Protein AF-A0A933SGP5-F1 (afdb_monomer)

Mean predicted aligned error: 10.7 Å

Solvent-accessible surface area (backbone atoms only — not comparable to full-atom values): 42991 Å² total; per-residue (Å²): 132,90,87,83,89,90,85,87,89,82,85,86,79,82,85,81,80,91,80,70,86,86,73,77,61,46,72,39,69,76,51,48,76,64,67,73,30,51,44,72,49,71,53,75,30,29,44,54,48,43,68,49,72,62,44,60,30,32,48,36,37,34,29,32,26,58,16,60,73,47,40,33,36,42,36,40,47,82,93,46,76,46,81,36,67,37,43,79,78,50,70,52,79,47,25,30,31,34,36,27,79,45,73,52,46,89,56,62,39,37,26,32,32,39,38,44,25,8,79,85,39,59,36,25,44,38,76,91,41,77,36,79,54,85,75,86,79,63,32,43,63,47,33,48,75,72,46,74,46,42,46,69,16,60,42,62,38,92,69,14,30,36,40,25,47,84,35,65,79,48,87,45,40,27,56,27,21,63,74,54,75,58,40,91,83,40,67,36,48,77,58,89,50,26,34,31,40,78,43,70,68,44,57,76,67,31,43,31,33,39,36,32,70,89,78,45,80,37,53,51,82,50,20,57,32,53,45,55,70,95,76,64,43,30,16,31,33,55,63,85,75,72,67,83,84,76,37,90,84,50,67,77,65,60,72,47,48,45,31,35,36,35,43,46,60,49,22,64,45,30,37,65,27,92,92,43,78,53,61,86,52,17,23,31,52,55,56,23,74,40,24,67,56,45,40,65,44,42,41,32,26,35,36,35,46,30,53,32,24,45,65,76,86,60,63,68,23,86,42,24,47,40,78,45,18,50,26,55,79,35,41,52,68,61,32,45,39,46,17,46,33,36,22,26,66,53,58,25,35,43,25,46,39,40,67,72,36,37,30,24,82,56,84,37,66,55,64,48,57,44,79,43,48,78,48,36,45,89,76,66,51,73,52,100,75,19,44,26,58,32,41,77,41,66,73,45,36,45,56,54,54,49,30,54,53,43,42,44,71,72,50,61,46,41,29,34,36,34,49,52,49,62,50,33,39,50,82,94,41,26,66,32,29,42,50,50,44,25,46,49,35,51,54,35,51,36,70,40,66,73,45,47,37,30,33,35,34,81,76,74,55,60,49,46,47,28,55,48,94,80,72,18,30,33,27,53,18,27,50,35,56,58,35,22,52,24,49,46,50,26,60,59,30,22,80,77,73,63,32,51,48,68,47,34,49,44,24,73,70,48,75,70,95,56,54,41,34,60,29,22,32,29,35,76,41,46,65,60,48,16,13,55,92,74,74,24,44,25,65,26,37,71,64,26,76,88,43,25,67,75,39,69,64,19,51,27,43,50,48,28,54,54,42,48,33,48,62,37,58,14,27,23,39,42,31,75,44,63,55,37,48,45,60,64,43,44,58,51,49,86,82,22,32,46,60,45,51,32,56,68,78,30,37,32,39,34,49,46,43,28,50,45,36,44,45,24,56,69,39,61,22,32,21,8,67,25,51,77,44,82,48,40,78,37,58,96,64,29,32,40,26,30,37,27,35,40,91,83,30,49,32,43,39,36,40,28,53,28,90,53,68,35,78,76,42,74,46,43,33,92,61,70,55,47,29,29,71,78,44,48,51,22,29,59,77,30,68,29,87,35,70,74,64,63,87,59,41,67,40,38,94,43,67,30,58,92,23,71,12,17,38,73,37,51,45,29,41,25,17,28,35,33,33,30,36,53,67,55,71,50,62,69,69,75,59,81,66,34,92,47,81,45,66,48,75,43,42,55,63,69,17,74,46,50,30,39,36,41,34,29,25,51,54,65,40,56,34,41,31,35,35,20,42,85,86,67,50,81,40,28,82,77,43,80,46,77,42,70,48,28,77,48,79,49,74,43,74,37,43,31,79,86,70,45,73,55,73,65,43,60,31,38,38,40,39,37,43,88,94,44,78,44,75,35,70,40,39,37,46,123

Structure (mmCIF, N/CA/C/O backbone):
data_AF-A0A933SGP5-F1
#
_entry.id   AF-A0A933SGP5-F1
#
loop_
_atom_site.group_PDB
_atom_site.id
_atom_site.type_symbol
_atom_site.label_atom_id
_atom_site.label_alt_id
_atom_site.label_comp_id
_atom_site.label_asym_id
_atom_site.label_entity_id
_atom_site.label_seq_id
_atom_site.pdbx_PDB_ins_code
_atom_site.Cartn_x
_atom_site.Cartn_y
_atom_site.Cartn_z
_atom_site.occupancy
_atom_site.B_iso_or_equiv
_atom_site.auth_seq_id
_atom_site.auth_comp_id
_atom_site.auth_asym_id
_atom_site.auth_atom_id
_atom_site.pdbx_PDB_model_num
ATOM 1 N N . MET A 1 1 ? -11.580 48.003 -3.101 1.00 30.02 1 MET A N 1
ATOM 2 C CA . MET A 1 1 ? -12.113 48.890 -4.157 1.00 30.02 1 MET A CA 1
ATOM 3 C C . MET A 1 1 ? -12.393 48.013 -5.376 1.00 30.02 1 MET A C 1
ATOM 5 O O . MET A 1 1 ? -11.557 47.175 -5.670 1.00 30.02 1 MET A O 1
ATOM 9 N N . HIS A 1 2 ? -13.614 48.111 -5.911 1.00 26.11 2 HIS A N 1
ATOM 10 C CA . HIS A 1 2 ? -14.306 47.339 -6.971 1.00 26.11 2 HIS A CA 1
ATOM 11 C C . HIS A 1 2 ? -13.445 46.508 -7.953 1.00 26.11 2 HIS A C 1
ATOM 13 O O . HIS A 1 2 ? -12.447 46.998 -8.454 1.00 26.11 2 HIS A O 1
ATOM 19 N N . LEU A 1 3 ? -13.788 45.255 -8.286 1.00 25.11 3 LEU A N 1
ATOM 20 C CA . LEU A 1 3 ? -15.017 44.850 -8.987 1.00 25.11 3 LEU A CA 1
ATOM 21 C C . LEU A 1 3 ? -15.493 43.436 -8.591 1.00 25.11 3 LEU A C 1
ATOM 23 O O . LEU A 1 3 ? -14.771 42.452 -8.710 1.00 25.11 3 LEU A O 1
ATOM 27 N N . ARG A 1 4 ? -16.757 43.362 -8.159 1.00 26.61 4 ARG A N 1
ATOM 28 C CA . ARG A 1 4 ? -17.594 42.156 -8.115 1.00 26.61 4 ARG A CA 1
ATOM 29 C C . ARG A 1 4 ? -18.509 42.153 -9.346 1.00 26.61 4 ARG A C 1
ATOM 31 O O . ARG A 1 4 ? -18.882 43.221 -9.824 1.00 26.61 4 ARG A O 1
ATOM 38 N N . SER A 1 5 ? -18.975 40.954 -9.695 1.00 24.95 5 SER A N 1
ATOM 39 C CA . SER A 1 5 ? -20.106 40.602 -10.575 1.00 24.95 5 SER A CA 1
ATOM 40 C C . SER A 1 5 ? -19.791 40.337 -12.052 1.00 24.95 5 SER A C 1
ATOM 42 O O . SER A 1 5 ? -19.536 41.253 -12.820 1.00 24.95 5 SER A O 1
ATOM 44 N N . ALA A 1 6 ? -19.860 39.054 -12.433 1.00 24.98 6 ALA A N 1
ATOM 45 C CA . ALA A 1 6 ? -20.825 38.539 -13.414 1.00 24.98 6 ALA A CA 1
ATOM 46 C C . ALA A 1 6 ? -20.545 37.052 -13.718 1.00 24.98 6 ALA A C 1
ATOM 48 O O . ALA A 1 6 ? -19.836 36.765 -14.664 1.00 24.98 6 ALA A O 1
ATOM 49 N N . PHE A 1 7 ? -21.108 36.117 -12.942 1.00 22.59 7 PHE A N 1
ATOM 50 C CA . PHE A 1 7 ? -21.380 34.739 -13.397 1.00 22.59 7 PHE A CA 1
ATOM 51 C C . PHE A 1 7 ? -22.445 34.086 -12.495 1.00 22.59 7 PHE A C 1
ATOM 53 O O . PHE A 1 7 ? -22.112 33.505 -11.464 1.00 22.59 7 PHE A O 1
ATOM 60 N N . PRO A 1 8 ? -23.743 34.167 -12.832 1.00 25.20 8 PRO A N 1
ATOM 61 C CA . PRO A 1 8 ? -24.728 33.203 -12.372 1.00 25.20 8 PRO A CA 1
ATOM 62 C C . PRO A 1 8 ? -24.959 32.149 -13.468 1.00 25.20 8 PRO A C 1
ATOM 64 O O . PRO A 1 8 ? -24.963 32.488 -14.649 1.00 25.20 8 PRO A O 1
ATOM 67 N N . ARG A 1 9 ? -25.246 30.903 -13.056 1.00 24.14 9 ARG A N 1
ATOM 68 C CA . ARG A 1 9 ? -25.607 29.710 -13.868 1.00 24.14 9 ARG A CA 1
ATOM 69 C C . ARG A 1 9 ? -24.482 28.708 -14.177 1.00 24.14 9 ARG A C 1
ATOM 71 O O . ARG A 1 9 ? -24.273 28.371 -15.327 1.00 24.14 9 ARG A O 1
ATOM 78 N N . PHE A 1 10 ? -23.848 28.145 -13.147 1.00 23.58 10 PHE A N 1
ATOM 79 C CA . PHE A 1 10 ? -23.220 26.807 -13.230 1.00 23.58 10 PHE A CA 1
ATOM 80 C C . PHE A 1 10 ? -23.317 26.017 -11.905 1.00 23.58 10 PHE A C 1
ATOM 82 O O . PHE A 1 10 ? -22.543 25.105 -11.649 1.00 23.58 10 PHE A O 1
ATOM 89 N N . ALA A 1 11 ? -24.288 26.344 -11.042 1.00 23.72 11 ALA A N 1
ATOM 90 C CA . ALA A 1 11 ? -24.413 25.755 -9.700 1.00 23.72 11 ALA A CA 1
ATOM 91 C C . ALA A 1 11 ? -25.414 24.581 -9.595 1.00 23.72 11 ALA A C 1
ATOM 93 O O . ALA A 1 11 ? -25.685 24.116 -8.496 1.00 23.72 11 ALA A O 1
ATOM 94 N N . ALA A 1 12 ? -25.980 24.097 -10.708 1.00 22.09 12 ALA A N 1
ATOM 95 C CA . ALA A 1 12 ? -27.060 23.099 -10.683 1.00 22.09 12 ALA A CA 1
ATOM 96 C C . ALA A 1 12 ? -26.692 21.716 -11.261 1.00 22.09 12 ALA A C 1
ATOM 98 O O . ALA A 1 12 ? -27.559 20.854 -11.334 1.00 22.09 12 ALA A O 1
ATOM 99 N N . ALA A 1 13 ? -25.432 21.477 -11.645 1.00 22.45 13 ALA A N 1
ATOM 100 C CA . ALA A 1 13 ? -25.002 20.200 -12.239 1.00 22.45 13 ALA A CA 1
ATOM 101 C C . ALA A 1 13 ? -23.969 19.412 -11.406 1.00 22.45 13 ALA A C 1
ATOM 103 O O . ALA A 1 13 ? -23.584 18.321 -11.804 1.00 22.45 13 ALA A O 1
ATOM 104 N N . LEU A 1 14 ? -23.533 19.924 -10.246 1.00 25.06 14 LEU A N 1
ATOM 105 C CA . LEU A 1 14 ? -22.432 19.328 -9.464 1.00 25.06 14 LEU A CA 1
ATOM 106 C C . LEU A 1 14 ? -22.867 18.664 -8.141 1.00 25.06 14 LEU A C 1
ATOM 108 O O . LEU A 1 14 ? -22.026 18.304 -7.326 1.00 25.06 14 LEU A O 1
ATOM 112 N N . ALA A 1 15 ? -24.173 18.503 -7.907 1.00 22.52 15 ALA A N 1
ATOM 113 C CA . ALA A 1 15 ? -24.717 17.992 -6.641 1.00 22.52 15 ALA A CA 1
ATOM 114 C C . ALA A 1 15 ? -25.316 16.572 -6.731 1.00 22.52 15 ALA A C 1
ATOM 116 O O . ALA A 1 15 ? -26.023 16.147 -5.823 1.00 22.52 15 ALA A O 1
ATOM 117 N N . LEU A 1 16 ? -25.048 15.827 -7.809 1.00 23.80 16 LEU A N 1
ATOM 118 C CA . LEU A 1 16 ? -25.680 14.526 -8.070 1.00 23.80 16 LEU A CA 1
ATOM 119 C C . LEU A 1 16 ? -24.695 13.451 -8.563 1.00 23.80 16 LEU A C 1
ATOM 121 O O . LEU A 1 16 ? -25.020 12.704 -9.468 1.00 23.80 16 LEU A O 1
ATOM 125 N N . THR A 1 17 ? -23.509 13.336 -7.955 1.00 24.94 17 THR A N 1
ATOM 126 C CA . THR A 1 17 ? -22.615 12.158 -8.122 1.00 24.94 17 THR A CA 1
ATOM 127 C C . THR A 1 17 ? -21.677 11.907 -6.924 1.00 24.94 17 THR A C 1
ATOM 129 O O . THR A 1 17 ? -20.628 11.291 -7.068 1.00 24.94 17 THR A O 1
ATOM 132 N N . LEU A 1 18 ? -22.039 12.328 -5.706 1.00 28.88 18 LEU A N 1
ATOM 133 C CA . LEU A 1 18 ? -21.249 12.060 -4.482 1.00 28.88 18 LEU A CA 1
ATOM 134 C C . LEU A 1 18 ? -21.832 10.938 -3.603 1.00 28.88 18 LEU A C 1
ATOM 136 O O . LEU A 1 18 ? -21.614 10.888 -2.397 1.00 28.88 18 LEU A O 1
ATOM 140 N N . GLY A 1 19 ? -22.565 10.009 -4.214 1.00 25.62 19 GLY A N 1
ATOM 141 C CA . GLY A 1 19 ? -23.202 8.893 -3.520 1.00 25.62 19 GLY A CA 1
ATOM 142 C C . GLY A 1 19 ? -23.305 7.656 -4.397 1.00 25.62 19 GLY A C 1
ATOM 143 O O . GLY A 1 19 ? -24.396 7.308 -4.825 1.00 25.62 19 GLY A O 1
ATOM 144 N N . ALA A 1 20 ? -22.173 7.008 -4.669 1.00 23.89 20 ALA A N 1
ATOM 145 C CA . ALA A 1 20 ? -22.115 5.614 -5.106 1.00 23.89 20 ALA A CA 1
ATOM 146 C C . ALA A 1 20 ? -20.699 5.068 -4.868 1.00 23.89 20 ALA A C 1
ATOM 148 O O . ALA A 1 20 ? -19.829 5.132 -5.732 1.00 23.89 20 ALA A O 1
ATOM 149 N N . VAL A 1 21 ? -20.462 4.524 -3.675 1.00 33.00 21 VAL A N 1
ATOM 150 C CA . VAL A 1 21 ? -19.434 3.492 -3.512 1.00 33.00 21 VAL A CA 1
ATOM 151 C C . VAL A 1 21 ? -19.931 2.272 -4.293 1.00 33.00 21 VAL A C 1
ATOM 153 O O . VAL A 1 21 ? -21.085 1.873 -4.145 1.00 33.00 21 VAL A O 1
ATOM 156 N N . THR A 1 22 ? -19.060 1.716 -5.138 1.00 34.47 22 THR A N 1
ATOM 157 C CA . THR A 1 22 ? -19.254 0.528 -5.992 1.00 34.47 22 THR A CA 1
ATOM 158 C C . THR A 1 22 ? -20.319 0.660 -7.090 1.00 34.47 22 THR A C 1
ATOM 160 O O . THR A 1 22 ? -21.463 0.253 -6.924 1.00 34.47 22 THR A O 1
ATOM 163 N N . THR A 1 23 ? -19.932 1.157 -8.266 1.00 38.78 23 THR A N 1
ATOM 164 C CA . THR A 1 23 ? -20.649 0.857 -9.518 1.00 38.78 23 THR A CA 1
ATOM 165 C C . THR A 1 23 ? -19.660 0.296 -10.533 1.00 38.78 23 THR A C 1
ATOM 167 O O . THR A 1 23 ? -18.488 0.658 -10.539 1.00 38.78 23 THR A O 1
ATOM 170 N N . ALA A 1 24 ? -20.119 -0.716 -11.262 1.00 39.25 24 ALA A N 1
ATOM 171 C CA . ALA A 1 24 ? -19.312 -1.686 -11.975 1.00 39.25 24 ALA A CA 1
ATOM 172 C C . ALA A 1 24 ? -18.368 -1.041 -12.992 1.00 39.25 24 ALA A C 1
ATOM 174 O O . ALA A 1 24 ? -18.798 -0.420 -13.955 1.00 39.25 24 ALA A O 1
ATOM 175 N N . PHE A 1 25 ? -17.077 -1.285 -12.818 1.00 51.09 25 PHE A N 1
ATOM 176 C CA . PHE A 1 25 ? -16.066 -1.087 -13.845 1.00 51.09 25 PHE A CA 1
ATOM 177 C C . PHE A 1 25 ? -16.157 -2.186 -14.931 1.00 51.09 25 PHE A C 1
ATOM 179 O O . PHE A 1 25 ? -15.211 -2.925 -15.201 1.00 51.09 25 PHE A O 1
ATOM 186 N N . ALA A 1 26 ? -17.351 -2.377 -15.478 1.00 58.91 26 ALA A N 1
ATOM 187 C CA . ALA A 1 26 ? -17.632 -3.278 -16.580 1.00 58.91 26 ALA A CA 1
ATOM 188 C C . ALA A 1 26 ? -18.611 -2.543 -17.488 1.00 58.91 26 ALA A C 1
ATOM 190 O O . ALA A 1 26 ? -19.692 -2.173 -17.033 1.00 58.91 26 ALA A O 1
ATOM 191 N N . ALA A 1 27 ? -18.213 -2.308 -18.732 1.00 70.31 27 ALA A N 1
ATOM 192 C CA . ALA A 1 27 ? -19.041 -1.586 -19.685 1.00 70.31 27 ALA A CA 1
ATOM 193 C C . ALA A 1 27 ? -20.141 -2.476 -20.282 1.00 70.31 27 ALA A C 1
ATOM 195 O O . ALA A 1 27 ? -21.258 -2.026 -20.511 1.00 70.31 27 ALA A O 1
ATOM 196 N N . GLY A 1 28 ? -19.870 -3.784 -20.394 1.00 67.50 28 GLY A N 1
ATOM 197 C CA . GLY A 1 28 ? -20.719 -4.673 -21.186 1.00 67.50 28 GLY A CA 1
ATOM 198 C C . GLY A 1 28 ? -20.559 -4.390 -22.682 1.00 67.50 28 GLY A C 1
ATOM 199 O O . GLY A 1 28 ? -19.946 -3.406 -23.058 1.00 67.50 28 GLY A O 1
ATOM 200 N N . ALA A 1 29 ? -21.086 -5.278 -23.524 1.00 75.69 29 ALA A N 1
ATOM 201 C CA . ALA A 1 29 ? -21.069 -5.078 -24.970 1.00 75.69 29 ALA A CA 1
ATOM 202 C C . ALA A 1 29 ? -22.310 -4.268 -25.364 1.00 75.69 29 ALA A C 1
ATOM 204 O O . ALA A 1 29 ? -23.421 -4.818 -25.394 1.00 75.69 29 ALA A O 1
ATOM 205 N N . ASP A 1 30 ? -22.144 -2.970 -25.602 1.00 80.38 30 ASP A N 1
ATOM 206 C CA . ASP A 1 30 ? -23.233 -2.004 -25.783 1.00 80.38 30 ASP A CA 1
ATOM 207 C C . ASP A 1 30 ? -23.106 -1.136 -27.052 1.00 80.38 30 ASP A C 1
ATOM 209 O O . ASP A 1 30 ? -23.931 -0.250 -27.293 1.00 80.38 30 ASP A O 1
ATOM 213 N N . ASN A 1 31 ? -22.177 -1.507 -27.936 1.00 84.31 31 ASN A N 1
ATOM 214 C CA . ASN A 1 31 ? -21.805 -0.834 -29.176 1.00 84.31 31 ASN A CA 1
ATOM 215 C C . ASN A 1 31 ? -21.044 0.490 -28.963 1.00 84.31 31 ASN A C 1
ATOM 217 O O . ASN A 1 31 ? -21.185 1.417 -29.771 1.00 84.31 31 ASN A O 1
ATOM 221 N N . ASN A 1 32 ? -20.230 0.562 -27.911 1.00 85.19 32 ASN A N 1
ATOM 222 C CA . ASN A 1 32 ? -19.328 1.658 -27.584 1.00 85.19 32 ASN A CA 1
ATOM 223 C C . ASN A 1 32 ? -18.031 1.088 -26.983 1.00 85.19 32 ASN A C 1
ATOM 225 O O . ASN A 1 32 ? -18.072 0.121 -26.248 1.00 85.19 32 ASN A O 1
ATOM 229 N N . VAL A 1 33 ? -16.870 1.666 -27.307 1.00 85.62 33 VAL A N 1
ATOM 230 C CA . VAL A 1 33 ? -15.601 1.241 -26.690 1.00 85.62 33 VAL A CA 1
ATOM 231 C C . VAL A 1 33 ? -15.219 2.256 -25.623 1.00 85.62 33 VAL A C 1
ATOM 233 O O . VAL A 1 33 ? -15.014 3.442 -25.902 1.00 85.62 33 VAL A O 1
ATOM 236 N N . GLU A 1 34 ? -15.070 1.811 -24.381 1.00 87.69 34 GLU A N 1
ATOM 237 C CA . GLU A 1 34 ? -14.759 2.680 -23.250 1.00 87.69 34 GLU A CA 1
ATOM 238 C C . GLU A 1 34 ? -13.257 2.947 -23.136 1.00 87.69 34 GLU A C 1
ATOM 240 O O . GLU A 1 34 ? -12.488 2.266 -22.452 1.00 87.69 34 GLU A O 1
ATOM 245 N N . TRP A 1 35 ? -12.842 4.052 -23.746 1.00 89.69 35 TRP A N 1
ATOM 246 C CA . TRP A 1 35 ? -11.441 4.457 -23.856 1.00 89.69 35 TRP A CA 1
ATOM 247 C C . TRP A 1 35 ? -10.694 4.606 -22.522 1.00 89.69 35 TRP A C 1
ATOM 249 O O . TRP A 1 35 ? -9.485 4.392 -22.470 1.00 89.69 35 TRP A O 1
ATOM 259 N N . SER A 1 36 ? -11.389 4.938 -21.431 1.00 82.31 36 SER A N 1
ATOM 260 C CA . SER A 1 36 ? -10.787 5.158 -20.105 1.00 82.31 36 SER A CA 1
ATOM 261 C C . SER A 1 36 ? -10.195 3.901 -19.454 1.00 82.31 36 SER A C 1
ATOM 263 O O . SER A 1 36 ? -9.466 4.026 -18.473 1.00 82.31 36 SER A O 1
ATOM 265 N N . GLY A 1 37 ? -10.485 2.708 -19.984 1.00 83.94 37 GLY A N 1
ATOM 266 C CA . GLY A 1 37 ? -9.931 1.435 -19.509 1.00 83.94 37 GLY A CA 1
ATOM 267 C C . GLY A 1 37 ? -8.969 0.774 -20.488 1.00 83.94 37 GLY A C 1
ATOM 268 O O . GLY A 1 37 ? -8.443 -0.305 -20.193 1.00 83.94 37 GLY A O 1
ATOM 269 N N . VAL A 1 38 ? -8.739 1.397 -21.648 1.00 92.62 38 VAL A N 1
ATOM 270 C CA . VAL A 1 38 ? -7.859 0.852 -22.675 1.00 92.62 38 VAL A CA 1
ATOM 271 C C . VAL A 1 38 ? -6.409 1.246 -22.396 1.00 92.62 38 VAL A C 1
ATOM 273 O O . VAL A 1 38 ? -6.070 2.426 -22.318 1.00 92.62 38 VAL A O 1
ATOM 276 N N . SER A 1 39 ? -5.519 0.259 -22.265 1.00 93.62 39 SER A N 1
ATOM 277 C CA . SER A 1 39 ? -4.097 0.513 -21.992 1.00 93.62 39 SER A CA 1
ATOM 278 C C . SER A 1 39 ? -3.172 -0.528 -22.623 1.00 93.62 39 SER A C 1
ATOM 280 O O . SER A 1 39 ? -3.425 -1.733 -22.555 1.00 93.62 39 SER A O 1
ATOM 282 N N . HIS A 1 40 ? -2.057 -0.046 -23.179 1.00 94.94 40 HIS A N 1
ATOM 283 C CA . HIS A 1 40 ? -0.906 -0.832 -23.619 1.00 94.94 40 HIS A CA 1
ATOM 284 C C . HIS A 1 40 ? 0.393 -0.104 -23.238 1.00 94.94 40 HIS A C 1
ATOM 286 O O . HIS A 1 40 ? 0.616 1.033 -23.649 1.00 94.94 40 HIS A O 1
ATOM 292 N N . LEU A 1 41 ? 1.265 -0.764 -22.476 1.00 92.00 41 LEU A N 1
ATOM 293 C CA . LEU A 1 41 ? 2.590 -0.278 -22.097 1.00 92.00 41 LEU A CA 1
ATOM 294 C C . LEU A 1 41 ? 3.656 -1.179 -22.721 1.00 92.00 41 LEU A C 1
ATOM 296 O O . LEU A 1 41 ? 3.891 -2.289 -22.245 1.00 92.00 41 LEU A O 1
ATOM 300 N N . GLN A 1 42 ? 4.343 -0.689 -23.755 1.00 87.06 42 GLN A N 1
ATOM 301 C CA . GLN A 1 42 ? 5.252 -1.493 -24.585 1.00 87.06 42 GLN A CA 1
ATOM 302 C C . GLN A 1 42 ? 6.281 -2.307 -23.777 1.00 87.06 42 GLN A C 1
ATOM 304 O O . GLN A 1 42 ? 6.529 -3.472 -24.079 1.00 87.06 42 GLN A O 1
ATOM 309 N N . TRP A 1 43 ? 6.835 -1.730 -22.708 1.00 85.88 43 TRP A N 1
ATOM 310 C CA . TRP A 1 43 ? 7.854 -2.384 -21.881 1.00 85.88 43 TRP A CA 1
ATOM 311 C C . TRP A 1 43 ? 7.296 -3.415 -20.881 1.00 85.88 43 TRP A C 1
ATOM 313 O O . TRP A 1 43 ? 8.063 -4.220 -20.357 1.00 85.88 43 TRP A O 1
ATOM 323 N N . GLN A 1 44 ? 5.984 -3.411 -20.609 1.00 90.12 44 GLN A N 1
ATOM 324 C CA . GLN A 1 44 ? 5.318 -4.332 -19.674 1.00 90.12 44 GLN A CA 1
ATOM 325 C C . GLN A 1 44 ? 4.371 -5.318 -20.335 1.00 90.12 44 GLN A C 1
ATOM 327 O O . GLN A 1 44 ? 4.019 -6.311 -19.699 1.00 90.12 44 GLN A O 1
ATOM 332 N N . ASP A 1 45 ? 3.928 -5.050 -21.558 1.00 94.19 45 ASP A N 1
ATOM 333 C CA . ASP A 1 45 ? 2.873 -5.807 -22.229 1.00 94.19 45 ASP A CA 1
ATOM 334 C C . ASP A 1 45 ? 3.396 -6.712 -23.349 1.00 94.19 45 ASP A C 1
ATOM 336 O O . ASP A 1 45 ? 2.619 -7.438 -23.965 1.00 94.19 45 ASP A O 1
ATOM 340 N N . CYS A 1 46 ? 4.715 -6.755 -23.549 1.00 94.25 46 CYS A N 1
ATOM 341 C CA . CYS A 1 46 ? 5.376 -7.743 -24.399 1.00 94.25 46 CYS A CA 1
ATOM 342 C C . CYS A 1 46 ? 5.785 -8.992 -23.598 1.00 94.25 46 CYS A C 1
ATOM 344 O O . CYS A 1 46 ? 6.289 -8.882 -22.476 1.00 94.25 46 CYS A O 1
ATOM 346 N N . ARG A 1 47 ? 5.594 -10.202 -24.135 1.00 93.81 47 ARG A N 1
ATOM 347 C CA . ARG A 1 47 ? 6.167 -11.447 -23.577 1.00 93.81 47 ARG A CA 1
ATOM 348 C C . ARG A 1 47 ? 6.904 -12.236 -24.670 1.00 93.81 47 ARG A C 1
ATOM 350 O O . ARG A 1 47 ? 6.230 -12.670 -25.598 1.00 93.81 47 ARG A O 1
ATOM 357 N N . PRO A 1 48 ? 8.226 -12.475 -24.563 1.00 93.69 48 PRO A N 1
ATOM 358 C CA . PRO A 1 48 ? 9.139 -11.983 -23.518 1.00 93.69 48 PRO A CA 1
ATOM 359 C C . PRO A 1 48 ? 9.181 -10.443 -23.453 1.00 93.69 48 PRO A C 1
ATOM 361 O O . PRO A 1 48 ? 8.728 -9.778 -24.378 1.00 93.69 48 PRO A O 1
ATOM 364 N N . LEU A 1 49 ? 9.683 -9.863 -22.350 1.00 94.44 49 LEU A N 1
ATOM 365 C CA . LEU A 1 49 ? 9.677 -8.396 -22.149 1.00 94.44 49 LEU A CA 1
ATOM 366 C C . LEU A 1 49 ? 10.464 -7.635 -23.225 1.00 94.44 49 LEU A C 1
ATOM 368 O O . LEU A 1 49 ? 10.174 -6.477 -23.503 1.00 94.44 49 LEU A O 1
ATOM 372 N N . CYS A 1 50 ? 11.463 -8.285 -23.818 1.00 96.00 50 CYS A N 1
ATOM 373 C CA . CYS A 1 50 ? 12.234 -7.760 -24.933 1.00 96.00 50 CYS A CA 1
ATOM 374 C C . CYS A 1 50 ? 12.378 -8.862 -25.990 1.00 96.00 50 CYS A C 1
ATOM 376 O O . CYS A 1 50 ? 13.369 -9.592 -25.956 1.00 96.00 50 CYS A O 1
ATOM 378 N N . PRO A 1 51 ? 11.415 -9.018 -26.911 1.00 95.31 51 PRO A N 1
ATOM 379 C CA . PRO A 1 51 ? 11.571 -9.974 -27.999 1.00 95.31 51 PRO A CA 1
ATOM 380 C C . PRO A 1 51 ? 12.772 -9.609 -28.875 1.00 95.31 51 PRO A C 1
ATOM 382 O O . PRO A 1 51 ? 13.033 -8.425 -29.125 1.00 95.31 51 PRO A O 1
ATOM 385 N N . VAL A 1 52 ? 13.513 -10.623 -29.323 1.00 94.69 52 VAL A N 1
ATOM 386 C CA . VAL A 1 52 ? 14.652 -10.475 -30.245 1.00 94.69 52 VAL A CA 1
ATOM 387 C C . VAL A 1 52 ? 14.380 -11.154 -31.592 1.00 94.69 52 VAL A C 1
ATOM 389 O O . VAL A 1 52 ? 13.429 -11.915 -31.735 1.00 94.69 52 VAL A O 1
ATOM 392 N N . ASN A 1 53 ? 15.205 -10.850 -32.603 1.00 93.50 53 ASN A N 1
ATOM 393 C CA . ASN A 1 53 ? 14.999 -11.344 -33.970 1.00 93.50 53 ASN A CA 1
ATOM 394 C C . ASN A 1 53 ? 14.846 -12.877 -34.003 1.00 93.50 53 ASN A C 1
ATOM 396 O O . ASN A 1 53 ? 15.652 -13.589 -33.397 1.00 93.50 53 ASN A O 1
ATOM 400 N N . GLY A 1 54 ? 13.848 -13.369 -34.738 1.00 91.62 54 GLY A N 1
ATOM 401 C CA . GLY A 1 54 ? 13.533 -14.793 -34.846 1.00 91.62 54 GLY A CA 1
ATOM 402 C C . GLY A 1 54 ? 12.722 -15.376 -33.684 1.00 91.62 54 GLY A C 1
ATOM 403 O O . GLY A 1 54 ? 12.471 -16.580 -33.687 1.00 91.62 54 GLY A O 1
ATOM 404 N N . GLU A 1 55 ? 12.287 -14.574 -32.710 1.00 94.12 55 GLU A N 1
ATOM 405 C CA . GLU A 1 55 ? 11.398 -15.026 -31.635 1.00 94.12 55 GLU A CA 1
ATOM 406 C C . GLU A 1 55 ? 9.930 -14.706 -31.926 1.00 94.12 55 GLU A C 1
ATOM 408 O O . GLU A 1 55 ? 9.588 -13.631 -32.409 1.00 94.12 55 GLU A O 1
ATOM 413 N N . THR A 1 56 ? 9.048 -15.642 -31.575 1.00 95.75 56 THR A N 1
ATOM 414 C CA . THR A 1 56 ? 7.616 -15.351 -31.408 1.00 95.75 56 THR A CA 1
ATOM 415 C C . THR A 1 56 ? 7.428 -14.585 -30.106 1.00 95.75 56 THR A C 1
ATOM 417 O O . THR A 1 56 ? 8.086 -14.892 -29.108 1.00 95.75 56 THR A O 1
ATOM 420 N N . PHE A 1 57 ? 6.514 -13.622 -30.089 1.00 95.88 57 PHE A N 1
ATOM 421 C CA . PHE A 1 57 ? 6.220 -12.855 -28.886 1.00 95.88 57 PHE A CA 1
ATOM 422 C C . PHE A 1 57 ? 4.744 -12.516 -28.772 1.00 95.88 57 PHE A C 1
ATOM 424 O O . PHE A 1 57 ? 4.015 -12.445 -29.750 1.00 95.88 57 PHE A O 1
ATOM 431 N N . GLN A 1 58 ? 4.292 -12.298 -27.549 1.00 96.69 58 GLN A N 1
ATOM 432 C CA . GLN A 1 58 ? 2.936 -11.880 -27.259 1.00 96.69 58 GLN A CA 1
ATOM 433 C C . GLN A 1 58 ? 2.901 -10.375 -27.032 1.00 96.69 58 GLN A C 1
ATOM 435 O O . GLN A 1 58 ? 3.685 -9.872 -26.228 1.00 96.69 58 GLN A O 1
ATOM 440 N N . VAL A 1 59 ? 1.948 -9.685 -27.651 1.00 97.69 59 VAL A N 1
ATOM 441 C CA . VAL A 1 59 ? 1.555 -8.327 -27.252 1.00 97.69 59 VAL A CA 1
ATOM 442 C C . VAL A 1 59 ? 0.247 -8.398 -26.481 1.00 97.69 59 VAL A C 1
ATOM 444 O O . VAL A 1 59 ? -0.654 -9.165 -26.834 1.00 97.69 59 VAL A O 1
ATOM 447 N N . ARG A 1 60 ? 0.157 -7.630 -25.400 1.00 97.06 60 ARG A N 1
ATOM 448 C CA . ARG A 1 60 ? -1.013 -7.569 -24.526 1.00 97.06 60 ARG A CA 1
ATOM 449 C C . ARG A 1 60 ? -1.582 -6.166 -24.500 1.00 97.06 60 ARG A C 1
ATOM 451 O O . ARG A 1 60 ? -0.856 -5.196 -24.664 1.00 97.06 60 ARG A O 1
ATOM 458 N N . PHE A 1 61 ? -2.866 -6.057 -24.244 1.00 96.56 61 PHE A N 1
ATOM 459 C CA . PHE A 1 61 ? -3.509 -4.802 -23.883 1.00 96.56 61 PHE A CA 1
ATOM 460 C C . PHE A 1 61 ? -4.664 -5.133 -22.947 1.00 96.56 61 PHE A C 1
ATOM 462 O O . PHE A 1 61 ? -5.020 -6.302 -22.763 1.00 96.56 61 PHE A O 1
ATOM 469 N N . GLN A 1 62 ? -5.224 -4.113 -22.324 1.00 94.62 62 GLN A N 1
ATOM 470 C CA . GLN A 1 62 ? -6.391 -4.275 -21.472 1.00 94.62 62 GLN A CA 1
ATOM 471 C C . GLN A 1 62 ? -7.524 -3.366 -21.910 1.00 94.62 62 GLN A C 1
ATOM 473 O O . GLN A 1 62 ? -7.263 -2.356 -22.559 1.00 94.62 62 GLN A O 1
ATOM 478 N N . THR A 1 63 ? -8.741 -3.743 -21.527 1.00 94.12 63 THR A N 1
ATOM 479 C CA . THR A 1 63 ? -9.984 -2.968 -21.657 1.00 94.12 63 THR A CA 1
ATOM 480 C C . THR A 1 63 ? -10.840 -3.178 -20.416 1.00 94.12 63 THR A C 1
ATOM 482 O O . THR A 1 63 ? -10.574 -4.103 -19.637 1.00 94.12 63 THR A O 1
ATOM 485 N N . TRP A 1 64 ? -11.896 -2.383 -20.228 1.00 90.88 64 TRP A N 1
ATOM 486 C CA . TRP A 1 64 ? -12.889 -2.705 -19.204 1.00 90.88 64 TRP A CA 1
ATOM 487 C C . TRP A 1 64 ? -13.468 -4.104 -19.437 1.00 90.88 64 TRP A C 1
ATOM 489 O O . TRP A 1 64 ? -13.490 -4.631 -20.555 1.00 90.88 64 TRP A O 1
ATOM 499 N N . ARG A 1 65 ? -13.891 -4.758 -18.355 1.00 89.31 65 ARG A N 1
ATOM 500 C CA . ARG A 1 65 ? -14.427 -6.114 -18.444 1.00 89.31 65 ARG A CA 1
ATOM 501 C C . ARG A 1 65 ? -15.686 -6.140 -19.310 1.00 89.31 65 ARG A C 1
ATOM 503 O O . ARG A 1 65 ? -16.617 -5.372 -19.071 1.00 89.31 65 ARG A O 1
ATOM 510 N N . ASN A 1 66 ? -15.726 -7.096 -20.239 1.00 89.62 66 ASN A N 1
ATOM 511 C CA . ASN A 1 66 ? -16.824 -7.328 -21.185 1.00 89.62 66 ASN A CA 1
ATOM 512 C C . ASN A 1 66 ? -17.126 -6.173 -22.160 1.00 89.62 66 ASN A C 1
ATOM 514 O O . ASN A 1 66 ? -18.170 -6.233 -22.795 1.00 89.62 66 ASN A O 1
ATOM 518 N N . ASP A 1 67 ? -16.250 -5.173 -22.257 1.00 91.00 67 ASP A N 1
ATOM 519 C CA . ASP A 1 67 ? -16.338 -4.046 -23.203 1.00 91.00 67 ASP A CA 1
ATOM 520 C C . ASP A 1 67 ? -16.235 -4.557 -24.654 1.00 91.00 67 ASP A C 1
ATOM 522 O O . ASP A 1 67 ? -17.158 -4.455 -25.452 1.00 91.00 67 ASP A O 1
ATOM 526 N N . LEU A 1 68 ? -15.157 -5.280 -24.977 1.00 94.44 68 LEU A N 1
ATOM 527 C CA . LEU A 1 68 ? -14.948 -5.743 -26.347 1.00 94.44 68 LEU A CA 1
ATOM 528 C C . LEU A 1 68 ? -15.664 -7.059 -26.669 1.00 94.44 68 LEU A C 1
ATOM 530 O O . LEU A 1 68 ? -15.507 -8.073 -25.982 1.00 94.44 68 LEU A O 1
ATOM 534 N N . THR A 1 69 ? -16.316 -7.088 -27.832 1.00 94.75 69 THR A N 1
ATOM 535 C CA . THR A 1 69 ? -16.782 -8.329 -28.479 1.00 94.75 69 THR A CA 1
ATOM 536 C C . THR A 1 69 ? -15.654 -9.086 -29.175 1.00 94.75 69 THR A C 1
ATOM 538 O O . THR A 1 69 ? -15.660 -10.316 -29.225 1.00 94.75 69 THR A O 1
ATOM 541 N N . SER A 1 70 ? -14.688 -8.364 -29.745 1.00 96.62 70 SER A N 1
ATOM 542 C CA . SER A 1 70 ? -13.517 -8.931 -30.411 1.00 96.62 70 SER A CA 1
ATOM 543 C C . SER A 1 70 ? -12.404 -7.894 -30.523 1.00 96.62 70 SER A C 1
ATOM 545 O O . SER A 1 70 ? -12.639 -6.690 -30.430 1.00 96.62 70 SER A O 1
ATOM 547 N N . ALA A 1 71 ? -11.182 -8.364 -30.740 1.00 97.81 71 ALA A N 1
ATOM 548 C CA . ALA A 1 71 ? -10.048 -7.499 -31.008 1.00 97.81 71 ALA A CA 1
ATOM 549 C C . ALA A 1 71 ? -9.033 -8.195 -31.910 1.00 97.81 71 ALA A C 1
ATOM 551 O O . ALA A 1 71 ? -8.920 -9.426 -31.914 1.00 97.81 71 ALA A O 1
ATOM 552 N N . ARG A 1 72 ? -8.262 -7.399 -32.647 1.00 97.56 72 ARG A N 1
ATOM 553 C CA . ARG A 1 72 ? -7.160 -7.885 -33.478 1.00 97.56 72 ARG A CA 1
ATOM 554 C C . ARG A 1 72 ? -5.952 -6.968 -33.395 1.00 97.56 72 ARG A C 1
ATOM 556 O O . ARG A 1 72 ? -6.061 -5.794 -33.059 1.00 97.56 72 ARG A O 1
ATOM 563 N N . VAL A 1 73 ? -4.794 -7.529 -33.697 1.00 98.12 73 VAL A N 1
ATOM 564 C CA . VAL A 1 73 ? -3.532 -6.814 -33.820 1.00 98.12 73 VAL A CA 1
ATOM 565 C C . VAL A 1 73 ? -3.129 -6.834 -35.278 1.00 98.12 73 VAL A C 1
ATOM 567 O O . VAL A 1 73 ? -2.964 -7.899 -35.872 1.00 98.12 73 VAL A O 1
ATOM 570 N N . HIS A 1 74 ? -2.981 -5.642 -35.832 1.00 97.56 74 HIS A N 1
ATOM 571 C CA . HIS A 1 74 ? -2.415 -5.422 -37.151 1.00 97.56 74 HIS A CA 1
ATOM 572 C C . HIS A 1 74 ? -0.903 -5.420 -37.017 1.00 97.56 74 HIS A C 1
ATOM 574 O O . HIS A 1 74 ? -0.383 -4.682 -36.184 1.00 97.56 74 HIS A O 1
ATOM 580 N N . VAL A 1 75 ? -0.202 -6.229 -37.807 1.00 97.12 75 VAL A N 1
ATOM 581 C CA . VAL A 1 75 ? 1.263 -6.316 -37.790 1.00 97.12 75 VAL A CA 1
ATOM 582 C C . VAL A 1 75 ? 1.817 -6.038 -39.173 1.00 97.12 75 VAL A C 1
ATOM 584 O O . VAL A 1 75 ? 1.386 -6.642 -40.156 1.00 97.12 75 VAL A O 1
ATOM 587 N N . VAL A 1 76 ? 2.811 -5.158 -39.238 1.00 95.38 76 VAL A N 1
ATOM 588 C CA . VAL A 1 76 ? 3.546 -4.819 -40.454 1.00 95.38 76 VAL A CA 1
ATOM 589 C C . VAL A 1 76 ? 4.989 -5.294 -40.321 1.00 95.38 76 VAL A C 1
ATOM 591 O O . VAL A 1 76 ? 5.736 -4.833 -39.457 1.00 95.38 76 VAL A O 1
ATOM 594 N N . ALA A 1 77 ? 5.386 -6.201 -41.214 1.00 93.19 77 ALA A N 1
ATOM 595 C CA . ALA A 1 77 ? 6.722 -6.783 -41.282 1.00 93.19 77 ALA A CA 1
ATOM 596 C C . ALA A 1 77 ? 7.264 -6.675 -42.716 1.00 93.19 77 ALA A C 1
ATOM 598 O O . ALA A 1 77 ? 6.901 -7.443 -43.615 1.00 93.19 77 ALA A O 1
ATOM 599 N N . GLY A 1 78 ? 8.135 -5.692 -42.955 1.00 89.31 78 GLY A N 1
ATOM 600 C CA . GLY A 1 78 ? 8.579 -5.351 -44.308 1.00 89.31 78 GLY A CA 1
ATOM 601 C C . GLY A 1 78 ? 7.398 -4.894 -45.174 1.00 89.31 78 GLY A C 1
ATOM 602 O O . GLY A 1 78 ? 6.725 -3.928 -44.836 1.00 89.31 78 GLY A O 1
ATOM 603 N N . ALA A 1 79 ? 7.139 -5.591 -46.284 1.00 88.56 79 ALA A N 1
ATOM 604 C CA . ALA A 1 79 ? 5.985 -5.326 -47.154 1.00 88.56 79 ALA A CA 1
ATOM 605 C C . ALA A 1 79 ? 4.725 -6.137 -46.783 1.00 88.56 79 ALA A C 1
ATOM 607 O O . ALA A 1 79 ? 3.696 -6.002 -47.443 1.00 88.56 79 ALA A O 1
ATOM 608 N N . SER A 1 80 ? 4.808 -7.009 -45.773 1.00 89.88 80 SER A N 1
ATOM 609 C CA . SER A 1 80 ? 3.705 -7.892 -45.383 1.00 89.88 80 SER A CA 1
ATOM 610 C C . SER A 1 80 ? 2.864 -7.251 -44.286 1.00 89.88 80 SER A C 1
ATOM 612 O O . SER A 1 80 ? 3.416 -6.722 -43.322 1.00 89.88 80 SER A O 1
ATOM 614 N N . VAL A 1 81 ? 1.541 -7.357 -44.411 1.00 92.06 81 VAL A N 1
ATOM 615 C CA . VAL A 1 81 ? 0.572 -6.974 -43.375 1.00 92.06 81 VAL A CA 1
ATOM 616 C C . VAL A 1 81 ? -0.181 -8.227 -42.942 1.00 92.06 81 VAL A C 1
ATOM 618 O O . VAL A 1 81 ? -0.610 -9.007 -43.793 1.00 92.06 81 VAL A O 1
ATOM 621 N N . SER A 1 82 ? -0.296 -8.449 -41.635 1.00 94.56 82 SER A N 1
ATOM 622 C CA . SER A 1 82 ? -0.991 -9.597 -41.047 1.00 94.56 82 SER A CA 1
ATOM 623 C C . SER A 1 82 ? -1.962 -9.147 -39.963 1.00 94.56 82 SER A C 1
ATOM 625 O O . SER A 1 82 ? -1.588 -8.368 -39.089 1.00 94.56 82 SER A O 1
ATOM 627 N N . ASP A 1 83 ? -3.171 -9.706 -39.985 1.00 96.75 83 ASP A N 1
ATOM 628 C CA . ASP A 1 83 ? -4.198 -9.465 -38.972 1.00 96.75 83 ASP A CA 1
ATOM 629 C C . ASP A 1 83 ? -4.269 -10.667 -38.030 1.00 96.75 83 ASP A C 1
ATOM 631 O O . ASP A 1 83 ? -4.624 -11.777 -38.438 1.00 96.75 83 ASP A O 1
ATOM 635 N N . ILE A 1 84 ? -3.922 -10.460 -36.763 1.00 97.94 84 ILE A N 1
ATOM 636 C CA . ILE A 1 84 ? -3.853 -11.521 -35.757 1.00 97.94 84 ILE A CA 1
ATOM 637 C C . ILE A 1 84 ? -4.944 -11.288 -34.720 1.00 97.94 84 ILE A C 1
ATOM 639 O O . ILE A 1 84 ? -4.952 -10.271 -34.033 1.00 97.94 84 ILE A O 1
ATOM 643 N N . ASN A 1 85 ? -5.854 -12.248 -34.565 1.00 98.19 85 ASN A N 1
ATOM 644 C CA . ASN A 1 85 ? -6.892 -12.158 -33.541 1.00 98.19 85 ASN A CA 1
ATOM 645 C C . ASN A 1 85 ? -6.271 -12.130 -32.138 1.00 98.19 85 ASN A C 1
ATOM 647 O O . ASN A 1 85 ? -5.425 -12.964 -31.803 1.00 98.19 85 ASN A O 1
ATOM 651 N N . ALA A 1 86 ? -6.732 -11.199 -31.308 1.00 98.19 86 ALA A N 1
ATOM 652 C CA . ALA A 1 86 ? -6.420 -11.183 -29.892 1.00 98.19 86 ALA A CA 1
ATOM 653 C C . ALA A 1 86 ? -7.449 -12.021 -29.124 1.00 98.19 86 ALA A C 1
ATOM 655 O O . ALA A 1 86 ? -8.641 -12.022 -29.433 1.00 98.19 86 ALA A O 1
ATOM 656 N N . VAL A 1 87 ? -6.988 -12.727 -28.096 1.00 97.56 87 VAL A N 1
ATOM 657 C CA . VAL A 1 87 ? -7.830 -13.534 -27.209 1.00 97.56 87 VAL A CA 1
ATOM 658 C C . VAL A 1 87 ? -7.730 -13.020 -25.782 1.00 97.56 87 VAL A C 1
ATOM 660 O O . VAL A 1 87 ? -6.664 -12.587 -25.341 1.00 97.56 87 VAL A O 1
ATOM 663 N N . LYS A 1 88 ? -8.832 -13.095 -25.039 1.00 96.25 88 LYS A N 1
ATOM 664 C CA . LYS A 1 88 ? -8.840 -12.830 -23.601 1.00 96.25 88 LYS A CA 1
ATOM 665 C C . LYS A 1 88 ? -8.061 -13.930 -22.876 1.00 96.25 88 LYS A C 1
ATOM 667 O O . LYS A 1 88 ? -8.421 -15.102 -22.954 1.00 96.25 88 LYS A O 1
ATOM 672 N N . ILE A 1 89 ? -6.998 -13.550 -22.172 1.00 95.06 89 ILE A N 1
ATOM 673 C CA . ILE A 1 89 ? -6.100 -14.468 -21.449 1.00 95.06 89 ILE A CA 1
ATOM 674 C C . ILE A 1 89 ? -6.265 -14.409 -19.929 1.00 95.06 89 ILE A C 1
ATOM 676 O O . ILE A 1 89 ? -5.668 -15.213 -19.218 1.00 95.06 89 ILE A O 1
ATOM 680 N N . GLY A 1 90 ? -7.045 -13.458 -19.417 1.00 91.88 90 GLY A N 1
ATOM 681 C CA . GLY A 1 90 ? -7.272 -13.317 -17.986 1.00 91.88 90 GLY A CA 1
ATOM 682 C C . GLY A 1 90 ? -7.983 -12.024 -17.626 1.00 91.88 90 GLY A C 1
ATOM 683 O O . GLY A 1 90 ? -8.494 -11.311 -18.491 1.00 91.88 90 GLY A O 1
ATOM 684 N N . VAL A 1 91 ? -7.992 -11.736 -16.329 1.00 88.44 91 VAL A N 1
ATOM 685 C CA . VAL A 1 91 ? -8.563 -10.523 -15.745 1.00 88.44 91 VAL A CA 1
ATOM 686 C C . VAL A 1 91 ? -7.555 -9.878 -14.803 1.00 88.44 91 VAL A C 1
ATOM 688 O O . VAL A 1 91 ? -6.736 -10.566 -14.195 1.00 88.44 91 VAL A O 1
ATOM 691 N N . ARG A 1 92 ? -7.623 -8.556 -14.672 1.00 86.12 92 ARG A N 1
ATOM 692 C CA . ARG A 1 92 ? -6.883 -7.783 -13.670 1.00 86.12 92 ARG A CA 1
ATOM 693 C C . ARG A 1 92 ? -7.835 -6.780 -13.061 1.00 86.12 92 ARG A C 1
ATOM 695 O O . ARG A 1 92 ? -8.235 -5.849 -13.754 1.00 86.12 92 ARG A O 1
ATOM 702 N N . GLY A 1 93 ? -8.202 -6.977 -11.800 1.00 85.31 93 GLY A N 1
ATOM 703 C CA . GLY A 1 93 ? -9.203 -6.131 -11.168 1.00 85.31 93 GLY A CA 1
ATOM 704 C C . GLY A 1 93 ? -10.448 -6.041 -12.052 1.00 85.31 93 GLY A C 1
ATOM 705 O O . GLY A 1 93 ? -11.014 -7.079 -12.406 1.00 85.31 93 GLY A O 1
ATOM 706 N N . PRO A 1 94 ? -10.849 -4.841 -12.488 1.00 86.50 94 PRO A N 1
ATOM 707 C CA . PRO A 1 94 ? -12.003 -4.662 -13.356 1.00 86.50 94 PRO A CA 1
ATOM 708 C C . PRO A 1 94 ? -11.746 -4.824 -14.863 1.00 86.50 94 PRO A C 1
ATOM 710 O O . PRO A 1 94 ? -12.660 -4.628 -15.657 1.00 86.50 94 PRO A O 1
ATOM 713 N N . TYR A 1 95 ? -10.532 -5.173 -15.277 1.00 91.06 95 TYR A N 1
ATOM 714 C CA . TYR A 1 95 ? -10.142 -5.208 -16.683 1.00 91.06 95 TYR A CA 1
ATOM 715 C C . TYR A 1 95 ? -10.067 -6.628 -17.236 1.00 91.06 95 TYR A C 1
ATOM 717 O O . TYR A 1 95 ? -9.679 -7.567 -16.530 1.00 91.06 95 TYR A O 1
ATOM 725 N N . ASP A 1 96 ? -10.372 -6.765 -18.523 1.00 93.31 96 ASP A N 1
ATOM 726 C CA . ASP A 1 96 ? -10.023 -7.939 -19.315 1.00 93.31 96 ASP A CA 1
ATOM 727 C C . ASP A 1 96 ? -8.636 -7.750 -19.926 1.00 93.31 96 ASP A C 1
ATO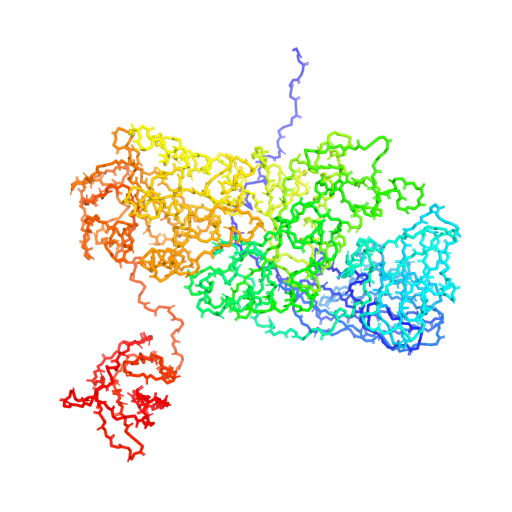M 729 O O . ASP A 1 96 ? -8.321 -6.693 -20.470 1.00 93.31 96 ASP A O 1
ATOM 733 N N . ILE A 1 97 ? -7.798 -8.785 -19.838 1.00 94.75 97 ILE A N 1
ATOM 734 C CA . ILE A 1 97 ? -6.474 -8.788 -20.460 1.00 94.75 97 ILE A CA 1
ATOM 735 C C . ILE A 1 97 ? -6.558 -9.561 -21.767 1.00 94.75 97 ILE A C 1
ATOM 737 O O . ILE A 1 97 ? -6.798 -10.772 -21.771 1.00 94.75 97 ILE A O 1
ATOM 741 N N . TRP A 1 98 ? -6.315 -8.862 -22.865 1.00 97.75 98 TRP A N 1
ATOM 742 C CA . TRP A 1 98 ? -6.294 -9.403 -24.214 1.00 97.75 98 TRP A CA 1
ATOM 743 C C . TRP A 1 98 ? -4.864 -9.600 -24.685 1.00 97.75 98 TRP A C 1
ATOM 745 O O . TRP A 1 98 ? -3.949 -8.880 -24.278 1.00 97.75 98 TRP A O 1
ATOM 755 N N . ALA A 1 99 ? -4.656 -10.587 -25.550 1.00 98.00 99 ALA A N 1
ATOM 756 C CA . ALA A 1 99 ? -3.339 -10.861 -26.082 1.00 98.00 99 ALA A CA 1
ATOM 757 C C . ALA A 1 99 ? -3.364 -11.484 -27.476 1.00 98.00 99 ALA A C 1
ATOM 759 O O . ALA A 1 99 ? -4.189 -12.350 -27.758 1.00 98.00 99 ALA A O 1
ATOM 760 N N . ALA A 1 100 ? -2.393 -11.107 -28.304 1.00 98.19 100 ALA A N 1
ATOM 761 C CA . ALA A 1 100 ? -2.138 -11.706 -29.611 1.00 98.19 100 ALA A CA 1
ATOM 762 C C . ALA A 1 100 ? -0.719 -12.283 -29.657 1.00 98.19 100 ALA A C 1
ATOM 764 O O . ALA A 1 100 ? 0.216 -11.678 -29.131 1.00 98.19 100 ALA A O 1
ATOM 765 N N . GLN A 1 101 ? -0.569 -13.462 -30.265 1.00 97.88 101 GLN A N 1
ATOM 766 C CA . GLN A 1 101 ? 0.729 -14.101 -30.496 1.00 97.88 101 GLN A CA 1
ATOM 767 C C . GLN A 1 101 ? 1.263 -13.675 -31.861 1.00 97.88 101 GLN A C 1
ATOM 769 O O . GLN A 1 101 ? 0.699 -14.051 -32.886 1.00 97.88 101 GLN A O 1
ATOM 774 N N . ILE A 1 102 ? 2.334 -12.892 -31.857 1.00 96.75 102 ILE A N 1
ATOM 775 C CA . ILE A 1 102 ? 3.009 -12.379 -33.044 1.00 96.75 102 ILE A CA 1
ATOM 776 C C . ILE A 1 102 ? 4.058 -13.408 -33.483 1.00 96.75 102 ILE A C 1
ATOM 778 O O . ILE A 1 102 ? 4.979 -13.694 -32.709 1.00 96.75 102 ILE A O 1
ATOM 782 N N . PRO A 1 103 ? 3.917 -14.012 -34.679 1.00 95.12 103 PRO A N 1
ATOM 783 C CA . PRO A 1 103 ? 4.862 -15.001 -35.179 1.00 95.12 103 PRO A CA 1
ATOM 784 C C . PRO A 1 103 ? 6.278 -14.443 -35.298 1.00 95.12 103 PRO A C 1
ATOM 786 O O . PRO A 1 103 ? 6.479 -13.256 -35.531 1.00 95.12 103 PRO A O 1
ATOM 789 N N . ALA A 1 104 ? 7.261 -15.334 -35.199 1.00 94.62 104 ALA A N 1
ATOM 790 C CA . ALA A 1 104 ? 8.645 -14.976 -35.466 1.00 94.62 104 ALA A CA 1
ATOM 791 C C . ALA A 1 104 ? 8.826 -14.433 -36.891 1.00 94.62 104 ALA A C 1
ATOM 793 O O . ALA A 1 104 ? 8.231 -14.928 -37.852 1.00 94.62 104 ALA A O 1
ATOM 794 N N . THR A 1 105 ? 9.741 -13.481 -37.024 1.00 93.94 105 THR A N 1
ATOM 795 C CA . THR A 1 105 ? 10.092 -12.845 -38.291 1.00 93.94 105 THR A CA 1
ATOM 796 C C . THR A 1 105 ? 11.589 -12.877 -38.530 1.00 93.94 105 THR A C 1
ATOM 798 O O . THR A 1 105 ? 12.372 -13.071 -37.602 1.00 93.94 105 THR A O 1
ATOM 801 N N . ALA A 1 106 ? 11.979 -12.660 -39.783 1.00 92.12 106 ALA A N 1
ATOM 802 C CA . ALA A 1 106 ? 13.367 -12.416 -40.168 1.00 92.12 106 ALA A CA 1
ATOM 803 C C . ALA A 1 106 ? 13.641 -10.930 -40.470 1.00 92.12 106 ALA A C 1
ATOM 805 O O . ALA A 1 106 ? 14.767 -10.572 -40.822 1.00 92.12 106 ALA A O 1
ATOM 806 N N . GLN A 1 107 ? 12.619 -10.069 -40.387 1.00 94.56 107 GLN A N 1
ATOM 807 C CA . GLN A 1 107 ? 12.761 -8.638 -40.643 1.00 94.56 107 GLN A CA 1
ATOM 808 C C . GLN A 1 107 ? 13.566 -7.954 -39.533 1.00 94.56 107 GLN A C 1
ATOM 810 O O . GLN A 1 107 ? 13.602 -8.405 -38.394 1.00 94.56 107 GLN A O 1
ATOM 815 N N . ALA A 1 108 ? 14.206 -6.831 -39.862 1.00 93.50 108 ALA A N 1
ATOM 816 C CA . ALA A 1 108 ? 14.983 -6.049 -38.895 1.00 93.50 108 ALA A CA 1
ATOM 817 C C . ALA A 1 108 ? 14.106 -5.334 -37.847 1.00 93.50 108 ALA A C 1
ATOM 819 O O . ALA A 1 108 ? 14.580 -4.986 -36.764 1.00 93.50 108 ALA A O 1
ATOM 820 N N . SER A 1 109 ? 12.835 -5.107 -38.172 1.00 95.00 109 SER A N 1
ATOM 821 C CA . SER A 1 109 ? 11.842 -4.498 -37.295 1.00 95.00 109 SER A CA 1
ATOM 822 C C . SER A 1 109 ? 10.433 -4.863 -37.740 1.00 95.00 109 SER A C 1
ATOM 824 O O . SER A 1 109 ? 10.207 -5.138 -38.920 1.00 95.00 109 SER A O 1
ATOM 826 N N . GLU A 1 110 ? 9.492 -4.753 -36.814 1.00 95.31 110 GLU A N 1
ATOM 827 C CA . GLU A 1 110 ? 8.056 -4.853 -37.059 1.00 95.31 110 GLU A CA 1
ATOM 828 C C . GLU A 1 110 ? 7.329 -3.717 -36.357 1.00 95.31 110 GLU A C 1
ATOM 830 O O . GLU A 1 110 ? 7.825 -3.173 -35.365 1.00 95.31 110 GLU A O 1
ATOM 835 N N . SER A 1 111 ? 6.148 -3.368 -36.856 1.00 95.75 111 SER A N 1
ATOM 836 C CA . SER A 1 111 ? 5.245 -2.479 -36.141 1.00 95.75 111 SER A CA 1
ATOM 837 C C . SER A 1 111 ? 3.855 -3.073 -35.989 1.00 95.75 111 SER A C 1
ATOM 839 O O . SER A 1 111 ? 3.457 -3.944 -36.763 1.00 95.75 111 SER A O 1
ATOM 841 N N . TYR A 1 112 ? 3.133 -2.638 -34.958 1.00 97.19 112 TYR A N 1
ATOM 842 C CA . TYR A 1 112 ? 1.788 -3.120 -34.685 1.00 97.19 112 TYR A CA 1
ATOM 843 C C . TYR A 1 112 ? 0.873 -2.063 -34.071 1.00 97.19 112 TYR A C 1
ATOM 845 O O . TYR A 1 112 ? 1.319 -1.147 -33.383 1.00 97.19 112 TYR A O 1
ATOM 853 N N . TRP A 1 113 ? -0.431 -2.218 -34.271 1.00 97.94 113 TRP A N 1
ATOM 854 C CA . TRP A 1 113 ? -1.465 -1.471 -33.553 1.00 97.94 113 TRP A CA 1
ATOM 855 C C . TRP A 1 113 ? -2.671 -2.369 -33.287 1.00 97.94 113 TRP A C 1
ATOM 857 O O . TRP A 1 113 ? -2.845 -3.415 -33.919 1.00 97.94 113 TRP A O 1
ATOM 867 N N . PHE A 1 114 ? -3.495 -1.972 -32.324 1.00 98.06 114 PHE A N 1
ATOM 868 C CA . PHE A 1 114 ? -4.671 -2.739 -31.930 1.00 98.06 114 PHE A CA 1
ATOM 869 C C . PHE A 1 114 ? -5.906 -2.183 -32.623 1.00 98.06 114 PHE A C 1
ATOM 871 O O . PHE A 1 114 ? -6.059 -0.971 -32.744 1.00 98.06 114 PHE A O 1
ATOM 878 N N . GLU A 1 115 ? -6.790 -3.074 -33.043 1.00 97.94 115 GLU A N 1
ATOM 879 C CA . GLU A 1 115 ? -8.167 -2.773 -33.403 1.00 97.94 115 GLU A CA 1
ATOM 880 C C . GLU A 1 115 ? -9.086 -3.396 -32.355 1.00 97.94 115 GLU A C 1
ATOM 882 O O . GLU A 1 115 ? -8.960 -4.577 -32.012 1.00 97.94 115 GLU A O 1
ATOM 887 N N . LEU A 1 116 ? -9.996 -2.577 -31.850 1.00 97.56 116 LEU A N 1
ATOM 888 C CA . LEU A 1 116 ? -10.871 -2.837 -30.722 1.00 97.56 116 LEU A CA 1
ATOM 889 C C . LEU A 1 116 ? -12.302 -2.756 -31.236 1.00 97.56 116 LEU A C 1
ATOM 891 O O . LEU A 1 116 ? -12.687 -1.746 -31.828 1.00 97.56 116 LEU A O 1
ATOM 895 N N . LYS A 1 117 ? -13.082 -3.821 -31.051 1.00 96.56 117 LYS A N 1
ATOM 896 C CA . LYS A 1 117 ? -14.440 -3.888 -31.579 1.00 96.56 117 LYS A CA 1
ATOM 897 C C . LYS A 1 117 ? -15.445 -4.233 -30.494 1.00 96.56 117 LYS A C 1
ATOM 899 O O . LYS A 1 117 ? -15.419 -5.336 -29.939 1.00 96.56 117 LYS A O 1
ATOM 904 N N . ASP A 1 118 ? -16.405 -3.339 -30.306 1.00 92.94 118 ASP A N 1
ATOM 905 C CA . ASP A 1 118 ? -17.636 -3.616 -29.578 1.00 92.94 118 ASP A CA 1
ATOM 906 C C . ASP A 1 118 ? -18.843 -3.510 -30.523 1.00 92.94 118 ASP A C 1
ATOM 908 O O . ASP A 1 118 ? -19.097 -2.480 -31.148 1.00 92.94 118 ASP A O 1
ATOM 912 N N . GLY A 1 119 ? -19.551 -4.626 -30.701 1.00 90.12 119 GLY A N 1
ATOM 913 C CA . GLY A 1 119 ? -20.658 -4.754 -31.644 1.00 90.12 119 GLY A CA 1
ATOM 914 C C . GLY A 1 119 ? -20.278 -4.373 -33.082 1.00 90.12 119 GLY A C 1
ATOM 915 O O . GLY A 1 119 ? -19.638 -5.133 -33.813 1.00 90.12 119 GLY A O 1
ATOM 916 N N . THR A 1 120 ? -20.741 -3.205 -33.514 1.00 90.12 120 THR A N 1
ATOM 917 C CA . THR A 1 120 ? -20.499 -2.603 -34.834 1.00 90.12 120 THR A CA 1
ATOM 918 C C . THR A 1 120 ? -19.478 -1.465 -34.806 1.00 90.12 120 THR A C 1
ATOM 920 O O . THR A 1 120 ? -19.013 -1.071 -35.875 1.00 90.12 120 THR A O 1
ATOM 923 N N . LEU A 1 121 ? -19.117 -0.958 -33.625 1.00 93.50 121 LEU A N 1
ATOM 924 C CA . LEU A 1 121 ? -18.138 0.109 -33.455 1.00 93.50 121 LEU A CA 1
ATOM 925 C C . LEU A 1 121 ? -16.715 -0.455 -33.517 1.00 93.50 121 LEU A C 1
ATOM 927 O O . LEU A 1 121 ? -16.439 -1.557 -33.044 1.00 93.50 121 LEU A O 1
ATOM 931 N N . THR A 1 122 ? -15.803 0.287 -34.137 1.00 96.19 122 THR A N 1
ATOM 932 C CA . THR A 1 122 ? -14.396 -0.096 -34.255 1.00 96.19 122 THR A CA 1
ATOM 933 C C . THR A 1 122 ? -13.513 1.102 -33.972 1.00 96.19 122 THR A C 1
ATOM 935 O O . THR A 1 122 ? -13.586 2.099 -34.686 1.00 96.19 122 THR A O 1
ATOM 938 N N . ASP A 1 123 ? -12.652 0.944 -32.974 1.00 97.12 123 ASP A N 1
ATOM 939 C CA . ASP A 1 123 ? -11.626 1.901 -32.584 1.00 97.12 123 ASP A CA 1
ATOM 940 C C . ASP A 1 123 ? -10.241 1.258 -32.665 1.00 97.12 123 ASP A C 1
ATOM 942 O O . ASP A 1 123 ? -10.091 0.042 -32.804 1.00 97.12 123 ASP A O 1
ATOM 946 N N . TYR A 1 124 ? -9.206 2.082 -32.584 1.00 97.19 124 TYR A N 1
ATOM 947 C CA . TYR A 1 124 ? -7.822 1.656 -32.708 1.00 97.19 124 TYR A CA 1
ATOM 948 C C . TYR A 1 124 ? -6.970 2.241 -31.590 1.00 97.19 124 TYR A C 1
ATOM 950 O O . TYR A 1 124 ? -7.164 3.392 -31.213 1.00 97.19 124 TYR A O 1
ATOM 958 N N . LEU A 1 125 ? -5.993 1.470 -31.111 1.00 96.81 125 LEU A N 1
ATOM 959 C CA . LEU A 1 125 ? -4.959 1.928 -30.181 1.00 96.81 125 LEU A CA 1
ATOM 960 C C . LEU A 1 125 ? -3.583 1.843 -30.849 1.00 96.81 125 LEU A C 1
ATOM 962 O O . LEU A 1 125 ? -3.140 0.757 -31.239 1.00 96.81 125 LEU A O 1
ATOM 966 N N . SER A 1 126 ? -2.886 2.975 -30.917 1.00 95.75 126 SER A N 1
ATOM 967 C CA . SER A 1 126 ? -1.514 3.103 -31.422 1.00 95.75 126 SER A CA 1
ATOM 968 C C . SER A 1 126 ? -0.657 3.986 -30.508 1.00 95.75 126 SER A C 1
ATOM 970 O O . SER A 1 126 ? -1.051 4.319 -29.390 1.00 95.75 126 SER A O 1
ATOM 972 N N . VAL A 1 127 ? 0.540 4.364 -30.971 1.00 93.00 127 VAL A N 1
ATOM 973 C CA . VAL A 1 127 ? 1.479 5.201 -30.211 1.00 93.00 127 VAL A CA 1
ATOM 974 C C . VAL A 1 127 ? 0.900 6.575 -29.850 1.00 93.00 127 VAL A C 1
ATOM 976 O O . VAL A 1 127 ? 1.202 7.087 -28.776 1.00 93.00 127 VAL A O 1
ATOM 979 N N . ASN A 1 128 ? 0.026 7.145 -30.688 1.00 92.69 128 ASN A N 1
ATOM 980 C CA . ASN A 1 128 ? -0.657 8.411 -30.399 1.00 92.69 128 ASN A CA 1
ATOM 981 C C . ASN A 1 128 ? -1.937 8.253 -29.555 1.00 92.69 128 ASN A C 1
ATOM 983 O O . ASN A 1 128 ? -2.639 9.237 -29.322 1.00 92.69 128 ASN A O 1
ATOM 987 N N . GLY A 1 129 ? -2.236 7.042 -29.081 1.00 92.31 129 GLY A N 1
ATOM 988 C CA . GLY A 1 129 ? -3.414 6.744 -28.273 1.00 92.31 129 GLY A CA 1
ATOM 989 C C . GLY A 1 129 ? -4.578 6.190 -29.091 1.00 92.31 129 GLY A C 1
ATOM 990 O O . GLY A 1 129 ? -4.376 5.450 -30.056 1.00 92.31 129 GLY A O 1
ATOM 991 N N . LEU A 1 130 ? -5.797 6.490 -28.641 1.00 94.12 130 LEU A N 1
ATOM 992 C CA . LEU A 1 130 ? -7.036 5.948 -29.199 1.00 94.12 130 LEU A CA 1
ATOM 993 C C . LEU A 1 130 ? -7.558 6.789 -30.366 1.00 94.12 130 LEU A C 1
ATOM 995 O O . LEU A 1 130 ? -7.443 8.015 -30.362 1.00 94.12 130 LEU A O 1
ATOM 999 N N . SER A 1 131 ? -8.139 6.125 -31.363 1.00 94.94 131 SER A N 1
ATOM 1000 C CA . SER A 1 131 ? -8.666 6.754 -32.576 1.00 94.94 131 SER A CA 1
ATOM 1001 C C . SER A 1 131 ? -9.848 5.975 -33.150 1.00 94.94 131 SER A C 1
ATOM 1003 O O . SER A 1 131 ? -9.827 4.749 -33.180 1.00 94.94 131 SER A O 1
ATOM 1005 N N . HIS A 1 132 ? -10.827 6.692 -33.705 1.00 95.31 132 HIS A N 1
ATOM 1006 C CA . HIS A 1 132 ? -11.939 6.111 -34.472 1.00 95.31 132 HIS A CA 1
ATOM 1007 C C . HIS A 1 132 ? -11.545 5.674 -35.893 1.00 95.31 132 HIS A C 1
ATOM 1009 O O . HIS A 1 132 ? -12.332 5.071 -36.622 1.00 95.31 132 HIS A O 1
ATOM 1015 N N . THR A 1 133 ? -10.342 6.029 -36.343 1.00 94.44 133 THR A N 1
ATOM 1016 C CA . THR A 1 133 ? -9.827 5.689 -37.672 1.00 94.44 133 THR A CA 1
ATOM 1017 C C . THR A 1 133 ? -8.505 4.951 -37.568 1.00 94.44 133 THR A C 1
ATOM 1019 O O . THR A 1 133 ? -7.767 5.107 -36.590 1.00 94.44 133 THR A O 1
ATOM 1022 N N . THR A 1 134 ? -8.197 4.160 -38.599 1.00 92.00 134 THR A N 1
ATOM 1023 C CA . THR A 1 134 ? -6.947 3.405 -38.675 1.00 92.00 134 THR A CA 1
ATOM 1024 C C . THR A 1 134 ? -5.747 4.339 -38.466 1.00 92.00 134 THR A C 1
ATOM 1026 O O . THR A 1 134 ? -5.657 5.365 -39.149 1.00 92.00 134 THR A O 1
ATOM 1029 N N . PRO A 1 135 ? -4.823 4.010 -37.548 1.00 92.81 135 PRO A N 1
ATOM 1030 C CA . PRO A 1 135 ? -3.700 4.876 -37.221 1.00 92.81 135 PRO A CA 1
ATOM 1031 C C . PRO A 1 135 ? -2.781 5.128 -38.420 1.00 92.81 135 PRO A C 1
ATOM 1033 O O . PRO A 1 135 ? -2.362 4.198 -39.106 1.00 92.81 135 PRO A O 1
ATOM 1036 N N . ALA A 1 136 ? -2.421 6.394 -38.643 1.00 91.81 136 ALA A N 1
ATOM 1037 C CA . ALA A 1 136 ? -1.445 6.798 -39.663 1.00 91.81 136 ALA A CA 1
ATOM 1038 C C . ALA A 1 136 ? -0.008 6.911 -39.114 1.00 91.81 136 ALA A C 1
ATOM 1040 O O . ALA A 1 136 ? 0.919 7.223 -39.857 1.00 91.81 136 ALA A O 1
ATOM 1041 N N . ASP A 1 137 ? 0.180 6.684 -37.813 1.00 92.25 137 ASP A N 1
ATOM 1042 C CA . ASP A 1 137 ? 1.446 6.867 -37.093 1.00 92.25 137 ASP A CA 1
ATOM 1043 C C . ASP A 1 137 ? 2.392 5.656 -37.165 1.00 92.25 137 ASP A C 1
ATOM 1045 O O . ASP A 1 137 ? 3.495 5.697 -36.625 1.00 92.25 137 ASP A O 1
ATOM 1049 N N . GLY A 1 138 ? 1.976 4.591 -37.855 1.00 85.62 138 GLY A N 1
ATOM 1050 C CA . GLY A 1 138 ? 2.758 3.369 -38.031 1.00 85.62 138 GLY A CA 1
ATOM 1051 C C . GLY A 1 138 ? 2.729 2.413 -36.836 1.00 85.62 138 GLY A C 1
ATOM 1052 O O . GLY A 1 138 ? 3.305 1.331 -36.943 1.00 85.62 138 GLY A O 1
ATOM 1053 N N . GLY A 1 139 ? 2.038 2.755 -35.742 1.00 94.25 139 GLY A N 1
ATOM 1054 C CA . GLY A 1 139 ? 1.890 1.903 -34.563 1.00 94.25 139 GLY A CA 1
ATOM 1055 C C . GLY A 1 139 ? 3.128 1.820 -33.659 1.00 94.25 139 GLY A C 1
ATOM 1056 O O . GLY A 1 139 ? 4.080 2.592 -33.756 1.00 94.25 139 GLY A O 1
ATOM 1057 N N . PHE A 1 140 ? 3.101 0.862 -32.737 1.00 96.06 140 PHE A N 1
ATOM 1058 C CA . PHE A 1 140 ? 4.206 0.524 -31.841 1.00 96.06 140 PHE A CA 1
ATOM 1059 C C . PHE A 1 140 ? 5.280 -0.258 -32.595 1.00 96.06 140 PHE A C 1
ATOM 1061 O O . PHE A 1 140 ? 4.955 -1.185 -33.326 1.00 96.06 140 PHE A O 1
ATOM 1068 N N . VAL A 1 141 ? 6.560 0.068 -32.396 1.00 95.12 141 VAL A N 1
ATOM 1069 C CA . VAL A 1 141 ? 7.670 -0.532 -33.160 1.00 95.12 141 VAL A CA 1
ATOM 1070 C C . VAL A 1 141 ? 8.527 -1.447 -32.288 1.00 95.12 141 VAL A C 1
ATOM 1072 O O . VAL A 1 141 ? 9.056 -1.015 -31.263 1.00 95.12 141 VAL A O 1
ATOM 1075 N N . VAL A 1 142 ? 8.739 -2.681 -32.742 1.00 95.81 142 VAL A N 1
ATOM 1076 C CA . VAL A 1 142 ? 9.735 -3.627 -32.221 1.00 95.81 142 VAL A CA 1
ATOM 1077 C C . VAL A 1 142 ? 10.918 -3.627 -33.181 1.00 95.81 142 VAL A C 1
ATOM 1079 O O . VAL A 1 142 ? 10.810 -4.085 -34.316 1.00 95.81 142 VAL A O 1
ATOM 1082 N N . ASN A 1 143 ? 12.058 -3.084 -32.754 1.00 94.44 143 ASN A N 1
ATOM 1083 C CA . ASN A 1 143 ? 13.244 -2.981 -33.601 1.00 94.44 143 ASN A CA 1
ATOM 1084 C C . ASN A 1 143 ? 14.321 -3.947 -33.111 1.00 94.44 143 ASN A C 1
ATOM 1086 O O . ASN A 1 143 ? 14.974 -3.705 -32.097 1.00 94.44 143 ASN A O 1
ATOM 1090 N N . PHE A 1 144 ? 14.535 -5.037 -33.842 1.00 94.75 144 PHE A N 1
ATOM 1091 C CA . PHE A 1 144 ? 15.475 -6.079 -33.436 1.00 94.75 144 PHE A CA 1
ATOM 1092 C C . PHE A 1 144 ? 16.943 -5.699 -33.659 1.00 94.75 144 PHE A C 1
ATOM 109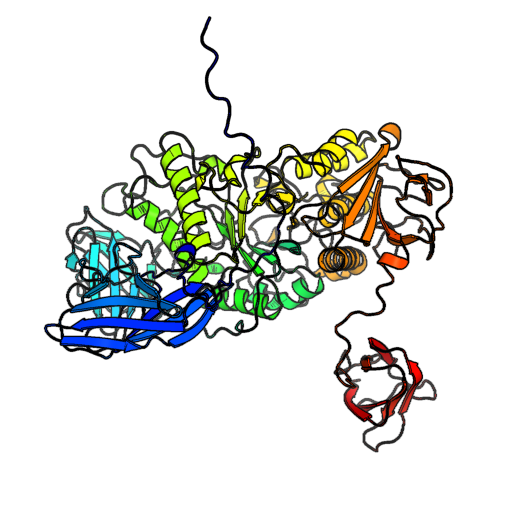4 O O . PHE A 1 144 ? 17.828 -6.348 -33.103 1.00 94.75 144 PHE A O 1
ATOM 1101 N N . THR A 1 145 ? 17.203 -4.652 -34.447 1.00 91.69 145 THR A N 1
ATOM 1102 C CA . THR A 1 145 ? 18.552 -4.132 -34.701 1.00 91.69 145 THR A CA 1
ATOM 1103 C C . THR A 1 145 ? 18.978 -3.140 -33.625 1.00 91.69 145 THR A C 1
ATOM 1105 O O . THR A 1 145 ? 20.051 -3.281 -33.046 1.00 91.69 145 THR A O 1
ATOM 1108 N N . THR A 1 146 ? 18.154 -2.126 -33.349 1.00 92.81 146 THR A N 1
ATOM 1109 C CA . THR A 1 146 ? 18.481 -1.076 -32.370 1.00 92.81 146 THR A CA 1
ATOM 1110 C C . THR A 1 146 ? 18.098 -1.458 -30.947 1.00 92.81 146 THR A C 1
ATOM 1112 O O . THR A 1 146 ? 18.602 -0.846 -30.010 1.00 92.81 146 THR A O 1
ATOM 1115 N N . LEU A 1 147 ? 17.196 -2.434 -30.778 1.00 95.19 147 LEU A N 1
ATOM 1116 C CA . LEU A 1 147 ? 16.623 -2.836 -29.490 1.00 95.19 147 LEU A CA 1
ATOM 1117 C C . LEU A 1 147 ? 15.991 -1.652 -28.739 1.00 95.19 147 LEU A C 1
ATOM 1119 O O . LEU A 1 147 ? 15.957 -1.618 -27.508 1.00 95.19 147 LEU A O 1
ATOM 1123 N N . SER A 1 148 ? 15.477 -0.658 -29.472 1.00 90.38 148 SER A N 1
ATOM 1124 C CA . SER A 1 148 ? 14.897 0.554 -28.884 1.00 90.38 148 SER A CA 1
ATOM 1125 C C . SER A 1 148 ? 13.691 0.260 -27.989 1.00 90.38 148 SER A C 1
ATOM 1127 O O . SER A 1 148 ? 13.489 0.979 -27.010 1.00 90.38 148 SER A O 1
ATOM 1129 N N . HIS A 1 149 ? 12.944 -0.812 -28.272 1.00 92.94 149 HIS A N 1
ATOM 1130 C CA . HIS A 1 149 ? 11.800 -1.286 -27.483 1.00 92.94 149 HIS A CA 1
ATOM 1131 C C . HIS A 1 149 ? 12.189 -1.961 -26.164 1.00 92.94 149 HIS A C 1
ATOM 1133 O O . HIS A 1 149 ? 11.316 -2.193 -25.332 1.00 92.94 149 HIS A O 1
ATOM 1139 N N . ALA A 1 150 ? 13.470 -2.283 -25.952 1.00 94.88 150 ALA A N 1
ATOM 1140 C CA . ALA A 1 150 ? 13.906 -2.940 -24.728 1.00 94.88 150 ALA A CA 1
ATOM 1141 C C . ALA A 1 150 ? 13.576 -2.076 -23.494 1.00 94.88 150 ALA A C 1
ATOM 1143 O O . ALA A 1 150 ? 13.797 -0.850 -23.522 1.00 94.88 150 ALA A O 1
ATOM 1144 N N . PRO A 1 151 ? 13.098 -2.687 -22.393 1.00 95.56 151 PRO A N 1
ATOM 1145 C CA . PRO A 1 151 ? 13.052 -2.020 -21.101 1.00 95.56 151 PRO A CA 1
ATOM 1146 C C . PRO A 1 151 ? 14.448 -1.522 -20.709 1.00 95.56 151 PRO A C 1
ATOM 1148 O O . PRO A 1 151 ? 15.456 -2.161 -21.005 1.00 95.56 151 PRO A O 1
ATOM 1151 N N . VAL A 1 152 ? 14.511 -0.370 -20.043 1.00 97.00 152 VAL A N 1
ATOM 1152 C CA . VAL A 1 152 ? 15.759 0.114 -19.429 1.00 97.00 152 VAL A CA 1
ATOM 1153 C C . VAL A 1 152 ? 16.082 -0.778 -18.228 1.00 97.00 152 VAL A C 1
ATOM 1155 O O . VAL A 1 152 ? 15.180 -1.124 -17.465 1.00 97.00 152 VAL A O 1
ATOM 1158 N N . GLY A 1 153 ? 17.351 -1.130 -18.072 1.00 97.44 153 GLY A N 1
ATOM 1159 C CA . GLY A 1 153 ? 17.852 -2.138 -17.150 1.00 97.44 153 GLY A CA 1
ATOM 1160 C C . GLY A 1 153 ? 18.437 -3.346 -17.891 1.00 97.44 153 GLY A C 1
ATOM 1161 O O . GLY A 1 153 ? 18.625 -3.327 -19.113 1.00 97.44 153 GLY A O 1
ATOM 1162 N N . ALA A 1 154 ? 18.668 -4.432 -17.156 1.00 98.06 154 ALA A N 1
ATOM 1163 C CA . ALA A 1 154 ? 18.926 -5.755 -17.720 1.00 98.06 154 ALA A CA 1
ATOM 1164 C C . ALA A 1 154 ? 17.614 -6.510 -17.978 1.00 98.06 154 ALA A C 1
ATOM 1166 O O . ALA A 1 154 ? 16.796 -6.681 -17.071 1.00 98.06 154 ALA A O 1
ATOM 1167 N N . THR A 1 155 ? 17.425 -6.997 -19.203 1.00 97.19 155 THR A N 1
ATOM 1168 C CA . THR A 1 155 ? 16.276 -7.821 -19.597 1.00 97.19 155 THR A CA 1
ATOM 1169 C C . THR A 1 155 ? 16.767 -9.152 -20.166 1.00 97.19 155 THR A C 1
ATOM 1171 O O . THR A 1 155 ? 17.320 -9.168 -21.271 1.00 97.19 155 THR A O 1
ATOM 1174 N N . PRO A 1 156 ? 16.574 -10.276 -19.450 1.00 96.12 156 PRO A N 1
ATOM 1175 C CA . PRO A 1 156 ? 16.872 -11.600 -19.984 1.00 96.12 156 PRO A CA 1
ATOM 1176 C C . PRO A 1 156 ? 16.090 -11.878 -21.272 1.00 96.12 156 PRO A C 1
ATOM 1178 O O . PRO A 1 156 ? 14.900 -11.574 -21.368 1.00 96.12 156 PRO A O 1
ATOM 1181 N N .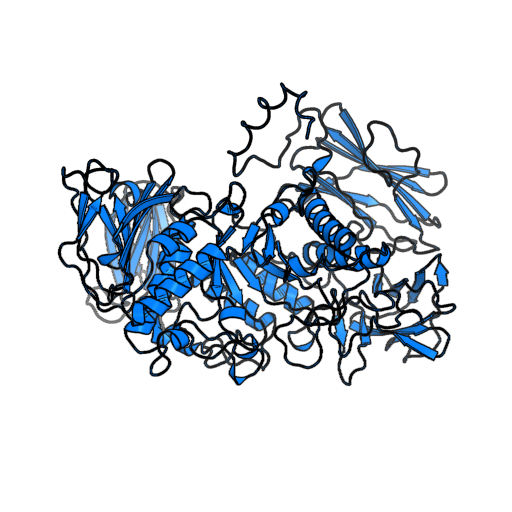 VAL A 1 157 ? 16.768 -12.470 -22.252 1.00 95.69 157 VAL A N 1
ATOM 1182 C CA . VAL A 1 157 ? 16.213 -12.881 -23.552 1.00 95.69 157 VAL A CA 1
ATOM 1183 C C . VAL A 1 157 ? 16.735 -14.274 -23.902 1.00 95.69 157 VAL A C 1
ATOM 1185 O O . VAL A 1 157 ? 17.648 -14.782 -23.243 1.00 95.69 157 VAL A O 1
ATOM 1188 N N . THR A 1 158 ? 16.218 -14.922 -24.948 1.00 91.94 158 THR A N 1
ATOM 1189 C CA . THR A 1 158 ? 16.749 -16.244 -25.309 1.00 91.94 158 THR A CA 1
ATOM 1190 C C . THR A 1 158 ? 18.228 -16.130 -25.679 1.00 91.94 158 THR A C 1
ATOM 1192 O O . THR A 1 158 ? 18.633 -15.263 -26.457 1.00 91.94 158 THR A O 1
ATOM 1195 N N . GLY A 1 159 ? 19.063 -16.997 -25.102 1.00 92.31 159 GLY A N 1
ATOM 1196 C CA . GLY A 1 159 ? 20.502 -17.040 -25.372 1.00 92.31 159 GLY A CA 1
ATOM 1197 C C . GLY A 1 159 ? 21.316 -15.856 -24.834 1.00 92.31 159 GLY A C 1
ATOM 1198 O O . GLY A 1 159 ? 22.469 -15.713 -25.237 1.00 92.31 159 GLY A O 1
ATOM 1199 N N . GLY A 1 160 ? 20.772 -14.997 -23.962 1.00 96.31 160 GLY A N 1
ATOM 1200 C CA . GLY A 1 160 ? 21.538 -13.891 -23.379 1.00 96.31 160 GLY A CA 1
ATOM 1201 C C . GLY A 1 160 ? 20.713 -12.856 -22.613 1.00 96.31 160 GLY A C 1
ATOM 1202 O O . GLY A 1 160 ? 19.659 -13.150 -22.062 1.00 96.31 160 GLY A O 1
ATOM 1203 N N . CYS A 1 161 ? 21.200 -11.618 -22.585 1.00 98.12 161 CYS A N 1
ATOM 1204 C CA . CYS A 1 161 ? 20.536 -10.491 -21.933 1.00 98.12 161 CYS A CA 1
ATOM 1205 C C . CYS A 1 161 ? 20.674 -9.228 -22.793 1.00 98.12 161 CYS A C 1
ATOM 1207 O O . CYS A 1 161 ? 21.720 -9.004 -23.405 1.00 98.12 161 CYS A O 1
ATOM 1209 N N . VAL A 1 162 ? 19.628 -8.405 -22.848 1.00 98.19 162 VAL A N 1
ATOM 1210 C CA . VAL A 1 162 ? 19.701 -7.044 -23.392 1.00 98.19 162 VAL A CA 1
ATOM 1211 C C . VAL A 1 162 ? 19.885 -6.075 -22.235 1.00 98.19 162 VAL A C 1
ATOM 1213 O O . VAL A 1 162 ? 19.103 -6.085 -21.287 1.00 98.19 162 VAL A O 1
ATOM 1216 N N . PHE A 1 163 ? 20.904 -5.230 -22.330 1.00 98.62 163 PHE A N 1
ATOM 1217 C CA . PHE A 1 163 ? 21.165 -4.160 -21.375 1.00 98.62 163 PHE A CA 1
ATOM 1218 C C . PHE A 1 163 ? 20.845 -2.821 -22.018 1.00 98.62 163 PHE A C 1
ATOM 1220 O O . PHE A 1 163 ? 21.232 -2.585 -23.167 1.00 98.62 163 PHE A O 1
ATOM 1227 N N . LYS A 1 164 ? 20.162 -1.944 -21.282 1.00 98.31 164 LYS A N 1
ATOM 1228 C CA . LYS A 1 164 ? 19.844 -0.589 -21.729 1.00 98.31 164 LYS A CA 1
ATOM 1229 C C . LYS A 1 164 ? 19.934 0.400 -20.573 1.00 98.31 164 LYS A C 1
ATOM 1231 O O . LYS A 1 164 ? 19.282 0.205 -19.557 1.00 98.31 164 LYS A O 1
ATOM 1236 N N . VAL A 1 165 ? 20.669 1.497 -20.742 1.00 98.12 165 VAL A N 1
ATOM 1237 C CA . VAL A 1 165 ? 20.868 2.515 -19.694 1.00 98.12 165 VAL A CA 1
ATOM 1238 C C . VAL A 1 165 ? 20.773 3.928 -20.254 1.00 98.12 165 VAL A C 1
ATOM 1240 O O . VAL A 1 165 ? 21.270 4.203 -21.345 1.00 98.12 165 VAL A O 1
ATOM 1243 N N . TRP A 1 166 ? 20.121 4.823 -19.509 1.00 97.94 166 TRP A N 1
ATOM 1244 C CA . TRP A 1 166 ? 20.064 6.252 -19.820 1.00 97.94 166 TRP A CA 1
ATOM 1245 C C . TRP A 1 166 ? 21.319 6.949 -19.286 1.00 97.94 166 TRP A C 1
ATOM 1247 O O . TRP A 1 166 ? 21.595 6.892 -18.087 1.00 97.94 166 TRP A O 1
ATOM 1257 N N . ALA A 1 167 ? 22.104 7.551 -20.180 1.00 97.25 167 ALA A N 1
ATOM 1258 C CA . ALA A 1 167 ? 23.345 8.245 -19.834 1.00 97.25 167 ALA A CA 1
ATOM 1259 C C . ALA A 1 167 ? 23.733 9.235 -20.954 1.00 97.25 167 ALA A C 1
ATOM 1261 O O . ALA A 1 167 ? 24.705 9.001 -21.683 1.00 97.25 167 ALA A O 1
ATOM 1262 N N . PRO A 1 168 ? 22.966 10.321 -21.149 1.00 96.88 168 PRO A N 1
ATOM 1263 C CA . PRO A 1 168 ? 23.060 11.162 -22.340 1.00 96.88 168 PRO A CA 1
ATOM 1264 C C . PRO A 1 168 ? 24.423 11.836 -22.513 1.00 96.88 168 PRO A C 1
ATOM 1266 O O . PRO A 1 168 ? 24.896 11.944 -23.650 1.00 96.88 168 PRO A O 1
ATOM 1269 N N . THR A 1 169 ? 25.097 12.239 -21.432 1.00 95.94 169 THR A N 1
ATOM 1270 C CA . THR A 1 169 ? 26.389 12.943 -21.534 1.00 95.94 169 THR A CA 1
ATOM 1271 C C . THR A 1 169 ? 27.600 12.006 -21.654 1.00 95.94 169 THR A C 1
ATOM 1273 O O . THR A 1 169 ? 28.680 12.434 -22.070 1.00 95.94 169 THR A O 1
ATOM 1276 N N . ARG A 1 170 ? 27.442 10.697 -21.398 1.00 95.75 170 ARG A N 1
ATOM 1277 C CA . ARG A 1 170 ? 28.513 9.699 -21.593 1.00 95.75 170 ARG A CA 1
ATOM 1278 C C . ARG A 1 170 ? 28.748 9.428 -23.082 1.00 95.75 170 ARG A C 1
ATOM 1280 O O . ARG A 1 170 ? 27.822 9.476 -23.891 1.00 95.75 170 ARG A O 1
ATOM 1287 N N . THR A 1 171 ? 29.982 9.109 -23.472 1.00 95.94 171 THR A N 1
ATOM 1288 C CA . THR A 1 171 ? 30.359 8.899 -24.887 1.00 95.94 171 THR A CA 1
ATOM 1289 C C . THR A 1 171 ? 30.626 7.438 -25.234 1.00 95.94 171 THR A C 1
ATOM 1291 O O . THR A 1 171 ? 30.476 7.053 -26.389 1.00 95.94 171 THR A O 1
ATOM 1294 N N . SER A 1 172 ? 30.965 6.604 -24.251 1.00 97.44 172 SER A N 1
ATOM 1295 C CA . SER A 1 172 ? 31.103 5.152 -24.415 1.00 97.44 172 SER A CA 1
ATOM 1296 C C . SER A 1 172 ? 30.622 4.419 -23.170 1.00 97.44 172 SER A C 1
ATOM 1298 O O . SER A 1 172 ? 30.710 4.953 -22.063 1.00 97.44 172 SER A O 1
ATOM 1300 N N . CYS A 1 173 ? 30.130 3.196 -23.354 1.00 98.31 173 CYS A N 1
ATOM 1301 C CA . CYS A 1 173 ? 29.659 2.332 -22.281 1.00 98.31 173 CYS A CA 1
ATOM 1302 C C . CYS A 1 173 ? 30.013 0.876 -22.590 1.00 98.31 173 CYS A C 1
ATOM 1304 O O . CYS A 1 173 ? 29.829 0.419 -23.716 1.00 98.31 173 CYS A O 1
ATOM 1306 N N . TYR A 1 174 ? 30.476 0.150 -21.579 1.00 98.50 174 TYR A N 1
ATOM 1307 C CA . TYR A 1 174 ? 30.570 -1.305 -21.572 1.00 98.50 174 TYR A CA 1
ATOM 1308 C C . TYR A 1 174 ? 29.673 -1.843 -20.468 1.00 98.50 174 TYR A C 1
ATOM 1310 O O . TYR A 1 174 ? 29.601 -1.251 -19.391 1.00 98.50 174 TYR A O 1
ATOM 1318 N N . VAL A 1 175 ? 29.058 -2.999 -20.695 1.00 98.50 175 VAL A N 1
ATOM 1319 C CA . VAL A 1 175 ? 28.490 -3.787 -19.601 1.00 98.50 175 VAL A CA 1
ATOM 1320 C C . VAL A 1 175 ? 29.509 -4.841 -19.180 1.00 98.50 175 VAL A C 1
ATOM 1322 O O . VAL A 1 175 ? 30.035 -5.596 -19.999 1.00 98.50 175 VAL A O 1
ATOM 1325 N N . ARG A 1 176 ? 29.846 -4.860 -17.894 1.00 98.06 176 ARG A N 1
ATOM 1326 C CA . ARG A 1 176 ? 30.865 -5.751 -17.330 1.00 98.06 176 ARG A CA 1
ATOM 1327 C C . ARG A 1 176 ? 30.235 -6.530 -16.197 1.00 98.06 176 ARG A C 1
ATOM 1329 O O . ARG A 1 176 ? 29.495 -5.944 -15.415 1.00 98.06 176 ARG A O 1
ATOM 1336 N N . GLY A 1 177 ? 30.539 -7.816 -16.110 1.00 97.38 177 GLY A N 1
ATOM 1337 C CA . GLY A 1 177 ? 29.932 -8.687 -15.119 1.00 97.38 177 GLY A CA 1
ATOM 1338 C C . GLY A 1 177 ? 30.628 -10.030 -14.992 1.00 97.38 177 GLY A C 1
ATOM 1339 O O . GLY A 1 177 ? 31.629 -10.305 -15.658 1.00 97.38 177 GLY A O 1
ATOM 1340 N N . THR A 1 178 ? 30.081 -10.907 -14.159 1.00 97.25 178 THR A N 1
ATOM 1341 C CA . THR A 1 178 ? 30.639 -12.255 -13.955 1.00 97.25 178 THR A CA 1
ATOM 1342 C C . THR A 1 178 ? 30.703 -13.058 -15.257 1.00 97.25 178 THR A C 1
ATOM 1344 O O . THR A 1 178 ? 31.690 -13.750 -15.499 1.00 97.25 178 THR A O 1
ATOM 1347 N N . PHE A 1 179 ? 29.721 -12.885 -16.148 1.00 97.38 179 PHE A N 1
ATOM 1348 C CA . PHE A 1 179 ? 29.629 -13.548 -17.458 1.00 97.38 179 PHE A CA 1
ATOM 1349 C C . PHE A 1 179 ? 30.771 -13.218 -18.432 1.00 97.38 179 PHE A C 1
ATOM 1351 O O . PHE A 1 179 ? 30.955 -13.925 -19.419 1.00 97.38 179 PHE A O 1
ATOM 1358 N N . ASN A 1 180 ? 31.547 -12.161 -18.186 1.00 97.06 180 ASN A N 1
ATOM 1359 C CA . ASN A 1 180 ? 32.722 -11.835 -18.992 1.00 97.06 180 ASN A CA 1
ATOM 1360 C C . ASN A 1 180 ? 33.977 -11.591 -18.151 1.00 97.06 180 ASN A C 1
ATOM 1362 O O . ASN A 1 180 ? 34.878 -10.885 -18.603 1.00 97.06 180 ASN A O 1
ATOM 1366 N N . ALA A 1 181 ? 34.026 -12.144 -16.932 1.00 97.44 181 ALA A N 1
ATOM 1367 C CA . ALA A 1 181 ? 35.108 -11.923 -15.971 1.00 97.44 181 ALA A CA 1
ATOM 1368 C C . ALA A 1 181 ? 35.431 -10.429 -15.774 1.00 97.44 181 ALA A C 1
ATOM 1370 O O . ALA A 1 181 ? 36.588 -10.037 -15.632 1.00 97.44 181 ALA A O 1
ATOM 1371 N N . TRP A 1 182 ? 34.395 -9.586 -15.816 1.00 96.81 182 TRP A N 1
ATOM 1372 C CA . TRP A 1 182 ? 34.490 -8.134 -15.751 1.00 96.81 182 TRP A CA 1
ATOM 1373 C C . TRP A 1 182 ? 35.393 -7.520 -16.838 1.00 96.81 182 TRP A C 1
ATOM 1375 O O . TRP A 1 182 ? 35.980 -6.469 -16.606 1.00 96.81 182 TRP A O 1
ATOM 1385 N N . ALA A 1 183 ? 35.536 -8.117 -18.023 1.00 97.12 183 ALA A N 1
ATOM 1386 C CA . ALA A 1 183 ? 36.381 -7.601 -19.111 1.00 97.12 183 ALA A CA 1
ATOM 1387 C C . ALA A 1 183 ? 35.689 -6.526 -19.983 1.00 97.12 183 ALA A C 1
ATOM 1389 O O . ALA A 1 183 ? 34.475 -6.349 -19.932 1.00 97.12 183 ALA A O 1
ATOM 1390 N N . LEU A 1 184 ? 36.452 -5.826 -20.837 1.00 96.50 184 LEU A N 1
ATOM 1391 C CA . LEU A 1 184 ? 35.952 -4.817 -21.798 1.00 96.50 184 LEU A CA 1
ATOM 1392 C C . LEU A 1 184 ? 35.437 -5.427 -23.117 1.00 96.50 184 LEU A C 1
ATOM 1394 O O . LEU A 1 184 ? 35.558 -4.836 -24.184 1.00 96.50 184 LEU A O 1
ATOM 1398 N N . THR A 1 185 ? 34.887 -6.637 -23.067 1.00 95.94 185 THR A N 1
ATOM 1399 C CA . THR A 1 185 ? 34.503 -7.400 -24.266 1.00 95.94 185 THR A CA 1
ATOM 1400 C C . THR A 1 185 ? 33.088 -7.113 -24.767 1.00 95.94 185 THR A C 1
ATOM 1402 O O . THR A 1 185 ? 32.755 -7.530 -25.870 1.00 95.94 185 THR A O 1
ATOM 1405 N N . ASN A 1 186 ? 32.271 -6.386 -23.994 1.00 96.62 186 ASN A N 1
ATOM 1406 C CA . ASN A 1 186 ? 30.859 -6.125 -24.297 1.00 96.62 186 ASN A CA 1
ATOM 1407 C C . ASN A 1 186 ? 30.551 -4.612 -24.343 1.00 96.62 186 ASN A C 1
ATOM 1409 O O . ASN A 1 186 ? 29.976 -4.075 -23.388 1.00 96.62 186 ASN A O 1
ATOM 1413 N N . PRO A 1 187 ? 30.965 -3.893 -25.406 1.00 97.75 187 PRO A N 1
ATOM 1414 C CA . PRO A 1 187 ? 30.577 -2.499 -25.613 1.00 97.75 187 PRO A CA 1
ATOM 1415 C C . PRO A 1 187 ? 29.078 -2.390 -25.929 1.00 97.75 187 PRO A C 1
ATOM 1417 O O . PRO A 1 187 ? 28.527 -3.219 -26.652 1.00 97.75 187 PRO A O 1
ATOM 1420 N N . LEU A 1 188 ? 28.427 -1.344 -25.422 1.00 98.06 188 LEU A N 1
ATOM 1421 C CA . LEU A 1 188 ? 27.050 -0.991 -25.765 1.00 98.06 188 LEU A CA 1
ATOM 1422 C C . LEU A 1 188 ? 27.026 0.112 -26.829 1.00 98.06 188 LEU A C 1
ATOM 1424 O O . LEU A 1 188 ? 27.878 1.003 -26.853 1.00 98.06 188 LEU A O 1
ATOM 1428 N N . THR A 1 189 ? 26.019 0.081 -27.696 1.00 96.94 189 THR A N 1
ATOM 1429 C CA . THR A 1 189 ? 25.822 1.075 -28.754 1.00 96.94 189 THR A CA 1
ATOM 1430 C C . THR A 1 189 ? 25.010 2.252 -28.229 1.00 96.94 189 THR A C 1
ATOM 1432 O O . THR A 1 189 ? 23.969 2.060 -27.604 1.00 96.94 189 THR A O 1
ATOM 1435 N N . LYS A 1 190 ? 25.459 3.483 -28.499 1.00 96.00 190 LYS A N 1
ATOM 1436 C CA . LYS A 1 190 ? 24.689 4.686 -28.169 1.00 96.00 190 LYS A CA 1
ATOM 1437 C C . LYS A 1 190 ? 23.561 4.887 -29.188 1.00 96.00 190 LYS A C 1
ATOM 1439 O O . LYS A 1 190 ? 23.826 5.010 -30.381 1.00 96.00 190 LYS A O 1
ATOM 1444 N N . VAL A 1 191 ? 22.319 4.932 -28.717 1.00 94.25 191 VAL A N 1
ATOM 1445 C CA . VAL A 1 191 ? 21.098 5.169 -29.499 1.00 94.25 191 VAL A CA 1
ATOM 1446 C C . VAL A 1 191 ? 20.331 6.310 -28.829 1.00 94.25 191 VAL A C 1
ATOM 1448 O O . VAL A 1 191 ? 19.706 6.132 -27.783 1.00 94.25 191 VAL A O 1
ATOM 1451 N N . GLY A 1 192 ? 20.421 7.510 -29.409 1.00 93.94 192 GLY A N 1
ATOM 1452 C CA . GLY A 1 192 ? 19.923 8.732 -28.772 1.00 93.94 192 GLY A CA 1
ATOM 1453 C C . GLY A 1 192 ? 20.633 8.997 -27.438 1.00 93.94 192 GLY A C 1
ATOM 1454 O O . GLY A 1 192 ? 21.861 9.052 -27.377 1.00 93.94 192 GLY A O 1
ATOM 1455 N N . GLU A 1 193 ? 19.853 9.133 -26.368 1.00 95.94 193 GLU A N 1
ATOM 1456 C CA . GLU A 1 193 ? 20.343 9.352 -24.997 1.00 95.94 193 GLU A CA 1
ATOM 1457 C C . GLU A 1 193 ? 20.695 8.063 -24.234 1.00 95.94 193 GLU A C 1
ATOM 1459 O O . GLU A 1 193 ? 21.141 8.109 -23.084 1.00 95.94 193 GLU A O 1
ATOM 1464 N N . TYR A 1 194 ? 20.488 6.904 -24.860 1.00 97.50 194 TYR A N 1
ATOM 1465 C CA . TYR A 1 194 ? 20.637 5.600 -24.227 1.00 97.50 194 TYR A CA 1
ATOM 1466 C C . TYR A 1 194 ? 21.841 4.845 -24.780 1.00 97.50 194 TYR A C 1
ATOM 1468 O O . TYR A 1 194 ? 22.206 4.994 -25.943 1.00 97.50 194 TYR A O 1
ATOM 1476 N N . PHE A 1 195 ? 22.418 3.972 -23.962 1.00 98.19 195 PHE A N 1
ATOM 1477 C CA . PHE A 1 195 ? 23.287 2.892 -24.419 1.00 98.19 195 PHE A CA 1
ATOM 1478 C C . PHE A 1 195 ? 22.509 1.588 -24.386 1.00 98.19 195 PHE A C 1
ATOM 1480 O O . PHE A 1 195 ? 21.825 1.322 -23.402 1.00 98.19 195 PHE A O 1
ATOM 1487 N N . VAL A 1 196 ? 22.606 0.787 -25.444 1.00 98.25 196 VAL A N 1
ATOM 1488 C CA . VAL A 1 196 ? 21.871 -0.469 -25.590 1.00 98.25 196 VAL A CA 1
ATOM 1489 C C . VAL A 1 196 ? 22.722 -1.537 -26.273 1.00 98.25 196 VAL A C 1
ATOM 1491 O O . VAL A 1 196 ? 23.532 -1.237 -27.151 1.00 98.25 196 VAL A O 1
ATOM 1494 N N . GLY A 1 197 ? 22.555 -2.794 -25.871 1.00 97.19 197 GLY A N 1
ATOM 1495 C CA . GLY A 1 197 ? 23.204 -3.921 -26.535 1.00 97.19 197 GLY A CA 1
ATOM 1496 C C . GLY A 1 197 ? 22.764 -5.274 -25.989 1.00 97.19 197 GLY A C 1
ATOM 1497 O O . GLY A 1 197 ? 22.453 -5.416 -24.806 1.00 97.19 197 GLY A O 1
ATOM 1498 N N . ARG A 1 198 ? 22.754 -6.283 -26.866 1.00 97.06 198 ARG A N 1
ATOM 1499 C CA . ARG A 1 198 ? 22.533 -7.684 -26.494 1.00 97.06 198 ARG A CA 1
ATOM 1500 C C . ARG A 1 198 ? 23.872 -8.357 -26.225 1.00 97.06 198 ARG A C 1
ATOM 1502 O O . ARG A 1 198 ? 24.743 -8.359 -27.090 1.00 97.06 198 ARG A O 1
ATOM 1509 N N . VAL A 1 199 ? 24.000 -8.983 -25.063 1.00 97.88 199 VAL A N 1
ATOM 1510 C CA . VAL A 1 199 ? 25.157 -9.799 -24.692 1.00 97.88 199 VAL A CA 1
ATOM 1511 C C . VAL A 1 199 ? 24.739 -11.269 -24.668 1.00 97.88 199 VAL A C 1
ATOM 1513 O O . VAL A 1 199 ? 23.770 -11.611 -23.981 1.00 97.88 199 VAL A O 1
ATOM 1516 N N . PRO A 1 200 ? 25.421 -12.151 -25.417 1.00 96.38 200 PRO A N 1
ATOM 1517 C CA . PRO A 1 200 ? 25.099 -13.571 -25.441 1.00 96.38 200 PRO A CA 1
ATOM 1518 C C . PRO A 1 200 ? 25.541 -14.273 -24.152 1.00 96.38 200 PRO A C 1
ATOM 1520 O O . PRO A 1 200 ? 26.466 -13.829 -23.476 1.00 96.38 200 PRO A O 1
ATOM 1523 N N . ASN A 1 201 ? 24.920 -15.417 -23.861 1.00 95.88 201 ASN A N 1
ATOM 1524 C CA . ASN A 1 201 ? 25.323 -16.351 -22.805 1.00 95.88 201 ASN A CA 1
ATOM 1525 C C . ASN A 1 201 ? 25.469 -15.700 -21.421 1.00 95.88 201 ASN A C 1
ATOM 1527 O O . ASN A 1 201 ? 26.417 -15.995 -20.701 1.00 95.88 201 ASN A O 1
ATOM 1531 N N . VAL A 1 202 ? 24.540 -14.813 -21.059 1.00 98.00 202 VAL A N 1
ATOM 1532 C CA . VAL A 1 202 ? 24.467 -14.197 -19.728 1.00 98.00 202 VAL A CA 1
ATOM 1533 C C . VAL A 1 202 ? 23.521 -15.021 -18.851 1.00 98.00 202 VAL A C 1
ATOM 1535 O O . VAL A 1 202 ? 22.318 -15.016 -19.119 1.00 98.00 202 VAL A O 1
ATOM 1538 N N . PRO A 1 203 ? 24.021 -15.735 -17.826 1.00 95.88 203 PRO A N 1
ATOM 1539 C CA . PRO A 1 203 ? 23.163 -16.463 -16.899 1.00 95.88 203 PRO A CA 1
ATOM 1540 C C . PRO A 1 203 ? 22.285 -15.535 -16.056 1.00 95.88 203 PRO A C 1
ATOM 1542 O O . PRO A 1 203 ? 22.693 -14.423 -15.705 1.00 95.88 203 PRO A O 1
ATOM 1545 N N . ASP A 1 204 ? 21.116 -16.038 -15.662 1.00 94.69 204 ASP A N 1
ATOM 1546 C CA . ASP A 1 204 ? 20.318 -15.450 -14.585 1.00 94.69 204 ASP A CA 1
ATOM 1547 C C . ASP A 1 204 ? 21.163 -15.331 -13.305 1.00 94.69 204 ASP A C 1
ATOM 1549 O O . ASP A 1 204 ? 22.055 -16.149 -13.066 1.00 94.69 204 ASP A O 1
ATOM 1553 N N . ARG A 1 205 ? 20.912 -14.294 -12.502 1.00 94.81 205 ARG A N 1
ATOM 1554 C CA . ARG A 1 205 ? 21.683 -13.942 -11.297 1.00 94.81 205 ARG A CA 1
ATOM 1555 C C . ARG A 1 205 ? 23.161 -13.609 -11.538 1.00 94.81 205 ARG A C 1
ATOM 1557 O O . ARG A 1 205 ? 23.944 -13.578 -10.591 1.00 94.81 205 ARG A O 1
ATOM 1564 N N . SER A 1 206 ? 23.560 -13.299 -12.772 1.00 97.38 206 SER A N 1
ATOM 1565 C CA . SER A 1 206 ? 24.889 -12.729 -13.023 1.00 97.38 206 SER A CA 1
ATOM 1566 C C . SER A 1 206 ? 24.995 -11.310 -12.474 1.00 97.38 206 SER A C 1
ATOM 1568 O O . SER A 1 206 ? 24.101 -10.494 -12.701 1.00 97.38 206 SER A O 1
ATOM 1570 N N . GLU A 1 207 ? 26.107 -10.997 -11.812 1.00 97.81 207 GLU A N 1
ATOM 1571 C CA . GLU A 1 207 ? 26.414 -9.628 -11.395 1.00 97.81 207 GLU A CA 1
ATOM 1572 C C . GLU A 1 207 ? 26.910 -8.804 -12.576 1.00 97.81 207 GLU A C 1
ATOM 1574 O O . GLU A 1 207 ? 27.655 -9.317 -13.415 1.00 97.81 207 GLU A O 1
ATOM 1579 N N . TYR A 1 208 ? 26.537 -7.526 -12.624 1.00 98.44 208 TYR A N 1
ATOM 1580 C CA . TYR A 1 208 ? 27.013 -6.580 -13.622 1.00 98.44 208 TYR A CA 1
ATOM 1581 C C . TYR A 1 208 ? 26.996 -5.127 -13.138 1.00 98.44 208 TYR A C 1
ATOM 1583 O O . TYR A 1 208 ? 26.295 -4.761 -12.194 1.00 98.44 208 TYR A O 1
ATOM 1591 N N . LYS A 1 209 ? 27.761 -4.284 -13.838 1.00 97.94 209 LYS A N 1
ATOM 1592 C CA . LYS A 1 209 ? 27.720 -2.816 -13.770 1.00 97.94 209 LYS A CA 1
ATOM 1593 C C . LYS A 1 209 ? 27.986 -2.214 -15.149 1.00 97.94 209 LYS A C 1
ATOM 1595 O O . LYS A 1 209 ? 28.555 -2.868 -16.032 1.00 97.94 209 LYS A O 1
ATOM 1600 N N . TYR A 1 210 ? 27.623 -0.945 -15.310 1.00 98.38 210 TYR A N 1
ATOM 1601 C CA . TYR A 1 210 ? 28.016 -0.153 -16.469 1.00 98.38 210 TYR A CA 1
ATOM 1602 C C . TYR A 1 210 ? 29.382 0.485 -16.235 1.00 98.38 210 TYR A C 1
ATOM 1604 O O . TYR A 1 210 ? 29.687 0.971 -15.144 1.00 98.38 210 TYR A O 1
ATOM 1612 N N . PHE A 1 211 ? 30.209 0.479 -17.273 1.00 98.06 211 PHE A N 1
ATOM 1613 C CA . PHE A 1 211 ? 31.534 1.075 -17.270 1.00 98.06 211 PHE A CA 1
ATOM 1614 C C . PHE A 1 211 ? 31.638 2.105 -18.388 1.00 98.06 211 PHE A C 1
ATOM 1616 O O . PHE A 1 211 ? 31.721 1.762 -19.569 1.00 98.06 211 PHE A O 1
ATOM 1623 N N . PHE A 1 212 ? 31.592 3.376 -18.011 1.00 97.81 212 PHE A N 1
ATOM 1624 C CA . PHE A 1 212 ? 31.536 4.502 -18.926 1.00 97.81 212 PHE A CA 1
ATOM 1625 C C . PHE A 1 212 ? 32.910 5.122 -19.169 1.00 97.81 212 PHE A C 1
ATOM 1627 O O . PHE A 1 212 ? 33.752 5.180 -18.270 1.00 97.81 212 PHE A O 1
ATOM 1634 N N . ASN A 1 213 ? 33.113 5.636 -20.386 1.00 96.12 213 ASN A N 1
ATOM 1635 C CA . ASN A 1 213 ? 34.279 6.443 -20.776 1.00 96.12 213 ASN A CA 1
ATOM 1636 C C . ASN A 1 213 ? 35.636 5.810 -20.404 1.00 96.12 213 ASN A C 1
ATOM 1638 O O . ASN A 1 213 ? 36.610 6.515 -20.154 1.00 96.12 213 ASN A O 1
ATOM 1642 N N . ASN A 1 214 ? 35.687 4.475 -20.363 1.00 93.38 214 ASN A N 1
ATOM 1643 C CA . ASN A 1 214 ? 36.836 3.667 -19.950 1.00 93.38 214 ASN A CA 1
ATOM 1644 C C . ASN A 1 214 ? 37.387 3.954 -18.538 1.00 93.38 214 ASN A C 1
ATOM 1646 O O . ASN A 1 214 ? 38.525 3.583 -18.251 1.00 93.38 214 ASN A O 1
ATOM 1650 N N . SER A 1 215 ? 36.616 4.586 -17.650 1.00 95.00 215 SER A N 1
ATOM 1651 C CA . SER A 1 215 ? 37.115 4.970 -16.321 1.00 95.00 215 SER A CA 1
ATOM 1652 C C . SER A 1 215 ? 36.078 4.970 -15.201 1.00 95.00 215 SER A C 1
ATOM 1654 O O . SER A 1 215 ? 36.466 4.845 -14.041 1.00 95.00 215 SER A O 1
ATOM 1656 N N . VAL A 1 216 ? 34.782 5.074 -15.504 1.00 95.69 216 VAL A N 1
ATOM 1657 C CA . VAL A 1 216 ? 33.748 5.291 -14.482 1.00 95.69 216 VAL A CA 1
ATOM 1658 C C . VAL A 1 216 ? 32.849 4.072 -14.346 1.00 95.69 216 VAL A C 1
ATOM 1660 O O . VAL A 1 216 ? 32.301 3.595 -15.335 1.00 95.69 216 VAL A O 1
ATOM 1663 N N . TRP A 1 217 ? 32.679 3.579 -13.121 1.00 95.38 217 TRP A N 1
ATOM 1664 C CA . TRP A 1 217 ? 31.760 2.491 -12.800 1.00 95.38 217 TRP A CA 1
ATOM 1665 C C . TRP A 1 217 ? 30.461 3.024 -12.221 1.00 95.38 217 TRP A C 1
ATOM 1667 O O . TRP A 1 217 ? 30.474 3.735 -11.221 1.00 95.38 217 TRP A O 1
ATOM 1677 N N . ASN A 1 218 ? 29.344 2.576 -12.777 1.00 96.44 218 ASN A N 1
ATOM 1678 C CA . ASN A 1 218 ? 28.016 2.953 -12.325 1.00 96.44 218 ASN A CA 1
ATOM 1679 C C . ASN A 1 218 ? 27.134 1.716 -12.184 1.00 96.44 218 ASN A C 1
ATOM 1681 O O . ASN A 1 218 ? 27.145 0.814 -13.025 1.00 96.44 218 ASN A O 1
ATOM 1685 N N . THR A 1 219 ? 26.364 1.687 -11.105 1.00 97.06 219 THR A N 1
ATOM 1686 C CA . THR A 1 219 ? 25.303 0.701 -10.880 1.00 97.06 219 THR A CA 1
ATOM 1687 C C . THR A 1 219 ? 24.166 0.914 -11.883 1.00 97.06 219 THR A C 1
ATOM 1689 O O . THR A 1 219 ? 24.022 2.005 -12.437 1.00 97.06 219 THR A O 1
ATOM 1692 N N . ASP A 1 220 ? 23.378 -0.122 -12.172 1.00 98.06 220 ASP A N 1
ATOM 1693 C CA . ASP A 1 220 ? 22.177 0.032 -12.997 1.00 98.06 220 ASP A CA 1
ATOM 1694 C C . ASP A 1 220 ? 21.064 0.734 -12.187 1.00 98.06 220 ASP A C 1
ATOM 1696 O O . ASP A 1 220 ? 20.639 0.187 -11.168 1.00 98.06 220 ASP A O 1
ATOM 1700 N N . PRO A 1 221 ? 20.557 1.910 -12.612 1.00 97.50 221 PRO A N 1
ATOM 1701 C CA . PRO A 1 221 ? 19.477 2.613 -11.927 1.00 97.50 221 PRO A CA 1
ATOM 1702 C C . PRO A 1 221 ? 18.201 1.777 -11.827 1.00 97.50 221 PRO A C 1
ATOM 1704 O O . PRO A 1 221 ? 17.474 1.889 -10.845 1.00 97.50 221 PRO A O 1
ATOM 1707 N N . ARG A 1 222 ? 17.935 0.925 -12.824 1.00 97.19 222 ARG A N 1
ATOM 1708 C CA . ARG A 1 222 ? 16.749 0.063 -12.908 1.00 97.19 222 ARG A CA 1
ATOM 1709 C C . ARG A 1 222 ? 17.086 -1.407 -12.651 1.00 97.19 222 ARG A C 1
ATOM 1711 O O . ARG A 1 222 ? 16.435 -2.304 -13.189 1.00 97.19 222 ARG A O 1
ATOM 1718 N N . ALA A 1 223 ? 18.103 -1.666 -11.827 1.00 97.75 223 ALA A N 1
ATOM 1719 C CA . ALA A 1 223 ? 18.375 -3.006 -11.326 1.00 97.75 223 ALA A CA 1
ATOM 1720 C C . ALA A 1 223 ? 17.140 -3.572 -10.602 1.00 97.75 223 ALA A C 1
ATOM 1722 O O . ALA A 1 223 ? 16.545 -2.902 -9.757 1.00 97.75 223 ALA A O 1
ATOM 1723 N N . ARG A 1 224 ? 16.780 -4.826 -10.906 1.00 96.88 224 ARG A N 1
ATOM 1724 C CA . ARG A 1 224 ? 15.725 -5.567 -10.185 1.00 96.88 224 ARG A CA 1
ATOM 1725 C C . ARG A 1 224 ? 16.198 -6.122 -8.843 1.00 96.88 224 ARG A C 1
ATOM 1727 O O . ARG A 1 224 ? 15.376 -6.447 -7.996 1.00 96.88 224 ARG A O 1
ATOM 1734 N N . ALA A 1 225 ? 17.509 -6.262 -8.675 1.00 97.31 225 ALA A N 1
ATOM 1735 C CA . ALA A 1 225 ? 18.159 -6.657 -7.435 1.00 97.31 225 ALA A CA 1
ATOM 1736 C C . ALA A 1 225 ? 19.603 -6.145 -7.418 1.00 97.31 225 ALA A C 1
ATOM 1738 O O . ALA A 1 225 ? 20.241 -6.030 -8.473 1.00 97.31 225 ALA A O 1
ATOM 1739 N N . LEU A 1 226 ? 20.124 -5.902 -6.216 1.00 96.56 226 LEU A N 1
ATOM 1740 C CA . LEU A 1 226 ? 21.492 -5.456 -5.979 1.00 96.56 226 LEU A CA 1
ATOM 1741 C C . LEU A 1 226 ? 22.265 -6.474 -5.127 1.00 96.56 226 LEU A C 1
ATOM 1743 O O . LEU A 1 226 ? 21.705 -7.195 -4.306 1.00 96.56 226 LEU A O 1
ATOM 1747 N N . ASN A 1 227 ? 23.574 -6.530 -5.356 1.00 93.62 227 ASN A N 1
ATOM 1748 C CA . ASN A 1 227 ? 24.572 -7.016 -4.419 1.00 93.62 227 ASN A CA 1
ATOM 1749 C C . ASN A 1 227 ? 25.319 -5.803 -3.868 1.00 93.62 227 ASN A C 1
ATOM 1751 O O . ASN A 1 227 ? 26.177 -5.226 -4.548 1.00 93.62 227 ASN A O 1
ATOM 1755 N N . VAL A 1 228 ? 25.000 -5.417 -2.640 1.00 88.25 228 VAL A N 1
ATOM 1756 C CA . VAL A 1 228 ? 25.637 -4.279 -1.964 1.00 88.25 228 VAL A CA 1
ATOM 1757 C C . VAL A 1 228 ? 26.847 -4.693 -1.122 1.00 88.25 228 VAL A C 1
ATOM 1759 O O . VAL A 1 228 ? 27.495 -3.848 -0.504 1.00 88.25 228 VAL A O 1
ATOM 1762 N N . PHE A 1 229 ? 27.213 -5.983 -1.122 1.00 83.75 229 PHE A N 1
ATOM 1763 C CA . PHE A 1 229 ? 28.348 -6.484 -0.354 1.00 83.75 229 PHE A CA 1
ATOM 1764 C C . PHE A 1 229 ? 29.628 -5.692 -0.659 1.00 83.75 229 PHE A C 1
ATOM 1766 O O . PHE A 1 229 ? 30.003 -5.480 -1.815 1.00 83.75 229 PHE A O 1
ATOM 1773 N N . GLY A 1 230 ? 30.306 -5.242 0.401 1.00 74.06 230 GLY A N 1
ATOM 1774 C CA . GLY A 1 230 ? 31.542 -4.464 0.296 1.00 74.06 230 GLY A CA 1
ATOM 1775 C C . GLY A 1 230 ? 31.386 -3.087 -0.367 1.00 74.06 230 GLY A C 1
ATOM 1776 O O . GLY A 1 230 ? 32.390 -2.534 -0.811 1.00 74.06 230 GLY A O 1
ATOM 1777 N N . GLY A 1 231 ? 30.163 -2.550 -0.476 1.00 76.31 231 GLY A N 1
ATOM 1778 C CA . GLY A 1 231 ? 29.882 -1.249 -1.101 1.00 76.31 231 GLY A CA 1
ATOM 1779 C C . GLY A 1 231 ? 29.961 -1.258 -2.632 1.00 76.31 231 GLY A C 1
ATOM 1780 O O . GLY A 1 231 ? 30.055 -0.206 -3.263 1.00 76.31 231 GLY A O 1
ATOM 1781 N N . GLY A 1 232 ? 29.969 -2.441 -3.257 1.00 82.06 232 GLY A N 1
ATOM 1782 C CA . GLY A 1 232 ? 30.107 -2.571 -4.710 1.00 82.06 232 GLY A CA 1
ATOM 1783 C C . GLY A 1 232 ? 28.868 -2.124 -5.492 1.00 82.06 232 GLY A C 1
ATOM 1784 O O . GLY A 1 232 ? 29.003 -1.616 -6.613 1.00 82.06 232 GLY A O 1
ATOM 1785 N N . ASN A 1 233 ? 27.679 -2.292 -4.902 1.00 92.38 233 ASN A N 1
ATOM 1786 C CA . ASN A 1 233 ? 26.370 -2.049 -5.517 1.00 92.38 233 ASN A CA 1
ATOM 1787 C C . ASN A 1 233 ? 26.285 -2.666 -6.924 1.00 92.38 233 ASN A C 1
ATOM 1789 O O . ASN A 1 233 ? 25.909 -2.001 -7.892 1.00 92.38 233 ASN A O 1
ATOM 1793 N N . ASN A 1 234 ? 26.723 -3.919 -7.073 1.00 96.12 234 ASN A N 1
ATOM 1794 C CA . ASN A 1 234 ? 26.622 -4.632 -8.344 1.00 96.12 234 ASN A CA 1
ATOM 1795 C C . ASN A 1 234 ? 25.150 -4.963 -8.602 1.00 96.12 234 ASN A C 1
ATOM 1797 O O . ASN A 1 234 ? 24.452 -5.415 -7.702 1.00 96.12 234 ASN A O 1
ATOM 1801 N N . ALA A 1 235 ? 24.664 -4.767 -9.822 1.00 98.12 235 ALA A N 1
ATOM 1802 C CA . ALA A 1 235 ? 23.311 -5.172 -10.180 1.00 98.12 235 ALA A CA 1
ATOM 1803 C C . ALA A 1 235 ? 23.269 -6.664 -10.523 1.00 98.12 235 ALA A C 1
ATOM 1805 O O . ALA A 1 235 ? 24.234 -7.203 -11.062 1.00 98.12 235 ALA A O 1
ATOM 1806 N N . TYR A 1 236 ? 22.142 -7.322 -10.260 1.00 97.75 236 TYR A N 1
ATOM 1807 C CA . TYR A 1 236 ? 21.881 -8.678 -10.734 1.00 97.75 236 TYR A CA 1
ATOM 1808 C C . TYR A 1 236 ? 21.023 -8.666 -11.995 1.00 97.75 236 TYR A C 1
ATOM 1810 O O . TYR A 1 236 ? 20.032 -7.937 -12.100 1.00 97.75 236 TYR A O 1
ATOM 1818 N N . VAL A 1 237 ? 21.394 -9.501 -12.965 1.00 97.94 237 VAL A N 1
ATOM 1819 C CA . VAL A 1 237 ? 20.456 -9.946 -13.997 1.00 97.94 237 VAL A CA 1
ATOM 1820 C C . VAL A 1 237 ? 19.402 -10.799 -13.298 1.00 97.94 237 VAL A C 1
ATOM 1822 O O . VAL A 1 237 ? 19.757 -11.762 -12.626 1.00 97.94 237 VAL A O 1
ATOM 1825 N N . GLU A 1 238 ? 18.129 -10.445 -13.447 1.00 95.94 238 GLU A N 1
ATOM 1826 C CA . GLU A 1 238 ? 17.026 -11.124 -12.765 1.00 95.94 238 GLU A CA 1
ATOM 1827 C C . GLU A 1 238 ? 15.950 -11.509 -13.779 1.00 95.94 238 GLU A C 1
ATOM 1829 O O . GLU A 1 238 ? 15.428 -10.646 -14.490 1.00 95.94 238 GLU A O 1
ATOM 1834 N N . ASN A 1 239 ? 15.613 -12.797 -13.849 1.00 94.38 239 ASN A N 1
ATOM 1835 C CA . ASN A 1 239 ? 14.467 -13.276 -14.611 1.00 94.38 239 ASN A CA 1
ATOM 1836 C C . ASN A 1 239 ? 13.147 -12.973 -13.873 1.00 94.38 239 ASN A C 1
ATOM 1838 O O . ASN A 1 239 ? 12.817 -13.662 -12.903 1.00 94.38 239 ASN A O 1
ATOM 1842 N N . PRO A 1 240 ? 12.325 -12.026 -14.365 1.00 93.38 240 PRO A N 1
ATOM 1843 C CA . PRO A 1 240 ? 11.109 -11.608 -13.671 1.00 93.38 240 PRO A CA 1
ATOM 1844 C C . PRO A 1 240 ? 10.016 -12.689 -13.641 1.00 93.38 240 PRO A C 1
ATOM 1846 O O . PRO A 1 240 ? 9.098 -12.609 -12.823 1.00 93.38 240 PRO A O 1
ATOM 1849 N N . PHE A 1 241 ? 10.112 -13.710 -14.502 1.00 92.62 241 PHE A N 1
ATOM 1850 C CA . PHE A 1 241 ? 9.114 -14.775 -14.658 1.00 92.62 241 PHE A CA 1
ATOM 1851 C C . PHE A 1 241 ? 9.526 -16.108 -14.018 1.00 92.62 241 PHE A C 1
ATOM 1853 O O . PHE A 1 241 ? 8.898 -17.129 -14.289 1.00 92.62 241 PHE A O 1
ATOM 1860 N N . ARG A 1 242 ? 10.590 -16.129 -13.201 1.00 94.06 242 ARG A N 1
ATOM 1861 C CA . ARG A 1 242 ? 11.060 -17.352 -12.529 1.00 94.06 242 ARG A CA 1
ATOM 1862 C C . ARG A 1 242 ? 10.076 -17.844 -11.460 1.00 94.06 242 ARG A C 1
ATOM 1864 O O . ARG A 1 242 ? 9.841 -19.046 -11.355 1.00 94.06 242 ARG A O 1
ATOM 1871 N N . TYR A 1 243 ? 9.491 -16.924 -10.694 1.00 97.19 243 TYR A N 1
ATOM 1872 C CA . TYR A 1 243 ? 8.500 -17.242 -9.666 1.00 97.19 243 TYR A CA 1
ATOM 1873 C C . TYR A 1 243 ? 7.158 -17.677 -10.272 1.00 97.19 243 TYR A C 1
ATOM 1875 O O . TYR A 1 243 ? 6.651 -17.053 -11.205 1.00 97.19 243 TYR A O 1
ATOM 1883 N N . SER A 1 244 ? 6.558 -18.727 -9.709 1.00 96.94 244 SER A N 1
ATOM 1884 C CA . SER A 1 244 ? 5.221 -19.209 -10.079 1.00 96.94 244 SER A CA 1
ATOM 1885 C C . SER A 1 244 ? 4.202 -18.796 -9.019 1.00 96.94 244 SER A C 1
ATOM 1887 O O . SER A 1 244 ? 4.251 -19.296 -7.899 1.00 96.94 244 SER A O 1
ATOM 1889 N N . TRP A 1 245 ? 3.284 -17.900 -9.381 1.00 97.56 245 TRP A N 1
ATOM 1890 C CA . TRP A 1 245 ? 2.256 -17.363 -8.485 1.00 97.56 245 TRP A CA 1
ATOM 1891 C C . TRP A 1 245 ? 1.140 -18.368 -8.166 1.00 97.56 245 TRP A C 1
ATOM 1893 O O . TRP A 1 245 ? 0.670 -19.087 -9.051 1.00 97.56 245 TRP A O 1
ATOM 1903 N N . GLY A 1 246 ? 0.685 -18.382 -6.909 1.00 96.44 246 GLY A N 1
ATOM 1904 C CA . GLY A 1 246 ? -0.464 -19.150 -6.422 1.00 96.44 246 GLY A CA 1
ATOM 1905 C C . GLY A 1 246 ? -1.707 -18.303 -6.116 1.00 96.44 246 GLY A C 1
ATOM 1906 O O . GLY A 1 246 ? -2.657 -18.815 -5.524 1.00 96.44 246 GLY A O 1
ATOM 1907 N N . ASP A 1 247 ? -1.732 -17.034 -6.524 1.00 94.00 247 ASP A N 1
ATOM 1908 C CA . ASP A 1 247 ? -2.728 -16.027 -6.136 1.00 94.00 247 ASP A CA 1
ATOM 1909 C C . ASP A 1 247 ? -3.883 -15.845 -7.136 1.00 94.00 247 ASP A C 1
ATOM 1911 O O . ASP A 1 247 ? -4.671 -14.916 -7.017 1.00 94.00 247 ASP A O 1
ATOM 1915 N N . SER A 1 248 ? -4.047 -16.756 -8.097 1.00 88.25 248 SER A N 1
ATOM 1916 C CA . SER A 1 248 ? -5.061 -16.646 -9.168 1.00 88.25 248 SER A CA 1
ATOM 1917 C C . SER A 1 248 ? -6.517 -16.427 -8.710 1.00 88.25 248 SER A C 1
ATOM 1919 O O . SER A 1 248 ? -7.314 -15.890 -9.475 1.00 88.25 248 SER A O 1
ATOM 1921 N N . ASN A 1 249 ? -6.870 -16.830 -7.482 1.00 86.38 249 ASN A N 1
ATOM 1922 C CA . ASN A 1 249 ? -8.208 -16.650 -6.896 1.00 86.38 249 ASN A CA 1
ATOM 1923 C C . ASN A 1 249 ? -8.304 -15.444 -5.949 1.00 86.38 249 ASN A C 1
ATOM 1925 O O . ASN A 1 249 ? -9.361 -15.206 -5.361 1.00 86.38 249 ASN A O 1
ATOM 1929 N N . PHE A 1 250 ? -7.206 -14.722 -5.737 1.00 93.69 250 PHE A N 1
ATOM 1930 C CA . PHE A 1 250 ? -7.190 -13.568 -4.860 1.00 93.69 250 PHE A CA 1
ATOM 1931 C C . PHE A 1 250 ? -7.986 -12.417 -5.479 1.00 93.69 250 PHE A C 1
ATOM 1933 O O . PHE A 1 250 ? -8.000 -12.191 -6.688 1.00 93.69 250 PHE A O 1
ATOM 1940 N N . THR A 1 251 ? -8.691 -11.686 -4.628 1.00 90.00 251 THR A N 1
ATOM 1941 C CA . THR A 1 251 ? -9.353 -10.438 -4.986 1.00 90.00 251 THR A CA 1
ATOM 1942 C C . THR A 1 251 ? -9.122 -9.473 -3.844 1.00 90.00 251 THR A C 1
ATOM 1944 O O . THR A 1 251 ? -9.316 -9.833 -2.681 1.00 90.00 251 THR A O 1
ATOM 1947 N N . ILE A 1 252 ? -8.724 -8.251 -4.188 1.00 91.75 252 ILE A N 1
ATOM 1948 C CA . ILE A 1 252 ? -8.507 -7.187 -3.214 1.00 91.75 252 ILE A CA 1
ATOM 1949 C C . ILE A 1 252 ? -9.806 -6.992 -2.421 1.00 91.75 252 ILE A C 1
ATOM 1951 O O . ILE A 1 252 ? -10.876 -6.849 -3.028 1.00 91.75 252 ILE A O 1
ATOM 1955 N N . PRO A 1 253 ? -9.759 -6.997 -1.077 1.00 92.06 253 PRO A N 1
ATOM 1956 C CA . PRO A 1 253 ? -10.935 -6.702 -0.277 1.00 92.06 253 PRO A CA 1
ATOM 1957 C C . PRO A 1 253 ? -11.501 -5.327 -0.635 1.00 92.06 253 PRO A C 1
ATOM 1959 O O . PRO A 1 253 ? -10.757 -4.384 -0.899 1.00 92.06 253 PRO A O 1
ATOM 1962 N N . ASN A 1 254 ? -12.830 -5.197 -0.604 1.00 90.56 254 ASN A N 1
ATOM 1963 C CA . ASN A 1 254 ? -13.476 -3.900 -0.796 1.00 90.56 254 ASN A CA 1
ATOM 1964 C C . ASN A 1 254 ? -12.864 -2.876 0.174 1.00 90.56 254 ASN A C 1
ATOM 1966 O O . ASN A 1 254 ? -12.803 -3.143 1.377 1.00 90.56 254 ASN A O 1
ATOM 1970 N N . TRP A 1 255 ? -12.444 -1.718 -0.347 1.00 91.44 255 TRP A N 1
ATOM 1971 C CA . TRP A 1 255 ? -11.778 -0.667 0.425 1.00 91.44 255 TRP A CA 1
ATOM 1972 C C . TRP A 1 255 ? -12.578 -0.249 1.663 1.00 91.44 255 TRP A C 1
ATOM 1974 O O . TRP A 1 255 ? -12.020 0.003 2.727 1.00 91.44 255 TRP A O 1
ATOM 1984 N N . ASP A 1 256 ? -13.906 -0.288 1.559 1.00 91.38 256 ASP A N 1
ATOM 1985 C CA . ASP A 1 256 ? -14.836 0.034 2.640 1.00 91.38 256 ASP A CA 1
ATOM 1986 C C . ASP A 1 256 ? -14.775 -0.940 3.839 1.00 91.38 256 ASP A C 1
ATOM 1988 O O . ASP A 1 256 ? -15.246 -0.646 4.940 1.00 91.38 256 ASP A O 1
ATOM 1992 N N . LYS A 1 257 ? -14.178 -2.117 3.630 1.00 94.00 257 LYS A N 1
ATOM 1993 C CA . LYS A 1 257 ? -14.010 -3.195 4.610 1.00 94.00 257 LYS A CA 1
ATOM 1994 C C . LYS A 1 257 ? -12.544 -3.483 4.933 1.00 94.00 257 LYS A C 1
ATOM 1996 O O . LYS A 1 257 ? -12.268 -4.513 5.554 1.00 94.00 257 LYS A O 1
ATOM 2001 N N . LEU A 1 258 ? -11.610 -2.626 4.517 1.00 97.06 258 LEU A N 1
ATOM 2002 C CA . LEU A 1 258 ? -10.205 -2.800 4.872 1.00 97.06 258 LEU A CA 1
ATOM 2003 C C . LEU A 1 258 ? -10.002 -2.640 6.381 1.00 97.06 258 LEU A C 1
ATOM 2005 O O . LEU A 1 258 ? -10.661 -1.834 7.038 1.00 97.06 258 LEU A O 1
ATOM 2009 N N . VAL A 1 259 ? -9.084 -3.445 6.900 1.00 98.44 259 VAL A N 1
ATOM 2010 C CA . VAL A 1 259 ? -8.454 -3.322 8.209 1.00 98.44 259 VAL A CA 1
ATOM 2011 C C . VAL A 1 259 ? -6.968 -3.522 7.969 1.00 98.44 259 VAL A C 1
ATOM 2013 O O . VAL A 1 259 ? -6.546 -4.630 7.620 1.00 98.44 259 VAL A O 1
ATOM 2016 N N . VAL A 1 260 ? -6.216 -2.433 8.088 1.00 98.75 260 VAL A N 1
ATOM 2017 C CA . VAL A 1 260 ? -4.807 -2.361 7.707 1.00 98.75 260 VAL A CA 1
ATOM 2018 C C . VAL A 1 260 ? -3.929 -2.644 8.924 1.00 98.75 260 VAL A C 1
ATOM 2020 O O . VAL A 1 260 ? -4.190 -2.160 10.022 1.00 98.75 260 VAL A O 1
ATOM 2023 N N . TYR A 1 261 ? -2.895 -3.454 8.727 1.00 98.88 261 TYR A N 1
ATOM 2024 C CA . TYR A 1 261 ? -1.881 -3.760 9.731 1.00 98.88 261 TYR A CA 1
ATOM 2025 C C . TYR A 1 261 ? -0.519 -3.283 9.240 1.00 98.88 261 TYR A C 1
ATOM 2027 O O . TYR A 1 261 ? -0.037 -3.768 8.211 1.00 98.88 261 TYR A O 1
ATOM 2035 N N . GLN A 1 262 ? 0.102 -2.351 9.957 1.00 98.81 262 GLN A N 1
ATOM 2036 C CA . GLN A 1 262 ? 1.419 -1.847 9.593 1.00 98.81 262 GLN A CA 1
ATOM 2037 C C . GLN A 1 262 ? 2.525 -2.733 10.160 1.00 98.81 262 GLN A C 1
ATOM 2039 O O . GLN A 1 262 ? 2.531 -3.026 11.358 1.00 98.81 262 GLN A O 1
ATOM 2044 N N . LEU A 1 263 ? 3.494 -3.126 9.332 1.00 98.31 263 LEU A N 1
ATOM 2045 C CA . LEU A 1 263 ? 4.629 -3.933 9.783 1.00 98.31 263 LEU A CA 1
ATOM 2046 C C . LEU A 1 263 ? 5.958 -3.533 9.141 1.00 98.31 263 LEU A C 1
ATOM 2048 O O . LEU A 1 263 ? 6.006 -3.006 8.031 1.00 98.31 263 LEU A O 1
ATOM 2052 N N . HIS A 1 264 ? 7.044 -3.874 9.831 1.00 98.38 264 HIS A N 1
ATOM 2053 C CA . HIS A 1 264 ? 8.416 -3.731 9.361 1.00 98.38 264 HIS A CA 1
ATOM 2054 C C . HIS A 1 264 ? 9.080 -5.104 9.220 1.00 98.38 264 HIS A C 1
ATOM 2056 O O . HIS A 1 264 ? 9.221 -5.844 10.198 1.00 98.38 264 HIS A O 1
ATOM 2062 N N . ILE A 1 265 ? 9.522 -5.439 8.002 1.00 98.38 265 ILE A N 1
ATOM 2063 C CA . ILE A 1 265 ? 10.025 -6.779 7.654 1.00 98.38 265 ILE A CA 1
ATOM 2064 C C . ILE A 1 265 ? 11.148 -7.226 8.586 1.00 98.38 265 ILE A C 1
ATOM 2066 O O . ILE A 1 265 ? 11.097 -8.349 9.082 1.00 98.38 265 ILE A O 1
ATOM 2070 N N . GLY A 1 266 ? 12.126 -6.359 8.868 1.00 97.50 266 GLY A N 1
ATOM 2071 C CA . GLY A 1 266 ? 13.323 -6.738 9.619 1.00 97.50 266 GLY A CA 1
ATOM 2072 C C . GLY A 1 266 ? 13.095 -7.041 11.103 1.00 97.50 266 GLY A C 1
ATOM 2073 O O . GLY A 1 266 ? 13.911 -7.737 11.711 1.00 97.50 266 GLY A O 1
ATOM 2074 N N . THR A 1 267 ? 11.994 -6.558 11.690 1.00 97.25 267 THR A N 1
ATOM 2075 C CA . THR A 1 267 ? 11.710 -6.671 13.136 1.00 97.25 267 THR A CA 1
ATOM 2076 C C . THR A 1 267 ? 10.407 -7.401 13.464 1.00 97.25 267 THR A C 1
ATOM 2078 O O . THR A 1 267 ? 10.118 -7.633 14.639 1.00 97.25 267 THR A O 1
ATOM 2081 N N . PHE A 1 268 ? 9.638 -7.809 12.452 1.00 97.44 268 PHE A N 1
ATOM 2082 C CA . PHE A 1 268 ? 8.358 -8.486 12.639 1.00 97.44 268 PHE A CA 1
ATOM 2083 C C . PHE A 1 268 ? 8.486 -9.926 13.144 1.00 97.44 268 PHE A C 1
ATOM 2085 O O . PHE A 1 268 ? 7.589 -10.395 13.826 1.00 97.44 268 PHE A O 1
ATOM 2092 N N . ALA A 1 269 ? 9.551 -10.665 12.828 1.00 95.81 269 ALA A N 1
ATOM 2093 C CA . ALA A 1 269 ? 9.595 -12.107 13.088 1.00 95.81 269 ALA A CA 1
ATOM 2094 C C . ALA A 1 269 ? 10.763 -12.542 13.979 1.00 95.81 269 ALA A C 1
ATOM 2096 O O . ALA A 1 269 ? 11.801 -11.884 14.035 1.00 95.81 269 ALA A O 1
ATOM 2097 N N . GLY A 1 270 ? 10.594 -13.698 14.634 1.00 91.19 270 GLY A N 1
ATOM 2098 C CA . GLY A 1 270 ? 11.650 -14.577 15.152 1.00 91.19 270 GLY A CA 1
ATOM 2099 C C . GLY A 1 270 ? 12.172 -14.316 16.570 1.00 91.19 270 GLY A C 1
ATOM 2100 O O . GLY A 1 270 ? 12.955 -15.131 17.062 1.00 91.19 270 GLY A O 1
ATOM 2101 N N . TYR A 1 271 ? 11.742 -13.250 17.254 1.00 95.25 271 TYR A N 1
ATOM 2102 C CA . TYR A 1 271 ? 12.000 -13.071 18.689 1.00 95.25 271 TYR A CA 1
ATOM 2103 C C . TYR A 1 271 ? 10.874 -13.711 19.518 1.00 95.25 271 TYR A C 1
ATOM 2105 O O . TYR A 1 271 ? 9.709 -13.356 19.358 1.00 95.25 271 TYR A O 1
ATOM 2113 N N . ASN A 1 272 ? 11.225 -14.699 20.355 1.00 94.44 272 ASN A N 1
ATOM 2114 C CA . ASN A 1 272 ? 10.295 -15.549 21.127 1.00 94.44 272 ASN A CA 1
ATOM 2115 C C . ASN A 1 272 ? 9.137 -16.139 20.303 1.00 94.44 272 ASN A C 1
ATOM 2117 O O . ASN A 1 272 ? 8.002 -16.271 20.765 1.00 94.44 272 ASN A O 1
ATOM 2121 N N . ASP A 1 273 ? 9.433 -16.477 19.055 1.00 93.44 273 ASP A N 1
ATOM 2122 C CA . ASP A 1 273 ? 8.418 -16.748 18.056 1.00 93.44 273 ASP A CA 1
ATOM 2123 C C . ASP A 1 273 ? 8.007 -18.226 18.018 1.00 93.44 273 ASP A C 1
ATOM 2125 O O . ASP A 1 273 ? 8.864 -19.097 17.821 1.00 93.44 273 ASP A O 1
ATOM 2129 N N . PRO A 1 274 ? 6.707 -18.547 18.171 1.00 86.44 274 PRO A N 1
ATOM 2130 C CA . PRO A 1 274 ? 6.232 -19.926 18.128 1.00 86.44 274 PRO A CA 1
ATOM 2131 C C . PRO A 1 274 ? 6.396 -20.576 16.747 1.00 86.44 274 PRO A C 1
ATOM 2133 O O . PRO A 1 274 ? 6.383 -21.803 16.658 1.00 86.44 274 PRO A O 1
ATOM 2136 N N . ALA A 1 275 ? 6.567 -19.792 15.676 1.00 85.31 275 ALA A N 1
ATOM 2137 C CA . ALA A 1 275 ? 6.889 -20.293 14.341 1.00 85.31 275 ALA A CA 1
ATOM 2138 C C . ALA A 1 275 ? 8.392 -20.595 14.151 1.00 85.31 275 ALA A C 1
ATOM 2140 O O . ALA A 1 275 ? 8.798 -21.008 13.064 1.00 85.31 275 ALA A O 1
ATOM 2141 N N . GLY A 1 276 ? 9.207 -20.430 15.199 1.00 81.56 276 GLY A N 1
ATOM 2142 C CA . GLY A 1 276 ? 10.646 -20.688 15.207 1.00 81.56 276 GLY A CA 1
ATOM 2143 C C . GLY A 1 276 ? 11.487 -19.413 15.140 1.00 81.56 276 GLY A C 1
ATOM 2144 O O . GLY A 1 276 ? 11.027 -18.358 14.696 1.00 81.56 276 GLY A O 1
ATOM 2145 N N . SER A 1 277 ? 12.744 -19.513 15.583 1.00 81.38 277 SER A N 1
ATOM 2146 C CA . SER A 1 277 ? 13.705 -18.417 15.459 1.00 81.38 277 SER A CA 1
ATOM 2147 C C . SER A 1 277 ? 14.041 -18.146 13.991 1.00 81.38 277 SER A C 1
ATOM 2149 O O . SER A 1 277 ? 14.116 -19.058 13.169 1.00 81.38 277 SER A O 1
ATOM 2151 N N . THR A 1 278 ? 14.274 -16.877 13.668 1.00 87.88 278 THR A N 1
ATOM 2152 C CA . THR A 1 278 ? 14.706 -16.426 12.337 1.00 87.88 278 THR A CA 1
ATOM 2153 C C . THR A 1 278 ? 15.995 -15.622 12.471 1.00 87.88 278 THR A C 1
ATOM 2155 O O . THR A 1 278 ? 16.283 -15.086 13.554 1.00 87.88 278 THR A O 1
ATOM 2158 N N . SER A 1 279 ? 16.763 -15.516 11.383 1.00 91.50 279 SER A N 1
ATOM 2159 C CA . SER A 1 279 ? 17.892 -14.584 11.308 1.00 91.50 279 SER A CA 1
ATOM 2160 C C . SER A 1 279 ? 17.440 -13.154 11.604 1.00 91.50 279 SER A C 1
ATOM 2162 O O . SER A 1 279 ? 16.252 -12.833 11.521 1.00 91.50 279 SER A O 1
ATOM 2164 N N . PHE A 1 280 ? 18.399 -12.312 11.983 1.00 94.56 280 PHE A N 1
ATOM 2165 C CA . PHE A 1 280 ? 18.178 -10.884 12.131 1.00 94.56 280 PHE A CA 1
ATOM 2166 C C . PHE A 1 280 ? 19.008 -10.109 11.087 1.00 94.56 280 PHE A C 1
ATOM 2168 O O . PHE A 1 280 ? 20.206 -10.396 10.975 1.00 94.56 280 PHE A O 1
ATOM 2175 N N . PRO A 1 281 ? 18.411 -9.144 10.359 1.00 96.56 281 PRO A N 1
ATOM 2176 C CA . PRO A 1 281 ? 16.967 -8.870 10.296 1.00 96.56 281 PRO A CA 1
ATOM 2177 C C . PRO A 1 281 ? 16.165 -10.081 9.777 1.00 96.56 281 PRO A C 1
ATOM 2179 O O . PRO A 1 281 ? 16.727 -10.971 9.132 1.00 96.56 281 PRO A O 1
ATOM 2182 N N . SER A 1 282 ? 14.870 -10.159 10.109 1.00 97.12 282 SER A N 1
ATOM 2183 C CA . SER A 1 282 ? 13.978 -11.126 9.450 1.00 97.12 282 SER A CA 1
ATOM 2184 C C . SER A 1 282 ? 13.757 -10.756 7.983 1.00 97.12 282 SER A C 1
ATOM 2186 O O . SER A 1 282 ? 13.949 -9.606 7.595 1.00 97.12 282 SER A O 1
ATOM 2188 N N . GLY A 1 283 ? 13.379 -11.737 7.163 1.00 97.69 283 GLY A N 1
ATOM 2189 C CA . GLY A 1 283 ? 13.222 -11.571 5.718 1.00 97.69 283 GLY A CA 1
ATOM 2190 C C . GLY A 1 283 ? 11.788 -11.703 5.208 1.00 97.69 283 GLY A C 1
ATOM 2191 O O . GLY A 1 283 ? 10.853 -12.020 5.948 1.00 97.69 283 GLY A O 1
ATOM 2192 N N . PHE A 1 284 ? 11.614 -11.532 3.896 1.00 98.62 284 PHE A N 1
ATOM 2193 C CA . PHE A 1 284 ? 10.309 -11.603 3.225 1.00 98.62 284 PHE A CA 1
ATOM 2194 C C . PHE A 1 284 ? 9.578 -12.929 3.492 1.00 98.62 284 PHE A C 1
ATOM 2196 O O . PHE A 1 284 ? 8.386 -12.953 3.809 1.00 98.62 284 PHE A O 1
ATOM 2203 N N . ARG A 1 285 ? 10.302 -14.057 3.441 1.00 97.94 285 ARG A N 1
ATOM 2204 C CA . ARG A 1 285 ? 9.729 -15.377 3.748 1.00 97.94 285 ARG A CA 1
ATOM 2205 C C . ARG A 1 285 ? 9.210 -15.479 5.175 1.00 97.94 285 ARG A C 1
ATOM 2207 O O . ARG A 1 285 ? 8.201 -16.147 5.393 1.00 97.94 285 ARG A O 1
ATOM 2214 N N . ASP A 1 286 ? 9.865 -14.828 6.131 1.00 98.06 286 ASP A N 1
ATOM 2215 C CA . ASP A 1 286 ? 9.451 -14.873 7.531 1.00 98.06 286 ASP A CA 1
ATOM 2216 C C . ASP A 1 286 ? 8.093 -14.193 7.722 1.00 98.06 286 ASP A C 1
ATOM 2218 O O . ASP A 1 286 ? 7.222 -14.744 8.400 1.00 98.06 286 ASP A O 1
ATOM 2222 N N . VAL A 1 287 ? 7.870 -13.053 7.062 1.00 98.19 287 VAL A N 1
ATOM 2223 C CA . VAL A 1 287 ? 6.561 -12.383 7.038 1.00 98.19 287 VAL A CA 1
ATOM 2224 C C . VAL A 1 287 ? 5.519 -13.270 6.347 1.00 98.19 287 VAL A C 1
ATOM 2226 O O . VAL A 1 287 ? 4.464 -13.542 6.923 1.00 98.19 287 VAL A O 1
ATOM 2229 N N . GLY A 1 288 ? 5.829 -13.813 5.162 1.00 97.81 288 GLY A N 1
ATOM 2230 C CA . GLY A 1 288 ? 4.917 -14.693 4.416 1.00 97.81 288 GLY A CA 1
ATOM 2231 C C . GLY A 1 288 ? 4.489 -15.937 5.207 1.00 97.81 288 GLY A C 1
ATOM 2232 O O . GLY A 1 288 ? 3.323 -16.330 5.187 1.00 97.81 288 GLY A O 1
ATOM 2233 N N . ASN A 1 289 ? 5.400 -16.519 5.991 1.00 96.94 289 ASN A N 1
ATOM 2234 C CA . ASN A 1 289 ? 5.124 -17.675 6.852 1.00 96.94 289 ASN A CA 1
ATOM 2235 C C . ASN A 1 289 ? 4.185 -17.356 8.034 1.00 96.94 289 ASN A C 1
ATOM 2237 O O . ASN A 1 289 ? 3.679 -18.274 8.679 1.00 96.94 289 ASN A O 1
ATOM 2241 N N . ARG A 1 290 ? 3.917 -16.073 8.307 1.00 96.94 290 ARG A N 1
ATOM 2242 C CA . ARG A 1 290 ? 3.012 -15.590 9.364 1.00 96.94 290 ARG A CA 1
ATOM 2243 C C . ARG A 1 290 ? 1.688 -15.049 8.815 1.00 96.94 290 ARG A C 1
ATOM 2245 O O . ARG A 1 290 ? 0.863 -14.576 9.594 1.00 96.94 290 ARG A O 1
ATOM 2252 N N . ALA A 1 291 ? 1.409 -15.208 7.518 1.00 97.75 291 ALA A N 1
ATOM 2253 C CA . ALA A 1 291 ? 0.138 -14.799 6.910 1.00 97.75 291 ALA A CA 1
ATOM 2254 C C . ALA A 1 291 ? -1.094 -15.396 7.624 1.00 97.75 291 ALA A C 1
ATOM 2256 O O . ALA A 1 291 ? -2.080 -14.698 7.850 1.00 97.75 291 ALA A O 1
ATOM 2257 N N . ALA A 1 292 ? -1.017 -16.654 8.076 1.00 96.25 292 ALA A N 1
ATOM 2258 C CA . ALA A 1 292 ? -2.100 -17.297 8.826 1.00 96.25 292 ALA A CA 1
ATOM 2259 C C . ALA A 1 292 ? -2.385 -16.623 10.182 1.00 96.25 292 ALA A C 1
ATOM 2261 O O . ALA A 1 292 ? -3.526 -16.608 10.640 1.00 96.25 292 ALA A O 1
ATOM 2262 N N . HIS A 1 293 ? -1.368 -16.048 10.832 1.00 95.56 293 HIS A N 1
ATOM 2263 C CA . HIS A 1 293 ? -1.560 -15.295 12.069 1.00 95.56 293 HIS A CA 1
ATOM 2264 C C . HIS A 1 293 ? -2.292 -13.973 11.820 1.00 95.56 293 HIS A C 1
ATOM 2266 O O . HIS A 1 293 ? -3.219 -13.648 12.559 1.00 95.56 293 HIS A O 1
ATOM 2272 N N . LEU A 1 294 ? -1.913 -13.249 10.768 1.00 98.31 294 LEU A N 1
ATOM 2273 C CA . LEU A 1 294 ? -2.582 -12.012 10.368 1.00 98.31 294 LEU A CA 1
ATOM 2274 C C . LEU A 1 294 ? -4.045 -12.290 9.977 1.00 98.31 294 LEU A C 1
ATOM 2276 O O . LEU A 1 294 ? -4.964 -11.625 10.455 1.00 98.31 294 LEU A O 1
ATOM 2280 N N . ALA A 1 295 ? -4.293 -13.361 9.220 1.00 97.62 295 ALA A N 1
ATOM 2281 C CA . ALA A 1 295 ? -5.649 -13.799 8.897 1.00 97.62 295 ALA A CA 1
ATOM 2282 C C . ALA A 1 295 ? -6.449 -14.178 10.156 1.00 97.62 295 ALA A C 1
ATOM 2284 O O . ALA A 1 295 ? -7.623 -13.825 10.270 1.00 97.62 295 ALA A O 1
ATOM 2285 N N . GLN A 1 296 ? -5.810 -14.843 11.129 1.00 96.56 296 GLN A N 1
ATOM 2286 C CA . GLN A 1 296 ? -6.406 -15.163 12.428 1.00 96.56 296 GLN A CA 1
ATOM 2287 C C . GLN A 1 296 ? -6.785 -13.900 13.216 1.00 96.56 296 GLN A C 1
ATOM 2289 O O . GLN A 1 296 ? -7.847 -13.885 13.836 1.00 96.56 296 GLN A O 1
ATOM 2294 N N . LEU A 1 297 ? -5.951 -12.856 13.201 1.00 98.06 297 LEU A N 1
ATOM 2295 C CA . LEU A 1 297 ? -6.251 -11.554 13.813 1.00 98.06 297 LEU A CA 1
ATOM 2296 C C . LEU A 1 297 ? -7.455 -10.865 13.142 1.00 98.06 297 LEU A C 1
ATOM 2298 O O . LEU A 1 297 ? -8.132 -10.041 13.754 1.00 98.06 297 LEU A O 1
ATOM 2302 N N . GLY A 1 298 ? -7.753 -11.231 11.895 1.00 97.62 298 GLY A N 1
ATOM 2303 C CA . GLY A 1 298 ? -8.878 -10.711 11.126 1.00 97.62 298 GLY A CA 1
ATOM 2304 C C . GLY A 1 298 ? -8.528 -9.498 10.268 1.00 97.62 298 GLY A C 1
ATOM 2305 O O . GLY A 1 298 ? -9.438 -8.923 9.666 1.00 97.62 298 GLY A O 1
ATOM 2306 N N . VAL A 1 299 ? -7.245 -9.139 10.158 1.00 98.25 299 VAL A N 1
ATOM 2307 C CA . VAL A 1 299 ? -6.780 -8.126 9.201 1.00 98.25 299 VAL A CA 1
ATOM 2308 C C . VAL A 1 299 ? -6.857 -8.688 7.781 1.00 98.25 299 VAL A C 1
ATOM 2310 O O . VAL A 1 299 ? -6.743 -9.895 7.565 1.00 98.25 299 VAL A O 1
ATOM 2313 N N . ASN A 1 300 ? -7.121 -7.823 6.808 1.00 98.50 300 ASN A N 1
ATOM 2314 C CA . ASN A 1 300 ? -7.242 -8.196 5.392 1.00 98.50 300 ASN A CA 1
ATOM 2315 C C . ASN A 1 300 ? -6.370 -7.318 4.486 1.00 98.50 300 ASN A C 1
ATOM 2317 O O . ASN A 1 300 ? -6.467 -7.399 3.266 1.00 98.50 300 ASN A O 1
ATOM 2321 N N . CYS A 1 301 ? -5.516 -6.495 5.083 1.00 98.88 301 CYS A N 1
ATOM 2322 C CA . CYS A 1 301 ? -4.556 -5.662 4.393 1.00 98.88 301 CYS A CA 1
ATOM 2323 C C . CYS A 1 301 ? -3.332 -5.484 5.289 1.00 98.88 301 CYS A C 1
ATOM 2325 O O . CYS A 1 301 ? -3.479 -5.245 6.488 1.00 98.88 301 CYS A O 1
ATOM 2327 N N . VAL A 1 302 ? -2.137 -5.576 4.720 1.00 98.81 302 VAL A N 1
ATOM 2328 C CA . VAL A 1 302 ? -0.899 -5.156 5.377 1.00 98.81 302 VAL A CA 1
ATOM 2329 C C . VAL A 1 302 ? -0.326 -3.953 4.653 1.00 98.81 302 VAL A C 1
ATOM 2331 O O . VAL A 1 302 ? -0.297 -3.933 3.425 1.00 98.81 302 VAL A O 1
ATOM 2334 N N . GLN A 1 303 ? 0.137 -2.965 5.409 1.00 98.75 303 GLN A N 1
ATOM 2335 C CA . GLN A 1 303 ? 0.996 -1.907 4.897 1.00 98.75 303 GLN A CA 1
ATOM 2336 C C . GLN A 1 303 ? 2.412 -2.186 5.380 1.00 98.75 303 GLN A C 1
ATOM 2338 O O . GLN A 1 303 ? 2.676 -2.242 6.580 1.00 98.75 303 GLN A O 1
ATOM 2343 N N . VAL A 1 304 ? 3.321 -2.416 4.445 1.00 98.56 304 VAL A N 1
ATOM 2344 C CA . VAL A 1 304 ? 4.699 -2.772 4.774 1.00 98.56 304 VAL A CA 1
ATOM 2345 C C . VAL A 1 304 ? 5.555 -1.520 4.663 1.00 98.56 304 VAL A C 1
ATOM 2347 O O . VAL A 1 304 ? 5.514 -0.850 3.628 1.00 98.56 304 VAL A O 1
ATOM 2350 N N . CYS A 1 305 ? 6.327 -1.219 5.715 1.00 98.38 305 CYS A N 1
ATOM 2351 C CA . CYS A 1 305 ? 7.364 -0.187 5.662 1.00 98.38 305 CYS A CA 1
ATOM 2352 C C . CYS A 1 305 ? 8.271 -0.404 4.433 1.00 98.38 305 CYS A C 1
ATOM 2354 O O . CYS A 1 305 ? 8.386 -1.541 3.955 1.00 98.38 305 CYS A O 1
ATOM 2356 N N . PRO A 1 306 ? 8.923 0.649 3.914 1.00 98.19 306 PRO A N 1
ATOM 2357 C CA . PRO A 1 306 ? 9.633 0.572 2.646 1.00 98.19 306 PRO A CA 1
ATOM 2358 C C . PRO A 1 306 ? 10.636 -0.592 2.618 1.00 98.19 306 PRO A C 1
ATOM 2360 O O . PRO A 1 306 ? 11.452 -0.761 3.521 1.00 98.19 306 PRO A O 1
ATOM 2363 N N . TRP A 1 307 ? 10.575 -1.407 1.565 1.00 97.56 307 TRP A N 1
ATOM 2364 C CA . TRP A 1 307 ? 11.486 -2.543 1.369 1.00 97.56 307 TRP A CA 1
ATOM 2365 C C . TRP A 1 307 ? 12.508 -2.306 0.265 1.00 97.56 307 TRP A C 1
ATOM 2367 O O . TRP A 1 307 ? 13.135 -3.253 -0.199 1.00 97.56 307 TRP A O 1
ATOM 2377 N N . MET A 1 308 ? 12.595 -1.080 -0.243 1.00 97.12 308 MET A N 1
ATOM 2378 C CA . MET A 1 308 ? 13.603 -0.712 -1.229 1.00 97.12 308 MET A CA 1
ATOM 2379 C C . MET A 1 308 ? 14.989 -0.758 -0.590 1.00 97.12 308 MET A C 1
ATOM 2381 O O . MET A 1 308 ? 15.121 -0.453 0.590 1.00 97.12 308 MET A O 1
ATOM 2385 N N . GLU A 1 309 ? 16.001 -1.117 -1.379 1.00 97.06 309 GLU A N 1
ATOM 2386 C CA . GLU A 1 309 ? 17.389 -1.170 -0.916 1.00 97.06 309 GLU A CA 1
ATOM 2387 C C . GLU A 1 309 ? 17.827 0.166 -0.291 1.00 97.06 309 GLU A C 1
ATOM 2389 O O . GLU A 1 309 ? 17.600 1.245 -0.863 1.00 97.06 309 GLU A O 1
ATOM 2394 N N . PHE A 1 310 ? 18.488 0.075 0.861 1.00 95.38 310 PHE A N 1
ATOM 2395 C CA . PHE A 1 310 ? 18.971 1.205 1.654 1.00 95.38 310 PHE A CA 1
ATOM 2396 C C . PHE A 1 310 ? 20.431 0.997 2.108 1.00 95.38 310 PHE A C 1
ATOM 2398 O O . PHE A 1 310 ? 20.986 -0.087 1.967 1.00 95.38 310 PHE A O 1
ATOM 2405 N N . PRO A 1 311 ? 21.108 2.027 2.649 1.00 92.44 311 PRO A N 1
ATOM 2406 C CA . PRO A 1 311 ? 22.467 1.878 3.161 1.00 92.44 311 PRO A CA 1
ATOM 2407 C C . PRO A 1 311 ? 22.534 0.989 4.410 1.00 92.44 311 PRO A C 1
ATOM 2409 O O . PRO A 1 311 ? 21.820 1.218 5.390 1.00 92.44 311 PRO A O 1
ATOM 2412 N N . GLY A 1 312 ? 23.488 0.058 4.422 1.00 91.00 312 GLY A N 1
ATOM 2413 C CA . GLY A 1 312 ? 23.753 -0.824 5.559 1.00 91.00 312 GLY A CA 1
ATOM 2414 C C . GLY A 1 312 ? 22.784 -2.004 5.663 1.00 91.00 312 GLY A C 1
ATOM 2415 O O . GLY A 1 312 ? 22.012 -2.277 4.761 1.00 91.00 312 GLY A O 1
ATOM 2416 N N . ASP A 1 313 ? 22.856 -2.734 6.778 1.00 92.00 313 ASP A N 1
ATOM 2417 C CA . ASP A 1 313 ? 22.046 -3.946 6.984 1.00 92.00 313 ASP A CA 1
ATOM 2418 C C . ASP A 1 313 ? 20.704 -3.668 7.686 1.00 92.00 313 ASP A C 1
ATOM 2420 O O . ASP A 1 313 ? 19.852 -4.554 7.744 1.00 92.00 313 ASP A O 1
ATOM 2424 N N . LEU A 1 314 ? 20.540 -2.482 8.287 1.00 95.12 314 LEU A N 1
ATOM 2425 C CA . LEU A 1 314 ? 19.424 -2.141 9.172 1.00 95.12 314 LEU A CA 1
ATOM 2426 C C . LEU A 1 314 ? 18.921 -0.727 8.877 1.00 95.12 314 LEU A C 1
ATOM 2428 O O . LEU A 1 314 ? 19.641 0.250 9.076 1.00 95.12 314 LEU A O 1
ATOM 2432 N N . SER A 1 315 ? 17.661 -0.621 8.474 1.00 94.75 315 SER A N 1
ATOM 2433 C CA . SER A 1 315 ? 16.936 0.637 8.320 1.00 94.75 315 SER A CA 1
ATOM 2434 C C . SER A 1 315 ? 15.440 0.381 8.457 1.00 94.75 315 SER A C 1
ATOM 2436 O O . SER A 1 315 ? 14.987 -0.738 8.242 1.00 94.75 315 SER A O 1
ATOM 2438 N N . ALA A 1 316 ? 14.670 1.424 8.773 1.00 94.12 316 ALA A N 1
ATOM 2439 C CA . ALA A 1 316 ? 13.214 1.395 8.631 1.00 94.12 316 ALA A CA 1
ATOM 2440 C C . ALA A 1 316 ? 12.760 1.479 7.157 1.00 94.12 316 ALA A C 1
ATOM 2442 O O . ALA A 1 316 ? 11.569 1.370 6.883 1.00 94.12 316 ALA A O 1
ATOM 2443 N N . GLY A 1 317 ? 13.698 1.690 6.223 1.00 95.69 317 GLY A N 1
ATOM 2444 C CA . GLY A 1 317 ? 13.474 1.716 4.777 1.00 95.69 317 GLY A CA 1
ATOM 2445 C C . GLY A 1 317 ? 13.273 3.110 4.178 1.00 95.69 317 GLY A C 1
ATOM 2446 O O . GLY A 1 317 ? 13.350 3.270 2.962 1.00 95.69 317 GLY A O 1
ATOM 2447 N N . TYR A 1 318 ? 13.068 4.138 5.007 1.00 96.12 318 TYR A N 1
ATOM 2448 C CA . TYR A 1 318 ? 12.742 5.498 4.554 1.00 96.12 318 TYR A CA 1
ATOM 2449 C C . TYR A 1 318 ? 13.914 6.290 3.960 1.00 96.12 318 TYR A C 1
ATOM 2451 O O . TYR A 1 318 ? 13.761 7.464 3.674 1.00 96.12 318 TYR A O 1
ATOM 2459 N N . ASN A 1 319 ? 15.070 5.667 3.745 1.00 95.12 319 ASN A N 1
ATOM 2460 C CA . ASN A 1 319 ? 16.256 6.259 3.125 1.00 95.12 319 ASN A CA 1
ATOM 2461 C C . ASN A 1 319 ? 16.719 5.421 1.915 1.00 95.12 319 ASN A C 1
ATOM 2463 O O . ASN A 1 319 ? 17.830 4.884 1.924 1.00 95.12 319 ASN A O 1
ATOM 2467 N N . PRO A 1 320 ? 15.890 5.270 0.868 1.00 96.19 320 PRO A N 1
ATOM 2468 C CA . PRO A 1 320 ? 16.223 4.407 -0.258 1.00 96.19 320 PRO A CA 1
ATOM 2469 C C . PRO A 1 320 ? 17.447 4.925 -1.029 1.00 96.19 320 PRO A C 1
ATOM 2471 O O . PRO A 1 320 ? 17.643 6.135 -1.181 1.00 96.19 320 PRO A O 1
ATOM 2474 N N . ILE A 1 321 ? 18.240 4.002 -1.582 1.00 95.06 321 ILE A N 1
ATOM 2475 C CA . ILE A 1 321 ? 19.270 4.297 -2.601 1.00 95.06 321 ILE A CA 1
ATOM 2476 C C . ILE A 1 321 ? 18.795 3.965 -4.024 1.00 95.06 321 ILE A C 1
ATOM 2478 O O . ILE A 1 321 ? 19.440 4.334 -5.004 1.00 95.06 321 ILE A O 1
ATOM 2482 N N . THR A 1 322 ? 17.653 3.284 -4.158 1.00 96.06 322 THR A N 1
ATOM 2483 C CA . THR A 1 322 ? 16.975 2.979 -5.428 1.00 96.06 322 THR A CA 1
ATOM 2484 C C . THR A 1 322 ? 15.483 2.760 -5.201 1.00 96.06 322 THR A C 1
ATOM 2486 O O . THR A 1 322 ? 15.067 2.378 -4.118 1.00 96.06 322 THR A O 1
ATOM 2489 N N . GLN A 1 323 ? 14.673 2.957 -6.238 1.00 97.38 323 GLN A N 1
ATOM 2490 C CA . GLN A 1 323 ? 13.227 2.703 -6.215 1.00 97.38 323 GLN A CA 1
ATOM 2491 C C . GLN A 1 323 ? 12.841 1.331 -6.808 1.00 97.38 323 GLN A C 1
ATOM 2493 O O . GLN A 1 323 ? 11.656 1.018 -6.918 1.00 97.38 323 GLN A O 1
ATOM 2498 N N . TRP A 1 324 ? 13.824 0.529 -7.241 1.00 97.44 324 TRP A N 1
ATOM 2499 C CA . TRP A 1 324 ? 13.608 -0.657 -8.091 1.00 97.44 324 TRP A CA 1
ATOM 2500 C C . TRP A 1 324 ? 14.016 -1.989 -7.465 1.00 97.44 324 TRP A C 1
ATOM 2502 O O . TRP A 1 324 ? 13.454 -3.028 -7.809 1.00 97.44 324 TRP A O 1
ATOM 2512 N N . SER A 1 325 ? 15.012 -1.986 -6.582 1.00 97.88 325 SER A N 1
ATOM 2513 C CA . SER A 1 325 ? 15.517 -3.219 -5.978 1.00 97.88 325 SER A CA 1
ATOM 2514 C C . SER A 1 325 ? 14.938 -3.402 -4.579 1.00 97.88 325 SER A C 1
ATOM 2516 O O . SER A 1 325 ? 14.976 -2.445 -3.803 1.00 97.88 325 SER A O 1
ATOM 2518 N N . PRO A 1 326 ? 14.414 -4.595 -4.248 1.00 97.75 326 PRO A N 1
ATOM 2519 C CA . PRO A 1 326 ? 14.122 -4.938 -2.868 1.00 97.75 326 PRO A CA 1
ATOM 2520 C C . PRO A 1 326 ? 15.429 -5.076 -2.077 1.00 97.75 326 PRO A C 1
ATOM 2522 O O . PRO A 1 326 ? 16.450 -5.469 -2.643 1.00 97.75 326 PRO A O 1
ATOM 2525 N N . GLU A 1 327 ? 15.356 -4.786 -0.784 1.00 97.38 327 GLU A N 1
ATOM 2526 C CA . GLU A 1 327 ? 16.443 -4.866 0.187 1.00 97.38 327 GLU A CA 1
ATOM 2527 C C . GLU A 1 327 ? 17.063 -6.267 0.216 1.00 97.38 327 GLU A C 1
ATOM 2529 O O . GLU A 1 327 ? 16.404 -7.256 0.570 1.00 97.38 327 GLU A O 1
ATOM 2534 N N . TRP A 1 328 ? 18.343 -6.355 -0.152 1.00 95.06 328 TRP A N 1
ATOM 2535 C CA . TRP A 1 328 ? 19.048 -7.624 -0.320 1.00 95.06 328 TRP A CA 1
ATOM 2536 C C . TRP A 1 328 ? 19.090 -8.445 0.973 1.00 95.06 328 TRP A C 1
ATOM 2538 O O . TRP A 1 328 ? 19.074 -9.680 0.918 1.00 95.06 328 TRP A O 1
ATOM 2548 N N . LYS A 1 329 ? 19.124 -7.784 2.140 1.00 95.19 329 LYS A N 1
ATOM 2549 C CA . LYS A 1 329 ? 19.185 -8.457 3.437 1.00 95.19 329 LYS A CA 1
ATOM 2550 C C . LYS A 1 329 ? 17.873 -9.147 3.796 1.00 95.19 329 LYS A C 1
ATOM 2552 O O . LYS A 1 329 ? 17.891 -10.139 4.524 1.00 95.19 329 LYS A O 1
ATOM 2557 N N . TYR A 1 330 ? 16.749 -8.665 3.266 1.00 97.50 330 TYR A N 1
ATOM 2558 C CA . TYR A 1 330 ? 15.433 -9.274 3.474 1.00 97.50 330 TYR A CA 1
ATOM 2559 C C . TYR A 1 330 ? 15.195 -10.493 2.574 1.00 97.50 330 TYR A C 1
ATOM 2561 O O . TYR A 1 330 ? 14.337 -11.326 2.885 1.00 97.50 330 TYR A O 1
ATOM 2569 N N . GLY A 1 331 ? 15.959 -10.638 1.490 1.00 96.31 331 GLY A N 1
ATOM 2570 C CA . GLY A 1 331 ? 15.932 -11.801 0.608 1.00 96.31 331 GLY A CA 1
ATOM 2571 C C . GLY A 1 331 ? 15.951 -11.431 -0.872 1.00 96.31 331 GLY A C 1
ATOM 2572 O O . GLY A 1 331 ? 16.214 -10.300 -1.268 1.00 96.31 331 GLY A O 1
ATOM 2573 N N . THR A 1 332 ? 15.681 -12.417 -1.722 1.00 97.12 332 THR A N 1
ATOM 2574 C CA . THR A 1 332 ? 15.644 -12.224 -3.176 1.00 97.12 332 THR A CA 1
ATOM 2575 C C . THR A 1 332 ? 14.311 -11.620 -3.642 1.00 97.12 332 THR A C 1
ATOM 2577 O O . THR A 1 332 ? 13.310 -11.709 -2.926 1.00 97.12 332 THR A O 1
ATOM 2580 N N . PRO A 1 333 ? 14.228 -11.087 -4.877 1.00 98.12 333 PRO A N 1
ATOM 2581 C CA . PRO A 1 333 ? 12.948 -10.718 -5.485 1.00 98.12 333 PRO A CA 1
ATOM 2582 C C . PRO A 1 333 ? 11.888 -11.830 -5.442 1.00 98.12 333 PRO A C 1
ATOM 2584 O O . PRO A 1 333 ? 10.714 -11.551 -5.215 1.00 98.12 333 PRO A O 1
ATOM 2587 N N . ASP A 1 334 ? 12.282 -13.097 -5.599 1.00 98.38 334 ASP A N 1
ATOM 2588 C CA . ASP A 1 334 ? 11.351 -14.229 -5.502 1.00 98.38 334 ASP A CA 1
ATOM 2589 C C . ASP A 1 334 ? 10.873 -14.485 -4.066 1.00 98.38 334 ASP A C 1
ATOM 2591 O O . ASP A 1 334 ? 9.767 -14.983 -3.870 1.00 98.38 334 ASP A O 1
ATOM 2595 N N . ASP A 1 335 ? 11.664 -14.126 -3.053 1.00 98.56 335 ASP A N 1
ATOM 2596 C CA . ASP A 1 335 ? 11.241 -14.202 -1.653 1.00 98.56 335 ASP A CA 1
ATOM 2597 C C . ASP A 1 335 ? 10.207 -13.118 -1.322 1.00 98.56 335 ASP A C 1
ATOM 2599 O O . ASP A 1 335 ? 9.261 -13.384 -0.578 1.00 98.56 335 ASP A O 1
ATOM 2603 N N . LEU A 1 336 ? 10.328 -11.929 -1.924 1.00 98.81 336 LEU A N 1
ATOM 2604 C CA . LEU A 1 336 ? 9.287 -10.898 -1.865 1.00 98.81 336 LEU A CA 1
ATOM 2605 C C . LEU A 1 336 ? 8.006 -11.361 -2.578 1.00 98.81 336 LEU A C 1
ATOM 2607 O O . LEU A 1 336 ? 6.921 -11.258 -2.005 1.00 98.81 336 LEU A O 1
ATOM 2611 N N . LYS A 1 337 ? 8.116 -11.952 -3.778 1.00 98.81 337 LYS A N 1
ATOM 2612 C CA . LYS A 1 337 ? 6.963 -12.559 -4.474 1.00 98.81 337 LYS A CA 1
ATOM 2613 C C . LYS A 1 337 ? 6.310 -13.650 -3.618 1.00 98.81 337 LYS A C 1
ATOM 2615 O O . LYS A 1 337 ? 5.091 -13.669 -3.492 1.00 98.81 337 LYS A O 1
ATOM 2620 N N . TYR A 1 338 ? 7.103 -14.484 -2.940 1.00 98.88 338 TYR A N 1
ATOM 2621 C CA . TYR A 1 338 ? 6.603 -15.478 -1.986 1.00 98.88 338 TYR A CA 1
ATOM 2622 C C . TYR A 1 338 ? 5.818 -14.859 -0.824 1.00 98.88 338 TYR A C 1
ATOM 2624 O O . TYR A 1 338 ? 4.760 -15.374 -0.464 1.00 98.88 338 TYR A O 1
ATOM 2632 N N . MET A 1 339 ? 6.313 -13.770 -0.229 1.00 98.88 339 MET A N 1
ATOM 2633 C CA . MET A 1 339 ? 5.612 -13.070 0.852 1.00 98.88 339 MET A CA 1
ATOM 2634 C C . MET A 1 339 ? 4.228 -12.604 0.400 1.00 98.88 339 MET A C 1
ATOM 2636 O O . MET A 1 339 ? 3.232 -12.913 1.055 1.00 98.88 339 MET A O 1
ATOM 2640 N N . ILE A 1 340 ? 4.177 -11.900 -0.732 1.00 98.88 340 ILE A N 1
ATOM 2641 C CA . ILE A 1 340 ? 2.945 -11.341 -1.292 1.00 98.88 340 ILE A CA 1
ATOM 2642 C C . ILE A 1 340 ? 1.971 -12.466 -1.656 1.00 98.88 340 ILE A C 1
ATOM 2644 O O . ILE A 1 340 ? 0.825 -12.455 -1.217 1.00 98.88 340 ILE A O 1
ATOM 2648 N N . ASP A 1 341 ? 2.445 -13.506 -2.342 1.00 98.88 341 ASP A N 1
ATOM 2649 C CA . ASP A 1 341 ? 1.639 -14.669 -2.725 1.00 98.88 341 ASP A CA 1
ATOM 2650 C C . ASP A 1 341 ? 1.035 -15.384 -1.502 1.00 98.88 341 ASP A C 1
ATOM 2652 O O . ASP A 1 341 ? -0.135 -15.768 -1.498 1.00 98.88 341 ASP A O 1
ATOM 2656 N N . LYS A 1 342 ? 1.793 -15.518 -0.404 1.00 98.75 342 LYS A N 1
ATOM 2657 C CA . LYS A 1 342 ? 1.271 -16.105 0.841 1.00 98.75 342 LYS A CA 1
ATOM 2658 C C . LYS A 1 342 ? 0.230 -15.234 1.528 1.00 98.75 342 LYS A C 1
ATOM 2660 O O . LYS A 1 342 ? -0.720 -15.784 2.090 1.00 98.75 342 LYS A O 1
ATOM 2665 N N . LEU A 1 343 ? 0.372 -13.915 1.475 1.00 98.88 343 LEU A N 1
ATOM 2666 C CA . LEU A 1 343 ? -0.631 -12.984 1.991 1.00 98.88 343 LEU A CA 1
ATOM 2667 C C . LEU A 1 343 ? -1.905 -13.038 1.131 1.00 98.88 343 LEU A C 1
ATOM 2669 O O . LEU A 1 343 ? -2.991 -13.248 1.676 1.00 98.88 343 LEU A O 1
ATOM 2673 N N . HIS A 1 344 ? -1.772 -13.028 -0.198 1.00 98.81 344 HIS A N 1
ATOM 2674 C CA . HIS A 1 344 ? -2.884 -13.178 -1.142 1.00 98.81 344 HIS A CA 1
ATOM 2675 C C . HIS A 1 344 ? -3.647 -14.495 -0.943 1.00 98.81 344 HIS A C 1
ATOM 2677 O O . HIS A 1 344 ? -4.876 -14.498 -0.859 1.00 98.81 344 HIS A O 1
ATOM 2683 N N . GLN A 1 345 ? -2.941 -15.620 -0.775 1.00 98.19 345 GLN A N 1
ATOM 2684 C CA . GLN A 1 345 ? -3.547 -16.930 -0.481 1.00 98.19 345 GLN A CA 1
ATOM 2685 C C . GLN A 1 345 ? -4.339 -16.951 0.840 1.00 98.19 345 GLN A C 1
ATOM 2687 O O . GLN A 1 345 ? -5.185 -17.822 1.030 1.00 98.19 345 GLN A O 1
ATOM 2692 N N . ASN A 1 346 ? -4.094 -15.996 1.742 1.00 98.00 346 ASN A N 1
ATOM 2693 C CA . ASN A 1 346 ? -4.835 -15.809 2.992 1.00 98.00 346 ASN A CA 1
ATOM 2694 C C . ASN A 1 346 ? -5.856 -14.653 2.922 1.00 98.00 346 ASN A C 1
ATOM 2696 O O . ASN A 1 346 ? -6.425 -14.274 3.945 1.00 98.00 346 ASN A O 1
ATOM 2700 N N . GLY A 1 347 ? -6.121 -14.107 1.729 1.00 97.44 347 GLY A N 1
ATOM 2701 C CA . GLY A 1 347 ? -7.079 -13.019 1.524 1.00 97.44 347 GLY A CA 1
ATOM 2702 C C . GLY A 1 347 ? -6.613 -11.672 2.081 1.00 97.44 347 GLY A C 1
ATOM 2703 O O . GLY A 1 347 ? -7.453 -10.854 2.461 1.00 97.44 347 GLY A O 1
ATOM 2704 N N . ILE A 1 348 ? -5.297 -11.462 2.167 1.00 98.81 348 ILE A N 1
ATOM 2705 C CA . ILE A 1 348 ? -4.671 -10.253 2.703 1.00 98.81 348 ILE A CA 1
ATOM 2706 C C . ILE A 1 348 ? -4.025 -9.483 1.555 1.00 98.81 348 ILE A C 1
ATOM 2708 O O . ILE A 1 348 ? -3.125 -10.005 0.903 1.00 98.81 348 ILE A O 1
ATOM 2712 N N . ALA A 1 349 ? -4.471 -8.247 1.344 1.00 98.75 349 ALA A N 1
ATOM 2713 C CA . ALA A 1 349 ? -3.861 -7.324 0.396 1.00 98.75 349 ALA A CA 1
ATOM 2714 C C . ALA A 1 349 ? -2.525 -6.766 0.912 1.00 98.75 349 ALA A C 1
ATOM 2716 O O . ALA A 1 349 ? -2.334 -6.648 2.125 1.00 98.75 349 ALA A O 1
ATOM 2717 N N . VAL A 1 350 ? -1.621 -6.385 0.010 1.00 98.88 350 VAL A N 1
ATOM 2718 C CA . VAL A 1 350 ? -0.304 -5.822 0.351 1.00 98.88 350 VAL A CA 1
ATOM 2719 C C . VAL A 1 350 ? -0.152 -4.408 -0.196 1.00 98.88 350 VAL A C 1
ATOM 2721 O O . VAL A 1 350 ? -0.136 -4.206 -1.408 1.00 98.88 350 VAL A O 1
ATOM 2724 N N . LEU A 1 351 ? 0.023 -3.431 0.692 1.00 98.81 351 LEU A N 1
ATOM 2725 C CA . LEU A 1 351 ? 0.389 -2.059 0.347 1.00 98.81 351 LEU A CA 1
ATOM 2726 C C . LEU A 1 351 ? 1.885 -1.850 0.582 1.00 98.81 351 LEU A C 1
ATOM 2728 O O . LEU A 1 351 ? 2.407 -2.208 1.641 1.00 98.81 351 LEU A O 1
ATOM 2732 N N . LEU A 1 352 ? 2.555 -1.249 -0.398 1.00 98.69 352 LEU A N 1
ATOM 2733 C CA . LEU A 1 352 ? 3.942 -0.807 -0.266 1.00 98.69 352 LEU A CA 1
ATOM 2734 C C . LEU A 1 352 ? 3.978 0.660 0.166 1.00 98.69 352 LEU A C 1
ATOM 2736 O O . LEU A 1 352 ? 3.318 1.502 -0.444 1.00 98.69 352 LEU A O 1
ATOM 2740 N N . ASP A 1 353 ? 4.777 0.969 1.178 1.00 98.25 353 ASP A N 1
ATOM 2741 C CA . ASP A 1 353 ? 5.109 2.347 1.521 1.00 98.25 353 ASP A CA 1
ATOM 2742 C C . ASP A 1 353 ? 6.183 2.905 0.561 1.00 98.25 353 ASP A C 1
ATOM 2744 O O . ASP A 1 353 ? 7.281 2.355 0.450 1.00 98.25 353 ASP A O 1
ATOM 2748 N N . LEU A 1 354 ? 5.845 3.956 -0.189 1.00 96.69 354 LEU A N 1
ATOM 2749 C CA . LEU A 1 354 ? 6.675 4.586 -1.216 1.00 96.69 354 LEU A CA 1
ATOM 2750 C C . LEU A 1 354 ? 7.338 5.855 -0.692 1.00 96.69 354 LEU A C 1
ATOM 2752 O O . LEU A 1 354 ? 6.662 6.770 -0.225 1.00 96.69 354 LEU A O 1
ATOM 2756 N N . VAL A 1 355 ? 8.646 5.963 -0.921 1.00 96.88 355 VAL A N 1
ATOM 2757 C CA . VAL A 1 355 ? 9.450 7.125 -0.527 1.00 96.88 355 VAL A CA 1
ATOM 2758 C C . VAL A 1 355 ? 10.066 7.748 -1.767 1.00 96.88 355 VAL A C 1
ATOM 2760 O O . VAL A 1 355 ? 11.141 7.360 -2.223 1.00 96.88 355 VAL A O 1
ATOM 2763 N N . TRP A 1 356 ? 9.338 8.690 -2.363 1.00 96.38 356 TRP A N 1
ATOM 2764 C CA . TRP A 1 356 ? 9.792 9.417 -3.553 1.00 96.38 356 TRP A CA 1
ATOM 2765 C C . TRP A 1 356 ? 10.355 10.795 -3.227 1.00 96.38 356 TRP A C 1
ATOM 2767 O O . TRP A 1 356 ? 11.067 11.365 -4.048 1.00 96.38 356 TRP A O 1
ATOM 2777 N N . ASN A 1 357 ? 10.049 11.327 -2.043 1.00 95.31 357 ASN A N 1
ATOM 2778 C CA . ASN A 1 357 ? 10.328 12.715 -1.699 1.00 95.31 357 ASN A CA 1
ATOM 2779 C C . ASN A 1 357 ? 11.836 13.016 -1.560 1.00 95.31 357 ASN A C 1
ATOM 2781 O O . ASN A 1 357 ? 12.236 14.161 -1.764 1.00 95.31 357 ASN A O 1
ATOM 2785 N N . HIS A 1 358 ? 12.674 12.001 -1.323 1.00 94.94 358 HIS A N 1
ATOM 2786 C CA . HIS A 1 358 ? 14.130 12.128 -1.260 1.00 94.94 358 HIS A CA 1
ATOM 2787 C C . HIS A 1 358 ? 14.852 10.808 -1.584 1.00 94.94 358 HIS A C 1
ATOM 2789 O O . HIS A 1 358 ? 14.236 9.747 -1.698 1.00 94.94 358 HIS A O 1
ATOM 2795 N N . PHE A 1 359 ? 16.176 10.887 -1.714 1.00 94.50 359 PHE A N 1
ATOM 2796 C CA . PHE A 1 359 ? 17.090 9.745 -1.662 1.00 94.50 359 PHE A CA 1
ATOM 2797 C C . PHE A 1 359 ? 18.025 9.863 -0.463 1.00 94.50 359 PHE A C 1
ATOM 2799 O O . PHE A 1 359 ? 18.290 10.967 0.019 1.00 94.50 359 PHE A O 1
ATOM 2806 N N . SER A 1 360 ? 18.583 8.728 -0.035 1.00 92.06 360 SER A N 1
ATOM 2807 C CA . SER A 1 360 ? 19.650 8.716 0.964 1.00 92.06 360 SER A CA 1
ATOM 2808 C C . SER A 1 360 ? 20.797 9.661 0.583 1.00 92.06 360 SER A C 1
ATOM 2810 O O . SER A 1 360 ? 21.197 9.758 -0.581 1.00 92.06 360 SER A O 1
ATOM 2812 N N . SER A 1 361 ? 21.367 10.334 1.581 1.00 87.62 361 SER A N 1
ATOM 2813 C CA . SER A 1 361 ? 22.586 11.136 1.422 1.00 87.62 361 SER A CA 1
ATOM 2814 C C . SER A 1 361 ? 23.861 10.282 1.370 1.00 87.62 361 SER A C 1
ATOM 2816 O O . SER A 1 361 ? 24.900 10.750 0.905 1.00 87.62 361 SER A O 1
ATOM 2818 N N . THR A 1 362 ? 23.788 9.022 1.807 1.00 88.12 362 THR A N 1
ATOM 2819 C CA . THR A 1 362 ? 24.881 8.041 1.762 1.00 88.12 362 THR A CA 1
ATOM 2820 C C . THR A 1 362 ? 24.570 6.918 0.776 1.00 88.12 362 THR A C 1
ATOM 2822 O O . THR A 1 362 ? 23.412 6.547 0.594 1.00 88.12 362 THR A O 1
ATOM 2825 N N . ASP A 1 363 ? 25.606 6.388 0.120 1.00 87.50 363 ASP A N 1
ATOM 2826 C CA . ASP A 1 363 ? 25.544 5.272 -0.846 1.00 87.50 363 ASP A CA 1
ATOM 2827 C C . ASP A 1 363 ? 24.612 5.471 -2.058 1.00 87.50 363 ASP A C 1
ATOM 2829 O O . ASP A 1 363 ? 24.375 4.552 -2.847 1.00 87.50 363 ASP A O 1
ATOM 2833 N N . ASN A 1 364 ? 24.145 6.702 -2.271 1.00 89.38 364 ASN A N 1
ATOM 2834 C CA . ASN A 1 364 ? 23.332 7.087 -3.413 1.00 89.38 364 ASN A CA 1
ATOM 2835 C C . ASN A 1 364 ? 24.162 7.112 -4.703 1.00 89.38 364 ASN A C 1
ATOM 2837 O O . ASN A 1 364 ? 24.817 8.094 -5.060 1.00 89.38 364 ASN A O 1
ATOM 2841 N N . PHE A 1 365 ? 24.098 6.005 -5.435 1.00 93.00 365 PHE A N 1
ATOM 2842 C CA . PHE A 1 365 ? 24.833 5.812 -6.680 1.00 93.00 365 PHE A CA 1
ATOM 2843 C C . PHE A 1 365 ? 24.240 6.566 -7.884 1.00 93.00 365 PHE A C 1
ATOM 2845 O O . PHE A 1 365 ? 24.820 6.505 -8.969 1.00 93.00 365 PHE A O 1
ATOM 2852 N N . LEU A 1 366 ? 23.101 7.257 -7.732 1.00 94.94 366 LEU A N 1
ATOM 2853 C CA . LEU A 1 366 ? 22.526 8.122 -8.772 1.00 94.94 366 LEU A CA 1
ATOM 2854 C C . LEU A 1 366 ? 23.183 9.510 -8.802 1.00 94.94 366 LEU A C 1
ATOM 2856 O O . LEU A 1 366 ? 22.990 10.272 -9.753 1.00 94.94 366 LEU A O 1
ATOM 2860 N N . TRP A 1 367 ? 23.985 9.842 -7.789 1.00 91.75 367 TRP A N 1
ATOM 2861 C CA . TRP A 1 367 ? 24.741 11.086 -7.759 1.00 91.75 367 TRP A CA 1
ATOM 2862 C C . TRP A 1 367 ? 25.800 11.118 -8.866 1.00 91.75 367 TRP A C 1
ATOM 2864 O O . TRP A 1 367 ? 26.550 10.161 -9.067 1.00 91.75 367 TRP A O 1
ATOM 2874 N N . ASN A 1 368 ? 25.877 12.233 -9.592 1.00 91.88 368 ASN A N 1
ATOM 2875 C CA . ASN A 1 368 ? 26.786 12.449 -10.721 1.00 91.88 368 ASN A CA 1
ATOM 2876 C C . ASN A 1 368 ? 26.767 11.313 -11.776 1.00 91.88 368 ASN A C 1
ATOM 2878 O O . ASN A 1 368 ? 27.799 10.976 -12.374 1.00 91.88 368 ASN A O 1
ATOM 2882 N N . TYR A 1 369 ? 25.604 10.674 -11.960 1.00 94.69 369 TYR A N 1
ATOM 2883 C CA . TYR A 1 369 ? 25.494 9.372 -12.616 1.00 94.69 369 TYR A CA 1
ATOM 2884 C C . TYR A 1 369 ? 26.137 9.343 -14.006 1.00 94.69 369 TYR A C 1
ATOM 2886 O O . TYR A 1 369 ? 27.022 8.532 -14.297 1.00 94.69 369 TYR A O 1
ATOM 2894 N N . ASP A 1 370 ? 25.749 10.265 -14.879 1.00 91.50 370 ASP A N 1
ATOM 2895 C CA . ASP A 1 370 ? 26.231 10.299 -16.255 1.00 91.50 370 ASP A CA 1
ATOM 2896 C C . ASP A 1 370 ? 27.443 11.231 -16.443 1.00 91.50 370 ASP A C 1
ATOM 2898 O O . ASP A 1 370 ? 27.924 11.406 -17.555 1.00 91.50 370 ASP A O 1
ATOM 2902 N N . GLY A 1 371 ? 28.035 11.727 -15.353 1.00 89.69 371 GLY A N 1
ATOM 2903 C CA . GLY A 1 371 ? 29.092 12.744 -15.375 1.00 89.69 371 GLY A CA 1
ATOM 2904 C C . GLY A 1 371 ? 28.552 14.153 -15.150 1.00 89.69 371 GLY A C 1
ATOM 2905 O O . GLY A 1 371 ? 29.337 15.098 -15.077 1.00 89.69 371 GLY A O 1
ATOM 2906 N N . THR A 1 372 ? 27.232 14.267 -15.004 1.00 91.44 372 THR A N 1
ATOM 2907 C CA . THR A 1 372 ? 26.519 15.419 -14.461 1.00 91.44 372 THR A CA 1
ATOM 2908 C C . THR A 1 372 ? 25.554 14.962 -13.367 1.00 91.44 372 THR A C 1
ATOM 2910 O O . THR A 1 372 ? 25.312 13.763 -13.198 1.00 91.44 372 THR A O 1
ATOM 2913 N N . GLN A 1 373 ? 24.947 15.907 -12.644 1.00 92.31 373 GLN A N 1
ATOM 2914 C CA . GLN A 1 373 ? 23.908 15.613 -11.652 1.00 92.31 373 GLN A CA 1
ATOM 2915 C C . GLN A 1 373 ? 22.552 15.278 -12.276 1.00 92.31 373 GLN A C 1
ATOM 2917 O O . GLN A 1 373 ? 21.536 15.717 -11.787 1.00 92.31 373 GLN A O 1
ATOM 2922 N N . ILE A 1 374 ? 22.489 14.498 -13.351 1.00 93.88 374 ILE A N 1
ATOM 2923 C CA . ILE A 1 374 ? 21.280 14.393 -14.179 1.00 93.88 374 ILE A CA 1
ATOM 2924 C C . ILE A 1 374 ? 19.999 13.906 -13.462 1.00 93.88 374 ILE A C 1
ATOM 2926 O O . ILE A 1 374 ? 18.895 14.204 -13.910 1.00 93.88 374 ILE A O 1
ATOM 2930 N N . TYR A 1 375 ? 20.126 13.171 -12.351 1.00 95.62 375 TYR A N 1
ATOM 2931 C CA . TYR A 1 375 ? 18.988 12.730 -11.529 1.00 95.62 375 TYR A CA 1
ATOM 2932 C C . TYR A 1 375 ? 18.552 13.749 -10.466 1.00 95.62 375 TYR A C 1
ATOM 2934 O O . TYR A 1 375 ? 17.487 13.583 -9.876 1.00 95.62 375 TYR A O 1
ATOM 2942 N N . PHE A 1 376 ? 19.347 14.789 -10.217 1.00 94.25 376 PHE A N 1
ATOM 2943 C CA . PHE A 1 376 ? 19.161 15.783 -9.160 1.00 94.25 376 PHE A CA 1
ATOM 2944 C C . PHE A 1 376 ? 19.339 17.199 -9.729 1.00 94.25 376 PHE A C 1
ATOM 2946 O O . PHE A 1 376 ? 19.757 17.392 -10.868 1.00 94.25 376 PHE A O 1
ATOM 2953 N N . ASP A 1 377 ? 19.011 18.226 -8.960 1.00 88.06 377 ASP A N 1
ATOM 2954 C CA . ASP A 1 377 ? 19.261 19.603 -9.389 1.00 88.06 377 ASP A CA 1
ATOM 2955 C C . ASP A 1 377 ? 20.641 20.090 -8.945 1.00 88.06 377 ASP A C 1
ATOM 2957 O O . ASP A 1 377 ? 21.282 19.528 -8.056 1.00 88.06 377 ASP A O 1
ATOM 2961 N N . THR A 1 378 ? 21.146 21.126 -9.619 1.00 85.94 378 THR A N 1
ATOM 2962 C CA . THR A 1 378 ? 22.387 21.814 -9.239 1.00 85.94 378 THR A CA 1
ATOM 2963 C C . THR A 1 378 ? 22.115 23.317 -9.126 1.00 85.94 378 THR A C 1
ATOM 2965 O O . THR A 1 378 ? 21.977 23.975 -10.160 1.00 85.94 378 THR A O 1
ATOM 2968 N N . PRO A 1 379 ? 22.063 23.892 -7.906 1.00 87.12 379 PRO A N 1
ATOM 2969 C CA . PRO A 1 379 ? 22.201 23.227 -6.600 1.00 87.12 379 PRO A CA 1
ATOM 2970 C C . PRO A 1 379 ? 21.041 22.264 -6.293 1.00 87.12 379 PRO A C 1
ATOM 2972 O O . PRO A 1 379 ? 19.966 22.393 -6.874 1.00 87.12 379 PRO A O 1
ATOM 2975 N N . SER A 1 380 ? 21.263 21.311 -5.385 1.00 87.19 380 SER A N 1
ATOM 2976 C CA . SER A 1 380 ? 20.236 20.350 -4.979 1.00 87.19 380 SER A CA 1
ATOM 2977 C C . SER A 1 380 ? 19.099 21.022 -4.207 1.00 87.19 380 SER A C 1
ATOM 2979 O O . SER A 1 380 ? 19.294 22.017 -3.503 1.00 87.19 380 SER A O 1
ATOM 2981 N N . VAL A 1 381 ? 17.897 20.459 -4.338 1.00 89.44 381 VAL A N 1
ATOM 2982 C CA . VAL A 1 381 ? 16.744 20.800 -3.500 1.00 89.44 381 VAL A CA 1
ATOM 2983 C C . VAL A 1 381 ? 16.703 19.813 -2.341 1.00 89.44 381 VAL A C 1
ATOM 2985 O O . VAL A 1 381 ? 16.529 18.615 -2.551 1.00 89.44 381 VAL A O 1
ATOM 2988 N N . GLU A 1 382 ? 16.893 20.313 -1.123 1.00 89.44 382 GLU A N 1
ATOM 2989 C CA . GLU A 1 382 ? 16.984 19.486 0.082 1.00 89.44 382 GLU A CA 1
ATOM 2990 C C . GLU A 1 382 ? 15.635 19.343 0.793 1.00 89.44 382 GLU A C 1
ATOM 2992 O O . GLU A 1 382 ? 14.882 20.308 0.951 1.00 89.44 382 GLU A O 1
ATOM 2997 N N . THR A 1 383 ? 15.369 18.132 1.273 1.00 91.50 383 THR A N 1
ATOM 2998 C CA . THR A 1 383 ? 14.346 17.829 2.283 1.00 91.50 383 THR A CA 1
ATOM 2999 C C . THR A 1 383 ? 15.028 17.602 3.642 1.00 91.50 383 THR A C 1
ATOM 3001 O O . THR A 1 383 ? 16.259 17.551 3.702 1.00 91.50 383 THR A O 1
ATOM 3004 N N . PRO A 1 384 ? 14.285 17.424 4.751 1.00 89.94 384 PRO A N 1
ATOM 3005 C CA . PRO A 1 384 ? 14.890 17.066 6.037 1.00 89.94 384 PRO A CA 1
ATOM 3006 C C . PRO A 1 384 ? 15.713 15.764 6.032 1.00 89.94 384 PRO A C 1
ATOM 3008 O O . PRO A 1 384 ? 16.538 15.583 6.925 1.00 89.94 384 PRO A O 1
ATOM 3011 N N . TRP A 1 385 ? 15.508 14.872 5.053 1.00 91.31 385 TRP A N 1
ATOM 3012 C CA . TRP A 1 385 ? 16.099 13.525 5.023 1.00 91.31 385 TRP A CA 1
ATOM 3013 C C . TRP A 1 385 ? 17.091 13.292 3.871 1.00 91.31 385 TRP A C 1
ATOM 3015 O O . TRP A 1 385 ? 17.826 12.304 3.875 1.00 91.31 385 TRP A O 1
ATOM 3025 N N . GLY A 1 386 ? 17.157 14.210 2.905 1.00 90.88 386 GLY A N 1
ATOM 3026 C CA . GLY A 1 386 ? 18.093 14.150 1.782 1.00 90.88 386 GLY A CA 1
ATOM 3027 C C . GLY A 1 386 ? 17.615 14.917 0.552 1.00 90.88 386 GLY A C 1
ATOM 3028 O O . GLY A 1 386 ? 16.541 15.530 0.550 1.00 90.88 386 GLY A O 1
ATOM 3029 N N . SER A 1 387 ? 18.412 14.863 -0.514 1.00 91.88 387 SER A N 1
ATOM 3030 C CA . SER A 1 387 ? 18.117 15.580 -1.752 1.00 91.88 387 SER A CA 1
ATOM 3031 C C . SER A 1 387 ? 16.929 14.965 -2.491 1.00 91.88 387 SER A C 1
ATOM 3033 O O . SER A 1 387 ? 16.829 13.745 -2.663 1.00 91.88 387 SER A O 1
ATOM 3035 N N . GLN A 1 388 ? 16.056 15.829 -2.994 1.00 92.62 388 GLN A N 1
ATOM 3036 C CA . GLN A 1 388 ? 14.972 15.457 -3.887 1.00 92.62 388 GLN A CA 1
ATOM 3037 C C . GLN A 1 388 ? 15.491 15.275 -5.319 1.00 92.62 388 GLN A C 1
ATOM 3039 O O . GLN A 1 388 ? 16.322 16.050 -5.798 1.00 92.62 388 GLN A O 1
ATOM 3044 N N . ALA A 1 389 ? 14.983 14.259 -6.018 1.00 94.00 389 ALA A N 1
ATOM 3045 C CA . ALA A 1 389 ? 15.302 14.041 -7.423 1.00 94.00 389 ALA A CA 1
ATOM 3046 C C . ALA A 1 389 ? 14.685 15.121 -8.332 1.00 94.00 389 ALA A C 1
ATOM 3048 O O . ALA A 1 389 ? 13.657 15.723 -8.017 1.00 94.00 389 ALA A O 1
ATOM 3049 N N . ASN A 1 390 ? 15.284 15.324 -9.504 1.00 93.50 390 ASN A N 1
ATOM 3050 C CA . ASN A 1 390 ? 14.821 16.291 -10.493 1.00 93.50 390 ASN A CA 1
ATOM 3051 C C . ASN A 1 390 ? 13.584 15.777 -11.243 1.00 93.50 390 ASN A C 1
ATOM 3053 O O . ASN A 1 390 ? 13.665 15.315 -12.384 1.00 93.50 390 ASN A O 1
ATOM 3057 N N . PHE A 1 391 ? 12.409 15.866 -10.619 1.00 93.44 391 PHE A N 1
ATOM 3058 C CA . PHE A 1 391 ? 11.151 15.415 -11.225 1.00 93.44 391 PHE A CA 1
ATOM 3059 C C . PHE A 1 391 ? 10.768 16.183 -12.498 1.00 93.44 391 PHE A C 1
ATOM 3061 O O . PHE A 1 391 ? 9.908 15.729 -13.248 1.00 93.44 391 PHE A O 1
ATOM 3068 N N . GLY A 1 392 ? 11.372 17.352 -12.748 1.00 92.06 392 GLY A N 1
ATOM 3069 C CA . GLY A 1 392 ? 11.126 18.142 -13.956 1.00 92.06 392 GLY A CA 1
ATOM 3070 C C . GLY A 1 392 ? 11.723 17.518 -15.219 1.00 92.06 392 GLY A C 1
ATOM 3071 O O . GLY A 1 392 ? 11.271 17.817 -16.323 1.00 92.06 392 GLY A O 1
ATOM 3072 N N . THR A 1 393 ? 12.704 16.624 -15.070 1.00 94.19 393 THR A N 1
ATOM 3073 C CA . THR A 1 393 ? 13.323 15.916 -16.193 1.00 94.19 393 THR A CA 1
ATOM 3074 C C . THR A 1 393 ? 12.493 14.680 -16.565 1.00 94.19 393 THR A C 1
ATOM 3076 O O . THR A 1 393 ? 12.362 13.777 -15.735 1.00 94.19 393 THR A O 1
ATOM 3079 N N . PRO A 1 394 ? 11.971 14.556 -17.806 1.00 95.06 394 PRO A N 1
ATOM 3080 C CA . PRO A 1 394 ? 11.063 13.465 -18.178 1.00 95.06 394 PRO A CA 1
ATOM 3081 C C . PRO A 1 394 ? 11.597 12.056 -17.893 1.00 95.06 394 PRO A C 1
ATOM 3083 O O . PRO A 1 394 ? 10.873 11.224 -17.358 1.00 95.06 394 PRO A O 1
ATOM 3086 N N . ALA A 1 395 ? 12.878 11.790 -18.165 1.00 95.69 395 ALA A N 1
ATOM 3087 C CA . ALA A 1 395 ? 13.483 10.481 -17.902 1.00 95.69 395 ALA A CA 1
ATOM 3088 C C . ALA A 1 395 ? 13.625 10.160 -16.398 1.00 95.69 395 ALA A C 1
ATOM 3090 O O . ALA A 1 395 ? 13.588 8.987 -16.013 1.00 95.69 395 ALA A O 1
ATOM 3091 N N . VAL A 1 396 ? 13.743 11.186 -15.545 1.00 97.06 396 VAL A N 1
ATOM 3092 C CA . VAL A 1 396 ? 13.720 11.047 -14.081 1.00 97.06 396 VAL A CA 1
ATOM 3093 C C . VAL A 1 396 ? 12.284 10.825 -13.607 1.00 97.06 396 VAL A C 1
ATOM 3095 O O . VAL A 1 396 ? 12.041 9.899 -12.844 1.00 97.06 396 VAL A O 1
ATOM 3098 N N . ALA A 1 397 ? 11.302 11.570 -14.120 1.00 96.75 397 ALA A N 1
ATOM 3099 C CA . ALA A 1 397 ? 9.889 11.296 -13.840 1.00 96.75 397 ALA A CA 1
ATOM 3100 C C . ALA A 1 397 ? 9.489 9.862 -14.248 1.00 96.75 397 ALA A C 1
ATOM 3102 O O . ALA A 1 397 ? 8.827 9.162 -13.484 1.00 96.75 397 ALA A O 1
ATOM 3103 N N . ASP A 1 398 ? 9.957 9.385 -15.406 1.00 96.44 398 ASP A N 1
ATOM 3104 C CA . ASP A 1 398 ? 9.780 8.002 -15.865 1.00 96.44 398 ASP A CA 1
ATOM 3105 C C . ASP A 1 398 ? 10.463 6.982 -14.953 1.00 96.44 398 ASP A C 1
ATOM 3107 O O . ASP A 1 398 ? 9.979 5.864 -14.815 1.00 96.44 398 ASP A O 1
ATOM 3111 N N . TYR A 1 399 ? 11.598 7.322 -14.338 1.00 97.81 399 TYR A N 1
ATOM 3112 C CA . TYR A 1 399 ? 12.257 6.438 -13.380 1.00 97.81 399 TYR A CA 1
ATOM 3113 C C . TYR A 1 399 ? 11.349 6.118 -12.181 1.00 97.81 399 TYR A C 1
ATOM 3115 O O . TYR A 1 399 ? 11.302 4.957 -11.775 1.00 97.81 399 TYR A O 1
ATOM 3123 N N . PHE A 1 400 ? 10.602 7.101 -11.670 1.00 97.69 400 PHE A N 1
ATOM 3124 C CA . PHE A 1 400 ? 9.650 6.916 -10.569 1.00 97.69 400 PHE A CA 1
ATOM 3125 C C . PHE A 1 400 ? 8.317 6.322 -11.035 1.00 97.69 400 PHE A C 1
ATOM 3127 O O . PHE A 1 400 ? 7.861 5.321 -10.491 1.00 97.69 400 PHE A O 1
ATOM 3134 N N . ALA A 1 401 ? 7.704 6.873 -12.086 1.00 96.56 401 ALA A N 1
ATOM 3135 C CA . ALA A 1 401 ? 6.432 6.354 -12.593 1.00 96.56 401 ALA A CA 1
ATOM 3136 C C . ALA A 1 401 ? 6.554 4.886 -13.044 1.00 96.56 401 ALA A C 1
ATOM 3138 O O . ALA A 1 401 ? 5.692 4.059 -12.767 1.00 96.56 401 ALA A O 1
ATOM 3139 N N . HIS A 1 402 ? 7.664 4.503 -13.679 1.00 96.62 402 HIS A N 1
ATOM 3140 C CA . HIS A 1 402 ? 7.852 3.106 -14.059 1.00 96.62 402 HIS A CA 1
ATOM 3141 C C . HIS A 1 402 ? 8.210 2.194 -12.878 1.00 96.62 402 HIS A C 1
ATOM 3143 O O . HIS A 1 402 ? 7.945 0.994 -12.978 1.00 96.62 402 HIS A O 1
ATOM 3149 N N . SER A 1 403 ? 8.765 2.711 -11.772 1.00 97.38 403 SER A N 1
ATOM 3150 C CA . SER A 1 403 ? 9.008 1.880 -10.587 1.00 97.38 403 SER A CA 1
ATOM 3151 C C . SER A 1 403 ? 7.690 1.468 -9.926 1.00 97.38 403 SER A C 1
ATOM 3153 O O . SER A 1 403 ? 7.530 0.299 -9.580 1.00 97.38 403 SER A O 1
ATOM 3155 N N . SER A 1 404 ? 6.687 2.353 -9.860 1.00 96.38 404 SER A N 1
ATOM 3156 C CA . SER A 1 404 ? 5.345 1.968 -9.389 1.00 96.38 404 SER A CA 1
ATOM 3157 C C . SER A 1 404 ? 4.708 0.925 -10.313 1.00 96.38 404 SER A C 1
ATOM 3159 O O . SER A 1 404 ? 4.253 -0.127 -9.868 1.00 96.38 404 SER A O 1
ATOM 3161 N N . HIS A 1 405 ? 4.775 1.123 -11.630 1.00 95.81 405 HIS A N 1
ATOM 3162 C CA . HIS A 1 405 ? 4.271 0.135 -12.588 1.00 95.81 405 HIS A CA 1
ATOM 3163 C C . HIS A 1 405 ? 4.936 -1.232 -12.410 1.00 95.81 405 HIS A C 1
ATOM 3165 O O . HIS A 1 405 ? 4.281 -2.265 -12.554 1.00 95.81 405 HIS A O 1
ATOM 3171 N N . TYR A 1 406 ? 6.238 -1.251 -12.127 1.00 96.69 406 TYR A N 1
ATOM 3172 C CA . TYR A 1 406 ? 7.007 -2.463 -11.873 1.00 96.69 406 TYR A CA 1
ATOM 3173 C C . TYR A 1 406 ? 6.492 -3.217 -10.641 1.00 96.69 406 TYR A C 1
ATOM 3175 O O . TYR A 1 406 ? 6.196 -4.408 -10.748 1.00 96.69 406 TYR A O 1
ATOM 3183 N N . TRP A 1 407 ? 6.275 -2.530 -9.518 1.00 98.06 407 TRP A N 1
ATOM 3184 C CA . TRP A 1 407 ? 5.735 -3.147 -8.303 1.00 98.06 407 TRP A CA 1
ATOM 3185 C C . TRP A 1 407 ? 4.304 -3.678 -8.495 1.00 98.06 407 TRP A C 1
ATOM 3187 O O . TRP A 1 407 ? 4.006 -4.796 -8.072 1.00 98.06 407 TRP A O 1
ATOM 3197 N N . PHE A 1 408 ? 3.430 -2.948 -9.198 1.00 96.06 408 PHE A N 1
ATOM 3198 C CA . PHE A 1 408 ? 2.087 -3.444 -9.524 1.00 96.06 408 PHE A CA 1
ATOM 3199 C C . PHE A 1 408 ? 2.106 -4.662 -10.452 1.00 96.06 408 PHE A C 1
ATOM 3201 O O . PHE A 1 408 ? 1.339 -5.606 -10.269 1.00 96.06 408 PHE A O 1
ATOM 3208 N N . GLN A 1 409 ? 2.950 -4.639 -11.484 1.00 92.38 409 GLN A N 1
ATOM 3209 C CA . GLN A 1 409 ? 2.894 -5.615 -12.569 1.00 92.38 409 GLN A CA 1
ATOM 3210 C C . GLN A 1 409 ? 3.686 -6.891 -12.288 1.00 92.38 409 GLN A C 1
ATOM 3212 O O . GLN A 1 409 ? 3.250 -7.961 -12.710 1.00 92.38 409 GLN A O 1
ATOM 3217 N N . GLU A 1 410 ? 4.861 -6.772 -11.669 1.00 95.31 410 GLU A N 1
ATOM 3218 C CA . GLU A 1 410 ? 5.784 -7.889 -11.450 1.00 95.31 410 GLU A CA 1
ATOM 3219 C C . GLU A 1 410 ? 5.632 -8.509 -10.053 1.00 95.31 410 GLU A C 1
ATOM 3221 O O . GLU A 1 410 ? 5.809 -9.719 -9.915 1.00 95.31 410 GLU A O 1
ATOM 3226 N N . PHE A 1 411 ? 5.277 -7.706 -9.043 1.00 97.88 411 PHE A N 1
ATOM 3227 C CA . PHE A 1 411 ? 5.152 -8.142 -7.644 1.00 97.88 411 PHE A CA 1
ATOM 3228 C C . PHE A 1 411 ? 3.709 -8.213 -7.150 1.00 97.88 411 PHE A C 1
ATOM 3230 O O . PHE A 1 411 ? 3.489 -8.644 -6.029 1.00 97.88 411 PHE A O 1
ATOM 3237 N N . HIS A 1 412 ? 2.735 -7.812 -7.971 1.00 97.06 412 HIS A N 1
ATOM 3238 C CA . HIS A 1 412 ? 1.306 -7.876 -7.652 1.00 97.06 412 HIS A CA 1
ATOM 3239 C C . HIS A 1 412 ? 0.886 -7.064 -6.413 1.00 97.06 412 HIS A C 1
ATOM 3241 O O . HIS A 1 412 ? -0.143 -7.362 -5.819 1.00 97.06 412 HIS A O 1
ATOM 3247 N N . VAL A 1 413 ? 1.621 -6.005 -6.053 1.00 98.06 413 VAL A N 1
ATOM 3248 C CA . VAL A 1 413 ? 1.238 -5.099 -4.952 1.00 98.06 413 VAL A CA 1
ATOM 3249 C C . VAL A 1 413 ? -0.196 -4.570 -5.156 1.00 98.06 413 VAL A C 1
ATOM 3251 O O . VAL A 1 413 ? -0.643 -4.366 -6.290 1.00 98.06 413 VAL A O 1
ATOM 3254 N N . ASP A 1 414 ? -0.944 -4.365 -4.070 1.00 98.19 414 ASP A N 1
ATOM 3255 C CA . ASP A 1 414 ? -2.367 -3.986 -4.075 1.00 98.19 414 ASP A CA 1
ATOM 3256 C C . ASP A 1 414 ? -2.639 -2.493 -3.936 1.00 98.19 414 ASP A C 1
ATOM 3258 O O . ASP A 1 414 ? -3.767 -2.026 -4.107 1.00 98.19 414 ASP A O 1
ATOM 3262 N N . GLY A 1 415 ? -1.593 -1.728 -3.679 1.00 98.06 415 GLY A N 1
ATOM 3263 C CA . GLY A 1 415 ? -1.680 -0.295 -3.540 1.00 98.06 415 GLY A CA 1
ATOM 3264 C C . GLY A 1 415 ? -0.436 0.289 -2.902 1.00 98.06 415 GLY A C 1
ATOM 3265 O O . GLY A 1 415 ? 0.526 -0.420 -2.600 1.00 98.06 415 GLY A O 1
ATOM 3266 N N . TYR A 1 416 ? -0.478 1.593 -2.680 1.00 98.50 416 TYR A N 1
ATOM 3267 C CA . TYR A 1 416 ? 0.613 2.320 -2.052 1.00 98.50 416 TYR A CA 1
ATOM 3268 C C . TYR A 1 416 ? 0.117 3.178 -0.909 1.00 98.50 416 TYR A C 1
ATOM 3270 O O . TYR A 1 416 ? -0.954 3.775 -1.006 1.00 98.50 416 TYR A O 1
ATOM 3278 N N . ARG A 1 417 ? 0.956 3.327 0.111 1.00 98.06 417 ARG A N 1
ATOM 3279 C CA . ARG A 1 417 ? 0.989 4.541 0.925 1.00 98.06 417 ARG A CA 1
ATOM 3280 C C . ARG A 1 417 ? 2.193 5.351 0.462 1.00 98.06 417 ARG A C 1
ATOM 3282 O O . ARG A 1 417 ? 3.245 4.775 0.240 1.00 98.06 417 ARG A O 1
ATOM 3289 N N . MET A 1 418 ? 2.038 6.645 0.216 1.00 97.94 418 MET A N 1
ATOM 3290 C CA . MET A 1 418 ? 3.152 7.524 -0.130 1.00 97.94 418 MET A CA 1
ATOM 3291 C C . MET A 1 418 ? 3.537 8.344 1.090 1.00 97.94 418 MET A C 1
ATOM 3293 O O . MET A 1 418 ? 2.705 9.068 1.642 1.00 97.94 418 MET A O 1
ATOM 3297 N N . ASP A 1 419 ? 4.800 8.215 1.463 1.00 96.25 419 ASP A N 1
ATOM 3298 C CA . ASP A 1 419 ? 5.425 8.945 2.546 1.00 96.25 419 ASP A CA 1
ATOM 3299 C C . ASP A 1 419 ? 5.614 10.426 2.214 1.00 96.25 419 ASP A C 1
ATOM 3301 O O . ASP A 1 419 ? 6.066 10.789 1.118 1.00 96.25 419 ASP A O 1
ATOM 3305 N N . ALA A 1 420 ? 5.291 11.266 3.194 1.00 94.75 420 ALA A N 1
ATOM 3306 C CA . ALA A 1 420 ? 5.595 12.680 3.263 1.00 94.75 420 ALA A CA 1
ATOM 3307 C C . ALA A 1 420 ? 5.262 13.427 1.964 1.00 94.75 420 ALA A C 1
ATOM 3309 O O . ALA A 1 420 ? 6.101 14.118 1.380 1.00 94.75 420 ALA A O 1
ATOM 3310 N N . THR A 1 421 ? 4.016 13.321 1.484 1.00 95.25 421 THR A N 1
ATOM 3311 C CA . THR A 1 421 ? 3.603 13.919 0.198 1.00 95.25 421 THR A CA 1
ATOM 3312 C C . THR A 1 421 ? 3.737 15.439 0.181 1.00 95.25 421 THR A C 1
ATOM 3314 O O . THR A 1 421 ? 3.947 16.024 -0.879 1.00 95.25 421 THR A O 1
ATOM 3317 N N . ALA A 1 422 ? 3.688 16.087 1.349 1.00 92.25 422 ALA A N 1
ATOM 3318 C CA . ALA A 1 422 ? 3.969 17.517 1.499 1.00 92.25 422 ALA A CA 1
ATOM 3319 C C . ALA A 1 422 ? 5.419 17.895 1.120 1.00 92.25 422 ALA A C 1
ATOM 3321 O O . ALA A 1 422 ? 5.706 19.054 0.829 1.00 92.25 422 ALA A O 1
ATOM 3322 N N . TYR A 1 423 ? 6.328 16.917 1.091 1.00 93.31 423 TYR A N 1
ATOM 3323 C CA . TYR A 1 423 ? 7.716 17.060 0.653 1.00 93.31 423 TYR A CA 1
ATOM 3324 C C . TYR A 1 423 ? 7.945 16.560 -0.775 1.00 93.31 423 TYR A C 1
ATOM 3326 O O . TYR A 1 423 ? 9.073 16.606 -1.258 1.00 93.31 423 TYR A O 1
ATOM 3334 N N . MET A 1 424 ? 6.898 16.162 -1.504 1.00 93.69 424 MET A N 1
ATOM 3335 C CA . MET A 1 424 ? 6.985 15.982 -2.957 1.00 93.69 424 MET A CA 1
ATOM 3336 C C . MET A 1 424 ? 6.972 17.320 -3.689 1.00 93.69 424 MET A C 1
ATOM 3338 O O . MET A 1 424 ? 7.566 17.437 -4.753 1.00 93.69 424 MET A O 1
ATOM 3342 N N . ASN A 1 425 ? 6.338 18.347 -3.123 1.00 87.31 425 ASN A N 1
ATOM 3343 C CA . ASN A 1 425 ? 6.174 19.652 -3.752 1.00 87.31 425 ASN A CA 1
ATOM 3344 C C . ASN A 1 425 ? 6.880 20.849 -3.048 1.00 87.31 425 ASN A C 1
ATOM 3346 O O . ASN A 1 425 ? 6.282 21.928 -2.987 1.00 87.31 425 ASN A O 1
ATOM 3350 N N . PRO A 1 426 ? 8.136 20.740 -2.562 1.00 80.25 426 PRO A N 1
ATOM 3351 C CA . PRO A 1 426 ? 8.869 21.859 -1.984 1.00 80.25 426 PRO A CA 1
ATOM 3352 C C . PRO A 1 426 ? 9.536 22.739 -3.056 1.00 80.25 426 PRO A C 1
ATOM 3354 O O . PRO A 1 426 ? 9.962 22.276 -4.116 1.00 80.25 426 PRO A O 1
ATOM 3357 N N . GLY A 1 427 ? 9.690 24.029 -2.745 1.00 80.56 427 GLY A N 1
ATOM 3358 C CA . GLY A 1 427 ? 10.553 24.951 -3.492 1.00 80.56 427 GLY A CA 1
ATOM 3359 C C . GLY A 1 427 ? 10.275 25.010 -4.999 1.00 80.56 427 GLY A C 1
ATOM 3360 O O . GLY A 1 427 ? 9.134 25.142 -5.439 1.00 80.56 427 GLY A O 1
ATOM 3361 N N . THR A 1 428 ? 11.337 24.932 -5.804 1.00 78.19 428 THR A N 1
ATOM 3362 C CA . THR A 1 428 ? 11.272 24.984 -7.276 1.00 78.19 428 THR A CA 1
ATOM 3363 C C . THR A 1 428 ? 10.658 23.734 -7.906 1.00 78.19 428 THR A C 1
ATOM 3365 O O . THR A 1 428 ? 10.239 23.789 -9.060 1.00 78.19 428 THR A O 1
ATOM 3368 N N . HIS A 1 429 ? 10.562 22.624 -7.170 1.00 81.94 429 HIS A N 1
ATOM 3369 C CA . HIS A 1 429 ? 10.004 21.356 -7.655 1.00 81.94 429 HIS A CA 1
ATOM 3370 C C . HIS A 1 429 ? 8.523 21.190 -7.335 1.00 81.94 429 HIS A C 1
ATOM 3372 O O . HIS A 1 429 ? 7.930 20.170 -7.677 1.00 81.94 429 HIS A O 1
ATOM 3378 N N . ALA A 1 430 ? 7.895 22.201 -6.727 1.00 85.06 430 ALA A N 1
ATOM 3379 C CA . ALA A 1 430 ? 6.495 22.141 -6.333 1.00 85.06 430 ALA A CA 1
ATOM 3380 C C . ALA A 1 430 ? 5.570 21.657 -7.460 1.00 85.06 430 ALA A C 1
ATOM 3382 O O . ALA A 1 430 ? 4.757 20.754 -7.264 1.00 85.06 430 ALA A O 1
ATOM 3383 N N . ALA A 1 431 ? 5.738 22.215 -8.661 1.00 92.31 431 ALA A N 1
ATOM 3384 C CA . ALA A 1 431 ? 4.925 21.858 -9.817 1.00 92.31 431 ALA A CA 1
ATOM 3385 C C . ALA A 1 431 ? 5.242 20.455 -10.362 1.00 92.31 431 ALA A C 1
ATOM 3387 O O . ALA A 1 431 ? 4.321 19.705 -10.678 1.00 92.31 431 ALA A O 1
ATOM 3388 N N . SER A 1 432 ? 6.522 20.087 -10.468 1.00 94.56 432 SER A N 1
ATOM 3389 C CA . SER A 1 432 ? 6.937 18.802 -11.042 1.00 94.56 432 SER A CA 1
ATOM 3390 C C . SER A 1 432 ? 6.631 17.626 -10.115 1.00 94.56 432 SER A C 1
ATOM 3392 O O . SER A 1 432 ? 6.147 16.598 -10.582 1.00 94.56 432 SER A O 1
ATOM 3394 N N . GLY A 1 433 ? 6.816 17.784 -8.804 1.00 95.56 433 GLY A N 1
ATOM 3395 C CA . GLY A 1 433 ? 6.428 16.776 -7.821 1.00 95.56 433 GLY A CA 1
ATOM 3396 C C . GLY A 1 433 ? 4.916 16.586 -7.723 1.00 95.56 433 GLY A C 1
ATOM 3397 O O . GLY A 1 433 ? 4.443 15.450 -7.691 1.00 95.56 433 GLY A O 1
ATOM 3398 N N . TRP A 1 434 ? 4.133 17.673 -7.773 1.00 96.56 434 TRP A N 1
ATOM 3399 C CA . TRP A 1 434 ? 2.669 17.571 -7.854 1.00 96.56 434 TRP A CA 1
ATOM 3400 C C . TRP A 1 434 ? 2.219 16.859 -9.133 1.00 96.56 434 TRP A C 1
ATOM 3402 O O . TRP A 1 434 ? 1.399 15.944 -9.075 1.00 96.56 434 TRP A O 1
ATOM 3412 N N . ALA A 1 435 ? 2.805 17.214 -10.281 1.00 96.88 435 ALA A N 1
ATOM 3413 C CA . ALA A 1 435 ? 2.526 16.557 -11.556 1.00 96.88 435 ALA A CA 1
ATOM 3414 C C . ALA A 1 435 ? 2.903 15.064 -11.544 1.00 96.88 435 ALA A C 1
ATOM 3416 O O . ALA A 1 435 ? 2.182 14.248 -12.115 1.00 96.88 435 ALA A O 1
ATOM 3417 N N . LEU A 1 436 ? 3.989 14.681 -10.863 1.00 97.44 436 LEU A N 1
ATOM 3418 C CA . LEU A 1 436 ? 4.386 13.280 -10.718 1.00 97.44 436 LEU A CA 1
ATOM 3419 C C . LEU A 1 436 ? 3.391 12.485 -9.856 1.00 97.44 436 LEU A C 1
ATOM 3421 O O . LEU A 1 436 ? 3.037 11.363 -10.218 1.00 97.44 436 LEU A O 1
ATOM 3425 N N . MET A 1 437 ? 2.872 13.072 -8.772 1.00 97.81 437 MET A N 1
ATOM 3426 C CA . MET A 1 437 ? 1.790 12.461 -7.986 1.00 97.81 437 MET A CA 1
ATOM 3427 C C . MET A 1 437 ? 0.500 12.311 -8.808 1.00 97.81 437 MET A C 1
ATOM 3429 O O . MET A 1 437 ? -0.138 11.258 -8.770 1.00 97.81 437 MET A O 1
ATOM 3433 N N . GLN A 1 438 ? 0.141 13.321 -9.610 1.00 97.44 438 GLN A N 1
ATOM 3434 C CA . GLN A 1 438 ? -0.998 13.231 -10.531 1.00 97.44 438 GLN A CA 1
ATOM 3435 C C . GLN A 1 438 ? -0.804 12.124 -11.567 1.00 97.44 438 GLN A C 1
ATOM 3437 O O . GLN A 1 438 ? -1.736 11.369 -11.841 1.00 97.44 438 GLN A O 1
ATOM 3442 N N . ARG A 1 439 ? 0.404 12.008 -12.128 1.00 96.69 439 ARG A N 1
ATOM 3443 C CA . ARG A 1 439 ? 0.752 10.956 -13.084 1.00 96.69 439 ARG A CA 1
ATOM 3444 C C . ARG A 1 439 ? 0.581 9.570 -12.468 1.00 96.69 439 ARG A C 1
ATOM 3446 O O . ARG A 1 439 ? -0.125 8.763 -13.064 1.00 96.69 439 ARG A O 1
ATOM 3453 N N . LEU A 1 440 ? 1.129 9.330 -11.271 1.00 97.00 440 LEU A N 1
ATOM 3454 C CA . LEU A 1 440 ? 0.954 8.067 -10.541 1.00 97.00 440 LEU A CA 1
ATOM 3455 C C . LEU A 1 440 ? -0.529 7.696 -10.427 1.00 97.00 440 LEU A C 1
ATOM 3457 O O . LEU A 1 440 ? -0.917 6.586 -10.783 1.00 97.00 440 LEU A O 1
ATOM 3461 N N . ASN A 1 441 ? -1.362 8.621 -9.948 1.00 96.75 441 ASN A N 1
ATOM 3462 C CA . ASN A 1 441 ? -2.774 8.337 -9.708 1.00 96.75 441 ASN A CA 1
ATOM 3463 C C . ASN A 1 441 ? -3.584 8.182 -11.006 1.00 96.75 441 ASN A C 1
ATOM 3465 O O . ASN A 1 441 ? -4.458 7.320 -11.064 1.00 96.75 441 ASN A O 1
ATOM 3469 N N . ASN A 1 442 ? -3.275 8.944 -12.060 1.00 94.06 442 ASN A N 1
ATOM 3470 C CA . ASN A 1 442 ? -3.924 8.812 -13.368 1.00 94.06 442 ASN A CA 1
ATOM 3471 C C . ASN A 1 442 ? -3.570 7.491 -14.059 1.00 94.06 442 ASN A C 1
ATOM 3473 O O . ASN A 1 442 ? -4.457 6.784 -14.534 1.00 94.06 442 ASN A O 1
ATOM 3477 N N . GLU A 1 443 ? -2.285 7.133 -14.099 1.00 92.88 443 GLU A N 1
ATOM 3478 C CA . GLU A 1 443 ? -1.828 5.874 -14.698 1.00 92.88 443 GLU A CA 1
ATOM 3479 C C . GLU A 1 443 ? -2.354 4.673 -13.896 1.00 92.88 443 GLU A C 1
ATOM 3481 O O . GLU A 1 443 ? -2.832 3.698 -14.484 1.00 92.88 443 GLU A O 1
ATOM 3486 N N . LYS A 1 444 ? -2.391 4.782 -12.558 1.00 93.50 444 LYS A N 1
ATOM 3487 C CA . LYS A 1 444 ? -3.063 3.814 -11.684 1.00 93.50 444 LYS A CA 1
ATOM 3488 C C . LYS A 1 444 ? -4.546 3.694 -12.006 1.00 93.50 444 LYS A C 1
ATOM 3490 O O . LYS A 1 444 ? -5.021 2.578 -12.174 1.00 93.50 444 LYS A O 1
ATOM 3495 N N . TYR A 1 445 ? -5.282 4.797 -12.116 1.00 88.44 445 TYR A N 1
ATOM 3496 C CA . TYR A 1 445 ? -6.716 4.748 -12.411 1.00 88.44 445 TYR A CA 1
ATOM 3497 C C . TYR A 1 445 ? -6.986 4.063 -13.755 1.00 88.44 445 TYR A C 1
ATOM 3499 O O . TYR A 1 445 ? -7.798 3.146 -13.814 1.00 88.44 445 TYR A O 1
ATOM 3507 N N . ASN A 1 446 ? -6.227 4.407 -14.796 1.00 86.25 446 ASN A N 1
ATOM 3508 C CA . ASN A 1 446 ? -6.412 3.853 -16.140 1.00 86.25 446 ASN A CA 1
ATOM 3509 C C . ASN A 1 446 ? -6.066 2.358 -16.250 1.00 86.25 446 ASN A C 1
ATOM 3511 O O . ASN A 1 446 ? -6.558 1.681 -17.150 1.00 86.25 446 ASN A O 1
ATOM 3515 N N . ARG A 1 447 ? -5.187 1.834 -15.383 1.00 88.56 447 ARG A N 1
ATOM 3516 C CA . ARG A 1 447 ? -4.628 0.480 -15.548 1.00 88.56 447 ARG A CA 1
ATOM 3517 C C . ARG A 1 447 ? -4.907 -0.489 -14.396 1.00 88.56 447 ARG A C 1
ATOM 3519 O O . ARG A 1 447 ? -4.958 -1.702 -14.598 1.00 88.56 447 ARG A O 1
ATOM 3526 N N . TRP A 1 448 ? -5.117 0.047 -13.204 1.00 92.25 448 TRP A N 1
ATOM 3527 C CA . TRP A 1 448 ? -5.165 -0.647 -11.919 1.00 92.25 448 TRP A CA 1
ATOM 3528 C C . TRP A 1 448 ? -6.215 -0.007 -10.989 1.00 92.25 448 TRP A C 1
ATOM 3530 O O . TRP A 1 448 ? -5.945 0.285 -9.828 1.00 92.25 448 TRP A O 1
ATOM 3540 N N . ALA A 1 449 ? -7.417 0.262 -11.509 1.00 89.62 449 ALA A N 1
ATOM 3541 C CA . ALA A 1 449 ? -8.491 0.964 -10.796 1.00 89.62 449 ALA A CA 1
ATOM 3542 C C . ALA A 1 449 ? -8.960 0.288 -9.490 1.00 89.62 449 ALA A C 1
ATOM 3544 O O . ALA A 1 449 ? -9.581 0.942 -8.658 1.00 89.62 449 ALA A O 1
ATOM 3545 N N . ASP A 1 450 ? -8.677 -1.002 -9.297 1.00 89.62 450 ASP A N 1
ATOM 3546 C CA . ASP A 1 450 ? -8.924 -1.744 -8.055 1.00 89.62 450 ASP A CA 1
ATOM 3547 C C . ASP A 1 450 ? -7.859 -1.523 -6.969 1.00 89.62 450 ASP A C 1
ATOM 3549 O O . ASP A 1 450 ? -8.092 -1.864 -5.806 1.00 89.62 450 ASP A O 1
ATOM 3553 N N . LYS A 1 451 ? -6.706 -0.944 -7.323 1.00 94.44 451 LYS A N 1
ATOM 3554 C CA . LYS A 1 451 ? -5.600 -0.649 -6.404 1.00 94.44 451 LYS A CA 1
ATOM 3555 C C . LYS A 1 451 ? -5.819 0.680 -5.682 1.00 94.44 451 LYS A C 1
ATOM 3557 O O . LYS A 1 451 ? -6.272 1.661 -6.283 1.00 94.44 451 LYS A O 1
ATOM 3562 N N . ILE A 1 452 ? -5.453 0.727 -4.404 1.00 95.50 452 ILE A N 1
ATOM 3563 C CA . ILE A 1 452 ? -5.625 1.916 -3.556 1.00 95.50 452 ILE A CA 1
ATOM 3564 C C . ILE A 1 452 ? -4.326 2.726 -3.447 1.00 95.50 452 ILE A C 1
ATOM 3566 O O . ILE A 1 452 ? -3.241 2.162 -3.337 1.00 95.50 452 ILE A O 1
ATOM 3570 N N . THR A 1 453 ? -4.410 4.052 -3.464 1.00 97.44 453 THR A N 1
ATOM 3571 C CA . THR A 1 453 ? -3.292 4.951 -3.142 1.00 97.44 453 THR A CA 1
ATOM 3572 C C . THR A 1 453 ? -3.646 5.848 -1.963 1.00 97.44 453 THR A C 1
ATOM 3574 O O . THR A 1 453 ? -4.673 6.526 -1.949 1.00 97.44 453 THR A O 1
ATOM 3577 N N . ILE A 1 454 ? -2.775 5.865 -0.960 1.00 97.06 454 ILE A N 1
ATOM 3578 C CA . ILE A 1 454 ? -2.958 6.564 0.311 1.00 97.06 454 ILE A CA 1
ATOM 3579 C C . ILE A 1 454 ? -1.826 7.577 0.462 1.00 97.06 454 ILE A C 1
ATOM 3581 O O . ILE A 1 454 ? -0.667 7.243 0.246 1.00 97.06 454 ILE A O 1
ATOM 3585 N N . ALA A 1 455 ? -2.137 8.814 0.822 1.00 96.69 455 ALA A N 1
ATOM 3586 C CA . ALA A 1 455 ? -1.130 9.831 1.098 1.00 96.69 455 ALA A CA 1
ATOM 3587 C C . ALA A 1 455 ? -0.919 10.015 2.602 1.00 96.69 455 ALA A C 1
ATOM 3589 O O . ALA A 1 455 ? -1.881 10.178 3.358 1.00 96.69 455 ALA A O 1
ATOM 3590 N N . GLU A 1 456 ? 0.331 10.099 3.038 1.00 95.38 456 GLU A N 1
ATOM 3591 C CA . GLU A 1 456 ? 0.648 10.802 4.273 1.00 95.38 456 GLU A CA 1
ATOM 3592 C C . GLU A 1 456 ? 0.962 12.261 3.939 1.00 95.38 456 GLU A C 1
ATOM 3594 O O . GLU A 1 456 ? 2.023 12.594 3.420 1.00 95.38 456 GLU A O 1
ATOM 3599 N N . ASN A 1 457 ? -0.022 13.127 4.192 1.00 91.69 457 ASN A N 1
ATOM 3600 C CA . ASN A 1 457 ? 0.128 14.568 4.055 1.00 91.69 457 ASN A CA 1
ATOM 3601 C C . ASN A 1 457 ? -0.151 15.235 5.398 1.00 91.69 457 ASN A C 1
ATOM 3603 O O . ASN A 1 457 ? -1.316 15.414 5.764 1.00 91.69 457 ASN A O 1
ATOM 3607 N N . LEU A 1 458 ? 0.901 15.632 6.106 1.00 88.50 458 LEU A N 1
ATOM 3608 C CA . LEU A 1 458 ? 0.798 16.312 7.393 1.00 88.50 458 LEU A CA 1
ATOM 3609 C C . LEU A 1 458 ? 1.340 17.757 7.295 1.00 88.50 458 LEU A C 1
ATOM 3611 O O . LEU A 1 458 ? 2.474 17.948 6.854 1.00 88.50 458 LEU A O 1
ATOM 3615 N N . PRO A 1 459 ? 0.562 18.793 7.687 1.00 86.69 459 PRO A N 1
ATOM 3616 C CA . PRO A 1 459 ? -0.852 18.739 8.075 1.00 86.69 459 PRO A CA 1
ATOM 3617 C C . PRO A 1 459 ? -1.761 18.361 6.895 1.00 86.69 459 PRO A C 1
ATOM 3619 O O . PRO A 1 459 ? -1.377 18.516 5.737 1.00 86.69 459 PRO A O 1
ATOM 3622 N N . ASN A 1 460 ? -2.975 17.881 7.183 1.00 86.31 460 ASN A N 1
ATOM 3623 C CA . ASN A 1 460 ? -3.916 17.438 6.149 1.00 86.31 460 ASN A CA 1
ATOM 3624 C C . ASN A 1 460 ? -4.158 18.497 5.060 1.00 86.31 460 ASN A C 1
ATOM 3626 O O . ASN A 1 460 ? -4.371 19.674 5.354 1.00 86.31 460 ASN A O 1
ATOM 3630 N N . ASN A 1 461 ? -4.183 18.055 3.799 1.00 87.75 461 ASN A N 1
ATOM 3631 C CA . ASN A 1 461 ? -4.503 18.883 2.637 1.00 87.75 461 ASN A CA 1
ATOM 3632 C C . ASN A 1 461 ? -5.571 18.184 1.788 1.00 87.75 461 ASN A C 1
ATOM 3634 O O . ASN A 1 461 ? -5.343 17.115 1.220 1.00 87.75 461 ASN A O 1
ATOM 3638 N N . GLU A 1 462 ? -6.741 18.807 1.674 1.00 83.75 462 GLU A N 1
ATOM 3639 C CA . GLU A 1 462 ? -7.887 18.265 0.936 1.00 83.75 462 GLU A CA 1
ATOM 3640 C C . GLU A 1 462 ? -7.581 18.023 -0.550 1.00 83.75 462 GLU A C 1
ATOM 3642 O O . GLU A 1 462 ? -8.095 17.075 -1.141 1.00 83.75 462 GLU A O 1
ATOM 3647 N N . TRP A 1 463 ? -6.701 18.831 -1.153 1.00 88.94 463 TRP A N 1
ATOM 3648 C CA . TRP A 1 463 ? -6.354 18.723 -2.572 1.00 88.94 463 TRP A CA 1
ATOM 3649 C C . TRP A 1 463 ? -5.574 17.453 -2.910 1.00 88.94 463 TRP A C 1
ATOM 3651 O O . TRP A 1 463 ? -5.547 17.048 -4.071 1.00 88.94 463 TRP A O 1
ATOM 3661 N N . VAL A 1 464 ? -4.972 16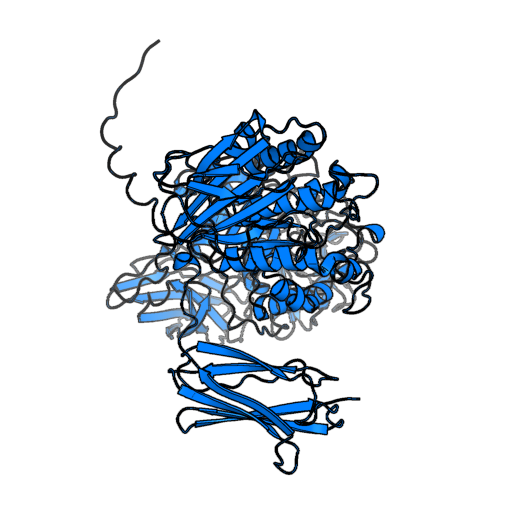.789 -1.923 1.00 91.38 464 VAL A N 1
ATOM 3662 C CA . VAL A 1 464 ? -4.216 15.551 -2.153 1.00 91.38 464 VAL A CA 1
ATOM 3663 C C . VAL A 1 464 ? -5.141 14.403 -2.570 1.00 91.38 464 VAL A C 1
ATOM 3665 O O . VAL A 1 464 ? -4.828 13.665 -3.502 1.00 91.38 464 VAL A O 1
ATOM 3668 N N . SER A 1 465 ? -6.324 14.301 -1.962 1.00 89.44 465 SER A N 1
ATOM 3669 C CA . SER A 1 465 ? -7.325 13.263 -2.259 1.00 89.44 465 SER A CA 1
ATOM 3670 C C . SER A 1 465 ? -8.386 13.679 -3.291 1.00 89.44 465 SER A C 1
ATOM 3672 O O . SER A 1 465 ? -9.345 12.943 -3.543 1.00 89.44 465 SER A O 1
ATOM 3674 N N . MET A 1 466 ? -8.244 14.869 -3.882 1.00 88.06 466 MET A N 1
ATOM 3675 C CA . MET A 1 466 ? -9.138 15.379 -4.925 1.00 88.06 466 MET A CA 1
ATOM 3676 C C . MET A 1 466 ? -8.779 14.830 -6.310 1.00 88.06 466 MET A C 1
ATOM 3678 O O . MET A 1 466 ? -7.596 14.616 -6.583 1.00 88.06 466 MET A O 1
ATOM 3682 N N . PRO A 1 467 ? -9.760 14.665 -7.221 1.00 89.88 467 PRO A N 1
ATOM 3683 C CA . PRO A 1 467 ? -9.494 14.240 -8.591 1.00 89.88 467 PRO A CA 1
ATOM 3684 C C . PRO A 1 467 ? -8.492 15.147 -9.312 1.00 89.88 467 PRO A C 1
ATOM 3686 O O . PRO A 1 467 ? -8.559 16.377 -9.224 1.00 89.88 467 PRO A O 1
ATOM 3689 N N . THR A 1 468 ? -7.612 14.536 -10.101 1.00 92.75 468 THR A N 1
ATOM 3690 C CA . THR A 1 468 ? -6.580 15.229 -10.888 1.00 92.75 468 THR A CA 1
ATOM 3691 C C . THR A 1 468 ? -7.169 16.184 -11.923 1.00 92.75 468 THR A C 1
ATOM 3693 O O . THR A 1 468 ? -6.646 17.278 -12.114 1.00 92.75 468 THR A O 1
ATOM 3696 N N . ALA A 1 469 ? -8.317 15.833 -12.514 1.00 89.19 469 ALA A N 1
ATOM 3697 C CA . ALA A 1 469 ? -9.066 16.688 -13.438 1.00 89.19 469 ALA A CA 1
ATOM 3698 C C . ALA A 1 469 ? -9.500 18.028 -12.811 1.00 89.19 469 ALA A C 1
ATOM 3700 O O . ALA A 1 469 ? -9.682 19.013 -13.523 1.00 89.19 469 ALA A O 1
ATOM 3701 N N . GLY A 1 470 ? -9.654 18.073 -11.483 1.00 89.44 470 GLY A N 1
ATOM 3702 C CA . GLY A 1 470 ? -9.939 19.293 -10.728 1.00 89.44 470 GLY A CA 1
ATOM 3703 C C . GLY A 1 470 ? -8.691 20.023 -10.223 1.00 89.44 470 GLY A C 1
ATOM 3704 O O . GLY A 1 470 ? -8.834 21.036 -9.551 1.00 89.44 470 GLY A O 1
ATOM 3705 N N . GLY A 1 471 ? -7.485 19.521 -10.508 1.00 91.81 471 GLY A N 1
ATOM 3706 C CA . GLY A 1 471 ? -6.215 20.048 -9.999 1.00 91.81 471 GLY A CA 1
ATOM 3707 C C . GLY A 1 471 ? -5.687 19.356 -8.735 1.00 91.81 471 GLY A C 1
ATOM 3708 O O . GLY A 1 471 ? -4.595 19.691 -8.281 1.00 91.81 471 GLY A O 1
ATOM 3709 N N . GLY A 1 472 ? -6.412 18.377 -8.180 1.00 93.94 472 GLY A N 1
ATOM 3710 C CA . GLY A 1 472 ? -5.945 17.581 -7.039 1.00 93.94 472 GLY A CA 1
ATOM 3711 C C . GLY A 1 472 ? -4.798 16.624 -7.387 1.00 93.94 472 GLY A C 1
ATOM 3712 O O . GLY A 1 472 ? -4.471 16.455 -8.560 1.00 93.94 472 GLY A O 1
ATOM 3713 N N . ALA A 1 473 ? -4.185 15.983 -6.389 1.00 94.88 473 ALA A N 1
ATOM 3714 C CA . ALA A 1 473 ? -3.125 14.991 -6.622 1.00 94.88 473 ALA A CA 1
ATOM 3715 C C . ALA A 1 473 ? -3.671 13.595 -6.980 1.00 94.88 473 ALA A C 1
ATOM 3717 O O . ALA A 1 473 ? -2.949 12.799 -7.575 1.00 94.88 473 ALA A O 1
ATOM 3718 N N . GLY A 1 474 ? -4.946 13.311 -6.688 1.00 94.00 474 GLY A N 1
ATOM 3719 C CA . GLY A 1 474 ? -5.646 12.104 -7.135 1.00 94.00 474 GLY A CA 1
ATOM 3720 C C . GLY A 1 474 ? -5.593 10.895 -6.200 1.00 94.00 474 GLY A C 1
ATOM 3721 O O . GLY A 1 474 ? -6.000 9.821 -6.633 1.00 94.00 474 GLY A O 1
ATOM 3722 N N . PHE A 1 475 ? -5.113 11.030 -4.960 1.00 95.19 475 PHE A N 1
ATOM 3723 C CA . PHE A 1 475 ? -5.054 9.902 -4.022 1.00 95.19 475 PHE A CA 1
ATOM 3724 C C . PHE A 1 475 ? -6.452 9.422 -3.601 1.00 95.19 475 PHE A C 1
ATOM 3726 O O . PHE A 1 475 ? -7.409 10.201 -3.493 1.00 95.19 475 PHE A O 1
ATOM 3733 N N . ASP A 1 476 ? -6.580 8.125 -3.325 1.00 93.69 476 ASP A N 1
ATOM 3734 C CA . ASP A 1 476 ? -7.838 7.554 -2.851 1.00 93.69 476 ASP A CA 1
ATOM 3735 C C . ASP A 1 476 ? -8.096 7.857 -1.390 1.00 93.69 476 ASP A C 1
ATOM 3737 O O . ASP A 1 476 ? -9.253 8.009 -1.035 1.00 93.69 476 ASP A O 1
ATOM 3741 N N . ALA A 1 477 ? -7.066 7.954 -0.556 1.00 93.12 477 ALA A N 1
ATOM 3742 C CA . ALA A 1 477 ? -7.212 8.307 0.847 1.00 93.12 477 ALA A CA 1
ATOM 3743 C C . ALA A 1 477 ? -6.008 9.100 1.360 1.00 93.12 477 ALA A C 1
ATOM 3745 O O . ALA A 1 477 ? -4.974 9.188 0.699 1.00 93.12 477 ALA A O 1
ATOM 3746 N N . GLN A 1 478 ? -6.139 9.674 2.553 1.00 93.50 478 GLN A N 1
ATOM 3747 C CA . GLN A 1 478 ? -5.019 10.245 3.291 1.00 93.50 478 GLN A CA 1
ATOM 3748 C C . GLN A 1 478 ? -5.084 9.893 4.779 1.00 93.50 478 GLN A C 1
ATOM 3750 O O . GLN A 1 478 ? -6.163 9.654 5.325 1.00 93.50 478 GLN A O 1
ATOM 3755 N N . TYR A 1 479 ? -3.935 9.888 5.446 1.00 93.88 479 TYR A N 1
ATOM 3756 C CA . TYR A 1 479 ? -3.853 9.774 6.903 1.00 93.88 479 TYR A CA 1
ATOM 3757 C C . TYR A 1 479 ? -4.671 10.859 7.601 1.00 93.88 479 TYR A C 1
ATOM 3759 O O . TYR A 1 479 ? -4.617 12.019 7.211 1.00 93.88 479 TYR A O 1
ATOM 3767 N N . HIS A 1 480 ? -5.416 10.508 8.647 1.00 91.88 480 HIS A N 1
ATOM 3768 C CA . HIS A 1 480 ? -6.330 11.427 9.322 1.00 91.88 480 HIS A CA 1
ATOM 3769 C C . HIS A 1 480 ? -5.719 11.999 10.609 1.00 91.88 480 HIS A C 1
ATOM 3771 O O . HIS A 1 480 ? -5.922 11.485 11.711 1.00 91.88 480 HIS A O 1
ATOM 3777 N N . MET A 1 481 ? -4.982 13.104 10.464 1.00 90.00 481 MET A N 1
ATOM 3778 C CA . MET A 1 481 ? -4.237 13.739 11.556 1.00 90.00 481 MET A CA 1
ATOM 3779 C C . MET A 1 481 ? -5.145 14.207 12.696 1.00 90.00 481 MET A C 1
ATOM 3781 O O . MET A 1 481 ? -4.832 13.990 13.861 1.00 90.00 481 MET A O 1
ATOM 3785 N N . LEU A 1 482 ? -6.291 14.817 12.370 1.00 89.69 482 LEU A N 1
ATOM 3786 C CA . LEU A 1 482 ? -7.212 15.354 13.378 1.00 89.69 482 LEU A CA 1
ATOM 3787 C C . LEU A 1 482 ? -7.785 14.266 14.287 1.00 89.69 482 LEU A C 1
ATOM 3789 O O . LEU A 1 482 ? -7.866 14.468 15.496 1.00 89.69 482 LEU A O 1
ATOM 3793 N N . PHE A 1 483 ? -8.156 13.112 13.726 1.00 94.00 483 PHE A N 1
ATOM 3794 C CA . PHE A 1 483 ? -8.586 11.966 14.523 1.00 94.00 483 PHE A CA 1
ATOM 3795 C C . PHE A 1 483 ? -7.455 11.463 15.420 1.00 94.00 483 PHE A C 1
ATOM 3797 O O . PHE A 1 483 ? -7.657 11.326 16.628 1.00 94.00 483 PHE A O 1
ATOM 3804 N N . ARG A 1 484 ? -6.267 11.235 14.841 1.00 95.06 484 ARG A N 1
ATOM 3805 C CA . ARG A 1 484 ? -5.090 10.759 15.575 1.00 95.06 484 ARG A CA 1
ATOM 3806 C C . ARG A 1 484 ? -4.791 11.663 16.770 1.00 95.06 484 ARG A C 1
ATOM 3808 O O . ARG A 1 484 ? -4.706 11.179 17.897 1.00 95.06 484 ARG A O 1
ATOM 3815 N N . ASP A 1 485 ? -4.659 12.965 16.531 1.00 94.75 485 ASP A N 1
ATOM 3816 C CA . ASP A 1 485 ? -4.267 13.938 17.550 1.00 94.75 485 ASP A CA 1
ATOM 3817 C C . ASP A 1 485 ? -5.345 14.082 18.627 1.00 94.75 485 ASP A C 1
ATOM 3819 O O . ASP A 1 485 ? -5.028 14.062 19.815 1.00 94.75 485 ASP A O 1
ATOM 3823 N N . ALA A 1 486 ? -6.623 14.161 18.240 1.00 95.56 486 ALA A N 1
ATOM 3824 C CA . ALA A 1 486 ? -7.727 14.285 19.188 1.00 95.56 486 ALA A CA 1
ATOM 3825 C C . ALA A 1 486 ? -7.821 13.075 20.129 1.00 95.56 486 ALA A C 1
ATOM 3827 O O . ALA A 1 486 ? -7.918 13.242 21.347 1.00 95.56 486 ALA A O 1
ATOM 3828 N N . VAL A 1 487 ? -7.758 11.853 19.585 1.00 97.25 487 VAL A N 1
ATOM 3829 C CA . VAL A 1 487 ? -7.860 10.628 20.390 1.00 97.25 487 VAL A CA 1
ATOM 3830 C C . VAL A 1 487 ? -6.615 10.439 21.255 1.00 97.25 487 VAL A C 1
ATOM 3832 O O . VAL A 1 487 ? -6.754 10.193 22.452 1.00 97.25 487 VAL A O 1
ATOM 3835 N N . ARG A 1 488 ? -5.402 10.603 20.705 1.00 96.88 488 ARG A N 1
ATOM 3836 C CA . ARG A 1 488 ? -4.155 10.481 21.484 1.00 96.88 488 ARG A CA 1
ATOM 3837 C C . ARG A 1 488 ? -4.104 11.487 22.629 1.00 96.88 488 ARG A C 1
ATOM 3839 O O . ARG A 1 488 ? -3.843 11.092 23.763 1.00 96.88 488 ARG A O 1
ATOM 3846 N N . ASN A 1 489 ? -4.404 12.760 22.361 1.00 97.06 489 ASN A N 1
ATOM 3847 C CA . ASN A 1 489 ? -4.393 13.794 23.394 1.00 97.06 489 ASN A CA 1
ATOM 3848 C C . ASN A 1 489 ? -5.385 13.466 24.513 1.00 97.06 489 ASN A C 1
ATOM 3850 O O . ASN A 1 489 ? -4.992 13.487 25.675 1.00 97.06 489 ASN A O 1
ATOM 3854 N N . ALA A 1 490 ? -6.617 13.066 24.181 1.00 97.56 490 ALA A N 1
ATOM 3855 C CA . ALA A 1 490 ? -7.605 12.664 25.182 1.00 97.56 490 ALA A CA 1
ATOM 3856 C C . ALA A 1 490 ? -7.155 11.442 26.003 1.00 97.56 490 ALA A C 1
ATOM 3858 O O . ALA A 1 490 ? -7.354 11.401 27.215 1.00 97.56 490 ALA A O 1
ATOM 3859 N N . ILE A 1 491 ? -6.508 10.453 25.382 1.00 96.81 491 ILE A N 1
ATOM 3860 C CA . ILE A 1 491 ? -5.960 9.287 26.091 1.00 96.81 491 ILE A CA 1
ATOM 3861 C C . ILE A 1 491 ? -4.857 9.689 27.077 1.00 96.81 491 ILE A C 1
ATOM 3863 O O . ILE A 1 491 ? -4.819 9.176 28.198 1.00 96.81 491 ILE A O 1
ATOM 3867 N N . PHE A 1 492 ? -3.969 10.601 26.686 1.00 94.75 492 PHE A N 1
ATOM 3868 C CA . PHE A 1 492 ? -2.860 11.030 27.535 1.00 94.75 492 PHE A CA 1
ATOM 3869 C C . PHE A 1 492 ? -3.312 11.963 28.657 1.00 94.75 492 PHE A C 1
ATOM 3871 O O . PHE A 1 492 ? -2.862 11.806 29.794 1.00 94.75 492 PHE A O 1
ATOM 3878 N N . THR A 1 493 ? -4.242 12.883 28.392 1.00 94.44 493 THR A N 1
ATOM 3879 C CA . THR A 1 493 ? -4.748 13.797 29.424 1.00 94.44 493 THR A CA 1
ATOM 3880 C C . THR A 1 493 ? -5.771 13.149 30.357 1.00 94.44 493 THR A C 1
ATOM 3882 O O . THR A 1 493 ? -5.910 13.588 31.500 1.00 94.44 493 THR A O 1
ATOM 3885 N N . ALA A 1 494 ? -6.394 12.030 29.964 1.00 91.88 494 ALA A N 1
ATOM 3886 C CA . ALA A 1 494 ? -7.214 11.200 30.853 1.00 91.88 494 ALA A CA 1
ATOM 3887 C C . ALA A 1 494 ? -6.459 10.729 32.114 1.00 91.88 494 ALA A C 1
ATOM 3889 O O . ALA A 1 494 ? -7.068 10.568 33.176 1.00 91.88 494 ALA A O 1
ATOM 3890 N N . SER A 1 495 ? -5.128 10.580 32.048 1.00 85.00 495 SER A N 1
ATOM 3891 C CA . SER A 1 495 ? -4.266 10.356 33.226 1.00 85.00 495 SER A CA 1
ATOM 3892 C C . SER A 1 495 ? -4.447 11.410 34.311 1.00 85.00 495 SER A C 1
ATOM 3894 O O . SER A 1 495 ? -4.391 11.088 35.494 1.00 85.00 495 SER A O 1
ATOM 3896 N N . PHE A 1 496 ? -4.691 12.651 33.902 1.00 87.75 496 PHE A N 1
ATOM 3897 C CA . PHE A 1 496 ? -4.828 13.813 34.773 1.00 87.75 496 PHE A CA 1
ATOM 3898 C C . PHE A 1 496 ? -6.296 14.195 35.012 1.00 87.75 496 PHE A C 1
ATOM 3900 O O . PHE A 1 496 ? -6.568 15.161 35.716 1.00 87.75 496 PHE A O 1
ATOM 3907 N N . GLY A 1 497 ? -7.240 13.420 34.461 1.00 86.62 497 GLY A N 1
ATOM 3908 C CA . GLY A 1 497 ? -8.677 13.653 34.597 1.00 86.62 497 GLY A CA 1
ATOM 3909 C C . GLY A 1 497 ? -9.243 14.752 33.695 1.00 86.62 497 GLY A C 1
ATOM 3910 O O . GLY A 1 497 ? -10.402 15.104 33.889 1.00 86.62 497 GLY A O 1
ATOM 3911 N N . ASP A 1 498 ? -8.469 15.244 32.720 1.00 91.31 498 ASP A N 1
ATOM 3912 C CA . ASP A 1 498 ? -8.821 16.389 31.859 1.00 91.31 498 ASP A CA 1
ATOM 3913 C C . ASP A 1 498 ? -8.774 16.068 30.338 1.00 91.31 498 ASP A C 1
ATOM 3915 O O . ASP A 1 498 ? -8.024 16.689 29.579 1.00 91.31 498 ASP A O 1
ATOM 3919 N N . PRO A 1 499 ? -9.471 15.023 29.849 1.00 94.81 499 PRO A N 1
ATOM 3920 C CA . PRO A 1 499 ? -9.626 14.777 28.417 1.00 94.81 499 PRO A CA 1
ATOM 3921 C C . PRO A 1 499 ? -10.706 15.673 27.793 1.00 94.81 499 PRO A C 1
ATOM 3923 O O . PRO A 1 499 ? -11.795 15.801 28.337 1.00 94.81 499 PRO A O 1
ATOM 3926 N N . ASP A 1 500 ? -10.433 16.222 26.606 1.00 96.62 500 ASP A N 1
ATOM 3927 C CA . ASP A 1 500 ? -11.368 17.098 25.881 1.00 96.62 500 ASP A CA 1
ATOM 3928 C C . ASP A 1 500 ? -12.296 16.281 24.962 1.00 96.62 500 ASP A C 1
ATOM 3930 O O . ASP A 1 500 ? -11.893 15.826 23.881 1.00 96.62 500 ASP A O 1
ATOM 3934 N N . MET A 1 501 ? -13.556 16.081 25.367 1.00 97.69 501 MET A N 1
ATOM 3935 C CA . MET A 1 501 ? -14.514 15.290 24.576 1.00 97.69 501 MET A CA 1
ATOM 3936 C C . MET A 1 501 ? -15.015 16.045 23.340 1.00 97.69 501 MET A C 1
ATOM 3938 O O . MET A 1 501 ? -15.422 15.410 22.361 1.00 97.69 501 MET A O 1
ATOM 3942 N N . ASN A 1 502 ? -14.956 17.378 23.319 1.00 96.19 502 ASN A N 1
ATOM 3943 C CA . ASN A 1 502 ? -15.282 18.166 22.128 1.00 96.19 502 ASN A CA 1
ATOM 3944 C C . ASN A 1 502 ? -14.199 18.043 21.050 1.00 96.19 502 ASN A C 1
ATOM 3946 O O . ASN A 1 502 ? -14.523 17.984 19.857 1.00 96.19 502 ASN A O 1
ATOM 3950 N N . SER A 1 503 ? -12.934 17.933 21.450 1.00 95.44 503 SER A N 1
ATOM 3951 C CA . SER A 1 503 ? -11.828 17.599 20.554 1.00 95.44 503 SER A CA 1
ATOM 3952 C C . SER A 1 503 ? -12.011 16.200 19.961 1.00 95.44 503 SER A C 1
ATOM 3954 O O . SER A 1 503 ? -12.026 16.056 18.736 1.00 95.44 503 SER A O 1
ATOM 3956 N N . VAL A 1 504 ? -12.300 15.184 20.790 1.00 96.69 504 VAL A N 1
ATOM 3957 C CA . VAL A 1 504 ? -12.599 13.818 20.307 1.00 96.69 504 VAL A CA 1
ATOM 3958 C C . VAL A 1 504 ? -13.798 13.813 19.357 1.00 96.69 504 VAL A C 1
ATOM 3960 O O . VAL A 1 504 ? -13.727 13.222 18.280 1.00 96.69 504 VAL A O 1
ATOM 3963 N N . ARG A 1 505 ? -14.886 14.523 19.689 1.00 95.19 505 ARG A N 1
ATOM 3964 C CA . ARG A 1 505 ? -16.035 14.702 18.786 1.00 95.19 505 ARG A CA 1
ATOM 3965 C C . ARG A 1 505 ? -15.615 15.292 17.443 1.00 95.19 505 ARG A C 1
ATOM 3967 O O . ARG A 1 505 ? -16.100 14.834 16.411 1.00 95.19 505 ARG A O 1
ATOM 3974 N N . SER A 1 506 ? -14.756 16.306 17.451 1.00 91.50 506 SER A N 1
ATOM 3975 C CA . SER A 1 506 ? -14.277 16.959 16.230 1.00 91.50 506 SER A CA 1
ATOM 3976 C C . SER A 1 506 ? -13.443 15.997 15.381 1.00 91.50 506 SER A C 1
ATOM 3978 O O . SER A 1 506 ? -13.666 15.907 14.177 1.00 91.50 506 SER A O 1
ATOM 3980 N N . GLY A 1 507 ? -12.572 15.197 16.005 1.00 91.12 507 GLY A N 1
ATOM 3981 C CA . GLY A 1 507 ? -11.823 14.132 15.331 1.00 91.12 507 GLY A CA 1
ATOM 3982 C C . GLY A 1 507 ? -12.719 13.034 14.740 1.00 91.12 507 GLY A C 1
ATOM 3983 O O . GLY A 1 507 ? -12.481 12.583 13.623 1.00 91.12 507 GLY A O 1
ATOM 3984 N N . LEU A 1 508 ? -13.789 12.641 15.441 1.00 92.19 508 LEU A N 1
ATOM 3985 C CA . LEU A 1 508 ? -14.764 11.644 14.967 1.00 92.19 508 LEU A CA 1
ATOM 3986 C C . LEU A 1 508 ? -15.609 12.133 13.783 1.00 92.19 508 LEU A C 1
ATOM 3988 O O . LEU A 1 508 ? -15.972 11.344 12.910 1.00 92.19 508 LEU A O 1
ATOM 3992 N N . LEU A 1 509 ? -15.971 13.418 13.775 1.00 87.88 509 LEU A N 1
ATOM 3993 C CA . LEU A 1 509 ? -16.759 14.024 12.700 1.00 87.88 509 LEU A CA 1
ATOM 3994 C C . LEU A 1 509 ? -15.894 14.432 11.498 1.00 87.88 509 LEU A C 1
ATOM 3996 O O . LEU A 1 509 ? -16.426 14.533 10.392 1.00 87.88 509 LEU A O 1
ATOM 4000 N N . GLY A 1 510 ? -14.589 14.618 11.713 1.00 75.06 510 GLY A N 1
ATOM 4001 C CA . GLY A 1 510 ? -13.650 15.148 10.730 1.00 75.06 510 GLY A CA 1
ATOM 4002 C C . GLY A 1 510 ? -13.842 16.649 10.478 1.00 75.06 510 GLY A C 1
ATOM 4003 O O . GLY A 1 510 ? -14.793 17.275 10.952 1.00 75.06 510 GLY A O 1
ATOM 4004 N N . SER A 1 511 ? -12.938 17.238 9.692 1.00 53.47 511 SER A N 1
ATOM 4005 C CA . SER A 1 511 ? -13.095 18.591 9.147 1.00 53.47 511 SER A CA 1
ATOM 4006 C C . SER A 1 511 ? -13.082 18.554 7.620 1.00 53.47 511 SER A C 1
ATOM 4008 O O . SER A 1 511 ? -12.144 18.017 7.035 1.00 53.47 511 SER A O 1
ATOM 4010 N N . GLY A 1 512 ? -14.074 19.183 6.986 1.00 52.84 512 GLY A N 1
ATOM 4011 C CA . GLY A 1 512 ? -14.063 19.448 5.545 1.00 52.84 512 GLY A CA 1
ATOM 4012 C C . GLY A 1 512 ? -14.834 18.442 4.687 1.00 52.84 512 GLY A C 1
ATOM 4013 O O . GLY A 1 512 ? -15.032 17.285 5.046 1.00 52.84 512 GLY A O 1
ATOM 4014 N N . GLN A 1 513 ? -15.302 18.904 3.525 1.00 50.06 513 GLN A N 1
ATOM 4015 C CA . GLN A 1 513 ? -16.129 18.135 2.584 1.00 50.06 513 GLN A CA 1
ATOM 4016 C C . GLN A 1 513 ? -15.344 16.993 1.896 1.00 50.06 513 GLN A C 1
ATOM 4018 O O . GLN A 1 513 ? -15.939 16.166 1.205 1.00 50.06 513 GLN A O 1
ATOM 4023 N N . TYR A 1 514 ? -14.020 16.933 2.092 1.00 55.47 514 TYR A N 1
ATOM 4024 C CA . TYR A 1 514 ? -13.103 16.122 1.283 1.00 55.47 514 TYR A CA 1
ATOM 4025 C C . TYR A 1 514 ? -12.286 15.085 2.067 1.00 55.47 514 TYR A C 1
ATOM 4027 O O . TYR A 1 514 ? -11.698 14.200 1.449 1.00 55.47 514 TYR A O 1
ATOM 4035 N N . ILE A 1 515 ? -12.348 15.097 3.404 1.00 60.69 515 ILE A N 1
ATOM 4036 C CA . ILE A 1 515 ? -11.984 13.955 4.263 1.00 60.69 515 ILE A CA 1
ATOM 4037 C C . ILE A 1 515 ? -13.273 13.167 4.539 1.00 60.69 515 ILE A C 1
ATOM 4039 O O . ILE A 1 515 ? -13.761 13.053 5.661 1.00 60.69 515 ILE A O 1
ATOM 4043 N N . SER A 1 516 ? -13.898 12.679 3.464 1.00 67.00 516 SER A N 1
ATOM 4044 C CA . SER A 1 516 ? -14.977 11.698 3.606 1.00 67.00 516 SER A CA 1
ATOM 4045 C C . SER A 1 516 ? -14.385 10.382 4.101 1.00 67.00 516 SER A C 1
ATOM 4047 O O . SER A 1 516 ? -13.208 10.106 3.895 1.00 67.00 516 SER A O 1
ATOM 4049 N N . TYR A 1 517 ? -15.182 9.543 4.744 1.00 72.06 517 TYR A N 1
ATOM 4050 C CA . TYR A 1 517 ? -14.633 8.452 5.535 1.00 72.06 517 TYR A CA 1
ATOM 4051 C C . TYR A 1 517 ? -13.772 7.448 4.732 1.00 72.06 517 TYR A C 1
ATOM 4053 O O . TYR A 1 517 ? -12.679 7.118 5.160 1.00 72.06 517 TYR A O 1
ATOM 4061 N N . VAL A 1 518 ? -14.149 7.042 3.513 1.00 77.12 518 VAL A N 1
ATOM 4062 C CA . VAL A 1 518 ? -13.274 6.190 2.658 1.00 77.12 518 VAL A CA 1
ATOM 4063 C C . VAL A 1 518 ? -12.073 6.927 2.050 1.00 77.12 518 VAL A C 1
ATOM 4065 O O . VAL A 1 518 ? -11.175 6.286 1.520 1.00 77.12 518 VAL A O 1
ATOM 4068 N N . LYS A 1 519 ? -12.050 8.262 2.128 1.00 85.06 519 LYS A N 1
ATOM 4069 C CA . LYS A 1 519 ? -10.925 9.127 1.739 1.00 85.06 519 LYS A CA 1
ATOM 4070 C C . LYS A 1 519 ? -9.959 9.381 2.905 1.00 85.06 519 LYS A C 1
ATOM 4072 O O . LYS A 1 519 ? -9.046 10.195 2.778 1.00 85.06 519 LYS A O 1
ATOM 4077 N N . ALA A 1 520 ? -10.159 8.706 4.032 1.00 90.50 520 ALA A N 1
ATOM 4078 C CA . ALA A 1 520 ? -9.403 8.898 5.254 1.00 90.50 520 ALA A CA 1
ATOM 4079 C C . ALA A 1 520 ? -8.944 7.559 5.832 1.00 90.50 520 ALA A C 1
ATOM 4081 O O . ALA A 1 520 ? -9.590 6.521 5.646 1.00 90.50 520 ALA A O 1
ATOM 4082 N N . LEU A 1 521 ? -7.847 7.611 6.576 1.00 93.81 521 LEU A N 1
ATOM 4083 C CA . LEU A 1 521 ? -7.322 6.477 7.311 1.00 93.81 521 LEU A CA 1
ATOM 4084 C C . LEU A 1 521 ? -7.041 6.887 8.763 1.00 93.81 521 LEU A C 1
ATOM 4086 O O . LEU A 1 521 ? -6.263 7.807 9.022 1.00 93.81 521 LEU A O 1
ATOM 4090 N N . ASN A 1 522 ? -7.727 6.228 9.698 1.00 95.44 522 ASN A N 1
ATOM 4091 C CA . ASN A 1 52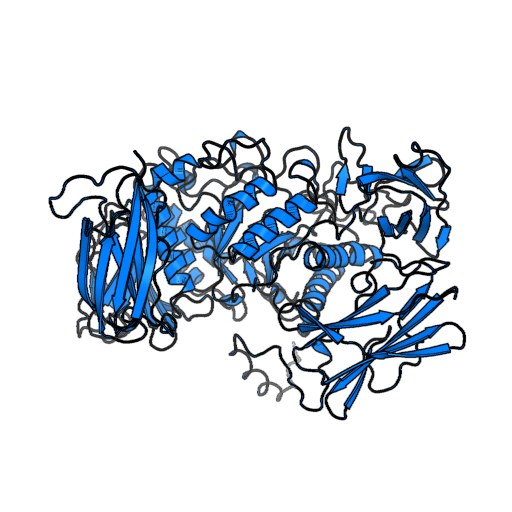2 ? -7.642 6.471 11.133 1.00 95.44 522 ASN A CA 1
ATOM 4092 C C . ASN A 1 522 ? -6.632 5.531 11.781 1.00 95.44 522 ASN A C 1
ATOM 4094 O O . ASN A 1 522 ? -6.666 4.323 11.558 1.00 95.44 522 ASN A O 1
ATOM 4098 N N . TYR A 1 523 ? -5.822 6.094 12.665 1.00 97.38 523 TYR A N 1
ATOM 4099 C CA . TYR A 1 523 ? -4.881 5.381 13.513 1.00 97.38 523 TYR A CA 1
ATOM 4100 C C . TYR A 1 523 ? -4.637 6.208 14.776 1.00 97.38 523 TYR A C 1
ATOM 4102 O O . TYR A 1 523 ? -4.876 7.420 14.797 1.00 97.38 523 TYR A O 1
ATOM 4110 N N . VAL A 1 524 ? -4.153 5.562 15.833 1.00 97.31 524 VAL A N 1
ATOM 4111 C CA . VAL A 1 524 ? -3.609 6.252 17.017 1.00 97.31 524 VAL A CA 1
ATOM 4112 C C . VAL A 1 524 ? -2.133 5.956 17.221 1.00 97.31 524 VAL A C 1
ATOM 4114 O O . VAL A 1 524 ? -1.458 6.728 17.897 1.00 97.31 524 VAL A O 1
ATOM 4117 N N . GLN A 1 525 ? -1.615 4.882 16.632 1.00 96.50 525 GLN A N 1
ATOM 4118 C CA . GLN A 1 525 ? -0.199 4.573 16.618 1.00 96.50 525 GLN A CA 1
ATOM 4119 C C . GLN A 1 525 ? 0.173 3.891 15.307 1.00 96.50 525 GLN A C 1
ATOM 4121 O O . GLN A 1 525 ? -0.366 2.839 14.978 1.00 96.50 525 GLN A O 1
ATOM 4126 N N . LEU A 1 526 ? 1.148 4.467 14.612 1.00 97.31 526 LEU A N 1
ATOM 4127 C CA . LEU A 1 526 ? 1.921 3.810 13.565 1.00 97.31 526 LEU A CA 1
ATOM 4128 C C . LEU A 1 526 ? 3.405 3.875 13.941 1.00 97.31 526 LEU A C 1
ATOM 4130 O O . LEU A 1 526 ? 3.749 4.204 15.082 1.00 97.31 526 LEU A O 1
ATOM 4134 N N . HIS A 1 527 ? 4.289 3.489 13.023 1.00 96.31 527 HIS A N 1
ATOM 4135 C CA . HIS A 1 527 ? 5.718 3.408 13.302 1.00 96.31 527 HIS A CA 1
ATOM 4136 C C . HIS A 1 527 ? 6.286 4.726 13.845 1.00 96.31 527 HIS A C 1
ATOM 4138 O O . HIS A 1 527 ? 6.999 4.680 14.841 1.00 96.31 527 HIS A O 1
ATOM 4144 N N . ASP A 1 528 ? 5.915 5.881 13.281 1.00 95.00 528 ASP A N 1
ATOM 4145 C CA . ASP A 1 528 ? 6.407 7.192 13.725 1.00 95.00 528 ASP A CA 1
ATOM 4146 C C . ASP A 1 528 ? 6.005 7.519 15.162 1.00 95.00 528 ASP A C 1
ATOM 4148 O O . ASP A 1 528 ? 6.852 7.884 15.981 1.00 95.00 528 ASP A O 1
ATOM 4152 N N . GLU A 1 529 ? 4.733 7.318 15.520 1.00 96.19 529 GLU A N 1
ATOM 4153 C CA . GLU A 1 529 ? 4.290 7.532 16.897 1.00 96.19 529 GLU A CA 1
ATOM 4154 C C . GLU A 1 529 ? 4.937 6.551 17.876 1.00 96.19 529 GLU A C 1
ATOM 4156 O O . GLU A 1 529 ? 4.992 6.860 19.064 1.00 96.19 529 GLU A O 1
ATOM 4161 N N . ALA A 1 530 ? 5.422 5.399 17.404 1.00 96.62 530 ALA A N 1
ATOM 4162 C CA . ALA A 1 530 ? 6.050 4.361 18.212 1.00 96.62 530 ALA A CA 1
ATOM 4163 C C . ALA A 1 530 ? 7.589 4.413 18.241 1.00 96.62 530 ALA A C 1
ATOM 4165 O O . ALA A 1 530 ? 8.188 3.668 19.029 1.00 96.62 530 ALA A O 1
ATOM 4166 N N . TRP A 1 531 ? 8.229 5.240 17.404 1.00 95.00 531 TRP A N 1
ATOM 4167 C CA . TRP A 1 531 ? 9.677 5.239 17.183 1.00 95.00 531 TRP A CA 1
ATOM 4168 C C . TRP A 1 531 ? 10.392 6.316 18.016 1.00 95.00 531 TRP A C 1
ATOM 4170 O O . TRP A 1 531 ? 10.246 7.508 17.738 1.00 95.00 531 TRP A O 1
ATOM 4180 N N . PRO A 1 532 ? 11.247 5.932 18.991 1.00 92.69 532 PRO A N 1
ATOM 4181 C CA . PRO A 1 532 ? 12.006 6.892 19.796 1.00 92.69 532 PRO A CA 1
ATOM 4182 C C . PRO A 1 532 ? 12.872 7.871 19.002 1.00 92.69 532 PRO A C 1
ATOM 4184 O O . PRO A 1 532 ? 13.006 9.023 19.408 1.00 92.69 532 PRO A O 1
ATOM 4187 N N . SER A 1 533 ? 13.437 7.451 17.867 1.00 88.56 533 SER A N 1
ATOM 4188 C CA . SER A 1 533 ? 14.271 8.320 17.025 1.00 88.56 533 SER A CA 1
ATOM 4189 C C . SER A 1 533 ? 13.470 9.427 16.332 1.00 88.56 533 SER A C 1
ATOM 4191 O O . SER A 1 533 ? 14.033 10.487 16.071 1.00 88.56 533 SER A O 1
ATOM 4193 N N . SER A 1 534 ? 12.168 9.219 16.106 1.00 86.50 534 SER A N 1
ATOM 4194 C CA . SER A 1 534 ? 11.225 10.244 15.629 1.00 86.50 534 SER A CA 1
ATOM 4195 C C . SER A 1 534 ? 10.641 11.091 16.775 1.00 86.50 534 SER A C 1
ATOM 4197 O O . SER A 1 534 ? 9.800 11.954 16.546 1.00 86.50 534 SER A O 1
ATOM 4199 N N . GLY A 1 535 ? 11.062 10.854 18.026 1.00 90.25 535 GLY A N 1
ATOM 4200 C CA . GLY A 1 535 ? 10.480 11.465 19.229 1.00 90.25 535 GLY A CA 1
ATOM 4201 C C . GLY A 1 535 ? 9.205 10.774 19.733 1.00 90.25 535 GLY A C 1
ATOM 4202 O O . GLY A 1 535 ? 8.569 11.274 20.661 1.00 90.25 535 GLY A O 1
ATOM 4203 N N . GLY A 1 536 ? 8.833 9.639 19.135 1.00 92.81 536 GLY A N 1
ATOM 4204 C CA . GLY A 1 536 ? 7.684 8.820 19.508 1.00 92.81 536 GLY A CA 1
ATOM 4205 C C . GLY A 1 536 ? 7.993 7.774 20.583 1.00 92.81 536 GLY A C 1
ATOM 4206 O O . GLY A 1 536 ? 9.122 7.587 21.031 1.00 92.81 536 GLY A O 1
ATOM 4207 N N . GLN A 1 537 ? 6.962 7.057 21.013 1.00 93.81 537 GLN A N 1
ATOM 4208 C CA . GLN A 1 537 ? 7.054 5.943 21.948 1.00 93.81 537 GLN A CA 1
ATOM 4209 C C . GLN A 1 537 ? 5.787 5.088 21.847 1.00 93.81 537 GLN A C 1
ATOM 4211 O O . GLN A 1 537 ? 4.695 5.610 21.632 1.00 93.81 537 GLN A O 1
ATOM 4216 N N . ARG A 1 538 ? 5.924 3.769 22.049 1.00 95.56 538 ARG A N 1
ATOM 4217 C CA . ARG A 1 538 ? 4.774 2.855 22.148 1.00 95.56 538 ARG A CA 1
ATOM 4218 C C . ARG A 1 538 ? 3.698 3.428 23.080 1.00 95.56 538 ARG A C 1
ATOM 4220 O O . ARG A 1 538 ? 4.004 3.815 24.206 1.00 95.56 538 ARG A O 1
ATOM 4227 N N . LEU A 1 539 ? 2.447 3.399 22.639 1.00 95.06 539 LEU A N 1
ATOM 4228 C CA . LEU A 1 539 ? 1.257 3.963 23.268 1.00 95.06 539 LEU A CA 1
ATOM 4229 C C . LEU A 1 539 ? 1.142 3.511 24.720 1.00 95.06 539 LEU A C 1
ATOM 4231 O O . LEU A 1 539 ? 0.987 4.331 25.621 1.00 95.06 539 LEU A O 1
ATOM 4235 N N . VAL A 1 540 ? 1.315 2.209 24.948 1.00 95.00 540 VAL A N 1
ATOM 4236 C CA . VAL A 1 540 ? 1.315 1.591 26.277 1.00 95.00 540 VAL A CA 1
ATOM 4237 C C . VAL A 1 540 ? 2.360 2.198 27.217 1.00 95.00 540 VAL A C 1
ATOM 4239 O O . VAL A 1 540 ? 2.065 2.445 28.382 1.00 95.00 540 VAL A O 1
ATOM 4242 N N . LYS A 1 541 ? 3.553 2.516 26.702 1.00 93.94 541 LYS A N 1
ATOM 4243 C CA . LYS A 1 541 ? 4.636 3.159 27.456 1.00 93.94 541 LYS A CA 1
ATOM 4244 C C . LYS A 1 541 ? 4.402 4.647 27.676 1.00 93.94 541 LYS A C 1
ATOM 4246 O O . LYS A 1 541 ? 4.827 5.169 28.701 1.00 93.94 541 LYS A O 1
ATOM 4251 N N . THR A 1 542 ? 3.750 5.328 26.738 1.00 92.50 542 THR A N 1
ATOM 4252 C CA . THR A 1 542 ? 3.348 6.726 26.933 1.00 92.50 542 THR A CA 1
ATOM 4253 C C . THR A 1 542 ? 2.255 6.842 27.995 1.00 92.50 542 THR A C 1
ATOM 4255 O O . THR A 1 542 ? 2.253 7.804 28.758 1.00 92.50 542 THR A O 1
ATOM 4258 N N . ILE A 1 543 ? 1.345 5.863 28.075 1.00 92.62 543 ILE A N 1
ATOM 4259 C CA . ILE A 1 543 ? 0.301 5.820 29.107 1.00 92.62 543 ILE A CA 1
ATOM 4260 C C . ILE A 1 543 ? 0.897 5.503 30.484 1.00 92.62 543 ILE A C 1
ATOM 4262 O O . ILE A 1 543 ? 0.596 6.214 31.441 1.00 92.62 543 ILE A O 1
ATOM 4266 N N . ASP A 1 544 ? 1.726 4.460 30.589 1.00 89.19 544 ASP A N 1
ATOM 4267 C CA . ASP A 1 544 ? 2.442 4.117 31.820 1.00 89.19 544 ASP A CA 1
ATOM 4268 C C . ASP A 1 544 ? 3.868 3.633 31.517 1.00 89.19 544 ASP A C 1
ATOM 4270 O O . ASP A 1 544 ? 4.093 2.538 31.002 1.00 89.19 544 ASP A O 1
ATOM 4274 N N . GLY A 1 545 ? 4.861 4.443 31.886 1.00 86.12 545 GLY A N 1
ATOM 4275 C CA . GLY A 1 545 ? 6.272 4.089 31.733 1.00 86.12 545 GLY A CA 1
ATOM 4276 C C . GLY A 1 545 ? 6.784 3.060 32.749 1.00 86.12 545 GLY A C 1
ATOM 4277 O O . GLY A 1 545 ? 7.850 2.486 32.532 1.00 86.12 545 GLY A O 1
ATOM 4278 N N . SER A 1 546 ? 6.056 2.821 33.845 1.00 86.88 546 SER A N 1
ATOM 4279 C CA . SER A 1 546 ? 6.465 1.918 34.931 1.00 86.88 546 SER A CA 1
ATOM 4280 C C . SER A 1 546 ? 6.052 0.474 34.656 1.00 86.88 546 SER A C 1
ATOM 4282 O O . SER A 1 546 ? 6.858 -0.441 34.834 1.00 86.88 546 SER A O 1
ATOM 4284 N N . TYR A 1 547 ? 4.813 0.264 34.199 1.00 83.19 547 TYR A N 1
ATOM 4285 C CA . TYR A 1 547 ? 4.240 -1.062 33.934 1.00 83.19 547 TYR A CA 1
ATOM 4286 C C . TYR A 1 547 ? 3.476 -1.113 32.596 1.00 83.19 547 TYR A C 1
ATOM 4288 O O . TYR A 1 547 ? 2.315 -1.535 32.564 1.00 83.19 547 TYR A O 1
ATOM 4296 N N . PRO A 1 548 ? 4.129 -0.759 31.474 1.00 80.81 548 PRO A N 1
ATOM 4297 C CA . PRO A 1 548 ? 3.480 -0.447 30.198 1.00 80.81 548 PRO A CA 1
ATOM 4298 C C . PRO A 1 548 ? 2.502 -1.513 29.701 1.00 80.81 548 PRO A C 1
ATOM 4300 O O . PRO A 1 548 ? 1.401 -1.193 29.277 1.00 80.81 548 PRO A O 1
ATOM 4303 N N . SER A 1 549 ? 2.843 -2.797 29.783 1.00 83.00 549 SER A N 1
ATOM 4304 C CA . SER A 1 549 ? 1.958 -3.871 29.312 1.00 83.00 549 SER A CA 1
ATOM 4305 C C . SER A 1 549 ? 1.175 -4.575 30.426 1.00 83.00 549 SER A C 1
ATOM 4307 O O . SER A 1 549 ? 0.386 -5.481 30.148 1.00 83.00 549 SER A O 1
ATOM 4309 N N . ASN A 1 550 ? 1.390 -4.216 31.696 1.00 81.44 550 ASN A N 1
ATOM 4310 C CA . ASN A 1 550 ? 0.934 -5.007 32.843 1.00 81.44 550 ASN A CA 1
ATOM 4311 C C . ASN A 1 550 ? -0.037 -4.290 33.774 1.00 81.44 550 ASN A C 1
ATOM 4313 O O . ASN A 1 550 ? -0.841 -4.977 34.411 1.00 81.44 550 ASN A O 1
ATOM 4317 N N . ASP A 1 551 ? -0.024 -2.967 33.799 1.00 85.62 551 ASP A N 1
ATOM 4318 C CA . ASP A 1 551 ? -0.951 -2.176 34.593 1.00 85.62 551 ASP A CA 1
ATOM 4319 C C . ASP A 1 551 ? -2.339 -2.022 33.926 1.00 85.62 551 ASP A C 1
ATOM 4321 O O . ASP A 1 551 ? -2.504 -2.167 32.709 1.00 85.62 551 ASP A O 1
ATOM 4325 N N . GLU A 1 552 ? -3.369 -1.792 34.746 1.00 89.69 552 GLU A N 1
ATOM 4326 C CA . GLU A 1 552 ? -4.755 -1.656 34.292 1.00 89.69 552 GLU A CA 1
ATOM 4327 C C . GLU A 1 552 ? -4.986 -0.399 33.439 1.00 89.69 552 GLU A C 1
ATOM 4329 O O . GLU A 1 552 ? -5.813 -0.441 32.522 1.00 89.69 552 GLU A O 1
ATOM 4334 N N . TRP A 1 553 ? -4.247 0.690 33.682 1.00 91.38 553 TRP A N 1
ATOM 4335 C CA . TRP A 1 553 ? -4.411 1.962 32.981 1.00 91.38 553 TRP A CA 1
ATOM 4336 C C . TRP A 1 553 ? -3.939 1.851 31.536 1.00 91.38 553 TRP A C 1
ATOM 4338 O O . TRP A 1 553 ? -4.684 2.185 30.611 1.00 91.38 553 TRP A O 1
ATOM 4348 N N . ALA A 1 554 ? -2.736 1.314 31.325 1.00 92.81 554 ALA A N 1
ATOM 4349 C CA . ALA A 1 554 ? -2.184 1.124 29.987 1.00 92.81 554 ALA A CA 1
ATOM 4350 C C . ALA A 1 554 ? -2.995 0.113 29.163 1.00 92.81 554 ALA A C 1
ATOM 4352 O O . ALA A 1 554 ? -3.341 0.396 28.011 1.00 92.81 554 ALA A O 1
ATOM 4353 N N . LYS A 1 555 ? -3.402 -1.014 29.766 1.00 94.38 555 LYS A N 1
ATOM 4354 C CA . LYS A 1 555 ? -4.300 -1.999 29.134 1.00 94.38 555 LYS A CA 1
ATOM 4355 C C . LYS A 1 555 ? -5.638 -1.382 28.741 1.00 94.38 555 LYS A C 1
ATOM 4357 O O . LYS A 1 555 ? -6.108 -1.585 27.622 1.00 94.38 555 LYS A O 1
ATOM 4362 N N . GLY A 1 556 ? -6.272 -0.666 29.668 1.00 95.88 556 GLY A N 1
ATOM 4363 C CA . GLY A 1 556 ? -7.600 -0.105 29.463 1.00 95.88 556 GLY A CA 1
ATOM 4364 C C . GLY A 1 556 ? -7.613 0.978 28.394 1.00 95.88 556 GLY A C 1
ATOM 4365 O O . GLY A 1 556 ? -8.395 0.899 27.447 1.00 95.88 556 GLY A O 1
ATOM 4366 N N . ARG A 1 557 ? -6.705 1.951 28.495 1.00 96.31 557 ARG A N 1
ATOM 4367 C CA . ARG A 1 557 ? -6.649 3.087 27.568 1.00 96.31 557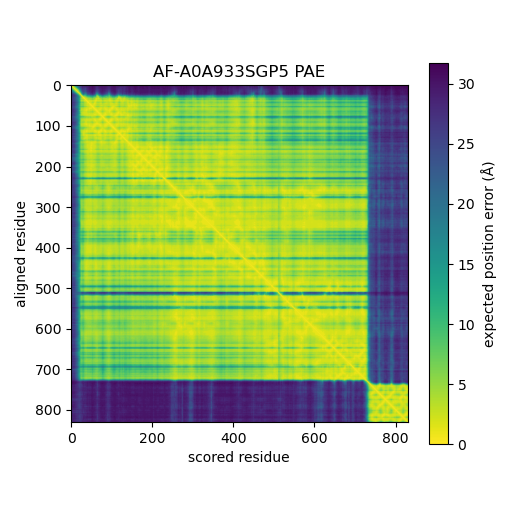 ARG A CA 1
ATOM 4368 C C . ARG A 1 557 ? -6.170 2.707 26.174 1.00 96.31 557 ARG A C 1
ATOM 4370 O O . ARG A 1 557 ? -6.712 3.235 25.210 1.00 96.31 557 ARG A O 1
ATOM 4377 N N . SER A 1 558 ? -5.243 1.756 26.044 1.00 96.38 558 SER A N 1
ATOM 4378 C CA . SER A 1 558 ? -4.835 1.264 24.718 1.00 96.38 558 SER A CA 1
ATOM 4379 C C . SER A 1 558 ? -6.000 0.565 24.015 1.00 96.38 558 SER A C 1
ATOM 4381 O O . SER A 1 558 ? -6.312 0.885 22.871 1.00 96.38 558 SER A O 1
ATOM 4383 N N . LYS A 1 559 ? -6.738 -0.303 24.729 1.00 97.69 559 LYS A N 1
ATOM 4384 C CA . LYS A 1 559 ? -7.958 -0.920 24.185 1.00 97.69 559 LYS A CA 1
ATOM 4385 C C . LYS A 1 559 ? -9.027 0.112 23.829 1.00 97.69 559 LYS A C 1
ATOM 4387 O O . LYS A 1 559 ? -9.690 -0.050 22.809 1.00 97.69 559 LYS A O 1
ATOM 4392 N N . LEU A 1 560 ? -9.217 1.149 24.647 1.00 98.38 560 LEU A N 1
ATOM 4393 C CA . LEU A 1 560 ? -10.154 2.240 24.362 1.00 98.38 560 LEU A CA 1
ATOM 4394 C C . LEU A 1 560 ? -9.787 2.972 23.062 1.00 98.38 560 LEU A C 1
ATOM 4396 O O . LEU A 1 560 ? -10.644 3.137 22.194 1.00 98.38 560 LEU A O 1
ATOM 4400 N N . ALA A 1 561 ? -8.520 3.366 22.922 1.00 98.06 561 ALA A N 1
ATOM 4401 C CA . ALA A 1 561 ? -8.004 4.092 21.766 1.00 98.06 561 ALA A CA 1
ATOM 4402 C C . ALA A 1 561 ? -8.165 3.287 20.465 1.00 98.06 561 ALA A C 1
ATOM 4404 O O . ALA A 1 561 ? -8.782 3.757 19.510 1.00 98.06 561 ALA A O 1
ATOM 4405 N N . GLU A 1 562 ? -7.700 2.039 20.458 1.00 98.06 562 GLU A N 1
ATOM 4406 C CA . GLU A 1 562 ? -7.768 1.147 19.291 1.00 98.06 562 GLU A CA 1
ATOM 4407 C C . GLU A 1 562 ? -9.201 0.671 19.009 1.00 98.06 562 GLU A C 1
ATOM 4409 O O . GLU A 1 562 ? -9.626 0.471 17.870 1.00 98.06 562 GLU A O 1
ATOM 4414 N N . GLY A 1 563 ? -10.016 0.608 20.060 1.00 98.38 563 GLY A N 1
ATOM 4415 C CA . GLY A 1 563 ? -11.458 0.468 19.962 1.00 98.38 563 GLY A CA 1
ATOM 4416 C C . GLY A 1 563 ? -12.110 1.580 19.147 1.00 98.38 563 GLY A C 1
ATOM 4417 O O . GLY A 1 563 ? -12.946 1.308 18.282 1.00 98.38 563 GLY A O 1
ATOM 4418 N N . LEU A 1 564 ? -11.717 2.834 19.386 1.00 98.44 564 LEU A N 1
ATOM 4419 C CA . LEU A 1 564 ? -12.201 3.977 18.614 1.00 98.44 564 LEU A CA 1
ATOM 4420 C C . LEU A 1 564 ? -11.712 3.921 17.167 1.00 98.44 564 LEU A C 1
ATOM 4422 O O . LEU A 1 564 ? -12.516 4.185 16.276 1.00 98.44 564 LEU A O 1
ATOM 4426 N N . VAL A 1 565 ? -10.465 3.515 16.908 1.00 98.06 565 VAL A N 1
ATOM 4427 C CA . VAL A 1 565 ? -9.953 3.303 15.538 1.00 98.06 565 VAL A CA 1
ATOM 4428 C C . VAL A 1 565 ? -10.856 2.327 14.773 1.00 98.06 565 VAL A C 1
ATOM 4430 O O . VAL A 1 565 ? -11.361 2.652 13.699 1.00 98.06 565 VAL A O 1
ATOM 4433 N N . LEU A 1 566 ? -11.146 1.162 15.359 1.00 98.12 566 LEU A N 1
ATOM 4434 C CA . LEU A 1 566 ? -11.891 0.082 14.699 1.00 98.12 566 LEU A CA 1
ATOM 4435 C C . LEU A 1 566 ? -13.410 0.312 14.621 1.00 98.12 566 LEU A C 1
ATOM 4437 O O . LEU A 1 566 ? -14.090 -0.335 13.821 1.00 98.12 566 LEU A O 1
ATOM 4441 N N . THR A 1 567 ? -13.968 1.218 15.425 1.00 97.75 567 THR A N 1
ATOM 4442 C CA . THR A 1 567 ? -15.420 1.485 15.462 1.00 97.75 567 THR A CA 1
ATOM 4443 C C . THR A 1 567 ? -15.828 2.824 14.861 1.00 97.75 567 THR A C 1
ATOM 4445 O O . THR A 1 567 ? -17.022 3.049 14.630 1.00 97.75 567 THR A O 1
ATOM 4448 N N . SER A 1 568 ? -14.871 3.693 14.541 1.00 95.81 568 SER A N 1
ATOM 4449 C CA . SER A 1 568 ? -15.123 4.972 13.873 1.00 95.81 568 SER A CA 1
ATOM 4450 C C . SER A 1 568 ? -15.286 4.805 12.357 1.00 95.81 568 SER A C 1
ATOM 4452 O O . SER A 1 568 ? -14.936 3.763 11.785 1.00 95.81 568 SER A O 1
ATOM 4454 N N . PRO A 1 569 ? -15.886 5.786 11.665 1.00 93.06 569 PRO A N 1
ATOM 4455 C CA . PRO A 1 569 ? -15.778 5.871 10.214 1.00 93.06 569 PRO A CA 1
ATOM 4456 C C . PRO A 1 569 ? -14.313 5.986 9.783 1.00 93.06 569 PRO A C 1
ATOM 4458 O O . PRO A 1 569 ? -13.483 6.386 10.588 1.00 93.06 569 PRO A O 1
ATOM 4461 N N . ALA A 1 570 ? -14.041 5.713 8.509 1.00 94.00 570 ALA A N 1
ATOM 4462 C CA . ALA A 1 570 ? -12.721 5.674 7.870 1.00 94.00 570 ALA A CA 1
ATOM 4463 C C . ALA A 1 570 ? -11.970 4.352 7.974 1.00 94.00 570 ALA A C 1
ATOM 4465 O O . ALA A 1 570 ? -12.363 3.485 8.751 1.00 94.00 570 ALA A O 1
ATOM 4466 N N . ILE A 1 571 ? -10.977 4.148 7.100 1.00 96.75 571 ILE A N 1
ATOM 4467 C CA . ILE A 1 571 ? -10.181 2.912 7.048 1.00 96.75 571 ILE A CA 1
ATOM 4468 C C . ILE A 1 571 ? -9.324 2.842 8.327 1.00 96.75 571 ILE A C 1
ATOM 4470 O O . ILE A 1 571 ? -8.615 3.803 8.602 1.00 96.75 571 ILE A O 1
ATOM 4474 N N . PRO A 1 572 ? -9.400 1.777 9.144 1.00 97.81 572 PRO A N 1
ATOM 4475 C CA . PRO A 1 572 ? -8.568 1.640 10.334 1.00 97.81 572 PRO A CA 1
ATOM 4476 C C . PRO A 1 572 ? -7.185 1.063 9.998 1.00 97.81 572 PRO A C 1
ATOM 4478 O O . PRO A 1 572 ? -7.091 0.110 9.218 1.00 97.81 572 PRO A O 1
ATOM 4481 N N . GLU A 1 573 ? -6.149 1.585 10.652 1.00 98.31 573 GLU A N 1
ATOM 4482 C CA . GLU A 1 573 ? -4.787 1.038 10.667 1.00 98.31 573 GLU A CA 1
ATOM 4483 C C . GLU A 1 573 ? -4.213 1.038 12.089 1.00 98.31 573 GLU A C 1
ATOM 4485 O O . GLU A 1 573 ? -4.469 1.958 12.868 1.00 98.31 573 GLU A O 1
ATOM 4490 N N . PHE A 1 574 ? -3.431 0.007 12.411 1.00 98.50 574 PHE A N 1
ATOM 4491 C CA . PHE A 1 574 ? -2.682 -0.105 13.665 1.00 98.50 574 PHE A CA 1
ATOM 4492 C C . PHE A 1 574 ? -1.340 -0.821 13.443 1.00 98.50 574 PHE A C 1
ATOM 4494 O O . PHE A 1 574 ? -1.151 -1.510 12.432 1.00 98.50 574 PHE A O 1
ATOM 4501 N N . LEU A 1 575 ? -0.390 -0.629 14.362 1.00 98.62 575 LEU A N 1
ATOM 4502 C CA . LEU A 1 575 ? 0.995 -1.079 14.217 1.00 98.62 575 LEU A CA 1
ATOM 4503 C C . LEU A 1 575 ? 1.201 -2.505 14.734 1.00 98.62 575 LEU A C 1
ATOM 4505 O O . LEU A 1 575 ? 0.547 -2.955 15.675 1.00 98.62 575 LEU A O 1
ATOM 4509 N N . GLN A 1 576 ? 2.211 -3.185 14.188 1.00 98.12 576 GLN A N 1
ATOM 4510 C CA . GLN A 1 576 ? 2.652 -4.474 14.696 1.00 98.12 576 GLN A CA 1
ATOM 4511 C C . GLN A 1 576 ? 2.869 -4.487 16.216 1.00 98.12 576 GLN A C 1
ATOM 4513 O O . GLN A 1 576 ? 3.660 -3.707 16.770 1.00 98.12 576 GLN A O 1
ATOM 4518 N N . GLY A 1 577 ? 2.183 -5.411 16.883 1.00 97.19 577 GLY A N 1
ATOM 4519 C CA . GLY A 1 577 ? 2.243 -5.632 18.319 1.00 97.19 577 GLY A CA 1
ATOM 4520 C C . GLY A 1 577 ? 1.192 -4.877 19.141 1.00 97.19 577 GLY A C 1
ATOM 4521 O O . GLY A 1 577 ? 1.059 -5.164 20.334 1.00 97.19 577 GLY A O 1
ATOM 4522 N N . ASP A 1 578 ? 0.412 -3.962 18.556 1.00 97.44 578 ASP A N 1
ATOM 4523 C CA . ASP A 1 578 ? -0.698 -3.305 19.268 1.00 97.44 578 ASP A CA 1
ATOM 4524 C C . ASP A 1 578 ? -1.777 -4.300 19.708 1.00 97.44 578 ASP A C 1
ATOM 4526 O O . ASP A 1 578 ? -2.372 -4.158 20.783 1.00 97.44 578 ASP A O 1
ATOM 4530 N N . GLU A 1 579 ? -1.948 -5.382 18.950 1.00 97.19 579 GLU A N 1
ATOM 4531 C CA . GLU A 1 579 ? -2.863 -6.487 19.224 1.00 97.19 579 GLU A CA 1
ATOM 4532 C C . GLU A 1 579 ? -2.543 -7.272 20.510 1.00 97.19 579 GLU A C 1
ATOM 4534 O O . GLU A 1 579 ? -3.346 -8.100 20.947 1.00 97.19 579 GLU A O 1
ATOM 4539 N N . TRP A 1 580 ? -1.386 -7.022 21.130 1.00 95.38 580 TRP A N 1
ATOM 4540 C CA . TRP A 1 580 ? -0.966 -7.652 22.383 1.00 95.38 580 TRP A CA 1
ATOM 4541 C C . TRP A 1 580 ? -0.160 -6.732 23.306 1.00 95.38 580 TRP A C 1
ATOM 4543 O O . TRP A 1 580 ? 0.564 -7.227 24.169 1.00 95.38 580 TRP A O 1
ATOM 4553 N N . LEU A 1 581 ? -0.293 -5.408 23.167 1.00 96.00 581 LEU A N 1
ATOM 4554 C CA . LEU A 1 581 ? 0.360 -4.426 24.047 1.00 96.00 581 LEU A CA 1
ATOM 4555 C C . LEU A 1 581 ? 1.894 -4.495 23.985 1.00 96.00 581 LEU A C 1
ATOM 4557 O O . LEU A 1 581 ? 2.581 -4.586 25.010 1.00 96.00 581 LEU A O 1
ATOM 4561 N N . GLU A 1 582 ? 2.448 -4.491 22.773 1.00 96.19 582 GLU A N 1
ATOM 4562 C CA . GLU A 1 582 ? 3.893 -4.421 22.604 1.00 96.19 582 GLU A CA 1
ATOM 4563 C C . GLU A 1 582 ? 4.464 -3.164 23.266 1.00 96.19 582 GLU A C 1
ATOM 4565 O O . GLU A 1 582 ? 4.034 -2.040 23.015 1.00 96.19 582 GLU A O 1
ATOM 4570 N N . ASP A 1 583 ? 5.475 -3.369 24.101 1.00 94.62 583 ASP A N 1
ATOM 4571 C CA . ASP A 1 583 ? 6.189 -2.310 24.798 1.00 94.62 583 ASP A CA 1
ATOM 4572 C C . ASP A 1 583 ? 7.641 -2.215 24.325 1.00 94.62 583 ASP A C 1
ATOM 4574 O O . ASP A 1 583 ? 8.288 -1.205 24.585 1.00 94.62 583 ASP A O 1
ATOM 4578 N N . ILE A 1 584 ? 8.170 -3.168 23.554 1.00 94.62 584 ILE A N 1
ATOM 4579 C CA . ILE A 1 584 ? 9.438 -2.979 22.852 1.00 94.62 584 ILE A CA 1
ATOM 4580 C C . ILE A 1 584 ? 9.282 -1.807 21.869 1.00 94.62 584 ILE A C 1
ATOM 4582 O O . ILE A 1 584 ? 8.342 -1.744 21.070 1.00 94.62 584 ILE A O 1
ATOM 4586 N N . GLY A 1 585 ? 10.190 -0.828 21.975 1.00 92.81 585 GLY A N 1
ATOM 4587 C CA . GLY A 1 585 ? 10.155 0.371 21.135 1.00 92.81 585 GLY A CA 1
ATOM 4588 C C . GLY A 1 585 ? 10.282 0.004 19.660 1.00 92.81 585 GLY A C 1
ATOM 4589 O O . GLY A 1 585 ? 11.006 -0.938 19.332 1.00 92.81 585 GLY A O 1
ATOM 4590 N N . PHE A 1 586 ? 9.599 0.734 18.779 1.00 95.88 586 PHE A N 1
ATOM 4591 C CA . PHE A 1 586 ? 9.766 0.526 17.344 1.00 95.88 586 PHE A CA 1
ATOM 4592 C C . PHE A 1 586 ? 11.159 0.994 16.892 1.00 95.88 586 PHE A C 1
ATOM 4594 O O . PHE A 1 586 ? 11.733 1.918 17.471 1.00 95.88 586 PHE A O 1
ATOM 4601 N N . GLY A 1 587 ? 11.708 0.331 15.878 1.00 95.19 587 GLY A N 1
ATOM 4602 C CA . GLY A 1 587 ? 13.007 0.636 15.293 1.00 95.19 587 GLY A CA 1
ATOM 4603 C C . GLY A 1 587 ? 13.492 -0.493 14.388 1.00 95.19 587 GLY A C 1
ATOM 4604 O O . GLY A 1 587 ? 12.803 -1.501 14.208 1.00 95.19 587 GLY A O 1
ATOM 4605 N N . ALA A 1 588 ? 14.691 -0.318 13.837 1.00 95.19 588 ALA A N 1
ATOM 4606 C CA . ALA A 1 588 ? 15.305 -1.256 12.900 1.00 95.19 588 ALA A CA 1
ATOM 4607 C C . ALA A 1 588 ? 16.374 -2.160 13.537 1.00 95.19 588 ALA A C 1
ATOM 4609 O O . ALA A 1 588 ? 16.939 -3.000 12.845 1.00 95.19 588 ALA A O 1
ATOM 4610 N N . GLU A 1 589 ? 16.680 -2.010 14.831 1.00 95.44 589 GLU A N 1
ATOM 4611 C CA . GLU A 1 589 ? 17.720 -2.796 15.502 1.00 95.44 589 GLU A CA 1
ATOM 4612 C C . GLU A 1 589 ? 17.185 -4.112 16.086 1.00 95.44 589 GLU A C 1
ATOM 4614 O O . GLU A 1 589 ? 15.984 -4.301 16.280 1.00 95.44 589 GLU A O 1
ATOM 4619 N N . SER A 1 590 ? 18.086 -5.044 16.427 1.00 94.31 590 SER A N 1
ATOM 4620 C CA . SER A 1 590 ? 17.688 -6.365 16.945 1.00 94.31 590 SER A CA 1
ATOM 4621 C C . SER A 1 590 ? 16.919 -6.279 18.259 1.00 94.31 590 SER A C 1
ATOM 4623 O O . SER A 1 590 ? 16.133 -7.177 18.562 1.00 94.31 590 SER A O 1
ATOM 4625 N N . VAL A 1 591 ? 17.156 -5.228 19.044 1.00 94.50 591 VAL A N 1
ATOM 4626 C CA . VAL A 1 591 ? 16.442 -4.963 20.298 1.00 94.50 591 VAL A CA 1
ATOM 4627 C C . VAL A 1 591 ? 15.007 -4.482 20.067 1.00 94.50 591 VAL A C 1
ATOM 4629 O O . VAL A 1 591 ? 14.228 -4.474 21.011 1.00 94.50 591 VAL A O 1
ATOM 4632 N N . ASN A 1 592 ? 14.652 -4.104 18.833 1.00 95.81 592 ASN A N 1
ATOM 4633 C CA . ASN A 1 592 ? 13.328 -3.617 18.443 1.00 95.81 592 ASN A CA 1
ATOM 4634 C C . ASN A 1 592 ? 12.423 -4.705 17.839 1.00 95.81 592 ASN A C 1
ATOM 4636 O O . ASN A 1 592 ? 11.337 -4.392 17.349 1.00 95.81 592 ASN A O 1
ATOM 4640 N N . ARG A 1 593 ? 12.850 -5.976 17.833 1.00 96.19 593 ARG A N 1
ATOM 4641 C CA . ARG A 1 593 ? 12.002 -7.089 17.376 1.00 96.19 593 ARG A CA 1
ATOM 4642 C C . ARG A 1 593 ? 10.777 -7.223 18.275 1.00 96.19 593 ARG A C 1
ATOM 4644 O O . ARG A 1 593 ? 10.913 -7.168 19.494 1.00 96.19 593 ARG A O 1
ATOM 4651 N N . ILE A 1 594 ? 9.607 -7.443 17.678 1.00 95.56 594 ILE A N 1
ATOM 4652 C CA . ILE A 1 594 ? 8.386 -7.697 18.455 1.00 95.56 594 ILE A CA 1
ATOM 4653 C C . ILE A 1 594 ? 8.497 -9.022 19.212 1.00 95.56 594 ILE A C 1
ATOM 4655 O O . ILE A 1 594 ? 9.058 -9.998 18.707 1.00 95.56 594 ILE A O 1
ATOM 4659 N N . ASP A 1 595 ? 7.963 -9.059 20.427 1.00 95.88 595 ASP A N 1
ATOM 4660 C CA . ASP A 1 595 ? 7.986 -10.223 21.302 1.00 95.88 595 ASP A CA 1
ATOM 4661 C C . ASP A 1 595 ? 6.745 -11.086 21.090 1.00 95.88 595 ASP A C 1
ATOM 4663 O O . ASP A 1 595 ? 5.684 -10.876 21.676 1.00 95.88 595 ASP A O 1
ATOM 4667 N N . TRP A 1 596 ? 6.893 -12.130 20.283 1.00 96.38 596 TRP A N 1
ATOM 4668 C CA . TRP A 1 596 ? 5.801 -13.046 19.967 1.00 96.38 596 TRP A CA 1
ATOM 4669 C C . TRP A 1 596 ? 5.298 -13.868 21.156 1.00 96.38 596 TRP A C 1
ATOM 4671 O O . TRP A 1 596 ? 4.186 -14.407 21.088 1.00 96.38 596 TRP A O 1
ATOM 4681 N N . SER A 1 597 ? 6.041 -13.948 22.268 1.00 95.25 597 SER A N 1
ATOM 4682 C CA . SER A 1 597 ? 5.519 -14.588 23.483 1.00 95.25 597 SER A CA 1
ATOM 4683 C C . SER A 1 597 ? 4.282 -13.856 24.016 1.00 95.25 597 SER A C 1
ATOM 4685 O O . SER A 1 597 ? 3.379 -14.485 24.586 1.00 95.25 597 SER A O 1
ATOM 4687 N N . LYS A 1 598 ? 4.172 -12.549 23.734 1.00 95.44 598 LYS A N 1
ATOM 4688 C CA . LYS A 1 598 ? 3.049 -11.696 24.133 1.00 95.44 598 LYS A CA 1
ATOM 4689 C C . LYS A 1 598 ? 1.726 -12.084 23.502 1.00 95.44 598 LYS A C 1
ATOM 4691 O O . LYS A 1 598 ? 0.694 -11.929 24.150 1.00 95.44 598 LYS A O 1
ATOM 4696 N N . LYS A 1 599 ? 1.741 -12.701 22.317 1.00 93.00 599 LYS A N 1
ATOM 4697 C CA . LYS A 1 599 ? 0.535 -13.289 21.715 1.00 93.00 599 LYS A CA 1
ATOM 4698 C C . LYS A 1 599 ? -0.154 -14.271 22.669 1.00 93.00 599 LYS A C 1
ATOM 4700 O O . LYS A 1 599 ? -1.379 -14.311 22.737 1.00 93.00 599 LYS A O 1
ATOM 4705 N N . THR A 1 600 ? 0.630 -15.070 23.396 1.00 92.88 600 THR A N 1
ATOM 4706 C CA . THR A 1 600 ? 0.098 -16.037 24.367 1.00 92.88 600 THR A CA 1
ATOM 4707 C C . THR A 1 600 ? -0.181 -15.368 25.709 1.00 92.88 600 THR A C 1
ATOM 4709 O O . THR A 1 600 ? -1.243 -15.585 26.287 1.00 92.88 600 THR A O 1
ATOM 4712 N N . LEU A 1 601 ? 0.744 -14.529 26.191 1.00 94.00 601 LEU A N 1
ATOM 4713 C CA . LEU A 1 601 ? 0.621 -13.844 27.482 1.00 94.00 601 LEU A CA 1
ATOM 4714 C C . LEU A 1 601 ? -0.614 -12.931 27.553 1.00 94.00 601 LEU A C 1
ATOM 4716 O O . LEU A 1 601 ? -1.304 -12.902 28.569 1.00 94.00 601 LEU A O 1
ATOM 4720 N N . TYR A 1 602 ? -0.919 -12.230 26.461 1.00 95.19 602 TYR A N 1
ATOM 4721 C CA . TYR A 1 602 ? -2.044 -11.305 26.340 1.00 95.19 602 TYR A CA 1
ATOM 4722 C C . TYR A 1 602 ? -3.098 -11.812 25.347 1.00 95.19 602 TYR A C 1
ATOM 4724 O O . TYR A 1 602 ? -3.765 -11.021 24.681 1.00 95.19 602 TYR A O 1
ATOM 4732 N N . ALA A 1 603 ? -3.300 -13.133 25.276 1.00 95.75 603 ALA A N 1
ATOM 4733 C CA . ALA A 1 603 ? -4.313 -13.749 24.415 1.00 95.75 603 ALA A CA 1
ATOM 4734 C C . ALA A 1 603 ? -5.731 -13.139 24.556 1.00 95.75 603 ALA A C 1
ATOM 4736 O O . ALA A 1 603 ? -6.392 -12.981 23.529 1.00 95.75 603 ALA A O 1
ATOM 4737 N N . PRO A 1 604 ? -6.210 -12.729 25.752 1.00 96.56 604 PRO A N 1
ATOM 4738 C CA . PRO A 1 604 ? -7.476 -11.996 25.879 1.00 96.56 604 PRO A CA 1
ATOM 4739 C C . PRO A 1 604 ? -7.504 -10.657 25.121 1.00 96.56 604 PRO A C 1
ATOM 4741 O O . PRO A 1 604 ? -8.519 -10.294 24.532 1.00 96.56 604 PRO A O 1
ATOM 4744 N N . ILE A 1 605 ? -6.385 -9.926 25.084 1.00 97.00 605 ILE A N 1
ATOM 4745 C CA . ILE A 1 605 ? -6.274 -8.681 24.309 1.00 97.00 605 ILE A CA 1
ATOM 4746 C C . ILE A 1 605 ? -6.302 -9.004 22.816 1.00 97.00 605 ILE A C 1
ATOM 4748 O O . ILE A 1 605 ? -7.056 -8.388 22.074 1.00 97.00 605 ILE A O 1
ATOM 4752 N N . PHE A 1 606 ? -5.589 -10.041 22.380 1.00 97.25 606 PHE A N 1
ATOM 4753 C CA . PHE A 1 606 ? -5.656 -10.491 20.990 1.00 97.25 606 PHE A CA 1
ATOM 4754 C C . PHE A 1 606 ? -7.100 -10.835 20.567 1.00 97.25 606 PHE A C 1
ATOM 4756 O O . PHE A 1 606 ? -7.548 -10.435 19.493 1.00 97.25 606 PHE A O 1
ATOM 4763 N N . GLN A 1 607 ? -7.877 -11.489 21.441 1.00 97.88 607 GLN A N 1
ATOM 4764 C CA . GLN A 1 607 ? -9.299 -11.785 21.205 1.00 97.88 607 GLN A CA 1
ATOM 4765 C C . GLN A 1 607 ? -10.169 -10.526 21.066 1.00 97.88 607 GLN A C 1
ATOM 4767 O O . GLN A 1 607 ? -11.125 -10.531 20.288 1.00 97.88 607 GLN A O 1
ATOM 4772 N N . TYR A 1 608 ? -9.838 -9.440 21.770 1.00 98.50 608 TYR A N 1
ATOM 4773 C CA . TYR A 1 608 ? -10.524 -8.153 21.626 1.00 98.50 608 TYR A CA 1
ATOM 4774 C C . TYR A 1 608 ? -10.375 -7.593 20.212 1.00 98.50 608 TYR A C 1
ATOM 4776 O O . TYR A 1 608 ? -11.375 -7.243 19.577 1.00 98.50 608 TYR A O 1
ATOM 4784 N N . TYR A 1 609 ? -9.150 -7.597 19.678 1.00 98.56 609 TYR A N 1
ATOM 4785 C CA . TYR A 1 609 ? -8.912 -7.188 18.296 1.00 98.56 609 TYR A CA 1
ATOM 4786 C C . TYR A 1 609 ? -9.614 -8.124 17.318 1.00 98.56 609 TYR A C 1
ATOM 4788 O O . TYR A 1 609 ? -10.340 -7.634 16.461 1.00 98.56 609 TYR A O 1
ATOM 4796 N N . GLN A 1 610 ? -9.512 -9.449 17.487 1.00 98.25 610 GLN A N 1
ATOM 4797 C CA . GLN A 1 610 ? -10.234 -10.409 16.637 1.00 98.25 610 GLN A CA 1
ATOM 4798 C C . GLN A 1 610 ? -11.740 -10.131 16.592 1.00 98.25 610 GLN A C 1
ATOM 4800 O O . GLN A 1 610 ? -12.367 -10.207 15.533 1.00 98.25 610 GLN A O 1
ATOM 4805 N N . ARG A 1 611 ? -12.343 -9.797 17.739 1.00 98.12 611 ARG A N 1
ATOM 4806 C CA . ARG A 1 611 ? -13.763 -9.462 17.800 1.00 98.12 611 ARG A CA 1
ATOM 4807 C C . ARG A 1 611 ? -14.063 -8.175 17.041 1.00 98.12 611 ARG A C 1
ATOM 4809 O O . ARG A 1 611 ? -15.013 -8.151 16.260 1.00 98.12 611 ARG A O 1
ATOM 4816 N N . LEU A 1 612 ? -13.290 -7.116 17.260 1.00 98.50 612 LEU A N 1
ATOM 4817 C CA . LEU A 1 612 ? -13.519 -5.831 16.604 1.00 98.50 612 LEU A CA 1
ATOM 4818 C C . LEU A 1 612 ? -13.257 -5.886 15.098 1.00 98.50 612 LEU A C 1
ATOM 4820 O O . LEU A 1 612 ? -14.079 -5.376 14.340 1.00 98.50 612 LEU A O 1
ATOM 4824 N N . THR A 1 613 ? -12.192 -6.549 14.644 1.00 98.25 613 THR A N 1
ATOM 4825 C CA . THR A 1 613 ? -11.913 -6.737 13.212 1.00 98.25 613 THR A CA 1
ATOM 4826 C C . THR A 1 613 ? -13.005 -7.571 12.542 1.00 98.25 613 THR A C 1
ATOM 4828 O O . THR A 1 613 ? -13.457 -7.229 11.447 1.00 98.25 613 THR A O 1
ATOM 4831 N N . PHE A 1 614 ? -13.521 -8.603 13.220 1.00 97.31 614 PHE A N 1
ATOM 4832 C CA . PHE A 1 614 ? -14.677 -9.362 12.749 1.00 97.31 614 PHE A CA 1
ATOM 4833 C C . PHE A 1 614 ? -15.911 -8.468 12.583 1.00 97.31 614 PHE A C 1
ATOM 4835 O O . PHE A 1 614 ? -16.509 -8.447 11.506 1.00 97.31 614 PHE A O 1
ATOM 4842 N N . LEU A 1 615 ? -16.289 -7.699 13.611 1.00 96.38 615 LEU A N 1
ATOM 4843 C CA . LEU A 1 615 ? -17.450 -6.803 13.542 1.00 96.38 615 LEU A CA 1
ATOM 4844 C C . LEU A 1 615 ? -17.265 -5.735 12.459 1.00 96.38 615 LEU A C 1
ATOM 4846 O O . LEU A 1 615 ? -18.182 -5.493 11.677 1.00 96.38 615 LEU A O 1
ATOM 4850 N N . ARG A 1 616 ? -16.070 -5.146 12.365 1.00 96.62 616 ARG A N 1
ATOM 4851 C CA . ARG A 1 616 ? -15.696 -4.146 11.359 1.00 96.62 616 ARG A CA 1
ATOM 4852 C C . ARG A 1 616 ? -15.911 -4.653 9.933 1.00 96.62 616 ARG A C 1
ATOM 4854 O O . ARG A 1 616 ? -16.451 -3.945 9.081 1.00 96.62 616 ARG A O 1
ATOM 4861 N N . ARG A 1 617 ? -15.523 -5.902 9.675 1.00 94.06 617 ARG A N 1
ATOM 4862 C CA . ARG A 1 617 ? -15.623 -6.529 8.351 1.00 94.06 617 ARG A CA 1
ATOM 4863 C C . ARG A 1 617 ? -17.027 -7.033 8.025 1.00 94.06 617 ARG A C 1
ATOM 4865 O O . ARG A 1 617 ? -17.407 -7.021 6.857 1.00 94.06 617 ARG A O 1
ATOM 4872 N N . THR A 1 618 ? -17.793 -7.460 9.026 1.00 92.44 618 THR A N 1
ATOM 4873 C CA . THR A 1 618 ? -19.084 -8.142 8.818 1.00 92.44 618 THR A CA 1
ATOM 4874 C C . THR A 1 618 ? -20.296 -7.233 8.961 1.00 92.44 618 THR A C 1
ATOM 4876 O O . THR A 1 618 ? -21.257 -7.396 8.213 1.00 92.44 618 THR A O 1
ATOM 4879 N N . LEU A 1 619 ? -20.266 -6.250 9.864 1.00 93.75 619 LEU A N 1
ATOM 4880 C CA . LEU A 1 619 ? -21.403 -5.364 10.088 1.00 93.75 619 LEU A CA 1
ATOM 4881 C C . LEU A 1 619 ? -21.380 -4.186 9.105 1.00 93.75 619 LEU A C 1
ATOM 4883 O O . LEU A 1 619 ? -20.400 -3.437 9.067 1.00 93.75 619 LEU A O 1
ATOM 4887 N N . PRO A 1 620 ? -22.458 -3.957 8.330 1.00 93.06 620 PRO A N 1
ATOM 4888 C CA . PRO A 1 620 ? -22.577 -2.791 7.450 1.00 93.06 620 PRO A CA 1
ATOM 4889 C C . PRO A 1 620 ? -22.397 -1.463 8.202 1.00 93.06 620 PRO A C 1
ATOM 4891 O O . PRO A 1 620 ? -21.666 -0.587 7.761 1.00 93.06 620 PRO A O 1
ATOM 4894 N N . ALA A 1 621 ? -22.946 -1.349 9.416 1.00 94.44 621 ALA A N 1
ATOM 4895 C CA . ALA A 1 621 ? -22.816 -0.142 10.236 1.00 94.44 621 ALA A CA 1
ATOM 4896 C C . ALA A 1 621 ? -21.359 0.249 10.558 1.00 94.44 621 ALA A C 1
ATOM 4898 O O . ALA A 1 621 ? -21.096 1.423 10.791 1.00 94.44 621 ALA A O 1
ATOM 4899 N N . LEU A 1 622 ? -20.418 -0.701 10.555 1.00 95.25 622 LEU A N 1
ATOM 4900 C CA . LEU A 1 622 ? -18.997 -0.430 10.780 1.00 95.25 622 LEU A CA 1
ATOM 4901 C C . LEU A 1 622 ? -18.184 -0.345 9.486 1.00 95.25 622 LEU A C 1
ATOM 4903 O O . LEU A 1 622 ? -16.970 -0.311 9.563 1.00 95.25 622 LEU A O 1
ATOM 4907 N N . SER A 1 623 ? -18.794 -0.279 8.304 1.00 93.06 623 SER A N 1
ATOM 4908 C CA . SER A 1 623 ? -18.070 0.089 7.078 1.00 93.06 623 SER A CA 1
ATOM 4909 C C . SER A 1 623 ? -17.311 1.415 7.222 1.00 93.06 623 SER A C 1
ATOM 4911 O O . SER A 1 623 ? -17.723 2.285 7.996 1.00 93.06 623 SER A O 1
ATOM 4913 N N . ALA A 1 624 ? -16.242 1.616 6.450 1.00 92.69 624 ALA A N 1
ATOM 4914 C CA . ALA A 1 624 ? -15.496 2.873 6.445 1.00 92.69 624 ALA A CA 1
ATOM 4915 C C . ALA A 1 624 ? -16.401 4.053 6.090 1.00 92.69 624 ALA A C 1
ATOM 4917 O O . ALA A 1 624 ? -16.412 5.029 6.828 1.00 92.69 624 ALA A O 1
ATOM 4918 N N . SER A 1 625 ? -17.222 3.935 5.047 1.00 90.31 625 SER A N 1
ATOM 4919 C CA . SER A 1 625 ? -18.167 4.945 4.571 1.00 90.31 625 SER A CA 1
ATOM 4920 C C . SER A 1 625 ? -19.447 5.042 5.394 1.00 90.31 625 SER A C 1
ATOM 4922 O O . SER A 1 625 ? -20.259 5.927 5.125 1.00 90.31 625 SER A O 1
ATOM 4924 N N . ALA A 1 626 ? -19.693 4.127 6.340 1.00 90.94 626 ALA A N 1
ATOM 4925 C CA . ALA A 1 626 ? -20.950 4.138 7.078 1.00 90.94 626 ALA A CA 1
ATOM 4926 C C . ALA A 1 626 ? -21.057 5.415 7.935 1.00 90.94 626 ALA A C 1
ATOM 4928 O O . ALA A 1 626 ? -20.099 5.754 8.641 1.00 90.94 626 ALA A O 1
ATOM 4929 N N . PRO A 1 627 ? -22.209 6.108 7.912 1.00 89.50 627 PRO A N 1
ATOM 4930 C CA . PRO A 1 627 ? -22.420 7.329 8.673 1.00 89.50 627 PRO A CA 1
ATOM 4931 C C . PRO A 1 627 ? -22.133 7.211 10.174 1.00 89.50 627 PRO A C 1
ATOM 4933 O O . PRO A 1 627 ? -22.225 6.138 10.783 1.00 89.50 627 PRO A O 1
ATOM 4936 N N . ILE A 1 628 ? -21.859 8.366 10.775 1.00 92.81 628 ILE A N 1
ATOM 4937 C CA . ILE A 1 628 ? -21.764 8.569 12.220 1.00 92.81 628 ILE A CA 1
ATOM 4938 C C . ILE A 1 628 ? -22.754 9.648 12.659 1.00 92.81 628 ILE A C 1
ATOM 4940 O O . ILE A 1 628 ? -23.029 10.603 11.934 1.00 92.81 628 ILE A O 1
ATOM 4944 N N . TYR A 1 629 ? -23.283 9.505 13.868 1.00 94.25 629 TYR A N 1
ATOM 4945 C CA . TYR A 1 629 ? -23.982 10.571 14.572 1.00 94.25 629 TYR A CA 1
ATOM 4946 C C . TYR A 1 629 ? -23.513 10.595 16.026 1.00 94.25 629 TYR A C 1
ATOM 4948 O O . TYR A 1 629 ? -23.862 9.705 16.799 1.00 94.25 629 TYR A O 1
ATOM 4956 N N . VAL A 1 630 ? -22.696 11.587 16.388 1.00 96.19 630 VAL A N 1
ATOM 4957 C CA . VAL A 1 630 ? -22.262 11.791 17.779 1.00 96.19 630 VAL A CA 1
ATOM 4958 C C . VAL A 1 630 ? -23.451 12.320 18.575 1.00 96.19 630 VAL A C 1
ATOM 4960 O O . VAL A 1 630 ? -23.808 13.491 18.456 1.00 96.19 630 VAL A O 1
ATOM 4963 N N . SER A 1 631 ? -24.093 11.433 19.331 1.00 95.81 631 SER A N 1
ATOM 4964 C CA . SER A 1 631 ? -25.335 11.710 20.056 1.00 95.81 631 SER A CA 1
ATOM 4965 C C . SER A 1 631 ? -25.093 12.125 21.503 1.00 95.81 631 SER A C 1
ATOM 4967 O O . SER A 1 631 ? -25.901 12.856 22.062 1.00 95.81 631 SER A O 1
ATOM 4969 N N . HIS A 1 632 ? -23.987 11.681 22.103 1.00 98.00 632 HIS A N 1
ATOM 4970 C CA . HIS A 1 632 ? -23.695 11.891 23.514 1.00 98.00 632 HIS A CA 1
ATOM 4971 C C . HIS A 1 632 ? -22.308 12.510 23.691 1.00 98.00 632 HIS A C 1
ATOM 4973 O O . HIS A 1 632 ? -21.316 11.955 23.223 1.00 98.00 632 HIS A O 1
ATOM 4979 N N . VAL A 1 633 ? -22.233 13.647 24.379 1.00 97.81 633 VAL A N 1
ATOM 4980 C CA . VAL A 1 633 ? -20.976 14.274 24.810 1.00 97.81 633 VAL A CA 1
ATOM 4981 C C . VAL A 1 633 ? -21.178 14.741 26.239 1.00 97.81 633 VAL A C 1
ATOM 4983 O O . VAL A 1 633 ? -21.940 15.674 26.489 1.00 97.81 633 VAL A O 1
ATOM 4986 N N . ASN A 1 634 ? -20.498 14.092 27.171 1.00 97.12 634 ASN A N 1
ATOM 4987 C CA . ASN A 1 634 ? -20.471 14.482 28.566 1.00 97.12 634 ASN A CA 1
ATOM 4988 C C . ASN A 1 634 ? -19.047 14.897 28.928 1.00 97.12 634 ASN A C 1
ATOM 4990 O O . ASN A 1 634 ? -18.248 14.070 29.364 1.00 97.12 634 ASN A O 1
ATOM 4994 N N . GLU A 1 635 ? -18.761 16.185 28.735 1.00 96.44 635 GLU A N 1
ATOM 4995 C CA . GLU A 1 635 ? -17.449 16.777 29.008 1.00 96.44 635 GLU A CA 1
ATOM 4996 C C . GLU A 1 635 ? -17.031 16.551 30.465 1.00 96.44 635 GLU A C 1
ATOM 4998 O O . GLU A 1 635 ? -15.995 15.966 30.725 1.00 96.44 635 GLU A O 1
ATOM 5003 N N . GLY A 1 636 ? -17.889 16.899 31.432 1.00 94.00 636 GLY A N 1
ATOM 5004 C CA . GLY A 1 636 ? -17.560 16.753 32.856 1.00 94.00 636 GLY A CA 1
ATOM 5005 C C . GLY A 1 636 ? -17.484 15.303 33.351 1.00 94.00 636 GLY A C 1
ATOM 5006 O O . GLY A 1 636 ? -16.964 15.054 34.436 1.00 94.00 636 GLY A O 1
ATOM 5007 N N . GLY A 1 637 ? -18.030 14.350 32.592 1.00 94.81 637 GLY A N 1
ATOM 5008 C CA . GLY A 1 637 ? -17.943 12.917 32.869 1.00 94.81 637 GLY A CA 1
ATOM 5009 C C . GLY A 1 637 ? -16.869 12.193 32.057 1.00 94.81 637 GLY A C 1
ATOM 5010 O O . GLY A 1 637 ? -16.681 11.000 32.266 1.00 94.81 637 GLY A O 1
ATOM 5011 N N . ASN A 1 638 ? -16.180 12.874 31.136 1.00 97.75 638 ASN A N 1
ATOM 5012 C CA . ASN A 1 638 ? -15.204 12.285 30.216 1.00 97.75 638 ASN A CA 1
ATOM 5013 C C . ASN A 1 638 ? -15.776 11.097 29.414 1.00 97.75 638 ASN A C 1
ATOM 5015 O O . ASN A 1 638 ? -15.109 10.076 29.230 1.00 97.75 638 ASN A O 1
ATOM 5019 N N . VAL A 1 639 ? -17.033 11.201 28.968 1.00 98.19 639 VAL A N 1
ATOM 5020 C CA . VAL A 1 639 ? -17.716 10.154 28.189 1.00 98.19 639 VAL A CA 1
ATOM 5021 C C . VAL A 1 639 ? -18.231 10.729 26.876 1.00 98.19 639 VAL A C 1
ATOM 5023 O O . VAL A 1 639 ? -18.890 11.770 26.847 1.00 98.19 639 VAL A O 1
ATOM 5026 N N . ILE A 1 640 ? -18.000 10.002 25.787 1.00 98.56 640 ILE A N 1
ATOM 5027 C CA . ILE A 1 640 ? -18.543 10.308 24.464 1.00 98.56 640 ILE A CA 1
ATOM 5028 C C . ILE A 1 640 ? -19.244 9.082 23.883 1.00 98.56 640 ILE A C 1
ATOM 5030 O O . ILE A 1 640 ? -18.787 7.953 24.050 1.00 98.56 640 ILE A O 1
ATOM 5034 N N . GLY A 1 641 ? -20.363 9.297 23.195 1.00 98.25 641 GLY A N 1
ATOM 5035 C CA . GLY A 1 641 ? -21.142 8.244 22.558 1.00 98.25 641 GLY A CA 1
ATOM 5036 C C . GLY A 1 641 ? -21.649 8.641 21.180 1.00 98.25 641 GLY A C 1
ATOM 5037 O O . GLY A 1 641 ? -22.047 9.784 20.937 1.00 98.25 641 GLY A O 1
ATOM 5038 N N . PHE A 1 642 ? -21.640 7.686 20.258 1.00 98.06 642 PHE A N 1
ATOM 5039 C CA . PHE A 1 642 ? -22.045 7.909 18.879 1.00 98.06 642 PHE A CA 1
ATOM 5040 C C . PHE A 1 642 ? -22.739 6.695 18.271 1.00 98.06 642 PHE A C 1
ATOM 5042 O O . PHE A 1 642 ? -22.442 5.541 18.577 1.00 98.06 642 PHE A O 1
ATOM 5049 N N . ARG A 1 643 ? -23.664 6.972 17.355 1.00 96.88 643 ARG A N 1
ATOM 5050 C CA . ARG A 1 643 ? -24.323 5.972 16.526 1.00 96.88 643 ARG A CA 1
ATOM 5051 C C . ARG A 1 643 ? -23.505 5.722 15.267 1.00 96.88 643 ARG A C 1
ATOM 5053 O O . ARG A 1 643 ? -23.135 6.670 14.575 1.00 96.88 643 ARG A O 1
ATOM 5060 N N . ARG A 1 644 ? -23.322 4.452 14.921 1.00 95.94 644 ARG A N 1
ATOM 5061 C CA . ARG A 1 644 ? -22.915 3.993 13.587 1.00 95.94 644 ARG A CA 1
ATOM 5062 C C . ARG A 1 644 ? -24.083 3.248 12.956 1.00 95.94 644 ARG A C 1
ATOM 5064 O O . ARG A 1 644 ? -24.752 2.479 13.647 1.00 95.94 644 ARG A O 1
ATOM 5071 N N . TYR A 1 645 ? -24.384 3.494 11.683 1.00 93.81 645 TYR A N 1
ATOM 5072 C CA . TYR A 1 645 ? -25.575 2.903 11.070 1.00 93.81 645 TYR A CA 1
ATOM 5073 C C . TYR A 1 645 ? -25.465 2.720 9.559 1.00 93.81 645 TYR A C 1
ATOM 5075 O O . TYR A 1 645 ? -24.851 3.526 8.868 1.00 93.81 645 TYR A O 1
ATOM 5083 N N . GLN A 1 646 ? -26.103 1.668 9.043 1.00 90.00 646 GLN A N 1
ATOM 5084 C CA . GLN A 1 646 ? -26.320 1.471 7.609 1.00 90.00 646 GLN A CA 1
ATOM 5085 C C . GLN A 1 646 ? -27.560 0.595 7.384 1.00 90.00 646 GLN A C 1
ATOM 5087 O O . GLN A 1 646 ? -27.619 -0.557 7.826 1.00 90.00 646 GLN A O 1
ATOM 5092 N N . GLY A 1 647 ? -28.568 1.143 6.699 1.00 86.06 647 GLY A N 1
ATOM 5093 C CA . GLY A 1 647 ? -29.875 0.492 6.581 1.00 86.06 647 GLY A CA 1
ATOM 5094 C C . GLY A 1 647 ? -30.494 0.238 7.961 1.00 86.06 647 GLY A C 1
ATOM 5095 O O . GLY A 1 647 ? -30.590 1.157 8.770 1.00 86.06 647 GLY A O 1
ATOM 5096 N N . ALA A 1 648 ? -30.879 -1.012 8.233 1.00 81.94 648 ALA A N 1
ATOM 5097 C CA . ALA A 1 648 ? -31.430 -1.437 9.524 1.00 81.94 648 ALA A CA 1
ATOM 5098 C C . ALA A 1 648 ? -30.366 -1.779 10.589 1.00 81.94 648 ALA A C 1
ATOM 5100 O O . ALA A 1 648 ? -30.722 -2.050 11.731 1.00 81.94 648 ALA A O 1
ATOM 5101 N N . ASN A 1 649 ? -29.073 -1.786 10.236 1.00 87.44 649 ASN A N 1
ATOM 5102 C CA . ASN A 1 649 ? -28.005 -2.069 11.192 1.00 87.44 649 ASN A CA 1
ATOM 5103 C C . ASN A 1 649 ? -27.718 -0.811 12.006 1.00 87.44 649 ASN A C 1
ATOM 5105 O O . ASN A 1 649 ? -27.230 0.174 11.448 1.00 87.44 649 ASN A O 1
ATOM 5109 N N . ASN A 1 650 ? -27.991 -0.856 13.308 1.00 92.25 650 ASN A N 1
ATOM 5110 C CA . ASN A 1 650 ? -27.721 0.235 14.238 1.00 92.25 650 ASN A CA 1
ATOM 5111 C C . ASN A 1 650 ? -26.744 -0.214 15.309 1.00 92.25 650 ASN A C 1
ATOM 5113 O O . ASN A 1 650 ? -26.946 -1.241 15.944 1.00 92.25 650 ASN A O 1
ATOM 5117 N N . LEU A 1 651 ? -25.710 0.582 15.545 1.00 97.38 651 LEU A N 1
ATOM 5118 C CA . LEU A 1 651 ? -24.787 0.380 16.649 1.00 97.38 651 LEU A CA 1
ATOM 5119 C C . LEU A 1 651 ? -24.668 1.665 17.451 1.00 97.38 651 LEU A C 1
ATOM 5121 O O . LEU A 1 651 ? -24.607 2.751 16.874 1.00 97.38 651 LEU A O 1
ATOM 5125 N N . MET A 1 652 ? -24.593 1.522 18.768 1.00 98.06 652 MET A N 1
ATOM 5126 C CA . MET A 1 652 ? -24.200 2.591 19.677 1.00 98.06 652 MET A CA 1
ATOM 5127 C C . MET A 1 652 ? -22.819 2.266 20.222 1.00 98.06 652 MET A C 1
ATOM 5129 O O . MET A 1 652 ? -22.624 1.211 20.818 1.00 98.06 652 MET A O 1
ATOM 5133 N N . VAL A 1 653 ? -21.867 3.164 20.008 1.00 98.50 653 VAL A N 1
ATOM 5134 C CA . VAL A 1 653 ? -20.520 3.080 20.568 1.00 98.50 653 VAL A CA 1
ATOM 5135 C C . VAL A 1 653 ? -20.422 4.102 21.689 1.00 98.50 653 VAL A C 1
ATOM 5137 O O . VAL A 1 653 ? -20.822 5.250 21.505 1.00 98.50 653 VAL A O 1
ATOM 5140 N N . LEU A 1 654 ? -19.906 3.691 22.842 1.00 98.44 654 LEU A N 1
ATOM 5141 C CA . LEU A 1 654 ? -19.663 4.546 23.997 1.00 98.44 654 LEU A CA 1
ATOM 5142 C C . LEU A 1 654 ? -18.205 4.397 24.434 1.00 98.44 654 LEU A C 1
ATOM 5144 O O . LEU A 1 654 ? -17.701 3.281 24.531 1.00 98.44 654 LEU A O 1
ATOM 5148 N N . ALA A 1 655 ? -17.544 5.514 24.705 1.00 98.56 655 ALA A N 1
ATOM 5149 C CA . ALA A 1 655 ? -16.160 5.583 25.144 1.00 98.56 655 ALA A CA 1
ATOM 5150 C C . ALA A 1 655 ? -16.082 6.379 26.451 1.00 98.56 655 ALA A C 1
ATOM 5152 O O . ALA A 1 655 ? -16.411 7.565 26.479 1.00 98.56 655 ALA A O 1
ATOM 5153 N N . ASN A 1 656 ? -15.661 5.720 27.532 1.00 98.25 656 ASN A N 1
ATOM 5154 C CA . ASN A 1 656 ? -15.419 6.337 28.833 1.00 98.25 656 ASN A CA 1
ATOM 5155 C C . ASN A 1 656 ? -13.919 6.559 29.025 1.00 98.25 656 ASN A C 1
ATOM 5157 O O . ASN A 1 656 ? -13.183 5.612 29.285 1.00 98.25 656 ASN A O 1
ATOM 5161 N N . PHE A 1 657 ? -13.480 7.809 28.920 1.00 98.25 657 PHE A N 1
ATOM 5162 C CA . PHE A 1 657 ? -12.096 8.224 29.146 1.00 98.25 657 PHE A CA 1
ATOM 5163 C C . PHE A 1 657 ? -11.790 8.477 30.626 1.00 98.25 657 PHE A C 1
ATOM 5165 O O . PHE A 1 657 ? -10.632 8.670 30.985 1.00 98.25 657 PHE A O 1
ATOM 5172 N N . SER A 1 658 ? -12.799 8.488 31.502 1.00 95.94 658 SER A N 1
ATOM 5173 C CA . SER A 1 658 ? -12.585 8.723 32.928 1.00 95.94 658 SER A CA 1
ATOM 5174 C C . SER A 1 658 ? -11.867 7.556 33.617 1.00 95.94 658 SER A C 1
ATOM 5176 O O . SER A 1 658 ? -11.847 6.413 33.149 1.00 95.94 658 SER A O 1
ATOM 5178 N N . ASN A 1 659 ? -11.354 7.856 34.810 1.00 94.31 659 ASN A N 1
ATOM 5179 C CA . ASN A 1 659 ? -10.801 6.881 35.747 1.00 94.31 659 ASN A CA 1
ATOM 5180 C C . ASN A 1 659 ? -11.877 6.315 36.698 1.00 94.31 659 ASN A C 1
ATOM 5182 O O . ASN A 1 659 ? -11.543 5.787 37.757 1.00 94.31 659 ASN A O 1
ATOM 5186 N N . SER A 1 660 ? -13.164 6.472 36.367 1.00 94.88 660 SER A N 1
ATOM 5187 C CA . SER A 1 660 ? -14.303 6.106 37.216 1.00 94.88 660 SER A CA 1
ATOM 5188 C C . SER A 1 660 ? -15.322 5.231 36.486 1.00 94.88 660 SER A C 1
ATOM 5190 O O . SER A 1 660 ? -15.587 5.403 35.295 1.00 94.88 660 SER A O 1
ATOM 5192 N N . ASP A 1 661 ? -15.905 4.292 37.228 1.00 97.25 661 ASP A N 1
ATOM 5193 C CA . ASP A 1 661 ? -17.025 3.481 36.761 1.00 97.25 661 ASP A CA 1
ATOM 5194 C C . ASP A 1 661 ? -18.346 4.233 36.958 1.00 97.25 661 ASP A C 1
ATOM 5196 O O . ASP A 1 661 ? -18.559 4.896 37.977 1.00 97.25 661 ASP A O 1
ATOM 5200 N N . TYR A 1 662 ? -19.282 4.059 36.029 1.00 97.62 662 TYR A N 1
ATOM 5201 C CA . TYR A 1 662 ? -20.641 4.580 36.143 1.00 97.62 662 TYR A CA 1
ATOM 5202 C C . TYR A 1 662 ? -21.656 3.439 36.138 1.00 97.62 662 TYR A C 1
ATOM 5204 O O . TYR A 1 662 ? -21.886 2.843 35.099 1.00 97.62 662 TYR A O 1
ATOM 5212 N N . ALA A 1 663 ? -22.306 3.141 37.265 1.00 94.62 663 ALA A N 1
ATOM 5213 C CA . ALA A 1 663 ? -23.200 1.974 37.380 1.00 94.62 663 ALA A CA 1
ATOM 5214 C C . ALA A 1 663 ? -24.609 2.155 36.773 1.00 94.62 663 ALA A C 1
ATOM 5216 O O . ALA A 1 663 ? -25.302 1.178 36.518 1.00 94.62 663 ALA A O 1
ATOM 5217 N N . ASN A 1 664 ? -25.072 3.396 36.594 1.00 94.94 664 ASN A N 1
ATOM 5218 C CA . ASN A 1 664 ? -26.429 3.706 36.121 1.00 94.94 664 ASN A CA 1
ATOM 5219 C C . ASN A 1 664 ? -26.391 4.824 35.074 1.00 94.94 664 ASN A C 1
ATOM 5221 O O . ASN A 1 664 ? -27.038 5.863 35.220 1.00 94.94 664 ASN A O 1
ATOM 5225 N N . TYR A 1 665 ? -25.574 4.638 34.043 1.00 97.75 665 TYR A N 1
ATOM 5226 C CA . TYR A 1 665 ? -25.356 5.636 33.009 1.00 97.75 665 TYR A CA 1
ATOM 5227 C C . TYR A 1 665 ? -26.431 5.534 31.927 1.00 97.75 665 TYR A C 1
ATOM 5229 O O . TYR A 1 665 ? -26.652 4.463 31.360 1.00 97.75 665 TYR A O 1
ATOM 5237 N N . ARG A 1 666 ? -27.119 6.642 31.640 1.00 98.06 666 ARG A N 1
ATOM 5238 C CA . ARG A 1 666 ? -28.161 6.687 30.609 1.00 98.06 666 ARG A CA 1
ATOM 5239 C C . ARG A 1 666 ? -27.580 7.186 29.292 1.00 98.06 666 ARG A C 1
ATOM 5241 O O . ARG A 1 666 ? -26.926 8.221 29.279 1.00 98.06 666 ARG A O 1
ATOM 5248 N N . ILE A 1 667 ? -27.887 6.486 28.203 1.00 97.94 667 ILE A N 1
ATOM 5249 C CA . ILE A 1 667 ? -27.594 6.924 26.831 1.00 97.94 667 ILE A CA 1
ATOM 5250 C C . ILE A 1 667 ? -28.832 6.774 25.950 1.00 97.94 667 ILE A C 1
ATOM 5252 O O . ILE A 1 667 ? -29.626 5.843 26.126 1.00 97.94 667 ILE A O 1
ATOM 5256 N N . GLY A 1 668 ? -29.015 7.692 25.005 1.00 98.00 668 GLY A N 1
ATOM 5257 C CA . GLY A 1 668 ? -30.082 7.596 24.012 1.00 98.00 668 GLY A CA 1
ATOM 5258 C C . GLY A 1 668 ? -29.793 6.503 22.983 1.00 98.00 668 GLY A C 1
ATOM 5259 O O . GLY A 1 668 ? -28.650 6.307 22.576 1.00 98.00 668 GLY A O 1
ATOM 5260 N N . VAL A 1 669 ? -30.836 5.802 22.540 1.00 97.12 669 VAL A N 1
ATOM 5261 C CA . VAL A 1 669 ? -30.754 4.774 21.491 1.00 97.12 669 VAL A CA 1
ATOM 5262 C C . VAL A 1 669 ? -31.827 5.018 20.423 1.00 97.12 669 VAL A C 1
ATOM 5264 O O . VAL A 1 669 ? -32.926 5.462 20.757 1.00 97.12 669 VAL A O 1
ATOM 5267 N N . PRO A 1 670 ? -31.555 4.741 19.133 1.00 94.38 670 PRO A N 1
ATOM 5268 C CA . PRO A 1 670 ? -32.454 5.115 18.037 1.00 94.38 670 PRO A CA 1
ATOM 5269 C C . PRO A 1 670 ? -33.771 4.334 18.003 1.00 94.38 670 PRO A C 1
ATOM 5271 O O . PRO A 1 670 ? -34.730 4.792 17.385 1.00 94.38 670 PRO A O 1
ATOM 5274 N N . GLU A 1 671 ? -33.826 3.166 18.639 1.00 94.12 671 GLU A N 1
ATOM 5275 C CA . GLU A 1 671 ? -34.980 2.272 18.604 1.00 94.12 671 GLU A CA 1
ATOM 5276 C C . GLU A 1 671 ? -35.184 1.541 19.933 1.00 94.12 671 GLU A C 1
ATOM 5278 O O . GLU A 1 671 ? -34.252 1.358 20.722 1.00 94.12 671 GLU A O 1
ATOM 5283 N N . GLY A 1 672 ? -36.437 1.150 20.180 1.00 94.69 672 GLY A N 1
ATOM 5284 C CA . GLY A 1 672 ? -36.832 0.403 21.369 1.00 94.69 672 GLY A CA 1
ATOM 5285 C C . GLY A 1 672 ? -36.450 -1.079 21.286 1.00 94.69 672 GLY A C 1
ATOM 5286 O O . GLY A 1 672 ? -35.779 -1.526 20.359 1.00 94.69 672 GLY A O 1
ATOM 5287 N N . GLY A 1 673 ? -36.927 -1.869 22.246 1.00 94.00 673 GLY A N 1
ATOM 5288 C CA . GLY A 1 673 ? -36.674 -3.310 22.289 1.00 94.00 673 GLY A CA 1
ATOM 5289 C C . GLY A 1 673 ? -35.400 -3.680 23.046 1.00 94.00 673 GLY A C 1
ATOM 5290 O O . GLY A 1 673 ? -34.976 -2.977 23.962 1.00 94.00 673 GLY A O 1
ATOM 5291 N N . VAL A 1 674 ? -34.827 -4.836 22.712 1.00 95.25 674 VAL A N 1
ATOM 5292 C CA . VAL A 1 674 ? -33.665 -5.393 23.418 1.00 95.25 674 VAL A CA 1
ATOM 5293 C C . VAL A 1 674 ? -32.390 -5.063 22.658 1.00 95.25 674 VAL A C 1
ATOM 5295 O O . VAL A 1 674 ? -32.277 -5.377 21.477 1.00 95.25 674 VAL A O 1
ATOM 5298 N N . TRP A 1 675 ? -31.426 -4.487 23.359 1.00 95.25 675 TRP A N 1
ATOM 5299 C CA . TRP A 1 675 ? -30.056 -4.258 22.925 1.00 95.25 675 TRP A CA 1
ATOM 5300 C C . TRP A 1 675 ? -29.118 -5.281 23.567 1.00 95.25 675 TRP A C 1
ATOM 5302 O O . TRP A 1 675 ? -29.414 -5.833 24.626 1.00 95.25 675 TRP A O 1
ATOM 5312 N N . MET A 1 676 ? -27.995 -5.557 22.918 1.00 95.19 676 MET A N 1
ATOM 5313 C CA . MET A 1 676 ? -26.963 -6.475 23.394 1.00 95.19 676 MET A CA 1
ATOM 5314 C C . MET A 1 676 ? -25.620 -5.758 23.439 1.00 95.19 676 MET A C 1
ATOM 5316 O O . MET A 1 676 ? -25.304 -4.984 22.535 1.00 95.19 676 MET A O 1
ATOM 5320 N N . GLU A 1 677 ? -24.825 -6.056 24.463 1.00 95.19 677 GLU A N 1
ATOM 5321 C CA . GLU A 1 677 ? -23.419 -5.664 24.541 1.00 95.19 677 GLU A CA 1
ATOM 5322 C C . GLU A 1 677 ? -22.590 -6.584 23.635 1.00 95.19 677 GLU A C 1
ATOM 5324 O O . GLU A 1 677 ? -22.430 -7.772 23.903 1.00 95.19 677 GLU A O 1
ATOM 5329 N N . LEU A 1 678 ? -22.114 -6.053 22.507 1.00 95.19 678 LEU A N 1
ATOM 5330 C CA . LEU A 1 678 ? -21.350 -6.811 21.508 1.00 95.19 678 LEU A CA 1
ATOM 5331 C C . LEU A 1 678 ? -19.866 -6.863 21.831 1.00 95.19 678 LEU A C 1
ATOM 5333 O O . LEU A 1 678 ? -19.193 -7.837 21.477 1.00 95.19 678 LEU A O 1
ATOM 5337 N N . VAL A 1 679 ? -19.381 -5.778 22.431 1.00 96.94 679 VAL A N 1
ATOM 5338 C CA . VAL A 1 679 ? -18.017 -5.580 22.908 1.00 96.94 679 VAL A CA 1
ATOM 5339 C C . VAL A 1 679 ? -18.083 -4.679 24.130 1.00 96.94 679 VAL A C 1
ATOM 5341 O O . VAL A 1 679 ? -18.766 -3.658 24.109 1.00 96.94 679 VAL A O 1
ATOM 5344 N N . ASN A 1 680 ? -17.325 -5.037 25.154 1.00 97.69 680 ASN A N 1
ATOM 5345 C CA . ASN A 1 680 ? -16.970 -4.176 26.267 1.00 97.69 680 ASN A CA 1
ATOM 5346 C C . ASN A 1 680 ? -15.481 -4.389 26.504 1.00 97.69 680 ASN A C 1
ATOM 5348 O O . ASN A 1 680 ? -15.071 -5.480 26.890 1.00 97.69 680 ASN A O 1
ATOM 5352 N N . SER A 1 681 ? -14.653 -3.384 26.222 1.00 98.12 681 SER A N 1
ATOM 5353 C CA . SER A 1 681 ? -13.199 -3.535 26.314 1.00 98.12 681 SER A CA 1
ATOM 5354 C C . SER A 1 681 ? -12.718 -3.859 27.731 1.00 98.12 681 SER A C 1
ATOM 5356 O O . SER A 1 681 ? -11.588 -4.319 27.889 1.00 98.12 681 SER A O 1
ATOM 5358 N N . GLN A 1 682 ? -13.556 -3.657 28.753 1.00 97.44 682 GLN A N 1
ATOM 5359 C CA . GLN A 1 682 ? -13.266 -3.992 30.143 1.00 97.44 682 GLN A CA 1
ATOM 5360 C C . GLN A 1 682 ? -13.855 -5.337 30.595 1.00 97.44 682 GLN A C 1
ATOM 5362 O O . GLN A 1 682 ? -13.676 -5.700 31.755 1.00 97.44 682 GLN A O 1
ATOM 5367 N N . ASP A 1 683 ? -14.486 -6.107 29.705 1.00 95.94 683 ASP A N 1
ATOM 5368 C CA . ASP A 1 683 ? -14.911 -7.479 29.997 1.00 95.94 683 ASP A CA 1
ATOM 5369 C C . ASP A 1 683 ? -13.685 -8.367 30.331 1.00 95.94 683 ASP A C 1
ATOM 5371 O O . ASP A 1 683 ? -12.664 -8.302 29.626 1.00 95.94 683 ASP A O 1
ATOM 5375 N N . PRO A 1 684 ? -13.749 -9.216 31.377 1.00 92.81 684 PRO A N 1
ATOM 5376 C CA . PRO A 1 684 ? -12.706 -10.191 31.693 1.00 92.81 684 PRO A CA 1
ATOM 5377 C C . PRO A 1 684 ? -12.286 -11.101 30.530 1.00 92.81 684 PRO A C 1
ATOM 5379 O O . PRO A 1 684 ? -11.117 -11.489 30.469 1.00 92.81 684 PRO A O 1
ATOM 5382 N N . VAL A 1 685 ? -13.175 -11.405 29.573 1.00 94.19 685 VAL A N 1
ATOM 5383 C CA . VAL A 1 685 ? -12.823 -12.179 28.364 1.00 94.19 685 VAL A CA 1
ATOM 5384 C C . VAL A 1 685 ? -11.764 -11.474 27.510 1.00 94.19 685 VAL A C 1
ATOM 5386 O O . VAL A 1 685 ? -10.979 -12.126 26.830 1.00 94.19 685 VAL A O 1
ATOM 5389 N N . TYR A 1 686 ? -11.690 -10.145 27.609 1.00 95.94 686 TYR A N 1
ATOM 5390 C CA . TYR A 1 686 ? -10.702 -9.296 26.950 1.00 95.94 686 TYR A CA 1
ATOM 5391 C C . TYR A 1 686 ? -9.628 -8.785 27.917 1.00 95.94 686 TYR A C 1
ATOM 5393 O O . TYR A 1 686 ? -8.979 -7.766 27.668 1.00 95.94 686 TYR A O 1
ATOM 5401 N N . GLY A 1 687 ? -9.450 -9.450 29.062 1.00 92.56 687 GLY A N 1
ATOM 5402 C CA . GLY A 1 687 ? -8.449 -9.086 30.066 1.00 92.56 687 GLY A CA 1
ATOM 5403 C C . GLY A 1 687 ? -8.710 -7.735 30.735 1.00 92.56 687 GLY A C 1
ATOM 5404 O O . GLY A 1 687 ? -7.760 -7.054 31.117 1.00 92.56 687 GLY A O 1
ATOM 5405 N N . GLY A 1 688 ? -9.970 -7.294 30.795 1.00 93.81 688 GLY A N 1
ATOM 5406 C CA . GLY A 1 688 ? -10.395 -6.144 31.592 1.00 93.81 688 GLY A CA 1
ATOM 5407 C C . GLY A 1 688 ? -10.870 -6.526 32.996 1.00 93.81 688 GLY A C 1
ATOM 5408 O O . GLY A 1 688 ? -10.904 -7.701 33.360 1.00 93.81 688 GLY A O 1
ATOM 5409 N N . THR A 1 689 ? -11.223 -5.516 33.789 1.00 91.81 689 THR A N 1
ATOM 5410 C CA . THR A 1 689 ? -11.673 -5.662 35.189 1.00 91.81 689 THR A CA 1
ATOM 5411 C C . THR A 1 689 ? -13.045 -5.032 35.450 1.00 91.81 689 THR A C 1
ATOM 5413 O O . THR A 1 689 ? -13.482 -4.944 36.597 1.00 91.81 689 THR A O 1
ATOM 5416 N N . GLY A 1 690 ? -13.730 -4.584 34.397 1.00 90.56 690 GLY A N 1
ATOM 5417 C CA . GLY A 1 690 ? -14.991 -3.859 34.478 1.00 90.56 690 GLY A CA 1
ATOM 5418 C C . GLY A 1 690 ? -16.215 -4.762 34.593 1.00 90.56 690 GLY A C 1
ATOM 5419 O O . GLY A 1 690 ? -16.185 -5.957 34.302 1.00 90.56 690 GLY A O 1
ATOM 5420 N N . SER A 1 691 ? -17.329 -4.156 35.000 1.00 92.06 691 SER A N 1
ATOM 5421 C CA . SER A 1 691 ? -18.638 -4.812 34.968 1.00 92.06 691 SER A CA 1
ATOM 5422 C C . SER A 1 691 ? -19.175 -4.936 33.537 1.00 92.06 691 SER A C 1
ATOM 5424 O O . SER A 1 691 ? -18.881 -4.107 32.673 1.00 92.06 691 SER A O 1
ATOM 5426 N N . THR A 1 692 ? -19.979 -5.974 33.297 1.00 91.81 692 THR A N 1
ATOM 5427 C CA . THR A 1 692 ? -20.694 -6.193 32.031 1.00 91.81 692 THR A CA 1
ATOM 5428 C C . THR A 1 692 ? -22.176 -5.870 32.190 1.00 91.81 692 THR A C 1
ATOM 5430 O O . THR A 1 692 ? -22.715 -5.865 33.301 1.00 91.81 692 THR A O 1
ATOM 5433 N N . ASN A 1 693 ? -22.857 -5.620 31.072 1.00 92.06 693 ASN A N 1
ATOM 5434 C CA . ASN A 1 693 ? -24.287 -5.291 31.057 1.00 92.06 693 ASN A CA 1
ATOM 5435 C C . ASN A 1 693 ? -25.212 -6.507 30.852 1.00 92.06 693 ASN A C 1
ATOM 5437 O O . ASN A 1 693 ? -26.418 -6.356 30.648 1.00 92.06 693 ASN A O 1
ATOM 5441 N N . GLY A 1 694 ? -24.661 -7.723 30.929 1.00 83.88 694 GLY A N 1
ATOM 5442 C CA . GLY A 1 694 ? -25.394 -8.972 30.724 1.00 83.88 694 GLY A CA 1
ATOM 5443 C C . GLY A 1 694 ? -25.801 -9.223 29.265 1.00 83.88 694 GLY A C 1
ATOM 5444 O O . GLY A 1 694 ? -25.357 -8.554 28.337 1.00 83.88 694 GLY A O 1
ATOM 5445 N N . LEU A 1 695 ? -26.658 -10.229 29.053 1.00 79.56 695 LEU A N 1
ATOM 5446 C CA . LEU A 1 695 ? -27.042 -10.700 27.711 1.00 79.56 695 LEU A CA 1
ATOM 5447 C C . LEU A 1 695 ? -28.134 -9.855 27.033 1.00 79.56 695 LEU A C 1
ATOM 5449 O O . LEU A 1 695 ? -28.403 -10.031 25.845 1.00 79.56 695 LEU A O 1
ATOM 5453 N N . SER A 1 696 ? -28.808 -8.978 27.779 1.00 89.12 696 SER A N 1
ATOM 5454 C CA . SER A 1 696 ? -29.934 -8.196 27.268 1.00 89.12 696 SER A CA 1
ATOM 5455 C C . SER A 1 696 ? -30.115 -6.894 28.038 1.00 89.12 696 SER A C 1
ATOM 5457 O O . SER A 1 696 ? -30.341 -6.909 29.247 1.00 89.12 696 SER A O 1
ATOM 5459 N N . ILE A 1 697 ? -30.119 -5.784 27.312 1.00 95.25 697 ILE A N 1
ATOM 5460 C CA . ILE A 1 697 ? -30.341 -4.430 27.808 1.00 95.25 697 ILE A CA 1
ATOM 5461 C C . ILE A 1 697 ? -31.675 -3.959 27.229 1.00 95.25 697 ILE A C 1
ATOM 5463 O O . ILE A 1 697 ? -31.820 -3.819 26.017 1.00 95.25 697 ILE A O 1
ATOM 5467 N N . THR A 1 698 ? -32.686 -3.748 28.068 1.00 96.62 698 THR A N 1
ATOM 5468 C CA . THR A 1 698 ? -34.017 -3.343 27.582 1.00 96.62 698 THR A CA 1
ATOM 5469 C C . THR A 1 698 ? -34.090 -1.826 27.444 1.00 96.62 698 THR A C 1
ATOM 5471 O O . THR A 1 698 ? -33.903 -1.106 28.426 1.00 96.62 698 THR A O 1
ATOM 5474 N N . ALA A 1 699 ? -34.383 -1.341 26.238 1.00 97.44 699 ALA A N 1
ATOM 5475 C CA . ALA A 1 699 ? -34.630 0.073 25.992 1.00 97.44 699 ALA A CA 1
ATOM 5476 C C . ALA A 1 699 ? -35.914 0.539 26.694 1.00 97.44 699 ALA A C 1
ATOM 5478 O O . ALA A 1 699 ? -36.921 -0.168 26.752 1.00 97.44 699 ALA A O 1
ATOM 5479 N N . GLN A 1 700 ? -35.858 1.749 27.235 1.00 98.25 700 GLN A N 1
ATOM 5480 C CA . GLN A 1 700 ? -36.934 2.411 27.956 1.00 98.25 700 GLN A CA 1
ATOM 5481 C C . GLN A 1 700 ? -37.525 3.526 27.090 1.00 98.25 700 GLN A C 1
ATOM 5483 O O . GLN A 1 700 ? -36.792 4.246 26.406 1.00 98.25 700 GLN A O 1
ATOM 5488 N N . ASN A 1 701 ? -38.841 3.733 27.210 1.00 97.19 701 ASN A N 1
ATOM 5489 C CA . ASN A 1 701 ? -39.570 4.870 26.633 1.00 97.19 701 ASN A CA 1
ATOM 5490 C C . ASN A 1 701 ? -39.242 6.182 27.375 1.00 97.19 701 ASN A C 1
ATOM 5492 O O . ASN A 1 701 ? -40.109 6.830 27.958 1.00 97.19 701 ASN A O 1
ATOM 5496 N N . THR A 1 702 ? -37.968 6.552 27.416 1.00 98.12 702 THR A N 1
ATOM 5497 C CA . THR A 1 702 ? -37.460 7.764 28.060 1.00 98.12 702 THR A CA 1
ATOM 5498 C C . THR A 1 702 ? -36.542 8.470 27.067 1.00 98.12 702 THR A C 1
ATOM 5500 O O . THR A 1 702 ? -35.461 7.943 26.793 1.00 98.12 702 THR A O 1
ATOM 5503 N N . PRO A 1 703 ? -36.950 9.623 26.507 1.00 98.00 703 PRO A N 1
ATOM 5504 C CA . PRO A 1 703 ? -36.125 10.365 25.562 1.00 98.00 703 PRO A CA 1
ATOM 5505 C C . PRO A 1 703 ? -34.799 10.823 26.177 1.00 98.00 703 PRO A C 1
ATOM 5507 O O . PRO A 1 703 ? -34.769 11.296 27.315 1.00 98.00 703 PRO A O 1
ATOM 5510 N N . TYR A 1 704 ? -33.708 10.685 25.426 1.00 97.94 704 TYR A N 1
ATOM 5511 C CA . TYR A 1 704 ? -32.358 11.089 25.830 1.00 97.94 704 TYR A CA 1
ATOM 5512 C C . TYR A 1 704 ? -31.461 11.237 24.589 1.00 97.94 704 TYR A C 1
ATOM 5514 O O . TYR A 1 704 ? -31.729 10.589 23.580 1.00 97.94 704 TYR A O 1
ATOM 5522 N N . ASP A 1 705 ? -30.424 12.083 24.630 1.00 96.69 705 ASP A N 1
ATOM 5523 C CA . ASP A 1 705 ? -29.467 12.305 23.520 1.00 96.69 705 ASP A CA 1
ATOM 5524 C C . ASP A 1 705 ? -30.107 12.545 22.135 1.00 96.69 705 ASP A C 1
ATOM 5526 O O . ASP A 1 705 ? -29.608 12.098 21.103 1.00 96.69 705 ASP A O 1
ATOM 5530 N N . GLY A 1 706 ? -31.266 13.212 22.103 1.00 94.31 706 GLY A N 1
ATOM 5531 C CA . GLY A 1 706 ? -32.012 13.471 20.864 1.00 94.31 706 GLY A CA 1
ATOM 5532 C C . GLY A 1 706 ? -32.789 12.271 20.302 1.00 94.31 706 GLY A C 1
ATOM 5533 O O . GLY A 1 706 ? -33.442 12.406 19.268 1.00 94.31 706 GLY A O 1
ATOM 5534 N N . PHE A 1 707 ? -32.781 11.120 20.978 1.00 97.19 707 PHE A N 1
ATOM 5535 C CA . PHE A 1 707 ? -33.576 9.946 20.627 1.00 97.19 707 PHE A CA 1
ATOM 5536 C C . PHE A 1 707 ? -34.822 9.799 21.507 1.00 97.19 707 PHE A C 1
ATOM 5538 O O . PHE A 1 707 ? -34.873 10.270 22.642 1.00 97.19 707 PHE A O 1
ATOM 5545 N N . GLY A 1 708 ? -35.841 9.102 20.990 1.00 97.31 708 GLY A N 1
ATOM 5546 C CA . GLY A 1 708 ? -37.088 8.827 21.717 1.00 97.31 708 GLY A CA 1
ATOM 5547 C C . GLY A 1 708 ? -37.000 7.681 22.733 1.00 97.31 708 GLY A C 1
ATOM 5548 O O . GLY A 1 708 ? -37.965 7.441 23.458 1.00 97.31 708 GLY A O 1
ATOM 5549 N N . GLN A 1 709 ? -35.880 6.959 22.769 1.00 98.00 709 GLN A N 1
ATOM 5550 C CA . GLN A 1 709 ? -35.629 5.809 23.638 1.00 98.00 709 GLN A CA 1
ATOM 5551 C C . GLN A 1 709 ? -34.253 5.951 24.289 1.00 98.00 709 GLN A C 1
ATOM 5553 O O . GLN A 1 709 ? -33.372 6.631 23.761 1.00 98.00 709 GLN A O 1
ATOM 5558 N N . SER A 1 710 ? -34.045 5.278 25.416 1.00 98.44 710 SER A N 1
ATOM 5559 C CA . SER A 1 710 ? -32.733 5.205 26.066 1.00 98.44 710 SER A CA 1
ATOM 5560 C C . SER A 1 710 ? -32.520 3.875 26.769 1.00 98.44 710 SER A C 1
ATOM 5562 O O . SER A 1 710 ? -33.472 3.167 27.094 1.00 98.44 710 SER A O 1
ATOM 5564 N N . VAL A 1 711 ? -31.262 3.543 27.027 1.00 98.06 711 VAL A N 1
ATOM 5565 C CA . VAL A 1 711 ? -30.871 2.425 27.892 1.00 98.06 711 VAL A CA 1
ATOM 5566 C C . VAL A 1 711 ? -30.144 2.960 29.119 1.00 98.06 711 VAL A C 1
ATOM 5568 O O . VAL A 1 711 ? -29.580 4.054 29.085 1.00 98.06 711 VAL A O 1
ATOM 5571 N N . VAL A 1 712 ? -30.172 2.188 30.203 1.00 97.69 712 VAL A N 1
ATOM 5572 C CA . VAL A 1 712 ? -29.352 2.427 31.394 1.00 97.69 712 VAL A CA 1
ATOM 5573 C C . VAL A 1 712 ? -28.374 1.271 31.504 1.00 97.69 712 VAL A C 1
ATOM 5575 O O . VAL A 1 712 ? -28.801 0.117 31.516 1.00 97.69 712 VAL A O 1
ATOM 5578 N N . ILE A 1 713 ? -27.088 1.593 31.539 1.00 97.62 713 ILE A N 1
ATOM 5579 C CA . ILE A 1 713 ? -25.993 0.627 31.522 1.00 97.62 713 ILE A CA 1
ATOM 5580 C C . ILE A 1 713 ? -24.933 0.991 32.562 1.00 97.62 713 ILE A C 1
ATOM 5582 O O . ILE A 1 713 ? -24.785 2.153 32.949 1.00 97.62 713 ILE A O 1
ATOM 5586 N N . SER A 1 714 ? -24.167 -0.009 32.973 1.00 97.62 714 SER A N 1
ATOM 5587 C CA . SER A 1 714 ? -22.876 0.175 33.615 1.00 97.62 714 SER A CA 1
ATOM 5588 C C . SER A 1 714 ? -21.822 0.511 32.561 1.00 97.62 714 SER A C 1
ATOM 5590 O O . SER A 1 714 ? -21.723 -0.160 31.534 1.00 97.62 714 SER A O 1
ATOM 5592 N N . VAL A 1 715 ? -21.013 1.534 32.815 1.00 97.88 715 VAL A N 1
ATOM 5593 C CA . VAL A 1 715 ? -19.919 1.968 31.944 1.00 97.88 715 VAL A CA 1
ATOM 5594 C C . VAL A 1 715 ? -18.634 1.951 32.763 1.00 97.88 715 VAL A C 1
ATOM 5596 O O . VAL A 1 715 ? -18.411 2.875 33.551 1.00 97.88 715 VAL A O 1
ATOM 5599 N N . PRO A 1 716 ? -17.799 0.907 32.635 1.00 97.88 716 PRO A N 1
ATOM 5600 C CA . PRO A 1 716 ? -16.542 0.847 33.365 1.00 97.88 716 PRO A CA 1
ATOM 5601 C C . PRO A 1 716 ? -15.584 1.971 32.951 1.00 97.88 716 PRO A C 1
ATOM 5603 O O . PRO A 1 716 ? -15.692 2.520 31.849 1.00 97.88 716 PRO A O 1
ATOM 5606 N N . LYS A 1 717 ? -14.634 2.315 33.820 1.00 96.81 717 LYS A N 1
ATOM 5607 C CA . LYS A 1 717 ? -13.534 3.242 33.526 1.00 96.81 717 LYS A CA 1
ATOM 5608 C C . LYS A 1 717 ? -12.733 2.759 32.317 1.00 96.81 717 LYS A C 1
ATOM 5610 O O . LYS A 1 717 ? -12.521 1.559 32.150 1.00 96.81 717 LYS A O 1
ATOM 5615 N N . MET A 1 718 ? -12.252 3.684 31.485 1.00 96.81 718 MET A N 1
ATOM 5616 C CA . MET A 1 718 ? -11.421 3.365 30.310 1.00 96.81 718 MET A CA 1
ATOM 5617 C C . MET A 1 718 ? -12.062 2.343 29.348 1.00 96.81 718 MET A C 1
ATOM 5619 O O . MET A 1 718 ? -11.364 1.525 28.739 1.00 96.81 718 MET A O 1
ATOM 5623 N N . ALA A 1 719 ? -13.393 2.312 29.263 1.00 97.69 719 ALA A N 1
ATOM 5624 C CA . ALA A 1 719 ? -14.121 1.307 28.496 1.00 97.69 719 ALA A CA 1
ATOM 5625 C C . ALA A 1 719 ? -14.566 1.832 27.134 1.00 97.69 719 ALA A C 1
ATOM 5627 O O . ALA A 1 719 ? -15.102 2.935 27.026 1.00 97.69 719 ALA A O 1
ATOM 5628 N N . LEU A 1 720 ? -14.405 0.991 26.113 1.00 98.56 720 LEU A N 1
ATOM 5629 C CA . LEU A 1 720 ? -15.151 1.069 24.865 1.00 98.56 720 LEU A CA 1
ATOM 5630 C C . LEU A 1 720 ? -16.275 0.034 24.931 1.00 98.56 720 LEU A C 1
ATOM 5632 O O . LEU A 1 720 ? -16.004 -1.159 25.077 1.00 98.56 720 LEU A O 1
ATOM 5636 N N . ILE A 1 721 ? -17.518 0.478 24.792 1.00 98.56 721 ILE A N 1
ATOM 5637 C CA . ILE A 1 721 ? -18.701 -0.381 24.730 1.00 98.56 721 ILE A CA 1
ATOM 5638 C C . ILE A 1 721 ? -19.345 -0.234 23.355 1.00 98.56 721 ILE A C 1
ATOM 5640 O O . ILE A 1 721 ? -19.559 0.878 22.878 1.00 98.56 721 ILE A O 1
ATOM 5644 N N . VAL A 1 722 ? -19.688 -1.357 22.727 1.00 98.31 722 VAL A N 1
ATOM 5645 C CA . VAL A 1 722 ? -20.458 -1.406 21.481 1.00 98.31 722 VAL A CA 1
ATOM 5646 C C . VAL A 1 722 ? -21.760 -2.142 21.750 1.00 98.31 722 VAL A C 1
ATOM 5648 O O . VAL A 1 722 ? -21.749 -3.329 22.075 1.00 98.31 722 VAL A O 1
ATOM 5651 N N . LEU A 1 723 ? -22.884 -1.455 21.579 1.00 97.69 723 LEU A N 1
ATOM 5652 C CA . LEU A 1 723 ? -24.222 -2.021 21.685 1.00 97.69 723 LEU A CA 1
ATOM 5653 C C . LEU A 1 723 ? -24.856 -2.160 20.301 1.00 97.69 723 LEU A C 1
ATOM 5655 O O . LEU A 1 723 ? -24.697 -1.283 19.453 1.00 97.69 723 LEU A O 1
ATOM 5659 N N . GLY A 1 724 ? -25.638 -3.218 20.096 1.00 95.19 724 GLY A N 1
ATOM 5660 C CA . GLY A 1 724 ? -26.499 -3.378 18.920 1.00 95.19 724 GLY A CA 1
ATOM 5661 C C . GLY A 1 724 ? -27.872 -3.936 19.302 1.00 95.19 724 GLY A C 1
ATOM 5662 O O . GLY A 1 724 ? -27.963 -4.698 20.268 1.00 95.19 724 GLY A O 1
ATOM 5663 N N . PRO A 1 725 ? -28.953 -3.589 18.588 1.00 91.19 725 PRO A N 1
ATOM 5664 C CA . PRO A 1 725 ? -30.272 -4.142 18.848 1.00 91.19 725 PRO A CA 1
ATOM 5665 C C . PRO A 1 725 ? -30.278 -5.634 18.496 1.00 91.19 725 PRO A C 1
ATOM 5667 O O . PRO A 1 725 ? -29.584 -6.083 17.577 1.00 91.19 725 PRO A O 1
ATOM 5670 N N . LYS A 1 726 ? -31.115 -6.410 19.189 1.00 82.69 726 LYS A N 1
ATOM 5671 C CA . LYS A 1 726 ? -31.252 -7.862 19.004 1.00 82.69 726 LYS A CA 1
ATOM 5672 C C . LYS A 1 726 ? -31.612 -8.252 17.558 1.00 82.69 726 LYS A C 1
ATOM 5674 O O . LYS A 1 726 ? -31.316 -9.357 17.128 1.00 82.69 726 LYS A O 1
ATOM 5679 N N . SER A 1 727 ? -32.209 -7.342 16.794 1.00 71.69 727 SER A N 1
ATOM 5680 C CA . SER A 1 727 ? -32.502 -7.498 15.364 1.00 71.69 727 SER A CA 1
ATOM 5681 C C . SER A 1 727 ? -31.279 -7.319 14.454 1.00 71.69 727 SER A C 1
ATOM 5683 O O . SER A 1 727 ? -31.149 -8.045 13.480 1.00 71.69 727 SER A O 1
ATOM 5685 N N . THR A 1 728 ? -30.361 -6.394 14.768 1.00 61.09 728 THR A N 1
ATOM 5686 C CA . THR A 1 728 ? -29.108 -6.171 14.005 1.00 61.09 728 THR A CA 1
ATOM 5687 C C . THR A 1 728 ? -28.116 -7.318 14.202 1.00 61.09 728 THR A C 1
ATOM 5689 O O . THR A 1 728 ? -27.348 -7.665 13.315 1.00 61.09 728 THR A O 1
ATOM 5692 N N . VAL A 1 729 ? -28.149 -7.926 15.381 1.00 53.25 729 VAL A N 1
ATOM 5693 C CA . VAL A 1 729 ? -27.338 -9.095 15.769 1.00 53.25 729 VAL A CA 1
ATOM 5694 C C . VAL A 1 729 ? -28.053 -10.412 15.456 1.00 53.25 729 VAL A C 1
ATOM 5696 O O . VAL A 1 729 ? -27.430 -11.467 15.438 1.00 53.25 729 VAL A O 1
ATOM 5699 N N . GLY A 1 730 ? -29.363 -10.331 15.204 1.00 36.84 730 GLY A N 1
ATOM 5700 C CA . GLY A 1 730 ? -30.239 -11.390 14.726 1.00 36.84 730 GLY A CA 1
ATOM 5701 C C . GLY A 1 730 ? -30.238 -11.447 13.206 1.00 36.84 730 GLY A C 1
ATOM 5702 O O . GLY A 1 730 ? -31.292 -11.439 12.578 1.00 36.84 730 GLY A O 1
ATOM 5703 N N . VAL A 1 731 ? -29.050 -11.511 12.610 1.00 31.34 731 VAL A N 1
ATOM 5704 C CA . VAL A 1 731 ? -28.920 -12.225 11.345 1.00 31.34 731 VAL A CA 1
ATOM 5705 C C . VAL A 1 731 ? -29.107 -13.691 11.726 1.00 31.34 731 VAL A C 1
ATOM 5707 O O . VAL A 1 731 ? -28.206 -14.299 12.298 1.00 31.34 731 VAL A O 1
ATOM 5710 N N . GLU A 1 732 ? -30.293 -14.255 11.479 1.00 31.34 732 GLU A N 1
ATOM 5711 C CA . GLU A 1 732 ? -30.357 -15.693 11.200 1.00 31.34 732 GLU A CA 1
ATOM 5712 C C . GLU A 1 732 ? -29.245 -15.978 10.196 1.00 31.34 732 GLU A C 1
ATOM 5714 O O . GLU A 1 732 ? -29.249 -15.333 9.149 1.00 31.34 732 GLU A O 1
ATOM 5719 N N . ASP A 1 733 ? -28.300 -16.857 10.547 1.00 30.88 733 ASP A N 1
ATOM 5720 C CA . ASP A 1 733 ? -27.179 -17.323 9.726 1.00 30.88 733 ASP A CA 1
ATOM 5721 C C . ASP A 1 733 ? -27.431 -17.150 8.219 1.00 30.88 733 ASP A C 1
ATOM 5723 O O . ASP A 1 733 ? -27.915 -18.044 7.525 1.00 30.88 733 ASP A O 1
ATOM 5727 N N . SER A 1 734 ? -27.081 -15.975 7.695 1.00 35.50 734 SER A N 1
ATOM 5728 C CA . SER A 1 734 ? -27.044 -15.704 6.265 1.00 35.50 734 SER A CA 1
ATOM 5729 C C . SER A 1 734 ? -25.597 -15.757 5.794 1.00 35.50 734 SER A C 1
ATOM 5731 O O . SER A 1 734 ? -25.166 -14.980 4.943 1.00 35.50 734 SER A O 1
ATOM 5733 N N . ALA A 1 735 ? -24.840 -16.722 6.325 1.00 41.44 735 ALA A N 1
ATOM 5734 C CA . ALA A 1 735 ? -23.923 -17.437 5.456 1.00 41.44 735 ALA A CA 1
ATOM 5735 C C . ALA A 1 735 ? -24.739 -17.908 4.234 1.00 41.44 735 ALA A C 1
ATOM 5737 O O . ALA A 1 735 ? -25.908 -18.273 4.409 1.00 41.44 735 ALA A O 1
ATOM 5738 N N . PRO A 1 736 ? -24.194 -17.878 3.002 1.00 47.31 736 PRO A N 1
ATOM 5739 C CA . PRO A 1 736 ? -24.894 -18.449 1.857 1.00 47.31 736 PRO A CA 1
ATOM 5740 C C . PRO A 1 736 ? -25.391 -19.833 2.263 1.00 47.31 736 PRO A C 1
ATOM 5742 O O . PRO A 1 736 ? -24.593 -20.658 2.722 1.00 47.31 736 PRO A O 1
ATOM 5745 N N . ARG A 1 737 ? -26.717 -20.033 2.208 1.00 54.38 737 ARG A N 1
ATOM 5746 C CA . ARG A 1 737 ? -27.327 -21.283 2.661 1.00 54.38 737 ARG A CA 1
ATOM 5747 C C . ARG A 1 737 ? -26.581 -22.420 1.964 1.00 54.38 737 ARG A C 1
ATOM 5749 O O . ARG A 1 737 ? -26.497 -22.386 0.732 1.00 54.38 737 ARG A O 1
ATOM 5756 N N . PRO A 1 738 ? -25.998 -23.370 2.715 1.00 61.66 738 PRO A N 1
ATOM 5757 C CA . PRO A 1 738 ? -25.305 -24.497 2.117 1.00 61.66 738 PRO A CA 1
ATOM 5758 C C . PRO A 1 738 ? -26.237 -25.136 1.092 1.00 61.66 738 PRO A C 1
ATOM 5760 O O . PRO A 1 738 ? -27.396 -25.392 1.397 1.00 61.66 738 PRO A O 1
ATOM 5763 N N . SER A 1 739 ? -25.780 -25.359 -0.137 1.00 78.44 739 SER A N 1
ATOM 5764 C CA . SER A 1 739 ? -26.618 -25.997 -1.161 1.00 78.44 739 SER A CA 1
ATOM 5765 C C . SER A 1 739 ? -26.774 -27.503 -0.917 1.00 78.44 739 SER A C 1
ATOM 5767 O O . SER A 1 739 ? -27.618 -28.151 -1.534 1.00 78.44 739 SER A O 1
ATOM 5769 N N . SER A 1 740 ? -25.973 -28.072 -0.009 1.00 85.50 740 SER A N 1
ATOM 5770 C CA . SER A 1 740 ? -25.991 -29.487 0.354 1.00 85.50 740 SER A CA 1
ATOM 5771 C C . SER A 1 740 ? -25.506 -29.723 1.790 1.00 85.50 740 SER A C 1
ATOM 5773 O O . SER A 1 740 ? -24.981 -28.816 2.434 1.00 85.50 740 SER A O 1
ATOM 5775 N N . LEU A 1 741 ? -25.693 -30.949 2.293 1.00 91.69 741 LEU A N 1
ATOM 5776 C CA . LEU A 1 741 ? -25.133 -31.397 3.570 1.00 91.69 741 LEU A CA 1
ATOM 5777 C C . LEU A 1 741 ? -23.598 -31.451 3.487 1.00 91.69 741 LEU A C 1
ATOM 5779 O O . LEU A 1 741 ? -23.042 -32.185 2.660 1.00 91.69 741 LEU A O 1
ATOM 5783 N N . GLU A 1 742 ? -22.918 -30.736 4.378 1.00 92.00 742 GLU A N 1
ATOM 5784 C CA . GLU A 1 742 ? -21.454 -30.703 4.470 1.00 92.00 742 GLU A CA 1
ATOM 5785 C C . GLU A 1 742 ? -20.980 -31.122 5.863 1.00 92.00 742 GLU A C 1
ATOM 5787 O O . GLU A 1 742 ? -21.614 -30.803 6.866 1.00 92.00 742 GLU A O 1
ATOM 5792 N N . LEU A 1 743 ? -19.826 -31.786 5.922 1.00 92.25 743 LEU A N 1
ATOM 5793 C CA . LEU A 1 743 ? -19.082 -32.044 7.153 1.00 92.25 743 LEU A CA 1
ATOM 5794 C C . LEU A 1 743 ? -17.633 -31.623 6.912 1.00 92.25 743 LEU A C 1
ATOM 5796 O O . LEU A 1 743 ? -16.969 -32.173 6.033 1.00 92.25 743 LEU A O 1
ATOM 5800 N N . SER A 1 744 ? -17.161 -30.641 7.671 1.00 83.06 744 SER A N 1
ATOM 5801 C CA . SER A 1 744 ? -15.779 -30.176 7.606 1.00 83.06 744 SER A CA 1
ATOM 5802 C C . SER A 1 744 ? -14.830 -31.194 8.233 1.00 83.06 744 SER A C 1
ATOM 5804 O O . SER A 1 744 ? -15.214 -31.991 9.092 1.00 83.06 744 SER A O 1
ATOM 5806 N N . SER A 1 745 ? -13.556 -31.129 7.845 1.00 86.19 745 SER A N 1
ATOM 5807 C CA . SER A 1 745 ? -12.501 -31.867 8.538 1.00 86.19 745 SER A CA 1
ATOM 5808 C C . SER A 1 745 ? -12.467 -31.471 10.025 1.00 86.19 745 SER A C 1
ATOM 5810 O O . SER A 1 745 ? -12.418 -30.275 10.318 1.00 86.19 745 SER A O 1
ATOM 5812 N N . PRO A 1 746 ? -12.473 -32.441 10.959 1.00 88.25 746 PRO A N 1
ATOM 5813 C CA . PRO A 1 746 ? -12.317 -32.186 12.389 1.00 88.25 746 PRO A CA 1
ATOM 5814 C C . PRO A 1 746 ? -11.058 -31.366 12.697 1.00 88.25 746 PRO A C 1
ATOM 5816 O O . PRO A 1 746 ? -10.030 -31.569 12.046 1.00 88.25 746 PRO A O 1
ATOM 5819 N N . PHE A 1 747 ? -11.108 -30.485 13.700 1.00 78.00 747 PHE A N 1
ATOM 5820 C CA . PHE A 1 747 ? -9.963 -29.661 14.105 1.00 78.00 747 PHE A CA 1
ATOM 5821 C C . PHE A 1 747 ? -9.839 -29.539 15.637 1.00 78.00 747 PHE A C 1
ATOM 5823 O O . PHE A 1 747 ? -10.827 -29.211 16.288 1.00 78.00 747 PHE A O 1
ATOM 5830 N N . PRO A 1 748 ? -8.646 -29.716 16.233 1.00 68.31 748 PRO A N 1
ATOM 5831 C CA . PRO A 1 748 ? -7.405 -30.141 15.586 1.00 68.31 748 PRO A CA 1
ATOM 5832 C C . PRO A 1 748 ? -7.478 -31.601 15.110 1.00 68.31 748 PRO A C 1
ATOM 5834 O O . PRO A 1 748 ? -8.191 -32.422 15.683 1.00 68.31 748 PRO A O 1
ATOM 5837 N N . ASN A 1 749 ? -6.747 -31.928 14.043 1.00 83.19 749 ASN A N 1
ATOM 5838 C CA . ASN A 1 749 ? -6.605 -33.296 13.546 1.00 83.19 749 ASN A CA 1
ATOM 5839 C C . ASN A 1 749 ? -5.210 -33.479 12.916 1.00 83.19 749 ASN A C 1
ATOM 5841 O O . ASN A 1 749 ? -4.960 -32.903 11.855 1.00 83.19 749 ASN A O 1
ATOM 5845 N N . PRO A 1 750 ? -4.299 -34.249 13.542 1.00 86.88 750 PRO A N 1
ATOM 5846 C CA . PRO A 1 750 ? -4.534 -35.101 14.713 1.00 86.88 750 PRO A CA 1
ATOM 5847 C C . PRO A 1 750 ? -4.828 -34.325 16.013 1.00 86.88 750 PRO A C 1
ATOM 5849 O O . PRO A 1 750 ? -4.327 -33.219 16.199 1.00 86.88 750 PRO A O 1
ATOM 5852 N N . THR A 1 751 ? -5.614 -34.908 16.922 1.00 86.00 751 THR A N 1
ATOM 5853 C CA . THR A 1 751 ? -5.899 -34.363 18.267 1.00 86.00 751 THR A CA 1
ATOM 5854 C C . THR A 1 751 ? -5.268 -35.221 19.368 1.00 86.00 751 THR A C 1
ATOM 5856 O O . THR A 1 751 ? -5.063 -36.416 19.174 1.00 86.00 751 THR A O 1
ATOM 5859 N N . ARG A 1 752 ? -4.978 -34.636 20.538 1.00 85.62 752 ARG A N 1
ATOM 5860 C CA . ARG A 1 752 ? -4.604 -35.355 21.779 1.00 85.62 752 ARG A CA 1
ATOM 5861 C C . ARG A 1 752 ? -5.745 -35.420 22.807 1.00 85.62 752 ARG A C 1
ATOM 5863 O O . ARG A 1 752 ? -5.550 -35.886 23.922 1.00 85.62 752 ARG A O 1
ATOM 5870 N N . GLY A 1 753 ? -6.921 -34.907 22.455 1.00 86.00 753 GLY A N 1
ATOM 5871 C CA . GLY A 1 753 ? -8.065 -34.788 23.353 1.00 86.00 753 GLY A CA 1
ATOM 5872 C C . GLY A 1 753 ? -9.283 -34.300 22.583 1.00 86.00 753 GLY A C 1
ATOM 5873 O O . GLY A 1 753 ? -9.796 -35.018 21.727 1.00 86.00 753 GLY A O 1
ATOM 5874 N N . ALA A 1 754 ? -9.715 -33.069 22.853 1.00 88.50 754 ALA A N 1
ATOM 5875 C CA . ALA A 1 754 ? -10.893 -32.504 22.210 1.00 88.50 754 ALA A CA 1
ATOM 5876 C C . ALA A 1 754 ? -10.687 -32.205 20.711 1.00 88.50 754 ALA A C 1
ATOM 5878 O O . ALA A 1 754 ? -9.593 -31.836 20.273 1.00 88.50 754 ALA A O 1
ATOM 5879 N N . ALA A 1 755 ? -11.753 -32.333 19.924 1.00 84.44 755 ALA A N 1
ATOM 5880 C CA . ALA A 1 755 ? -11.811 -31.916 18.527 1.00 84.44 755 ALA A CA 1
ATOM 5881 C C . ALA A 1 755 ? -13.152 -31.235 18.231 1.00 84.44 755 ALA A C 1
ATOM 5883 O O . ALA A 1 755 ? -14.216 -31.741 18.587 1.00 84.44 755 ALA A O 1
ATOM 5884 N N . SER A 1 756 ? -13.099 -30.100 17.546 1.00 88.50 756 SER A N 1
ATOM 5885 C CA . SER A 1 756 ? -14.258 -29.387 17.024 1.00 88.50 756 SER A CA 1
ATOM 5886 C C . SER A 1 756 ? -14.680 -29.972 15.682 1.00 88.50 756 SER A C 1
ATOM 5888 O O . SER A 1 756 ? -13.856 -30.221 14.796 1.00 88.50 756 SER A O 1
ATOM 5890 N N . LEU A 1 757 ? -15.983 -30.167 15.532 1.00 87.38 757 LEU A N 1
ATOM 5891 C CA . LEU A 1 757 ? -16.635 -30.696 14.347 1.00 87.38 757 LEU A CA 1
ATOM 5892 C C . LEU A 1 757 ? -17.611 -29.648 13.838 1.00 87.38 757 LEU A C 1
ATOM 5894 O O . LEU A 1 757 ? -18.508 -29.232 14.568 1.00 87.38 757 LEU A O 1
ATOM 5898 N N . THR A 1 758 ? -17.455 -29.247 12.583 1.00 89.69 758 THR A N 1
ATOM 5899 C CA . THR A 1 758 ? -18.356 -28.281 11.953 1.00 89.69 758 THR A CA 1
ATOM 5900 C C . THR A 1 758 ? -19.105 -28.961 10.823 1.00 89.69 758 THR A C 1
ATOM 5902 O O . THR A 1 758 ? -18.490 -29.608 9.976 1.00 89.69 758 THR A O 1
ATOM 5905 N N . PHE A 1 759 ? -20.421 -28.802 10.781 1.00 90.12 759 PHE A N 1
ATOM 5906 C CA . PHE A 1 759 ? -21.259 -29.293 9.691 1.00 90.12 759 PHE A CA 1
ATOM 5907 C C . PHE A 1 759 ? -22.199 -28.204 9.180 1.00 90.12 759 PHE A C 1
ATOM 5909 O O . PHE A 1 759 ? -22.384 -27.182 9.834 1.00 90.12 759 PHE A O 1
ATOM 5916 N N . ALA A 1 760 ? -22.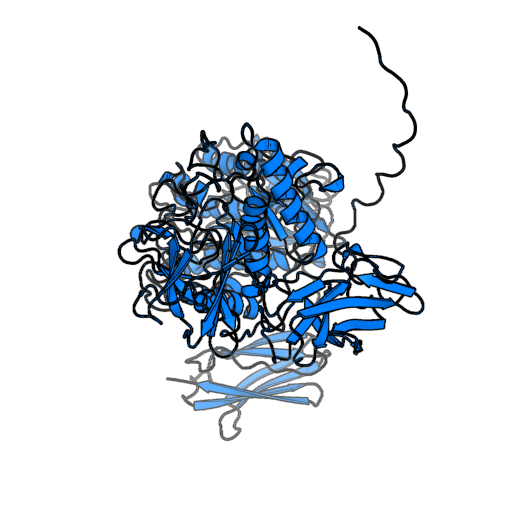760 -28.395 7.989 1.00 87.12 760 ALA A N 1
ATOM 5917 C CA . ALA A 1 760 ? -23.654 -27.433 7.356 1.00 87.12 760 ALA A CA 1
ATOM 5918 C C . ALA A 1 760 ? -24.927 -28.111 6.848 1.00 87.12 760 ALA A C 1
ATOM 5920 O O . ALA A 1 760 ? -24.852 -29.166 6.216 1.00 87.12 760 ALA A O 1
ATOM 5921 N N . LEU A 1 761 ? -26.080 -27.491 7.105 1.00 87.94 761 LEU A N 1
ATOM 5922 C CA . LEU A 1 761 ? -27.398 -27.972 6.701 1.00 87.94 761 LEU A CA 1
ATOM 5923 C C . LEU A 1 761 ? -28.044 -27.043 5.665 1.00 87.94 761 LEU A C 1
ATOM 5925 O O . LEU A 1 761 ? -28.147 -25.840 5.923 1.00 87.94 761 LEU A O 1
ATOM 5929 N N . PRO A 1 762 ? -28.547 -27.584 4.539 1.00 84.69 762 PRO A N 1
ATOM 5930 C CA . PRO A 1 762 ? -29.249 -26.793 3.528 1.00 84.69 762 PRO A CA 1
ATOM 5931 C C . PRO A 1 762 ? -30.665 -26.376 3.958 1.00 84.69 762 PRO A C 1
ATOM 5933 O O . PRO A 1 762 ? -31.171 -25.335 3.542 1.00 84.69 762 PRO A O 1
ATOM 5936 N N . GLN A 1 763 ? -31.309 -27.189 4.794 1.00 84.69 763 GLN A N 1
ATOM 5937 C CA . GLN A 1 763 ? -32.663 -27.002 5.318 1.00 84.69 763 GLN A CA 1
ATOM 5938 C C . GLN A 1 763 ? -32.733 -27.544 6.750 1.00 84.69 763 GLN A C 1
ATOM 5940 O O . GLN A 1 763 ? -31.899 -28.373 7.121 1.00 84.69 763 GLN A O 1
ATOM 5945 N N . SER A 1 764 ? -33.718 -27.103 7.537 1.00 87.62 764 SER A N 1
ATOM 5946 C CA . SER A 1 764 ? -33.964 -27.669 8.867 1.00 87.62 764 SER A CA 1
ATOM 5947 C C . SER A 1 764 ? -34.188 -29.178 8.785 1.00 87.62 764 SER A C 1
ATOM 5949 O O . SER A 1 764 ? -34.874 -29.658 7.879 1.00 87.62 764 SER A O 1
ATOM 5951 N N . GLY A 1 765 ? -33.655 -29.928 9.744 1.00 90.12 765 GLY A N 1
ATOM 5952 C CA . GLY A 1 765 ? -33.867 -31.368 9.807 1.00 90.12 765 GLY A CA 1
ATOM 5953 C C . GLY A 1 765 ? -33.207 -32.022 11.011 1.00 90.12 765 GLY A C 1
ATOM 5954 O O . GLY A 1 765 ? -32.376 -31.418 11.691 1.00 90.12 765 GLY A O 1
ATOM 5955 N N . HIS A 1 766 ? -33.582 -33.276 11.243 1.00 95.50 766 HIS A N 1
ATOM 5956 C CA . HIS A 1 766 ? -32.974 -34.104 12.273 1.00 95.50 766 HIS A CA 1
ATOM 5957 C C . HIS A 1 766 ? -31.541 -34.474 11.882 1.00 95.50 766 HIS A C 1
ATOM 5959 O O . HIS A 1 766 ? -31.305 -34.961 10.769 1.00 95.50 766 HIS A O 1
ATOM 5965 N N . VAL A 1 767 ? -30.595 -34.242 12.790 1.00 95.94 767 VAL A N 1
ATOM 5966 C CA . VAL A 1 767 ? -29.175 -34.551 12.626 1.00 95.94 767 VAL A CA 1
ATOM 5967 C C . VAL A 1 767 ? -28.764 -35.615 13.622 1.00 95.94 767 VAL A C 1
ATOM 5969 O O . VAL A 1 767 ? -28.906 -35.418 14.827 1.00 95.94 767 VAL A O 1
ATOM 5972 N N . SER A 1 768 ? -28.134 -36.671 13.111 1.00 97.00 768 SER A N 1
ATOM 5973 C CA . SER A 1 768 ? -27.382 -37.621 13.924 1.00 97.00 768 SER A CA 1
ATOM 5974 C C . SER A 1 768 ? -25.891 -37.511 13.590 1.00 97.00 768 SER A C 1
ATOM 5976 O O . SER A 1 768 ? -25.480 -37.785 12.456 1.00 97.00 768 SER A O 1
ATOM 5978 N N . LEU A 1 769 ? -25.089 -37.061 14.561 1.00 96.69 769 LEU A N 1
ATOM 5979 C CA . LEU A 1 769 ? -23.632 -36.909 14.475 1.00 96.69 769 LEU A CA 1
ATOM 5980 C C . LEU A 1 769 ? -22.954 -37.804 15.517 1.00 96.69 769 LEU A C 1
ATOM 5982 O O . LEU A 1 769 ? -23.147 -37.625 16.723 1.00 96.69 769 LEU A O 1
ATOM 5986 N N . ALA A 1 770 ? -22.113 -38.724 15.053 1.00 97.25 770 ALA A N 1
ATOM 5987 C CA . ALA A 1 770 ? -21.499 -39.752 15.886 1.00 97.25 770 ALA A CA 1
ATOM 5988 C C . ALA A 1 770 ? -20.028 -40.007 15.534 1.00 97.25 770 ALA A C 1
ATOM 5990 O O . ALA A 1 770 ? -19.615 -39.890 14.380 1.00 97.25 770 ALA A O 1
ATOM 5991 N N . VAL A 1 771 ? -19.239 -40.405 16.532 1.00 96.25 771 VAL A N 1
ATOM 5992 C CA . VAL A 1 771 ? -17.851 -40.865 16.375 1.00 96.25 771 VAL A CA 1
ATOM 5993 C C . VAL A 1 771 ? -17.822 -42.388 16.430 1.00 96.25 771 VAL A C 1
ATOM 5995 O O . VAL A 1 771 ? -18.360 -42.982 17.365 1.00 96.25 771 VAL A O 1
ATOM 5998 N N . HIS A 1 772 ? -17.165 -43.017 15.461 1.00 96.44 772 HIS A N 1
ATOM 5999 C CA . HIS A 1 772 ? -16.986 -44.462 15.350 1.00 96.44 772 HIS A CA 1
ATOM 6000 C C . HIS A 1 772 ? -15.501 -44.832 15.319 1.00 96.44 772 HIS A C 1
ATOM 6002 O O . HIS A 1 772 ? -14.676 -44.075 14.806 1.00 96.44 772 HIS A O 1
ATOM 6008 N N . ASP A 1 773 ? -15.156 -46.007 15.841 1.00 94.12 773 ASP A N 1
ATOM 6009 C CA . ASP A 1 773 ? -13.813 -46.574 15.693 1.00 94.12 773 ASP A CA 1
ATOM 6010 C C . ASP A 1 773 ? -13.619 -47.247 14.316 1.00 94.12 773 ASP A C 1
ATOM 6012 O O . ASP A 1 773 ? -14.543 -47.333 13.503 1.00 94.12 773 ASP A O 1
ATOM 6016 N N . LEU A 1 774 ? -12.402 -47.735 14.038 1.00 91.00 774 LEU A N 1
ATOM 6017 C CA . LEU A 1 774 ? -12.049 -48.427 12.786 1.00 91.00 774 LEU A CA 1
ATOM 6018 C C . LEU A 1 774 ? -12.932 -49.645 12.461 1.00 91.00 774 LEU A C 1
ATOM 6020 O O . LEU A 1 774 ? -13.026 -50.021 11.295 1.00 91.00 774 LEU A O 1
ATOM 6024 N N . SER A 1 775 ? -13.555 -50.272 13.465 1.00 89.75 775 SER A N 1
ATOM 6025 C CA . SER A 1 775 ? -14.451 -51.421 13.275 1.00 89.75 775 SER A CA 1
ATOM 6026 C C . SER A 1 775 ? -15.899 -51.013 12.981 1.00 89.75 775 SER A C 1
ATOM 6028 O O . SER A 1 775 ? -16.751 -51.870 12.758 1.00 89.75 775 SER A O 1
ATOM 6030 N N . GLY A 1 776 ? -16.188 -49.707 12.980 1.00 87.94 776 GLY A N 1
ATOM 6031 C CA . GLY A 1 776 ? -17.531 -49.150 12.824 1.00 87.94 776 GLY A CA 1
ATOM 6032 C C . GLY A 1 776 ? -18.334 -49.100 14.126 1.00 87.94 776 GLY A C 1
ATOM 6033 O O . GLY A 1 776 ? -19.487 -48.662 14.116 1.00 87.94 776 GLY A O 1
ATOM 6034 N N . ARG A 1 777 ? -17.756 -49.503 15.265 1.00 92.06 777 ARG A N 1
ATOM 6035 C CA . ARG A 1 777 ? -18.437 -49.451 16.562 1.00 92.06 777 ARG A CA 1
ATOM 6036 C C . ARG A 1 777 ? -18.584 -48.001 17.024 1.00 92.06 777 ARG A C 1
ATOM 6038 O O . ARG A 1 777 ? -17.641 -47.217 16.937 1.00 92.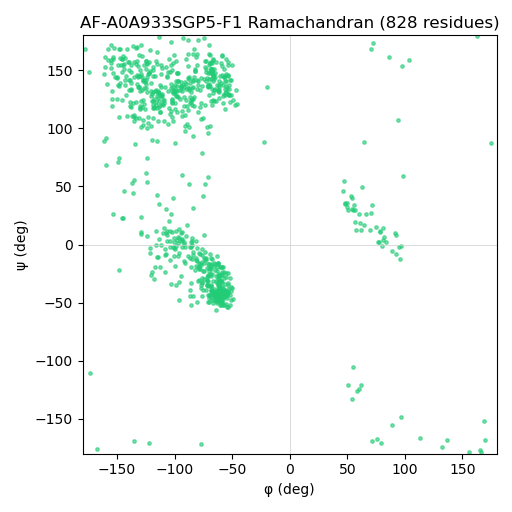06 777 ARG A O 1
ATOM 6045 N N . LEU A 1 778 ? -19.775 -47.661 17.520 1.00 95.75 778 LEU A N 1
ATOM 6046 C CA . LEU A 1 778 ? -20.082 -46.342 18.074 1.00 95.75 778 LEU A CA 1
ATOM 6047 C C . LEU A 1 778 ? -19.234 -46.078 19.326 1.00 95.75 778 LEU A C 1
ATOM 6049 O O . LEU A 1 778 ? -19.278 -46.844 20.287 1.00 95.75 778 LEU A O 1
ATOM 6053 N N . VAL A 1 779 ? -18.487 -44.978 19.307 1.00 95.62 779 VAL A N 1
ATOM 6054 C CA . VAL A 1 779 ? -17.655 -44.501 20.419 1.00 95.62 779 VAL A CA 1
ATOM 6055 C C . VAL A 1 779 ? -18.420 -43.462 21.230 1.00 95.62 779 VAL A C 1
ATOM 6057 O O . VAL A 1 779 ? -18.485 -43.559 22.455 1.00 95.62 779 VAL A O 1
ATOM 6060 N N . ARG A 1 780 ? -19.027 -42.482 20.548 1.00 95.44 780 ARG A N 1
ATOM 6061 C CA . ARG A 1 780 ? -19.772 -41.387 21.177 1.00 95.44 780 ARG A CA 1
ATOM 6062 C C . ARG A 1 780 ? -20.833 -40.826 20.229 1.00 95.44 780 ARG A C 1
ATOM 6064 O O . ARG A 1 780 ? -20.515 -40.500 19.088 1.00 95.44 780 ARG A O 1
ATOM 6071 N N . GLN A 1 781 ? -22.059 -40.659 20.726 1.00 96.81 781 GLN A N 1
ATOM 6072 C CA . GLN A 1 781 ? -23.074 -39.827 20.074 1.00 96.81 781 GLN A CA 1
ATOM 6073 C C . GLN A 1 781 ? -22.851 -38.372 20.494 1.00 96.81 781 GLN A C 1
ATOM 6075 O O . GLN A 1 781 ? -22.781 -38.084 21.691 1.00 96.81 781 GLN A O 1
ATOM 6080 N N . LEU A 1 782 ? -22.705 -37.471 19.526 1.00 94.00 782 LEU A N 1
ATOM 6081 C CA . LEU A 1 782 ? -22.429 -36.053 19.776 1.00 94.00 782 LEU A CA 1
ATOM 6082 C C . LEU A 1 782 ? -23.668 -35.178 19.594 1.00 94.00 782 LEU A C 1
ATOM 6084 O O . LEU A 1 782 ? -23.841 -34.213 20.328 1.00 94.00 782 LEU A O 1
ATOM 6088 N N . ALA A 1 783 ? -24.537 -35.536 18.651 1.00 94.06 783 ALA A N 1
ATOM 6089 C CA . ALA A 1 783 ? -25.866 -34.954 18.515 1.00 94.06 783 ALA A CA 1
ATOM 6090 C C . ALA A 1 783 ? -26.846 -35.963 17.929 1.00 94.06 783 ALA A C 1
ATOM 6092 O O . ALA A 1 783 ? -26.468 -36.748 17.064 1.00 94.06 783 ALA A O 1
ATOM 6093 N N . ASP A 1 784 ? -28.085 -35.917 18.406 1.00 95.56 784 ASP A N 1
ATOM 6094 C CA . ASP A 1 784 ? -29.235 -36.654 17.877 1.00 95.56 784 ASP A CA 1
ATOM 6095 C C . ASP A 1 784 ? -30.485 -35.794 18.125 1.00 95.56 784 ASP A C 1
ATOM 6097 O O . ASP A 1 784 ? -31.191 -35.945 19.122 1.00 95.56 784 ASP A O 1
ATOM 6101 N N . ALA A 1 785 ? -30.628 -34.733 17.329 1.00 92.81 785 ALA A N 1
ATOM 6102 C CA . ALA A 1 785 ? -31.595 -33.660 17.567 1.00 92.81 785 ALA A CA 1
ATOM 6103 C C . ALA A 1 785 ? -31.922 -32.894 16.277 1.00 92.81 785 ALA A C 1
ATOM 6105 O O . ALA A 1 785 ? -31.228 -33.023 15.269 1.00 92.81 785 ALA A O 1
ATOM 6106 N N . ASP A 1 786 ? -32.965 -32.066 16.317 1.00 90.31 786 ASP A N 1
ATOM 6107 C CA . ASP A 1 786 ? -33.320 -31.178 15.208 1.00 90.31 786 ASP A CA 1
ATOM 6108 C C . ASP A 1 786 ? -32.449 -29.917 15.202 1.00 90.31 786 ASP A C 1
ATOM 6110 O O . ASP A 1 786 ? -32.273 -29.260 16.228 1.00 90.31 786 ASP A O 1
ATOM 6114 N N . PHE A 1 787 ? -31.936 -29.557 14.024 1.00 86.62 787 PHE A N 1
ATOM 6115 C CA . PHE A 1 787 ? -31.139 -28.350 13.807 1.00 86.62 787 PHE A CA 1
ATOM 6116 C C . PHE A 1 787 ? -31.778 -27.462 12.733 1.00 86.62 787 PHE A C 1
ATOM 6118 O O . PHE A 1 787 ? -32.396 -27.941 11.777 1.00 86.62 787 PHE A O 1
ATOM 6125 N N . ALA A 1 788 ? -31.606 -26.149 12.891 1.00 84.12 788 ALA A N 1
ATOM 6126 C CA . ALA A 1 788 ? -31.983 -25.142 11.899 1.00 84.12 788 ALA A CA 1
ATOM 6127 C C . ALA A 1 788 ? -31.069 -25.220 10.647 1.00 84.12 788 ALA A C 1
ATOM 6129 O O . ALA A 1 788 ? -29.986 -25.808 10.721 1.00 84.12 788 ALA A O 1
ATOM 6130 N N . PRO A 1 789 ? -31.444 -24.635 9.493 1.00 80.56 789 PRO A N 1
ATOM 6131 C CA . PRO A 1 789 ? -30.532 -24.542 8.357 1.00 80.56 789 PRO A CA 1
ATOM 6132 C C . PRO A 1 789 ? -29.360 -23.618 8.711 1.00 80.56 789 PRO A C 1
ATOM 6134 O O . PRO A 1 789 ? -29.554 -22.637 9.422 1.00 80.56 789 PRO A O 1
ATOM 6137 N N . GLY A 1 790 ? -28.157 -23.911 8.215 1.00 77.19 790 GLY A N 1
ATOM 6138 C CA . GLY A 1 790 ? -26.952 -23.139 8.546 1.00 77.19 790 GLY A CA 1
ATOM 6139 C C . GLY A 1 790 ? -25.756 -24.007 8.931 1.00 77.19 790 GLY A C 1
ATOM 6140 O O . GLY A 1 790 ? -25.794 -25.233 8.795 1.00 77.19 790 GLY A O 1
ATOM 6141 N N . ARG A 1 791 ? -24.662 -23.367 9.360 1.00 81.19 791 ARG A N 1
ATOM 6142 C CA . ARG A 1 791 ? -23.451 -24.056 9.835 1.00 81.19 791 ARG A CA 1
ATOM 6143 C C . ARG A 1 791 ? -23.497 -24.201 11.351 1.00 81.19 791 ARG A C 1
ATOM 6145 O O . ARG A 1 791 ? -23.757 -23.242 12.059 1.00 81.19 791 ARG A O 1
ATOM 6152 N N . HIS A 1 792 ? -23.168 -25.389 11.838 1.00 86.56 792 HIS A N 1
ATOM 6153 C CA . HIS A 1 792 ? -23.232 -25.761 13.248 1.00 86.56 792 HIS A CA 1
ATOM 6154 C C . HIS A 1 792 ? -21.891 -26.323 13.703 1.00 86.56 792 HIS A C 1
ATOM 6156 O O . HIS A 1 792 ? -21.239 -27.054 12.955 1.00 86.56 792 HIS A O 1
ATOM 6162 N N . GLY A 1 793 ? -21.485 -25.990 14.928 1.00 84.06 793 GLY A N 1
ATOM 6163 C CA . GLY A 1 793 ? -20.270 -26.497 15.562 1.00 84.06 793 GLY A CA 1
ATOM 6164 C C . GLY A 1 793 ? -20.597 -27.361 16.777 1.00 84.06 793 GLY A C 1
ATOM 6165 O O . GLY A 1 793 ? -21.357 -26.941 17.645 1.00 84.06 793 GLY A O 1
ATOM 6166 N N . ILE A 1 794 ? -20.008 -28.553 16.855 1.00 89.00 794 ILE A N 1
ATOM 6167 C CA . ILE A 1 794 ? -20.114 -29.472 17.993 1.00 89.00 794 ILE A CA 1
ATOM 6168 C C . ILE A 1 794 ? -18.712 -29.919 18.398 1.00 89.00 794 ILE A C 1
ATOM 6170 O O . ILE A 1 794 ? -17.913 -30.320 17.555 1.00 89.00 794 ILE A O 1
ATOM 6174 N N . ALA A 1 795 ? -18.405 -29.869 19.692 1.00 87.19 795 ALA A N 1
ATOM 6175 C CA . ALA A 1 795 ? -17.144 -30.369 20.222 1.00 87.19 795 ALA A CA 1
ATOM 6176 C C . ALA A 1 795 ? -17.278 -31.834 20.659 1.00 87.19 795 ALA A C 1
ATOM 6178 O O . ALA A 1 795 ? -18.234 -32.206 21.339 1.00 87.19 795 ALA A O 1
ATOM 6179 N N . TRP A 1 796 ? -16.289 -32.651 20.310 1.00 92.69 796 TRP A N 1
ATOM 6180 C CA . TRP A 1 796 ? -16.015 -33.909 20.992 1.00 92.69 796 TRP A CA 1
ATOM 6181 C C . TRP A 1 796 ? -14.897 -33.675 22.003 1.00 92.69 796 TRP A C 1
ATOM 6183 O O . TRP A 1 796 ? -13.875 -33.091 21.662 1.00 92.69 796 TRP A O 1
ATOM 6193 N N . ASP A 1 797 ? -15.076 -34.133 23.234 1.00 89.25 797 ASP A N 1
ATOM 6194 C CA . ASP A 1 797 ? -14.104 -34.033 24.330 1.00 89.25 797 ASP A CA 1
ATOM 6195 C C . ASP A 1 797 ? -12.997 -35.103 24.269 1.00 89.25 797 ASP A C 1
ATOM 6197 O O . ASP A 1 797 ? -12.081 -35.098 25.090 1.00 89.25 797 ASP A O 1
ATOM 6201 N N . GLY A 1 798 ? -13.063 -36.012 23.292 1.00 90.94 798 GLY A N 1
ATOM 6202 C CA . GLY A 1 798 ? -12.142 -37.139 23.171 1.00 90.94 798 GLY A CA 1
ATOM 6203 C C . GLY A 1 798 ? -12.497 -38.316 24.082 1.00 90.94 798 GLY A C 1
ATOM 6204 O O . GLY A 1 798 ? -11.661 -39.199 24.265 1.00 90.94 798 GLY A O 1
ATOM 6205 N N . ALA A 1 799 ? -13.701 -38.358 24.666 1.00 92.38 799 ALA A N 1
ATOM 6206 C CA . ALA A 1 799 ? -14.154 -39.451 25.523 1.00 92.38 799 ALA A CA 1
ATOM 6207 C C . ALA A 1 799 ? -15.210 -40.350 24.853 1.00 92.38 799 ALA A C 1
ATOM 6209 O O . ALA A 1 799 ? -15.985 -39.926 23.990 1.00 92.38 799 ALA A O 1
ATOM 6210 N N . ASP A 1 800 ? -15.263 -41.615 25.266 1.00 91.75 800 ASP A N 1
ATOM 6211 C CA . ASP A 1 800 ? -16.321 -42.551 24.891 1.00 91.75 800 ASP A CA 1
ATOM 6212 C C . ASP A 1 800 ? -17.645 -42.255 25.627 1.00 91.75 800 ASP A C 1
ATOM 6214 O O . ASP A 1 800 ? -17.757 -41.343 26.453 1.00 91.75 800 ASP A O 1
ATOM 6218 N N . ALA A 1 801 ? -18.697 -43.019 25.329 1.00 89.31 801 ALA A N 1
ATOM 6219 C CA . ALA A 1 801 ? -20.006 -42.879 25.974 1.00 89.31 801 ALA A CA 1
ATOM 6220 C C . ALA A 1 801 ? -19.988 -43.082 27.506 1.00 89.31 801 ALA A C 1
ATOM 6222 O O . ALA A 1 801 ? -20.902 -42.625 28.187 1.00 89.31 801 ALA A O 1
ATOM 6223 N N . 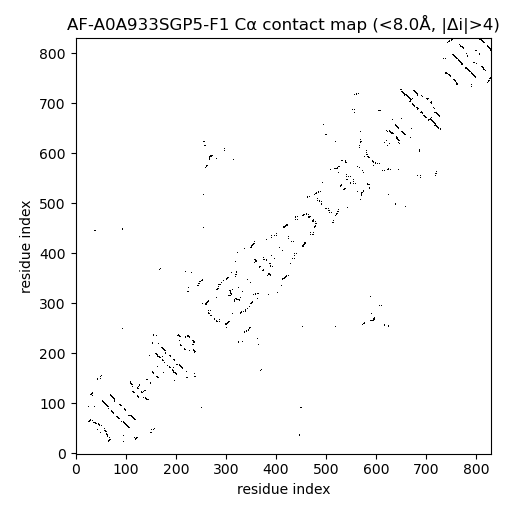SER A 1 802 ? -18.958 -43.731 28.060 1.00 89.19 802 SER A N 1
ATOM 6224 C CA . SER A 1 802 ? -18.772 -43.922 29.504 1.00 89.19 802 SER A CA 1
ATOM 6225 C C . SER A 1 802 ? -17.905 -42.841 30.164 1.00 89.19 802 SER A C 1
ATOM 6227 O O . SER A 1 802 ? -17.627 -42.930 31.359 1.00 89.19 802 SER A O 1
ATOM 6229 N N . GLY A 1 803 ? -17.482 -41.824 29.401 1.00 86.94 803 GLY A N 1
ATOM 6230 C CA . GLY A 1 803 ? -16.637 -40.727 29.877 1.00 86.94 803 GLY A CA 1
ATOM 6231 C C . GLY A 1 803 ? -15.155 -41.092 29.999 1.00 86.94 803 GLY A C 1
ATOM 6232 O O . GLY A 1 803 ? -14.388 -40.336 30.590 1.00 86.94 803 GLY A O 1
ATOM 6233 N N . ARG A 1 804 ? -14.727 -42.242 29.463 1.00 90.19 804 ARG A N 1
ATOM 6234 C CA . ARG A 1 804 ? -13.311 -42.635 29.445 1.00 90.19 804 ARG A CA 1
ATOM 6235 C C . ARG A 1 804 ? -12.640 -42.061 28.209 1.00 90.19 804 ARG A C 1
ATOM 6237 O O . ARG A 1 804 ? -13.238 -42.064 27.139 1.00 90.19 804 ARG A O 1
ATOM 6244 N N . ALA A 1 805 ? -11.390 -41.624 28.340 1.00 89.12 805 ALA A N 1
ATOM 6245 C CA . ALA A 1 805 ? -10.609 -41.151 27.201 1.00 89.12 805 ALA A CA 1
ATOM 6246 C C . ALA A 1 805 ? -10.543 -42.222 26.098 1.00 89.12 805 ALA A C 1
ATOM 6248 O O . ALA A 1 805 ? -10.250 -43.392 26.366 1.00 89.12 805 ALA A O 1
ATOM 6249 N N . ALA A 1 806 ? -10.821 -41.815 24.863 1.00 89.31 806 ALA A N 1
ATOM 6250 C CA . ALA A 1 806 ? -10.729 -42.676 23.702 1.00 89.31 806 ALA A CA 1
ATOM 6251 C C . ALA A 1 806 ? -9.260 -43.056 23.442 1.00 89.31 806 ALA A C 1
ATOM 6253 O O . ALA A 1 806 ? -8.331 -42.287 23.694 1.00 89.31 806 ALA A O 1
ATOM 6254 N N . ALA A 1 807 ? -9.032 -44.287 22.984 1.00 90.31 807 ALA A N 1
ATOM 6255 C CA . ALA A 1 807 ? -7.682 -44.787 22.753 1.00 90.31 807 ALA A CA 1
ATOM 6256 C C . ALA A 1 807 ? -7.010 -44.051 21.573 1.00 90.31 807 ALA A C 1
ATOM 6258 O O . ALA A 1 807 ? -7.697 -43.670 20.625 1.00 90.31 807 ALA A O 1
ATOM 6259 N N . PRO A 1 808 ? -5.675 -43.907 21.555 1.00 91.81 808 PRO A N 1
ATOM 6260 C CA . PRO A 1 808 ? -4.967 -43.427 20.372 1.00 91.81 808 PRO A CA 1
ATOM 6261 C C . PRO A 1 808 ? -5.295 -44.305 19.157 1.00 91.81 808 PRO A C 1
ATOM 6263 O O . PRO A 1 808 ? -5.236 -45.534 19.246 1.00 91.81 808 PRO A O 1
ATOM 6266 N N . GLY A 1 809 ? -5.647 -43.697 18.028 1.00 92.31 809 GLY A N 1
ATOM 6267 C CA . GLY A 1 809 ? -6.119 -44.430 16.855 1.00 92.31 809 GLY A CA 1
ATOM 6268 C C . GLY A 1 809 ? -6.855 -43.564 15.837 1.00 92.31 809 GLY A C 1
ATOM 6269 O O . GLY A 1 809 ? -7.002 -42.355 16.014 1.00 92.31 809 GLY A O 1
ATOM 6270 N N . LEU A 1 810 ? -7.301 -44.192 14.748 1.00 93.94 810 LEU A N 1
ATOM 6271 C CA . LEU A 1 810 ? -8.133 -43.550 13.730 1.00 93.94 810 LEU A CA 1
ATOM 6272 C C . LEU A 1 810 ? -9.617 -43.731 14.074 1.00 93.94 810 LEU A C 1
ATOM 6274 O O . LEU A 1 810 ? -10.065 -44.838 14.367 1.00 93.94 810 LEU A O 1
ATOM 6278 N N . TYR A 1 811 ? -10.370 -42.645 13.975 1.00 96.06 811 TYR A N 1
ATOM 6279 C CA . TYR A 1 811 ? -11.810 -42.577 14.176 1.00 96.06 811 TYR A CA 1
ATOM 6280 C C . TYR A 1 811 ? -12.490 -41.986 12.940 1.00 96.06 811 TYR A C 1
ATOM 6282 O O . TYR A 1 811 ? -11.886 -41.240 12.162 1.00 96.06 811 TYR A O 1
ATOM 6290 N N . PHE A 1 812 ? -13.771 -42.302 12.778 1.00 96.44 812 PHE A N 1
ATOM 6291 C CA . PHE A 1 812 ? -14.631 -41.744 11.743 1.00 96.44 812 PHE A CA 1
ATOM 6292 C C . PHE A 1 812 ? -15.782 -40.979 12.379 1.00 96.44 812 PHE A C 1
ATOM 6294 O O . PHE A 1 812 ? -16.532 -41.517 13.188 1.00 96.44 812 PHE A O 1
ATOM 6301 N N . VAL A 1 813 ? -15.930 -39.721 11.988 1.00 96.56 813 VAL A N 1
ATOM 6302 C CA . VAL A 1 813 ? -17.073 -38.889 12.352 1.00 96.56 813 VAL A CA 1
ATOM 6303 C C . VAL A 1 813 ? -18.111 -39.043 11.255 1.00 96.56 813 VAL A C 1
ATOM 6305 O O . VAL A 1 813 ? -17.828 -38.716 10.104 1.00 96.56 813 VAL A O 1
ATOM 6308 N N . ARG A 1 814 ? -19.293 -39.545 11.600 1.00 97.06 814 ARG A N 1
ATOM 6309 C CA . ARG A 1 814 ? -20.414 -39.760 10.685 1.00 97.06 814 ARG A CA 1
ATOM 6310 C C . ARG A 1 814 ? -21.523 -38.765 10.999 1.00 97.06 814 ARG A C 1
ATOM 6312 O O . ARG A 1 814 ? -22.003 -38.713 12.126 1.00 97.06 814 ARG A O 1
ATOM 6319 N N . LEU A 1 815 ? -21.924 -38.009 9.985 1.00 97.19 815 LEU A N 1
ATOM 6320 C CA . LEU A 1 815 ? -23.038 -37.068 9.999 1.00 97.19 815 LEU A CA 1
ATOM 6321 C C . LEU A 1 815 ? -24.145 -37.600 9.090 1.00 97.19 815 LEU A C 1
ATOM 6323 O O . LEU A 1 815 ? -23.887 -37.870 7.917 1.00 97.19 815 LEU A O 1
ATOM 6327 N N . SER A 1 816 ? -25.372 -37.679 9.596 1.00 95.56 816 SER A N 1
ATOM 6328 C CA . SER A 1 816 ? -26.559 -38.005 8.803 1.00 95.56 816 SER A CA 1
ATOM 6329 C C . SER A 1 816 ? -27.668 -36.977 9.020 1.00 95.56 816 SER A C 1
ATOM 6331 O O . SER A 1 816 ? -27.949 -36.598 10.156 1.00 95.56 816 SER A O 1
ATOM 6333 N N . ALA A 1 817 ? -28.267 -36.505 7.924 1.00 93.44 817 ALA A N 1
ATOM 6334 C CA . ALA A 1 817 ? -29.409 -35.592 7.939 1.00 93.44 817 ALA A CA 1
ATOM 6335 C C . ALA A 1 817 ? -30.172 -35.659 6.607 1.00 93.44 817 ALA A C 1
ATOM 6337 O O . ALA A 1 817 ? -29.562 -35.714 5.536 1.00 93.44 817 ALA A O 1
ATOM 6338 N N . GLY A 1 818 ? -31.510 -35.657 6.658 1.00 84.00 818 GLY A N 1
ATOM 6339 C CA . GLY A 1 818 ? -32.363 -35.593 5.459 1.00 84.00 818 GLY A CA 1
ATOM 6340 C C . GLY A 1 818 ? -32.099 -36.694 4.418 1.00 84.00 818 GLY A C 1
ATOM 6341 O O . GLY A 1 818 ? -32.160 -36.430 3.221 1.00 84.00 818 GLY A O 1
ATOM 6342 N N . GLY A 1 819 ? -31.737 -37.906 4.858 1.00 85.31 819 GLY A N 1
ATOM 6343 C CA . GLY A 1 819 ? -31.414 -39.043 3.982 1.00 85.31 819 GLY A CA 1
ATOM 6344 C C . GLY A 1 819 ? -30.023 -39.003 3.331 1.00 85.31 819 GLY A C 1
ATOM 6345 O O . GLY A 1 819 ? -29.691 -39.905 2.567 1.00 85.31 819 GLY A O 1
ATOM 6346 N N . SER A 1 820 ? -29.200 -37.991 3.629 1.00 87.81 820 SER A N 1
ATOM 6347 C CA . SER A 1 820 ? -27.808 -37.884 3.176 1.00 87.81 820 SER A CA 1
ATOM 6348 C C . SER A 1 820 ? -26.824 -38.170 4.311 1.00 87.81 820 SER A C 1
ATOM 6350 O O . SER A 1 820 ? -27.092 -37.843 5.466 1.00 87.81 820 SER A O 1
ATOM 6352 N N . GLU A 1 821 ? -25.661 -38.731 3.971 1.00 94.88 821 GLU A N 1
ATOM 6353 C CA . GLU A 1 821 ? -24.575 -39.023 4.916 1.00 94.88 821 GLU A CA 1
ATOM 6354 C C . GLU A 1 821 ? -23.259 -38.355 4.477 1.00 94.88 821 GLU A C 1
ATOM 6356 O O . GLU A 1 821 ? -22.955 -38.245 3.280 1.00 94.88 821 GLU A O 1
ATOM 6361 N N . ARG A 1 822 ? -22.463 -37.901 5.449 1.00 95.69 822 ARG A N 1
ATOM 6362 C CA . ARG A 1 822 ? -21.076 -37.447 5.280 1.00 95.69 822 ARG A CA 1
ATOM 6363 C C . ARG A 1 822 ? -20.191 -38.084 6.341 1.00 95.69 822 ARG A C 1
ATOM 6365 O O . ARG A 1 822 ? -20.620 -38.285 7.473 1.00 95.69 822 ARG A O 1
ATOM 6372 N N . VAL A 1 823 ? -18.945 -38.371 5.973 1.00 95.31 823 VAL A N 1
ATOM 6373 C CA . VAL A 1 823 ? -17.963 -38.980 6.875 1.00 95.31 823 VAL A CA 1
ATOM 6374 C C . VAL A 1 823 ? -16.649 -38.214 6.804 1.00 95.31 823 VAL A C 1
ATOM 6376 O O . VAL A 1 823 ? -16.166 -37.915 5.714 1.00 95.31 823 VAL A O 1
ATOM 6379 N N . ALA A 1 824 ? -16.051 -37.940 7.961 1.00 91.50 824 ALA A N 1
ATOM 6380 C CA . ALA A 1 824 ? -14.725 -37.346 8.077 1.00 91.50 824 ALA A CA 1
ATOM 6381 C C . ALA A 1 824 ? -13.805 -38.210 8.950 1.00 91.50 824 ALA A C 1
ATOM 6383 O O . ALA A 1 824 ? -14.256 -38.933 9.838 1.00 91.50 824 ALA A O 1
ATOM 6384 N N . ARG A 1 825 ? -12.498 -38.150 8.685 1.00 95.06 825 ARG A N 1
ATOM 6385 C CA . ARG A 1 825 ? -11.472 -38.889 9.439 1.00 95.06 825 ARG A CA 1
ATOM 6386 C C . ARG A 1 825 ? -10.962 -38.044 10.598 1.00 95.06 825 ARG A C 1
ATOM 6388 O O . ARG A 1 825 ? -10.693 -36.864 10.400 1.00 95.06 825 ARG A O 1
ATOM 6395 N N . LEU A 1 826 ? -10.745 -38.656 11.756 1.00 92.69 826 LEU A N 1
ATOM 6396 C CA . LEU A 1 826 ? -10.163 -38.027 12.941 1.00 92.69 826 LEU A CA 1
ATOM 6397 C C . LEU A 1 826 ? -9.078 -38.930 13.534 1.00 92.69 826 LEU A C 1
ATOM 6399 O O . LEU A 1 826 ? -9.347 -40.075 13.877 1.00 92.69 826 LEU A O 1
ATOM 6403 N N . THR A 1 827 ? -7.858 -38.422 13.667 1.00 94.38 827 THR A N 1
ATOM 6404 C CA . THR A 1 827 ? -6.730 -39.161 14.248 1.00 94.38 827 THR A CA 1
ATOM 6405 C C . THR A 1 827 ? -6.499 -38.703 15.683 1.00 94.38 827 THR A C 1
ATOM 6407 O O . THR A 1 827 ? -6.268 -37.518 15.919 1.00 94.38 827 THR A O 1
ATOM 6410 N N . MET A 1 828 ? -6.516 -39.636 16.634 1.00 88.38 828 MET A N 1
ATOM 6411 C CA . MET A 1 828 ? -6.204 -39.382 18.039 1.00 88.38 828 MET A CA 1
ATOM 6412 C C . MET A 1 828 ? -4.788 -39.860 18.374 1.00 88.38 828 MET A C 1
ATOM 6414 O O . MET A 1 828 ? -4.439 -41.019 18.136 1.00 88.38 828 MET A O 1
ATOM 6418 N N . LEU A 1 829 ? -3.972 -38.961 18.917 1.00 84.62 829 LEU A N 1
ATOM 6419 C CA . LEU A 1 829 ? -2.605 -39.207 19.371 1.00 84.62 829 LEU A CA 1
ATOM 6420 C C . LEU A 1 829 ? -2.554 -39.371 20.893 1.00 84.62 829 LEU A C 1
ATOM 6422 O O . LEU A 1 829 ? -3.487 -38.992 21.597 1.00 84.62 829 LEU A O 1
ATOM 6426 N N . ARG A 1 830 ? -1.443 -39.936 21.377 1.00 73.19 830 ARG A N 1
ATOM 6427 C CA . ARG A 1 830 ? -1.134 -40.027 22.809 1.00 73.19 830 ARG A CA 1
ATOM 6428 C C . ARG A 1 830 ? -0.872 -38.676 23.470 1.00 73.19 830 ARG A C 1
ATOM 6430 O O . ARG A 1 830 ? -0.247 -37.783 22.838 1.00 73.19 830 ARG A O 1
#

Nearest PDB structures (foldseek):
  8zqa-assembly1_B  TM=8.930E-01  e=7.116E-47  Rhodothermus profundi
  8zqa-assembly1_F  TM=8.907E-01  e=4.280E-46  Rhodothermus profundi
  8zqa-assembly1_H  TM=8.838E-01  e=1.875E-45  Rhodothermus profundi
  8zqa-assembly1_A  TM=8.848E-01  e=9.133E-45  Rhodothermus profundi
  8zqa-assembly1_D  TM=8.822E-01  e=4.301E-43  Rhodothermus profundi

Radius of gyration: 30.25 Å; Cα contacts (8 Å, |Δi|>4): 2016; chains: 1; bounding box: 77×100×84 Å

InterPro domains:
  IPR004185 Glycoside hydrolase, family 13, N-terminal Ig-like domain [cd02857] (40-137)
  IPR004193 Glycoside hydrolase, family 13, N-terminal [PF02922] (152-215)
  IPR006047 Glycosyl hydrolase family 13, catalytic domain [PF00128] (292-362)
  IPR006047 Glycosyl hydrolase family 13, catalytic domain [SM00642] (262-616)
  IPR006048 Alpha-amylase/branching enzyme, C-terminal all beta [PF02806] (629-724)
  IPR013780 Glycosyl hydrolase, all-beta [G3DSA:2.60.40.1180] (628-724)
  IPR013783 Immunoglobulin-like fold [G3DSA:2.60.40.10] (27-142)
  IPR013783 Immunoglobulin-like fold [G3DSA:2.60.40.10] (143-234)
  IPR014756 Immunoglobulin E-set [SSF81296] (29-141)
  IPR014756 Immunoglobulin E-set [SSF81296] (159-238)
  IPR017853 Glycoside hydrolase superfamily [SSF51445] (239-623)
  IPR025965 FlgD/Vpr, Ig-like domain [PF13860] (753-818)

Organism: Eiseniibacteriota bacterium (NCBI:txid2212470)

Secondary structure (DSSP, 8-state):
--------S-SSSSSSSS--S---SB--SSS---GGG-B--HHHHEESSS--TT--EEEEEEEEBTT-SEEEEEEEETTEEEEEEEEEEEEETTEEEEEEEEPP--SSEEEEEEEEEETTEEEEEETTEEESS--SS--EEEETTT-TTSPSEEEEETTEEEEEEE-TT-S-EEEEEGGGTT-S--EEEEETTEEEEEEES--TT-EEEEEETTTEEE--TT-SSEE-GGG--EEEP--TT-S----TT--PPPGGG--EEEE-HHHHS-SS-TT----SS--HHHHHTTHHHHHHHT--EEEEPP-B--SSS---S-S-S-SSSBPTTT--HHHHHHHHHHHHHTT-EEEEEE--S---SSS-TTTTTTSS-TTB-SS--B-SSSBPB-TTSHHHHHHHHHHHHHHHHHS---EEEETTGGGTS-GGGHHHHHHHHHHHHHHHHHH-TTSEEEE--SS--GGGGS-GGGTS---SEEE-HHHHHHHHHHHHHGGGT---HHHHHHHHH-SSTT--GGGEEE-S--HHHH-GGGT---HHHHH-SSSTTTSHHHHHHHHHHHHHHHHSSSEEEEETTGGGT--SPPSSSGGG---TTHHHHTHHHHHHHHHHHHHHHH-GGGSTT--EEEEEEEGGGTEEEEEEEETTEEEEEEEE-SSS-EEEEEEEESS-SEEEEEEETTSGGGT-------S-EE-BS--BTTBSEEEEEEE-TT-EEEEEETTTS-----SPPPSS-EEPPPBSSSBSS-EEEEEEESS-EEEEEEEEETTS-EEEEEEEEEE-SEEEEEEE-SB-TTSPBPPSEEEEEEEEETTEEEEEEEEEP-

Foldseek 3Di:
DDDDDDDDPDPPPPPPDPDDDDDALAPAQDFDFDQLQKDFDLQQQKVVSQDAAQDKIKGKIKGFHNHFPWKWKWKDAPPDIDIFTWDFPADFARITMIMTIGHHDNGQKMFMKMWTDRDHQIWIQFPVGIGSDDDPPRGHMRGNNQSPSHDAAWRDDPQFIKHKAFQQLFDWKAKAWPQNPRDRPGTFDDDHRMTIDTDGPHDFFIWIWMDTPVHDTFERQQALAFDCPPNNRTGTRHDLPPADFPLRPFDQPRLLLAAEEEAEQQFADAFQHPVHHADGREALLRLLVCLVVCLLLLGQEYEYQAQAAAPDLWFSNLAHLHLRYGHPNRHHPNSLLSSQRSNSVSNHAYAYEDHQLAHAPPSNRCACPNVHRQQADVVFDDDPGHTHGDLVDVVNLCRNLVSLVCCCSSSVHQEYEYPALVSLQDDPRNVSSLVSLLSNQSVCCNHPVRGAYEYAYPPDDLLQCDHVVVVRSNHQAYEQPQCQCLLLQQLLCLLVVQRALVSNVCSLVDDDPRNQQSRYEDDNDDLLLQAVVNVHRQSLCSQPVPQSQHDQSNLLQLLLSLLCQLQGAHHYYDYNCSLQRFRQGDGGDNSNRTNNVSCVVQVLSSVSSSLSSVCCNPAPLNGNNFDKDFLDDDNSQQKTWIWGDDDQWIKIKIFGSHQAKDAWDKDADADFAWKAWSDKCQPVSSPHPFDDFPGTWGWDCPDDSNHRIMTTHIRGHSIITMMTHPVNVPPPAPPPFPPAKAKDAWPPAQDQFKIKIKIFANAKWFKWKFKAAPVRHTFDTFDGGIDGGGMDMTMDGCHGPVRHHHDFHKMKIWMDTPRDIDIHIGGHDD

pLDDT: mean 90.77, std 13.89, range [22.09, 98.88]

Sequence (830 aa):
MHLRSAFPRFAAALALTLGAVTTAFAAGADNNVEWSGVSHLQWQDCRPLCPVNGETFQVRFQTWRNDLTSARVHVVAGASVSDINAVKIGVRGPYDIWAAQIPATAQASESYWFELKDGTLTDYLSVNGLSHTTPADGGFVVNFTTLSHAPVGATPVTGGCVFKVWAPTRTSCYVRGTFNAWALTNPLTKVGEYFVGRVPNVPDRSEYKYFFNNSVWNTDPRARALNVFGGGNNAYVENPFRYSWGDSNFTIPNWDKLVVYQLHIGTFAGYNDPAGSTSFPSGFRDVGNRAAHLAQLGVNCVQVCPWMEFPGDLSAGYNPITQWSPEWKYGTPDDLKYMIDKLHQNGIAVLLDLVWNHFSSTDNFLWNYDGTQIYFDTPSVETPWGSQANFGTPAVADYFAHSSHYWFQEFHVDGYRMDATAYMNPGTHAASGWALMQRLNNEKYNRWADKITIAENLPNNEWVSMPTAGGGAGFDAQYHMLFRDAVRNAIFTASFGDPDMNSVRSGLLGSGQYISYVKALNYVQLHDEAWPSSGGQRLVKTIDGSYPSNDEWAKGRSKLAEGLVLTSPAIPEFLQGDEWLEDIGFGAESVNRIDWSKKTLYAPIFQYYQRLTFLRRTLPALSASAPIYVSHVNEGGNVIGFRRYQGANNLMVLANFSNSDYANYRIGVPEGGVWMELVNSQDPVYGGTGSTNGLSITAQNTPYDGFGQSVVISVPKMALIVLGPKSTVGVEDSAPRPSSLELSSPFPNPTRGAASLTFALPQSGHVSLAVHDLSGRLVRQLADADFAPGRHGIAWDGADASGRAAAPGLYFVRLSAGGSERVARLTMLR